Protein AF-0000000069589107 (afdb_homodimer)

Solvent-accessible surface area (backbone atoms only — not comparable to full-atom values): 58403 Å² total; per-residue (Å²): 130,62,72,70,68,66,51,58,73,37,73,70,82,75,75,68,72,58,65,58,64,66,68,70,68,68,69,41,69,69,61,85,59,87,84,56,81,51,59,51,53,46,34,42,62,43,60,32,69,66,54,50,48,45,40,37,51,21,18,41,50,46,42,50,53,53,50,59,62,50,66,74,61,74,80,83,66,70,75,64,71,83,84,68,80,66,43,70,57,54,52,49,47,49,49,33,50,46,55,49,41,19,47,44,39,57,85,45,81,69,46,46,60,38,82,50,69,84,68,27,32,70,48,46,54,71,75,42,52,63,67,61,51,52,51,49,63,69,32,58,36,56,42,68,73,85,70,64,67,57,76,82,40,85,76,48,56,91,52,59,60,44,40,66,55,51,50,48,43,43,50,29,38,50,66,48,38,37,63,53,58,50,28,8,45,45,78,44,66,47,76,45,85,46,80,54,94,40,56,39,80,40,65,89,43,91,63,31,39,12,45,40,31,39,36,35,9,16,76,87,19,41,62,45,41,72,45,72,55,72,50,87,59,72,71,65,78,83,72,83,95,41,77,48,45,52,53,51,61,59,61,48,59,84,54,43,73,27,21,29,37,40,23,37,44,45,81,52,45,43,57,64,53,48,51,46,36,37,73,74,30,36,31,34,39,37,27,34,36,53,71,82,40,74,73,45,69,76,75,55,66,64,93,83,73,53,71,66,41,74,36,58,32,34,33,92,68,30,26,41,36,34,36,26,58,97,52,81,44,38,36,41,29,33,48,54,49,71,62,87,44,70,39,76,43,72,40,68,41,52,58,77,52,55,84,83,53,82,54,80,60,51,56,48,64,48,71,48,72,40,45,41,72,57,52,52,46,67,71,45,49,51,14,40,58,49,24,49,53,62,31,56,66,49,42,67,79,70,90,59,68,50,64,63,60,54,50,49,56,50,50,50,33,45,43,50,44,39,23,47,55,54,51,50,72,71,42,86,68,83,84,74,48,70,68,57,47,51,51,50,26,37,52,47,46,52,57,70,48,57,50,83,65,73,69,67,74,68,68,72,76,78,72,94,40,36,48,53,45,71,35,70,40,84,54,69,42,64,14,66,59,39,49,79,77,78,38,98,50,66,29,40,31,23,25,74,90,78,75,40,25,41,44,42,85,84,44,23,43,56,46,30,62,64,57,42,65,63,72,110,130,62,71,69,69,65,51,58,71,37,73,71,82,76,73,68,71,58,66,60,64,66,69,71,67,68,69,40,69,70,63,84,58,87,83,58,83,51,59,51,53,45,33,42,61,43,60,33,70,66,54,50,46,45,40,36,52,21,17,42,50,47,43,50,53,53,49,59,62,49,65,74,61,73,81,82,69,68,74,65,70,84,84,69,80,67,43,68,57,55,51,49,48,49,50,34,50,47,56,48,40,19,47,44,40,57,85,45,82,68,46,49,58,38,81,50,69,85,68,28,34,70,48,47,54,70,74,45,52,63,66,60,50,52,50,50,63,71,32,59,36,57,42,67,74,84,68,63,66,55,77,83,39,87,76,48,56,92,53,57,60,44,41,64,56,50,51,49,42,43,49,31,39,50,64,50,40,37,62,51,59,49,27,8,45,44,78,44,69,46,76,46,85,46,80,53,92,41,57,41,80,39,66,89,42,91,64,33,37,11,45,41,32,38,36,35,10,15,76,86,19,42,62,44,42,72,47,74,54,74,50,87,67,77,62,86,67,80,67,85,92,42,79,47,43,53,54,51,61,59,62,46,58,82,56,43,73,27,19,30,37,40,24,35,44,45,82,52,45,43,58,65,54,48,51,46,36,35,73,75,31,35,31,36,36,37,29,33,34,52,69,80,40,74,73,46,72,74,74,56,65,64,92,83,72,54,72,66,42,74,36,58,33,34,35,90,67,30,25,42,36,34,36,26,58,98,52,80,42,38,35,40,27,32,49,54,48,73,60,88,44,71,38,78,42,74,42,68,41,52,56,75,54,52,84,81,52,81,55,78,57,54,54,49,63,49,69,46,70,38,47,41,71,57,53,51,45,67,70,46,50,50,14,37,58,49,25,48,53,61,32,56,68,50,44,68,81,70,89,58,69,52,64,64,59,54,53,48,54,50,50,50,34,45,43,49,44,39,24,48,54,54,49,51,71,72,42,84,68,84,84,74,48,70,68,56,47,51,53,50,27,36,52,45,45,51,56,69,49,58,48,87,62,75,75,67,76,74,69,78,72,78,73,87,52,46,50,55,42,60,38,53,65,94,56,78,27,68,11,61,53,39,57,77,70,78,37,94,48,75,24,44,28,23,30,70,89,75,72,36,31,41,49,62,92,74,41,23,48,69,46,32,67,67,57,47,67,60,75,109

pLDDT: mean 80.81, std 18.68, range [24.8, 98.56]

Radius of gyration: 36.17 Å; Cα contacts (8 Å, |Δi|>4): 1716; chains: 2; bounding box: 109×85×79 Å

Sequence (1040 aa):
ENVESLFSWKDVEGSEAKNVLPFLGKVGLKFDNSNYKNEYDFFKLLFTDEILSVLVEETNRYASDILNIHGETSDKRKHVPAWKPTDNNEILKFLGLVLLMGHIEKDSLQDYWTVNDLIETPVFRKVMPRDGFLIILKFLHFCDNSLKECRDSPTYDRHWKIRKIFECFNRAFKEVYDPTENLSLDEVIIKFKGRVLFKQYIPKTRKQWGIKMYKIADATGYTYDMRVYLGKDKLKENLSPSASYNVVYTMAECVKDKGHKLFMDNFFSSPKLFHDLLKEKKINSCGTIRSNRKYFPKDLAPKKMKQGDVAAKFCNGMTALCWKDKRHVYMLTNMHSPKNEFVVEERKRCKKKFEDEVVECGIKKLTTTKPKIVADYNKHMGYVDLGDRMASTYTFTRRTIKWTKKLFFSLIDIAVLNAFLMFKSNQTKSNFSLKEFRMNLIGNINSKVAEPSVTPKLKSNDDTKFSHWPIDEKKRRRCACCAKKDKQKRTTIICKACNVALCIDQNCFEEYHTIYLKMIENVESLFSWKDVEGSEAKNVLPFLGKVGLKFDNSNYKNEYDFFKLLFTDEILSVLVEETNRYASDILNIHGETSDKRKHVPAWKPTDNNEILKFLGLVLLMGHIEKDSLQDYWTVNDLIETPVFRKVMPRDGFLIILKFLHFCDNSLKECRDSPTYDRHWKIRKIFECFNRAFKEVYDPTENLSLDEVIIKFKGRVLFKQYIPKTRKQWGIKMYKIADATGYTYDMRVYLGKDKLKENLSPSASYNVVYTMAECVKDKGHKLFMDNFFSSPKLFHDLLKEKKINSCGTIRSNRKYFPKDLAPKKMKQGDVAAKFCNGMTALCWKDKRHVYMLTNMHSPKNEFVVEERKRCKKKFEDEVVECGIKKLTTTKPKIVADYNKHMGYVDLGDRMASTYTFTRRTIKWTKKLFFSLIDIAVLNAFLMFKSNQTKSNFSLKEFRMNLIGNINSKVAEPSVTPKLKSNDDTKFSHWPIDEKKRRRCACCAKKDKQKRTTIICKACNVALCIDQNCFEEYHTIYLKMI

Structure (mmCIF, N/CA/C/O backbone):
data_AF-0000000069589107-model_v1
#
loop_
_entity.id
_entity.type
_entity.pdbx_description
1 polymer 'PiggyBac transposable element-derived protein 4'
#
loop_
_atom_site.group_PDB
_atom_site.id
_atom_site.type_symbol
_atom_site.label_atom_id
_atom_site.label_alt_id
_atom_site.label_comp_id
_atom_site.label_asym_id
_atom_site.label_entity_id
_atom_site.label_seq_id
_atom_site.pdbx_PDB_ins_code
_atom_site.Cartn_x
_atom_site.Cartn_y
_atom_site.Cartn_z
_atom_site.occupancy
_atom_site.B_iso_or_equiv
_atom_site.auth_seq_id
_atom_site.auth_comp_id
_atom_site.auth_asym_id
_atom_site.auth_atom_id
_atom_site.pdbx_PDB_model_num
ATOM 1 N N . GLU A 1 1 ? -32.531 -37.156 -18.156 1 38.84 1 GLU A N 1
ATOM 2 C CA . GLU A 1 1 ? -32.844 -37.188 -16.734 1 38.84 1 GLU A CA 1
ATOM 3 C C . GLU A 1 1 ? -33.062 -35.812 -16.156 1 38.84 1 GLU A C 1
ATOM 5 O O . GLU A 1 1 ? -32.281 -34.875 -16.453 1 38.84 1 GLU A O 1
ATOM 10 N N . ASN A 1 2 ? -34.188 -35.375 -15.734 1 51.28 2 ASN A N 1
ATOM 11 C CA . ASN A 1 2 ? -34.75 -34.094 -15.289 1 51.28 2 ASN A CA 1
ATOM 12 C C . ASN A 1 2 ? -33.875 -33.406 -14.266 1 51.28 2 ASN A C 1
ATOM 14 O O . ASN A 1 2 ? -33.531 -34 -13.227 1 51.28 2 ASN A O 1
ATOM 18 N N . VAL A 1 3 ? -33.031 -32.375 -14.664 1 60.59 3 VAL A N 1
ATOM 19 C CA . VAL A 1 3 ? -32.125 -31.562 -13.891 1 60.59 3 VAL A CA 1
ATOM 20 C C . VAL A 1 3 ? -32.719 -31.281 -12.516 1 60.59 3 VAL A C 1
ATOM 22 O O . VAL A 1 3 ? -32.031 -31.297 -11.5 1 60.59 3 VAL A O 1
ATOM 25 N N . GLU A 1 4 ? -34.031 -31.078 -12.5 1 62.66 4 GLU A N 1
ATOM 26 C CA . GLU A 1 4 ? -34.688 -30.75 -11.242 1 62.66 4 GLU A CA 1
ATOM 27 C C . GLU A 1 4 ? -34.688 -31.938 -10.281 1 62.66 4 GLU A C 1
ATOM 29 O O . GLU A 1 4 ? -34.562 -31.766 -9.07 1 62.66 4 GLU A O 1
ATOM 34 N N . SER A 1 5 ? -34.781 -33.156 -10.875 1 69.5 5 SER A N 1
ATOM 35 C CA . SER A 1 5 ? -34.812 -34.375 -10.047 1 69.5 5 SER A CA 1
ATOM 36 C C . SER A 1 5 ? -33.438 -34.656 -9.438 1 69.5 5 SER A C 1
ATOM 38 O O . SER A 1 5 ? -33.344 -35.219 -8.352 1 69.5 5 SER A O 1
ATOM 40 N N . LEU A 1 6 ? -32.438 -34.125 -10.062 1 80.69 6 LEU A N 1
ATOM 41 C CA . LEU A 1 6 ? -31.078 -34.406 -9.625 1 80.69 6 LEU A CA 1
ATOM 42 C C . LEU A 1 6 ? -30.766 -33.656 -8.336 1 80.69 6 LEU A C 1
ATOM 44 O O . LEU A 1 6 ? -29.906 -34.062 -7.551 1 80.69 6 LEU A O 1
ATOM 48 N N . PHE A 1 7 ? -31.516 -32.625 -8.047 1 88.56 7 PHE A N 1
ATOM 49 C CA . PHE A 1 7 ? -31.172 -31.781 -6.895 1 88.56 7 PHE A CA 1
ATOM 50 C C . PHE A 1 7 ? -32.344 -31.719 -5.906 1 88.56 7 PHE A C 1
ATOM 52 O O . PHE A 1 7 ? -32.688 -30.641 -5.441 1 88.56 7 PHE A O 1
ATOM 59 N N . SER A 1 8 ? -32.844 -32.875 -5.57 1 88.62 8 SER A N 1
ATOM 60 C CA . SER A 1 8 ? -33.812 -33.031 -4.488 1 88.62 8 SER A CA 1
ATOM 61 C C . SER A 1 8 ? -33.125 -33.312 -3.164 1 88.62 8 SER A C 1
ATOM 63 O O . SER A 1 8 ? -32.594 -34.438 -2.971 1 88.62 8 SER A O 1
ATOM 65 N N . TRP A 1 9 ? -33.125 -32.406 -2.283 1 91.88 9 TRP A N 1
ATOM 66 C CA . TRP A 1 9 ? -32.406 -32.469 -1.026 1 91.88 9 TRP A CA 1
ATOM 67 C C . TRP A 1 9 ? -33.25 -33.156 0.052 1 91.88 9 TRP A C 1
ATOM 69 O O . TRP A 1 9 ? -34.438 -32.875 0.183 1 91.88 9 TRP A O 1
ATOM 79 N N . LYS A 1 10 ? -32.625 -34.062 0.742 1 88.44 10 LYS A N 1
ATOM 80 C CA . LYS A 1 10 ? -33.281 -34.812 1.814 1 88.44 10 LYS A CA 1
ATOM 81 C C . LYS A 1 10 ? -32.594 -34.562 3.156 1 88.44 10 LYS A C 1
ATOM 83 O O . LYS A 1 10 ? -31.438 -34.156 3.201 1 88.44 10 LYS A O 1
ATOM 88 N N . ASP A 1 11 ? -33.281 -34.812 4.215 1 86.88 11 ASP A N 1
ATOM 89 C CA . ASP A 1 11 ? -32.688 -34.688 5.555 1 86.88 11 ASP A CA 1
ATOM 90 C C . ASP A 1 11 ? -31.719 -35.812 5.824 1 86.88 11 ASP A C 1
ATOM 92 O O . ASP A 1 11 ? -31.859 -36.938 5.285 1 86.88 11 ASP A O 1
ATOM 96 N N . VAL A 1 12 ? -30.781 -35.5 6.594 1 84.25 12 VAL A N 1
ATOM 97 C CA . VAL A 1 12 ? -29.719 -36.469 6.875 1 84.25 12 VAL A CA 1
ATOM 98 C C . VAL A 1 12 ? -30.25 -37.562 7.777 1 84.25 12 VAL A C 1
ATOM 100 O O . VAL A 1 12 ? -30.828 -37.312 8.828 1 84.25 12 VAL A O 1
ATOM 103 N N . GLU A 1 13 ? -30.234 -38.844 7.355 1 73.88 13 GLU A N 1
ATOM 104 C CA . GLU A 1 13 ? -30.703 -39.969 8.133 1 73.88 13 GLU A CA 1
ATOM 105 C C . GLU A 1 13 ? -29.547 -40.719 8.797 1 73.88 13 GLU A C 1
ATOM 107 O O . GLU A 1 13 ? -29.766 -41.594 9.656 1 73.88 13 GLU A O 1
ATOM 112 N N . GLY A 1 14 ? -28.328 -40.344 8.734 1 64.81 14 GLY A N 1
ATOM 113 C CA . GLY A 1 14 ? -27.203 -40.906 9.453 1 64.81 14 GLY A CA 1
ATOM 114 C C . GLY A 1 14 ? -26.438 -41.938 8.641 1 64.81 14 GLY A C 1
ATOM 115 O O . GLY A 1 14 ? -25.297 -42.281 8.977 1 64.81 14 GLY A O 1
ATOM 116 N N . SER A 1 15 ? -27.047 -42.625 7.629 1 62.72 15 SER A N 1
ATOM 117 C CA . SER A 1 15 ? -26.406 -43.719 6.922 1 62.72 15 SER A CA 1
ATOM 118 C C . SER A 1 15 ? -25.656 -43.219 5.691 1 62.72 15 SER A C 1
ATOM 120 O O . SER A 1 15 ? -24.969 -44 5.027 1 62.72 15 SER A O 1
ATOM 122 N N . GLU A 1 16 ? -25.766 -42.062 5.465 1 66.62 16 GLU A N 1
ATOM 123 C CA . GLU A 1 16 ? -25.156 -41.562 4.23 1 66.62 16 GLU A CA 1
ATOM 124 C C . GLU A 1 16 ? -23.641 -41.656 4.293 1 66.62 16 GLU A C 1
ATOM 126 O O . GLU A 1 16 ? -23.031 -41.25 5.281 1 66.62 16 GLU A O 1
ATOM 131 N N . ALA A 1 17 ? -23.031 -42.562 3.453 1 63.03 17 ALA A N 1
ATOM 132 C CA . ALA A 1 17 ? -21.594 -42.812 3.418 1 63.03 17 ALA A CA 1
ATOM 133 C C . ALA A 1 17 ? -20.859 -41.688 2.701 1 63.03 17 ALA A C 1
ATOM 135 O O . ALA A 1 17 ? -21.422 -41 1.853 1 63.03 17 ALA A O 1
ATOM 136 N N . LYS A 1 18 ? -19.625 -41.438 3.266 1 68.81 18 LYS A N 1
ATOM 137 C CA . LYS A 1 18 ? -18.656 -40.562 2.623 1 68.81 18 LYS A CA 1
ATOM 138 C C . LYS A 1 18 ? -18.125 -41.188 1.333 1 68.81 18 LYS A C 1
ATOM 140 O O . LYS A 1 18 ? -17.719 -42.344 1.314 1 68.81 18 LYS A O 1
ATOM 145 N N . ASN A 1 19 ? -18.422 -40.625 0.206 1 76.69 19 ASN A N 1
ATOM 146 C CA . ASN A 1 19 ? -17.828 -41.094 -1.035 1 76.69 19 ASN A CA 1
ATOM 147 C C . ASN A 1 19 ? -16.703 -40.219 -1.522 1 76.69 19 ASN A C 1
ATOM 149 O O . ASN A 1 19 ? -16.906 -39.344 -2.375 1 76.69 19 ASN A O 1
ATOM 153 N N . VAL A 1 20 ? -15.547 -40.344 -0.845 1 88.75 20 VAL A N 1
ATOM 154 C CA . VAL A 1 20 ? -14.391 -39.531 -1.252 1 88.75 20 VAL A CA 1
ATOM 155 C C . VAL A 1 20 ? -13.516 -40.344 -2.203 1 88.75 20 VAL A C 1
ATOM 157 O O . VAL A 1 20 ? -13.211 -41.5 -1.938 1 88.75 20 VAL A O 1
ATOM 160 N N . LEU A 1 21 ? -13.203 -39.781 -3.346 1 93.25 21 LEU A N 1
ATOM 161 C CA . LEU A 1 21 ? -12.258 -40.406 -4.281 1 93.25 21 LEU A CA 1
ATOM 162 C C . LEU A 1 21 ? -10.836 -40.344 -3.742 1 93.25 21 LEU A C 1
ATOM 164 O O . LEU A 1 21 ? -10.383 -39.281 -3.305 1 93.25 21 LEU A O 1
ATOM 168 N N . PRO A 1 22 ? -10.133 -41.406 -3.725 1 94.75 22 PRO A N 1
ATOM 169 C CA . PRO A 1 22 ? -8.75 -41.406 -3.252 1 94.75 22 PRO A CA 1
ATOM 170 C C . PRO A 1 22 ? -7.812 -40.656 -4.203 1 94.75 22 PRO A C 1
ATOM 172 O O . PRO A 1 22 ? -8.039 -40.656 -5.418 1 94.75 22 PRO A O 1
ATOM 175 N N . PHE A 1 23 ? -6.828 -40.188 -3.645 1 96.44 23 PHE A N 1
ATOM 176 C CA . PHE A 1 23 ? -5.82 -39.5 -4.434 1 96.44 23 PHE A CA 1
ATOM 177 C C . PHE A 1 23 ? -4.832 -40.469 -5.047 1 96.44 23 PHE A C 1
ATOM 179 O O . PHE A 1 23 ? -4.16 -41.219 -4.324 1 96.44 23 PHE A O 1
ATOM 186 N N . LEU A 1 24 ? -4.648 -40.438 -6.367 1 94.88 24 LEU A N 1
ATOM 187 C CA . LEU A 1 24 ? -3.828 -41.406 -7.098 1 94.88 24 LEU A CA 1
ATOM 188 C C . LEU A 1 24 ? -2.605 -40.719 -7.707 1 94.88 24 LEU A C 1
ATOM 190 O O . LEU A 1 24 ? -1.746 -41.375 -8.289 1 94.88 24 LEU A O 1
ATOM 194 N N . GLY A 1 25 ? -2.459 -39.469 -7.566 1 91.81 25 GLY A N 1
ATOM 195 C CA . GLY A 1 25 ? -1.375 -38.75 -8.203 1 91.81 25 GLY A CA 1
ATOM 196 C C . GLY A 1 25 ? -0.084 -38.781 -7.406 1 91.81 25 GLY A C 1
ATOM 197 O O . GLY A 1 25 ? -0.071 -39.219 -6.254 1 91.81 25 GLY A O 1
ATOM 198 N N . LYS A 1 26 ? 1.036 -38.375 -8.094 1 92.12 26 LYS A N 1
ATOM 199 C CA . LYS A 1 26 ? 2.336 -38.188 -7.461 1 92.12 26 LYS A CA 1
ATOM 200 C C . LYS A 1 26 ? 2.607 -36.719 -7.223 1 92.12 26 LYS A C 1
ATOM 202 O O . LYS A 1 26 ? 2.18 -35.844 -8.008 1 92.12 26 LYS A O 1
ATOM 207 N N . VAL A 1 27 ? 3.219 -36.469 -6.121 1 94 27 VAL A N 1
ATOM 208 C CA . VAL A 1 27 ? 3.504 -35.094 -5.777 1 94 27 VAL A CA 1
ATOM 209 C C . VAL A 1 27 ? 4.992 -34.812 -5.965 1 94 27 VAL A C 1
ATOM 211 O O . VAL A 1 27 ? 5.84 -35.625 -5.609 1 94 27 VAL A O 1
ATOM 214 N N . GLY A 1 28 ? 5.301 -33.719 -6.645 1 92.69 28 GLY A N 1
ATOM 215 C CA . GLY A 1 28 ? 6.699 -33.312 -6.73 1 92.69 28 GLY A CA 1
ATOM 216 C C . GLY A 1 28 ? 7.156 -33.062 -8.156 1 92.69 28 GLY A C 1
ATOM 217 O O . GLY A 1 28 ? 6.336 -32.75 -9.023 1 92.69 28 GLY A O 1
ATOM 218 N N . LEU A 1 29 ? 8.516 -33.094 -8.32 1 92.88 29 LEU A N 1
ATOM 219 C CA . LEU A 1 29 ? 9.109 -32.781 -9.617 1 92.88 29 LEU A CA 1
ATOM 220 C C . LEU A 1 29 ? 8.852 -33.938 -10.602 1 92.88 29 LEU A C 1
ATOM 222 O O . LEU A 1 29 ? 8.914 -35.094 -10.242 1 92.88 29 LEU A O 1
ATOM 226 N N . LYS A 1 30 ? 8.57 -33.594 -11.805 1 92.19 30 LYS A N 1
ATOM 227 C CA . LYS A 1 30 ? 8.25 -34.562 -12.844 1 92.19 30 LYS A CA 1
ATOM 228 C C . LYS A 1 30 ? 9.516 -35.062 -13.555 1 92.19 30 LYS A C 1
ATOM 230 O O . LYS A 1 30 ? 9.445 -35.906 -14.445 1 92.19 30 LYS A O 1
ATOM 235 N N . PHE A 1 31 ? 10.703 -34.5 -13.227 1 85.81 31 PHE A N 1
ATOM 236 C CA . PHE A 1 31 ? 11.953 -34.812 -13.891 1 85.81 31 PHE A CA 1
ATOM 237 C C . PHE A 1 31 ? 13.031 -35.188 -12.867 1 85.81 31 PHE A C 1
ATOM 239 O O . PHE A 1 31 ? 12.859 -34.938 -11.672 1 85.81 31 PHE A O 1
ATOM 246 N N . ASP A 1 32 ? 14.055 -35.781 -13.414 1 83.25 32 ASP A N 1
ATOM 247 C CA . ASP A 1 32 ? 15.203 -36.125 -12.57 1 83.25 32 ASP A CA 1
ATOM 248 C C . ASP A 1 32 ? 16.031 -34.875 -12.281 1 83.25 32 ASP A C 1
ATOM 250 O O . ASP A 1 32 ? 16.562 -34.219 -13.203 1 83.25 32 ASP A O 1
ATOM 254 N N . ASN A 1 33 ? 16.109 -34.531 -11.062 1 79.88 33 ASN A N 1
ATOM 255 C CA . ASN A 1 33 ? 16.734 -33.25 -10.68 1 79.88 33 ASN A CA 1
ATOM 256 C C . ASN A 1 33 ? 18.219 -33.438 -10.344 1 79.88 33 ASN A C 1
ATOM 258 O O . ASN A 1 33 ? 18.828 -32.562 -9.719 1 79.88 33 ASN A O 1
ATOM 262 N N . SER A 1 34 ? 18.781 -34.469 -10.688 1 79.19 34 SER A N 1
ATOM 263 C CA . SER A 1 34 ? 20.172 -34.75 -10.32 1 79.19 34 SER A CA 1
ATOM 264 C C . SER A 1 34 ? 21.125 -33.719 -10.906 1 79.19 34 SER A C 1
ATOM 266 O O . SER A 1 34 ? 22.141 -33.406 -10.305 1 79.19 34 SER A O 1
ATOM 268 N N . ASN A 1 35 ? 20.766 -33.094 -11.953 1 80.75 35 ASN A N 1
ATOM 269 C CA . ASN A 1 35 ? 21.672 -32.188 -12.633 1 80.75 35 ASN A CA 1
ATOM 270 C C . ASN A 1 35 ? 21.344 -30.719 -12.289 1 80.75 35 ASN A C 1
ATOM 272 O O . ASN A 1 35 ? 22.031 -29.812 -12.75 1 80.75 35 ASN A O 1
ATOM 276 N N . TYR A 1 36 ? 20.391 -30.547 -11.492 1 82.06 36 TYR A N 1
ATOM 277 C CA . TYR A 1 36 ? 20 -29.188 -11.172 1 82.06 36 TYR A CA 1
ATOM 278 C C . TYR A 1 36 ? 20.5 -28.766 -9.797 1 82.06 36 TYR A C 1
ATOM 280 O O . TYR A 1 36 ? 20.141 -29.375 -8.789 1 82.06 36 TYR A O 1
ATOM 288 N N . LYS A 1 37 ? 21.469 -27.828 -9.797 1 78.56 37 LYS A N 1
ATOM 289 C CA . LYS A 1 37 ? 22.141 -27.531 -8.539 1 78.56 37 LYS A CA 1
ATOM 290 C C . LYS A 1 37 ? 21.859 -26.094 -8.086 1 78.56 37 LYS A C 1
ATOM 292 O O . LYS A 1 37 ? 21.688 -25.844 -6.891 1 78.56 37 LYS A O 1
ATOM 297 N N . ASN A 1 38 ? 21.719 -25.234 -9.07 1 88.25 38 ASN A N 1
ATOM 298 C CA . ASN A 1 38 ? 21.641 -23.844 -8.648 1 88.25 38 ASN A CA 1
ATOM 299 C C . ASN A 1 38 ? 20.25 -23.266 -8.891 1 88.25 38 ASN A C 1
ATOM 301 O O . ASN A 1 38 ? 19.422 -23.891 -9.547 1 88.25 38 ASN A O 1
ATOM 305 N N . GLU A 1 39 ? 19.984 -22.141 -8.297 1 93.5 39 GLU A N 1
ATOM 306 C CA . GLU A 1 39 ? 18.703 -21.453 -8.344 1 93.5 39 GLU A CA 1
ATOM 307 C C . GLU A 1 39 ? 18.328 -21.062 -9.773 1 93.5 39 GLU A C 1
ATOM 309 O O . GLU A 1 39 ? 17.156 -21.141 -10.164 1 93.5 39 GLU A O 1
ATOM 314 N N . TYR A 1 40 ? 19.297 -20.797 -10.547 1 94.38 40 TYR A N 1
ATOM 315 C CA . TYR A 1 40 ? 19.078 -20.391 -11.93 1 94.38 40 TYR A CA 1
ATOM 316 C C . TYR A 1 40 ? 18.562 -21.547 -12.766 1 94.38 40 TYR A C 1
ATOM 318 O O . TYR A 1 40 ? 17.719 -21.359 -13.648 1 94.38 40 TYR A O 1
ATOM 326 N N . ASP A 1 41 ? 19.016 -22.75 -12.484 1 93.06 41 ASP A N 1
ATOM 327 C CA . ASP A 1 41 ? 18.562 -23.938 -13.219 1 93.06 41 ASP A CA 1
ATOM 328 C C . ASP A 1 41 ? 17.078 -24.156 -13.023 1 93.06 41 ASP A C 1
ATOM 330 O O . ASP A 1 41 ? 16.359 -24.469 -13.984 1 93.06 41 ASP A O 1
ATOM 334 N N . PHE A 1 42 ? 16.688 -24 -11.852 1 94.38 42 PHE A N 1
ATOM 335 C CA . PHE A 1 42 ? 15.266 -24.188 -11.562 1 94.38 42 PHE A CA 1
ATOM 336 C C . PHE A 1 42 ? 14.43 -23.094 -12.203 1 94.38 42 PHE A C 1
ATOM 338 O O . PHE A 1 42 ? 13.336 -23.344 -12.703 1 94.38 42 PHE A O 1
ATOM 345 N N . PHE A 1 43 ? 14.961 -21.891 -12.148 1 96.75 43 PHE A N 1
ATOM 346 C CA . PHE A 1 43 ? 14.25 -20.766 -12.766 1 96.75 43 PHE A CA 1
ATOM 347 C C . PHE A 1 43 ? 14.125 -20.969 -14.266 1 96.75 43 PHE A C 1
ATOM 349 O O . PHE A 1 43 ? 13.078 -20.672 -14.852 1 96.75 43 PHE A O 1
ATOM 356 N N . LYS A 1 44 ? 15.062 -21.469 -14.867 1 94.56 44 LYS A N 1
ATOM 357 C CA . LYS A 1 44 ? 15.102 -21.656 -16.312 1 94.56 44 LYS A CA 1
ATOM 358 C C . LYS A 1 44 ? 14.117 -22.719 -16.766 1 94.56 44 LYS A C 1
ATOM 360 O O . LYS A 1 44 ? 13.695 -22.734 -17.922 1 94.56 44 LYS A O 1
ATOM 365 N N . LEU A 1 45 ? 13.773 -23.562 -15.891 1 94.75 45 LEU A N 1
ATOM 366 C CA . LEU A 1 45 ? 12.758 -24.562 -16.219 1 94.75 45 LEU A CA 1
ATOM 367 C C . LEU A 1 45 ? 11.406 -23.906 -16.469 1 94.75 45 LEU A C 1
ATOM 369 O O . LEU A 1 45 ? 10.602 -24.406 -17.25 1 94.75 45 LEU A O 1
ATOM 373 N N . LEU A 1 46 ? 11.164 -22.828 -15.797 1 97.31 46 LEU A N 1
ATOM 374 C CA . LEU A 1 46 ? 9.883 -22.125 -15.914 1 97.31 46 LEU A CA 1
ATOM 375 C C . LEU A 1 46 ? 9.977 -20.969 -16.906 1 97.31 46 LEU A C 1
ATOM 377 O O . LEU A 1 46 ? 9.047 -20.734 -17.688 1 97.31 46 LEU A O 1
ATOM 381 N N . PHE A 1 47 ? 11.086 -20.25 -16.75 1 97.31 47 PHE A N 1
ATOM 382 C CA . PHE A 1 47 ? 11.398 -19.219 -17.734 1 97.31 47 PHE A CA 1
ATOM 383 C C . PHE A 1 47 ? 12.164 -19.828 -18.906 1 97.31 47 PHE A C 1
ATOM 385 O O . PHE A 1 47 ? 13.375 -19.625 -19.031 1 97.31 47 PHE A O 1
ATOM 392 N N . THR A 1 48 ? 11.469 -20.391 -19.844 1 96.19 48 THR A N 1
ATOM 393 C CA . THR A 1 48 ? 12.016 -21.234 -20.906 1 96.19 48 THR A CA 1
ATOM 394 C C . THR A 1 48 ? 12.711 -20.375 -21.969 1 96.19 48 THR A C 1
ATOM 396 O O . THR A 1 48 ? 12.523 -19.156 -22.016 1 96.19 48 THR A O 1
ATOM 399 N N . ASP A 1 49 ? 13.461 -21.031 -22.781 1 95.06 49 ASP A N 1
ATOM 400 C CA . ASP A 1 49 ? 14.148 -20.359 -23.891 1 95.06 49 ASP A CA 1
ATOM 401 C C . ASP A 1 49 ? 13.148 -19.812 -24.891 1 95.06 49 ASP A C 1
ATOM 403 O O . ASP A 1 49 ? 13.414 -18.812 -25.562 1 95.06 49 ASP A O 1
ATOM 407 N N . GLU A 1 50 ? 12.062 -20.469 -24.953 1 95.75 50 GLU A N 1
ATOM 408 C CA . GLU A 1 50 ? 11.008 -19.969 -25.828 1 95.75 50 GLU A CA 1
ATOM 409 C C . GLU A 1 50 ? 10.539 -18.578 -25.391 1 95.75 50 GLU A C 1
ATOM 411 O O . GLU A 1 50 ? 10.383 -17.688 -26.219 1 95.75 50 GLU A O 1
ATOM 416 N N . ILE A 1 51 ? 10.336 -18.422 -24.094 1 96.94 51 ILE A N 1
ATOM 417 C CA . ILE A 1 51 ? 9.914 -17.141 -23.562 1 96.94 51 ILE A CA 1
ATOM 418 C C . ILE A 1 51 ? 10.969 -16.078 -23.859 1 96.94 51 ILE A C 1
ATOM 420 O O . ILE A 1 51 ? 10.641 -14.977 -24.312 1 96.94 51 ILE A O 1
ATOM 424 N N . LEU A 1 52 ? 12.18 -16.406 -23.609 1 96.62 52 LEU A N 1
ATOM 425 C CA . LEU A 1 52 ? 13.297 -15.492 -23.828 1 96.62 52 LEU A CA 1
ATOM 426 C C . LEU A 1 52 ? 13.375 -15.086 -25.297 1 96.62 52 LEU A C 1
ATOM 428 O O . LEU A 1 52 ? 13.562 -13.906 -25.609 1 96.62 52 LEU A O 1
ATOM 432 N N . SER A 1 53 ? 13.195 -16.016 -26.156 1 96.12 53 SER A N 1
ATOM 433 C CA . SER A 1 53 ? 13.25 -15.742 -27.594 1 96.12 53 SER A CA 1
ATOM 434 C C . SER A 1 53 ? 12.117 -14.805 -28.016 1 96.12 53 SER A C 1
ATOM 436 O O . SER A 1 53 ? 12.328 -13.891 -28.812 1 96.12 53 SER A O 1
ATOM 438 N N . VAL A 1 54 ? 10.984 -15.062 -27.531 1 96.06 54 VAL A N 1
ATOM 439 C CA . VAL A 1 54 ? 9.836 -14.219 -27.844 1 96.06 54 VAL A CA 1
ATOM 440 C C . VAL A 1 54 ? 10.102 -12.789 -27.375 1 96.06 54 VAL A C 1
ATOM 442 O O . VAL A 1 54 ? 9.82 -11.828 -28.094 1 96.06 54 VAL A O 1
ATOM 445 N N . LEU A 1 55 ? 10.633 -12.641 -26.219 1 97.25 55 LEU A N 1
ATOM 446 C CA . LEU A 1 55 ? 10.914 -11.328 -25.656 1 97.25 55 LEU A CA 1
ATOM 447 C C . LEU A 1 55 ? 11.906 -10.562 -26.531 1 97.25 55 LEU A C 1
ATOM 449 O O . LEU A 1 55 ? 11.695 -9.391 -26.844 1 97.25 55 LEU A O 1
ATOM 453 N N . VAL A 1 56 ? 12.969 -11.25 -26.938 1 97.19 56 VAL A N 1
ATOM 454 C CA . VAL A 1 56 ? 14.008 -10.617 -27.734 1 97.19 56 VAL A CA 1
ATOM 455 C C . VAL A 1 56 ? 13.453 -10.234 -29.109 1 97.19 56 VAL A C 1
ATOM 457 O O . VAL A 1 56 ? 13.609 -9.094 -29.547 1 97.19 56 VAL A O 1
ATOM 460 N N . GLU A 1 57 ? 12.797 -11.125 -29.703 1 96.5 57 GLU A N 1
ATOM 461 C CA . GLU A 1 57 ? 12.297 -10.922 -31.062 1 96.5 57 GLU A CA 1
ATOM 462 C C . GLU A 1 57 ? 11.242 -9.82 -31.109 1 96.5 57 GLU A C 1
ATOM 464 O O . GLU A 1 57 ? 11.32 -8.914 -31.938 1 96.5 57 GLU A O 1
ATOM 469 N N . GLU A 1 58 ? 10.305 -9.875 -30.234 1 95.94 58 GLU A N 1
ATOM 470 C CA . GLU A 1 58 ? 9.188 -8.93 -30.266 1 95.94 58 GLU A CA 1
ATOM 471 C C . GLU A 1 58 ? 9.625 -7.551 -29.781 1 95.94 58 GLU A C 1
ATOM 473 O O . GLU A 1 58 ? 9.117 -6.535 -30.266 1 95.94 58 GLU A O 1
ATOM 478 N N . THR A 1 59 ? 10.516 -7.48 -28.844 1 95.88 59 THR A N 1
ATOM 479 C CA . THR A 1 59 ? 11.047 -6.191 -28.406 1 95.88 59 THR A CA 1
ATOM 480 C C . THR A 1 59 ? 11.789 -5.5 -29.547 1 95.88 59 THR A C 1
ATOM 482 O O . THR A 1 59 ? 11.602 -4.305 -29.766 1 95.88 59 THR A O 1
ATOM 485 N N . ASN A 1 60 ? 12.617 -6.262 -30.219 1 95.56 60 ASN A N 1
ATOM 486 C CA . ASN A 1 60 ? 13.344 -5.707 -31.359 1 95.56 60 ASN A CA 1
ATOM 487 C C . ASN A 1 60 ? 12.398 -5.297 -32.469 1 95.56 60 ASN A C 1
ATOM 489 O O . ASN A 1 60 ? 12.578 -4.246 -33.094 1 95.56 60 ASN A O 1
ATOM 493 N N . ARG A 1 61 ? 11.453 -6.086 -32.719 1 94.12 61 ARG A N 1
ATOM 494 C CA . ARG A 1 61 ? 10.469 -5.781 -33.781 1 94.12 61 ARG A CA 1
ATOM 495 C C . ARG A 1 61 ? 9.711 -4.504 -33.438 1 94.12 61 ARG A C 1
ATOM 497 O O . ARG A 1 61 ? 9.531 -3.637 -34.312 1 94.12 61 ARG A O 1
ATOM 504 N N . TYR A 1 62 ? 9.266 -4.398 -32.281 1 92.62 62 TYR A N 1
ATOM 505 C CA . TYR A 1 62 ? 8.508 -3.232 -31.859 1 92.62 62 TYR A CA 1
ATOM 506 C C . TYR A 1 62 ? 9.359 -1.971 -31.922 1 92.62 62 TYR A C 1
ATOM 508 O O . TYR A 1 62 ? 8.891 -0.921 -32.375 1 92.62 62 TYR A O 1
ATOM 516 N N . ALA A 1 63 ? 10.547 -2.076 -31.406 1 92 63 ALA A N 1
ATOM 517 C CA . ALA A 1 63 ? 11.461 -0.938 -31.484 1 92 63 ALA A CA 1
ATOM 518 C C . ALA A 1 63 ? 11.641 -0.474 -32.938 1 92 63 ALA A C 1
ATOM 520 O O . ALA A 1 63 ? 11.586 0.724 -33.219 1 92 63 ALA A O 1
ATOM 521 N N . SER A 1 64 ? 11.844 -1.408 -33.781 1 88.62 64 SER A N 1
ATOM 522 C CA . SER A 1 64 ? 12.023 -1.091 -35.219 1 88.62 64 SER A CA 1
ATOM 523 C C . SER A 1 64 ? 10.781 -0.424 -35.781 1 88.62 64 SER A C 1
ATOM 525 O O . SER A 1 64 ? 10.883 0.534 -36.562 1 88.62 64 SER A O 1
ATOM 527 N N . ASP A 1 65 ? 9.656 -0.907 -35.469 1 86.5 65 ASP A N 1
ATOM 528 C CA . ASP A 1 65 ? 8.391 -0.367 -35.938 1 86.5 65 ASP A CA 1
ATOM 529 C C . ASP A 1 65 ? 8.203 1.084 -35.5 1 86.5 65 ASP A C 1
ATOM 531 O O . ASP A 1 65 ? 7.824 1.938 -36.312 1 86.5 65 ASP A O 1
ATOM 535 N N . ILE A 1 66 ? 8.438 1.361 -34.312 1 84.38 66 ILE A N 1
ATOM 536 C CA . ILE A 1 66 ? 8.211 2.688 -33.719 1 84.38 66 ILE A CA 1
ATOM 537 C C . ILE A 1 66 ? 9.25 3.664 -34.281 1 84.38 66 ILE A C 1
ATOM 539 O O . ILE A 1 66 ? 8.93 4.809 -34.594 1 84.38 66 ILE A O 1
ATOM 543 N N . LEU A 1 67 ? 10.453 3.232 -34.312 1 82.25 67 LEU A N 1
ATOM 544 C CA . LEU A 1 67 ? 11.539 4.113 -34.75 1 82.25 67 LEU A CA 1
ATOM 545 C C . LEU A 1 67 ? 11.445 4.383 -36.25 1 82.25 67 LEU A C 1
ATOM 547 O O . LEU A 1 67 ? 11.82 5.465 -36.719 1 82.25 67 LEU A O 1
ATOM 551 N N . ASN A 1 68 ? 11.062 3.434 -36.969 1 74.81 68 ASN A N 1
ATOM 552 C CA . ASN A 1 68 ? 10.859 3.645 -38.406 1 74.81 68 ASN A CA 1
ATOM 553 C C . ASN A 1 68 ? 9.695 4.594 -38.656 1 74.81 68 ASN A C 1
ATOM 555 O O . ASN A 1 68 ? 9.727 5.359 -39.625 1 74.81 68 ASN A O 1
ATOM 559 N N . ILE A 1 69 ? 8.656 4.406 -37.938 1 60.34 69 ILE A N 1
ATOM 560 C CA . ILE A 1 69 ? 7.508 5.293 -38.094 1 60.34 69 ILE A CA 1
ATOM 561 C C . ILE A 1 69 ? 7.902 6.719 -37.719 1 60.34 69 ILE A C 1
ATOM 563 O O . ILE A 1 69 ? 7.516 7.672 -38.406 1 60.34 69 ILE A O 1
ATOM 567 N N . HIS A 1 70 ? 8.57 6.852 -36.594 1 56.5 70 HIS A N 1
ATOM 568 C CA . HIS A 1 70 ? 8.914 8.188 -36.156 1 56.5 70 HIS A CA 1
ATOM 569 C C . HIS A 1 70 ? 10.125 8.734 -36.875 1 56.5 70 HIS A C 1
ATOM 571 O O . HIS A 1 70 ? 10.5 9.898 -36.719 1 56.5 70 HIS A O 1
ATOM 577 N N . GLY A 1 71 ? 11.039 8.031 -37.531 1 50.75 71 GLY A N 1
ATOM 578 C CA . GLY A 1 71 ? 12.078 8.594 -38.344 1 50.75 71 GLY A CA 1
ATOM 579 C C . GLY A 1 71 ? 11.594 9.758 -39.219 1 50.75 71 GLY A C 1
ATOM 580 O O . GLY A 1 71 ? 12.398 10.578 -39.656 1 50.75 71 GLY A O 1
ATOM 581 N N . GLU A 1 72 ? 10.555 9.57 -39.938 1 42.94 72 GLU A N 1
ATOM 582 C CA . GLU A 1 72 ? 10.188 10.703 -40.781 1 42.94 72 GLU A CA 1
ATOM 583 C C . GLU A 1 72 ? 9.812 11.922 -39.938 1 42.94 72 GLU A C 1
ATOM 585 O O . GLU A 1 72 ? 9.766 13.039 -40.469 1 42.94 72 GLU A O 1
ATOM 590 N N . THR A 1 73 ? 9.008 11.695 -38.906 1 39.94 73 THR A N 1
ATOM 591 C CA . THR A 1 73 ? 8.367 12.914 -38.438 1 39.94 73 THR A CA 1
ATOM 592 C C . THR A 1 73 ? 9.375 13.789 -37.688 1 39.94 73 THR A C 1
ATOM 594 O O . THR A 1 73 ? 9.617 14.938 -38.062 1 39.94 73 THR A O 1
ATOM 597 N N . SER A 1 74 ? 8.969 14.359 -36.219 1 39.34 74 SER A N 1
ATOM 598 C CA . SER A 1 74 ? 9.305 15.641 -35.594 1 39.34 74 SER A CA 1
ATOM 599 C C . SER A 1 74 ? 10.75 15.664 -35.125 1 39.34 74 SER A C 1
ATOM 601 O O . SER A 1 74 ? 11.289 14.625 -34.719 1 39.34 74 SER A O 1
ATOM 603 N N . ASP A 1 75 ? 11.664 16.719 -35.469 1 38.66 75 ASP A N 1
ATOM 604 C CA . ASP A 1 75 ? 12.922 17.312 -35.031 1 38.66 75 ASP A CA 1
ATOM 605 C C . ASP A 1 75 ? 13.148 17.078 -33.531 1 38.66 75 ASP A C 1
ATOM 607 O O . ASP A 1 75 ? 14.289 17.078 -33.062 1 38.66 75 ASP A O 1
ATOM 611 N N . LYS A 1 76 ? 12.148 17.266 -32.719 1 40.72 76 LYS A N 1
ATOM 612 C CA . LYS A 1 76 ? 12.328 17.438 -31.266 1 40.72 76 LYS A CA 1
ATOM 613 C C . LYS A 1 76 ? 12.781 16.141 -30.609 1 40.72 76 LYS A C 1
ATOM 615 O O . LYS A 1 76 ? 13.227 16.141 -29.469 1 40.72 76 LYS A O 1
ATOM 620 N N . ARG A 1 77 ? 12.414 14.891 -31.094 1 43.44 77 ARG A N 1
ATOM 621 C CA . ARG A 1 77 ? 12.781 13.703 -30.328 1 43.44 77 ARG A CA 1
ATOM 622 C C . ARG A 1 77 ? 14.07 13.094 -30.844 1 43.44 77 ARG A C 1
ATOM 624 O O . ARG A 1 77 ? 14.211 11.867 -30.891 1 43.44 77 ARG A O 1
ATOM 631 N N . LYS A 1 78 ? 14.906 13.875 -31.406 1 43.22 78 LYS A N 1
ATOM 632 C CA . LYS A 1 78 ? 16.266 13.609 -31.891 1 43.22 78 LYS A CA 1
ATOM 633 C C . LYS A 1 78 ? 17.062 12.812 -30.875 1 43.22 78 LYS A C 1
ATOM 635 O O . LYS A 1 78 ? 18.172 12.367 -31.156 1 43.22 78 LYS A O 1
ATOM 640 N N . HIS A 1 79 ? 16.703 12.781 -29.578 1 46.5 79 HIS A N 1
ATOM 641 C CA . HIS A 1 79 ? 17.656 12.258 -28.609 1 46.5 79 HIS A CA 1
ATOM 642 C C . HIS A 1 79 ? 17.438 10.773 -28.375 1 46.5 79 HIS A C 1
ATOM 644 O O . HIS A 1 79 ? 17.797 10.25 -27.312 1 46.5 79 HIS A O 1
ATOM 650 N N . VAL A 1 80 ? 16.578 10.133 -29.156 1 53.09 80 VAL A N 1
ATOM 651 C CA . VAL A 1 80 ? 16.594 8.703 -28.844 1 53.09 80 VAL A CA 1
ATOM 652 C C . VAL A 1 80 ? 17.906 8.086 -29.328 1 53.09 80 VAL A C 1
ATOM 654 O O . VAL A 1 80 ? 18.266 8.203 -30.5 1 53.09 80 VAL A O 1
ATOM 657 N N . PRO A 1 81 ? 18.812 7.738 -28.438 1 57.06 81 PRO A N 1
ATOM 658 C CA . PRO A 1 81 ? 20.016 7.039 -28.891 1 57.06 81 PRO A CA 1
ATOM 659 C C . PRO A 1 81 ? 19.719 5.941 -29.906 1 57.06 81 PRO A C 1
ATOM 661 O O . PRO A 1 81 ? 18.609 5.418 -29.953 1 57.06 81 PRO A O 1
ATOM 664 N N . ALA A 1 82 ? 20.531 5.801 -30.922 1 65 82 ALA A N 1
ATOM 665 C CA . ALA A 1 82 ? 20.5 4.75 -31.922 1 65 82 ALA A CA 1
ATOM 666 C C . ALA A 1 82 ? 20.156 3.398 -31.297 1 65 82 ALA A C 1
ATOM 668 O O . ALA A 1 82 ? 20.797 2.975 -30.344 1 65 82 ALA A O 1
ATOM 669 N N . TRP A 1 83 ? 18.984 2.84 -31.531 1 82.88 83 TRP A N 1
ATOM 670 C CA . TRP A 1 83 ? 18.547 1.536 -31.047 1 82.88 83 TRP A CA 1
ATOM 671 C C . TRP A 1 83 ? 19.516 0.439 -31.5 1 82.88 83 TRP A C 1
ATOM 673 O O . TRP A 1 83 ? 19.828 0.324 -32.688 1 82.88 83 TRP A O 1
ATOM 683 N N . LYS A 1 84 ? 20.109 -0.138 -30.5 1 86.56 84 LYS A N 1
ATOM 684 C CA . LYS A 1 84 ? 20.844 -1.375 -30.734 1 86.56 84 LYS A CA 1
ATOM 685 C C . LYS A 1 84 ? 20.016 -2.594 -30.344 1 86.56 84 LYS A C 1
ATOM 687 O O . LYS A 1 84 ? 19.531 -2.691 -29.219 1 86.56 84 LYS A O 1
ATOM 692 N N . PRO A 1 85 ? 19.812 -3.469 -31.438 1 92.62 85 PRO A N 1
ATOM 693 C CA . PRO A 1 85 ? 19 -4.645 -31.109 1 92.62 85 PRO A CA 1
ATOM 694 C C . PRO A 1 85 ? 19.484 -5.375 -29.859 1 92.62 85 PRO A C 1
ATOM 696 O O . PRO A 1 85 ? 20.688 -5.562 -29.688 1 92.62 85 PRO A O 1
ATOM 699 N N . THR A 1 86 ? 18.531 -5.699 -29.078 1 94.56 86 THR A N 1
ATOM 700 C CA . THR A 1 86 ? 18.859 -6.41 -27.844 1 94.56 86 THR A CA 1
ATOM 701 C C . THR A 1 86 ? 19.047 -7.898 -28.109 1 94.56 86 THR A C 1
ATOM 703 O O . THR A 1 86 ? 18.719 -8.391 -29.188 1 94.56 86 THR A O 1
ATOM 706 N N . ASP A 1 87 ? 19.672 -8.648 -27.172 1 95.44 87 ASP A N 1
ATOM 707 C CA . ASP A 1 87 ? 19.906 -10.086 -27.281 1 95.44 87 ASP A CA 1
ATOM 708 C C . ASP A 1 87 ? 19.5 -10.805 -25.984 1 95.44 87 ASP A C 1
ATOM 710 O O . ASP A 1 87 ? 18.953 -10.188 -25.078 1 95.44 87 ASP A O 1
ATOM 714 N N . ASN A 1 88 ? 19.688 -12.117 -26.031 1 95.06 88 ASN A N 1
ATOM 715 C CA . ASN A 1 88 ? 19.297 -12.938 -24.891 1 95.06 88 ASN A CA 1
ATOM 716 C C . ASN A 1 88 ? 20 -12.5 -23.609 1 95.06 88 ASN A C 1
ATOM 718 O O . ASN A 1 88 ? 19.359 -12.391 -22.562 1 95.06 88 ASN A O 1
ATOM 722 N N . ASN A 1 89 ? 21.203 -12.172 -23.688 1 94.19 89 ASN A N 1
ATOM 723 C CA . ASN A 1 89 ? 21.984 -11.789 -22.516 1 94.19 89 ASN A CA 1
ATOM 724 C C . ASN A 1 89 ? 21.531 -10.453 -21.953 1 94.19 89 ASN A C 1
ATOM 726 O O . ASN A 1 89 ? 21.406 -10.297 -20.734 1 94.19 89 ASN A O 1
ATOM 730 N N . GLU A 1 90 ? 21.25 -9.555 -22.812 1 94.88 90 GLU A N 1
ATOM 731 C CA . GLU A 1 90 ? 20.797 -8.234 -22.375 1 94.88 90 GLU A CA 1
ATOM 732 C C . GLU A 1 90 ? 19.438 -8.312 -21.688 1 94.88 90 GLU A C 1
ATOM 734 O O . GLU A 1 90 ? 19.219 -7.641 -20.672 1 94.88 90 GLU A O 1
ATOM 739 N N . ILE A 1 91 ? 18.578 -9.117 -22.219 1 96.62 91 ILE A N 1
ATOM 740 C CA . ILE A 1 91 ? 17.25 -9.266 -21.625 1 96.62 91 ILE A CA 1
ATOM 741 C C . ILE A 1 91 ? 17.375 -9.945 -20.266 1 96.62 91 ILE A C 1
ATOM 743 O O . ILE A 1 91 ? 16.641 -9.594 -19.328 1 96.62 91 ILE A O 1
ATOM 747 N N . LEU A 1 92 ? 18.266 -10.859 -20.172 1 96.25 92 LEU A N 1
ATOM 748 C CA . LEU A 1 92 ? 18.469 -11.523 -18.891 1 96.25 92 LEU A CA 1
ATOM 749 C C . LEU A 1 92 ? 19.016 -10.539 -17.859 1 96.25 92 LEU A C 1
ATOM 751 O O . LEU A 1 92 ? 18.578 -10.539 -16.703 1 96.25 92 LEU A O 1
ATOM 755 N N . LYS A 1 93 ? 19.969 -9.711 -18.25 1 95.81 93 LYS A N 1
ATOM 756 C CA . LYS A 1 93 ? 20.484 -8.664 -17.359 1 95.81 93 LYS A CA 1
ATOM 757 C C . LYS A 1 93 ? 19.375 -7.715 -16.938 1 95.81 93 LYS A C 1
ATOM 759 O O . LYS A 1 93 ? 19.281 -7.348 -15.758 1 95.81 93 LYS A O 1
ATOM 764 N N . PHE A 1 94 ? 18.625 -7.371 -17.969 1 96.56 94 PHE A N 1
ATOM 765 C CA . PHE A 1 94 ? 17.484 -6.5 -17.719 1 96.56 94 PHE A CA 1
ATOM 766 C C . PHE A 1 94 ? 16.562 -7.102 -16.672 1 96.56 94 PHE A C 1
ATOM 768 O O . PHE A 1 94 ? 16.156 -6.422 -15.727 1 96.56 94 PHE A O 1
ATOM 775 N N . LEU A 1 95 ? 16.25 -8.352 -16.75 1 96.56 95 LEU A N 1
ATOM 776 C CA . LEU A 1 95 ? 15.359 -9.047 -15.812 1 96.56 95 LEU A CA 1
ATOM 777 C C . LEU A 1 95 ? 16 -9.148 -14.43 1 96.56 95 LEU A C 1
ATOM 779 O O . LEU A 1 95 ? 15.312 -9.023 -13.414 1 96.56 95 LEU A O 1
ATOM 783 N N . GLY A 1 96 ? 17.281 -9.461 -14.43 1 96.12 96 GLY A N 1
ATOM 784 C CA . GLY A 1 96 ? 17.984 -9.477 -13.164 1 96.12 96 GLY A CA 1
ATOM 785 C C . GLY A 1 96 ? 17.859 -8.172 -12.391 1 96.12 96 GLY A C 1
ATOM 786 O O . GLY A 1 96 ? 17.641 -8.18 -11.18 1 96.12 96 GLY A O 1
ATOM 787 N N . LEU A 1 97 ? 17.984 -7.062 -13.07 1 95.94 97 LEU A N 1
ATOM 788 C CA . LEU A 1 97 ? 17.875 -5.75 -12.438 1 95.94 97 LEU A CA 1
ATOM 789 C C . LEU A 1 97 ? 16.438 -5.5 -11.969 1 95.94 97 LEU A C 1
ATOM 791 O O . LEU A 1 97 ? 16.234 -4.918 -10.906 1 95.94 97 LEU A O 1
ATOM 795 N N . VAL A 1 98 ? 15.492 -5.938 -12.773 1 95.94 98 VAL A N 1
ATOM 796 C CA . VAL A 1 98 ? 14.086 -5.789 -12.398 1 95.94 98 VAL A CA 1
ATOM 797 C C . VAL A 1 98 ? 13.812 -6.547 -11.102 1 95.94 98 VAL A C 1
ATOM 799 O O . VAL A 1 98 ? 13.156 -6.023 -10.195 1 95.94 98 VAL A O 1
ATOM 802 N N . LEU A 1 99 ? 14.305 -7.734 -11.039 1 96.5 99 LEU A N 1
ATOM 803 C CA . LEU A 1 99 ? 14.141 -8.531 -9.828 1 96.5 99 LEU A CA 1
ATOM 804 C C . LEU A 1 99 ? 14.828 -7.863 -8.641 1 96.5 99 LEU A C 1
ATOM 806 O O . LEU A 1 99 ? 14.305 -7.875 -7.527 1 96.5 99 LEU A O 1
ATOM 810 N N . LEU A 1 100 ? 15.984 -7.297 -8.914 1 95.94 100 LEU A N 1
ATOM 811 C CA . LEU A 1 100 ? 16.734 -6.633 -7.855 1 95.94 100 LEU A CA 1
ATOM 812 C C . LEU A 1 100 ? 15.984 -5.406 -7.34 1 95.94 100 LEU A C 1
ATOM 814 O O . LEU A 1 100 ? 16.016 -5.113 -6.141 1 95.94 100 LEU A O 1
ATOM 818 N N . MET A 1 101 ? 15.352 -4.719 -8.211 1 95.19 101 MET A N 1
ATOM 819 C CA . MET A 1 101 ? 14.578 -3.535 -7.84 1 95.19 101 MET A CA 1
ATOM 820 C C . MET A 1 101 ? 13.43 -3.904 -6.906 1 95.19 101 MET A C 1
ATOM 822 O O . MET A 1 101 ? 12.906 -3.049 -6.191 1 95.19 101 MET A O 1
ATOM 826 N N . GLY A 1 102 ? 13.023 -5.113 -6.867 1 93.62 102 GLY A N 1
ATOM 827 C CA . GLY A 1 102 ? 12.023 -5.582 -5.922 1 93.62 102 GLY A CA 1
ATOM 828 C C . GLY A 1 102 ? 12.531 -5.648 -4.496 1 93.62 102 GLY A C 1
ATOM 829 O O . GLY A 1 102 ? 11.742 -5.637 -3.549 1 93.62 102 GLY A O 1
ATOM 830 N N . HIS A 1 103 ? 13.805 -5.676 -4.367 1 94.12 103 HIS A N 1
ATOM 831 C CA . HIS A 1 103 ? 14.414 -5.781 -3.049 1 94.12 103 HIS A CA 1
ATOM 832 C C . HIS A 1 103 ? 14.883 -4.418 -2.547 1 94.12 103 HIS A C 1
ATOM 834 O O . HIS A 1 103 ? 15.133 -4.246 -1.352 1 94.12 103 HIS A O 1
ATOM 840 N N . ILE A 1 104 ? 15.102 -3.5 -3.459 1 93.5 104 ILE A N 1
ATOM 841 C CA . ILE A 1 104 ? 15.492 -2.127 -3.16 1 93.5 104 ILE A CA 1
ATOM 842 C C . ILE A 1 104 ? 14.57 -1.157 -3.895 1 93.5 104 ILE A C 1
ATOM 844 O O . ILE A 1 104 ? 14.656 -1.019 -5.117 1 93.5 104 ILE A O 1
ATOM 848 N N . GLU A 1 105 ? 13.867 -0.479 -3.236 1 91.88 105 GLU A N 1
ATOM 849 C CA . GLU A 1 105 ? 12.969 0.473 -3.883 1 91.88 105 GLU A CA 1
ATOM 850 C C . GLU A 1 105 ? 13.461 1.906 -3.705 1 91.88 105 GLU A C 1
ATOM 852 O O . GLU A 1 105 ? 13.75 2.334 -2.586 1 91.88 105 GLU A O 1
ATOM 857 N N . LYS A 1 106 ? 13.594 2.529 -4.781 1 92.62 106 LYS A N 1
ATOM 858 C CA . LYS A 1 106 ? 14.008 3.93 -4.773 1 92.62 106 LYS A CA 1
ATOM 859 C C . LYS A 1 106 ? 12.898 4.836 -5.285 1 92.62 106 LYS A C 1
ATOM 861 O O . LYS A 1 106 ? 11.828 4.359 -5.672 1 92.62 106 LYS A O 1
ATOM 866 N N . ASP A 1 107 ? 13.094 6.117 -5.262 1 90.5 107 ASP A N 1
ATOM 867 C CA . ASP A 1 107 ? 12.047 7.09 -5.559 1 90.5 107 ASP A CA 1
ATOM 868 C C . ASP A 1 107 ? 11.703 7.086 -7.043 1 90.5 107 ASP A C 1
ATOM 870 O O . ASP A 1 107 ? 10.523 7.172 -7.41 1 90.5 107 ASP A O 1
ATOM 874 N N . SER A 1 108 ? 12.711 7.051 -7.84 1 90.31 108 SER A N 1
ATOM 875 C CA . SER A 1 108 ? 12.523 7.043 -9.289 1 90.31 108 SER A CA 1
ATOM 876 C C . SER A 1 108 ? 13.43 6.016 -9.953 1 90.31 108 SER A C 1
ATOM 878 O O . SER A 1 108 ? 14.406 5.562 -9.359 1 90.31 108 SER A O 1
ATOM 880 N N . LEU A 1 109 ? 13.047 5.719 -11.156 1 91.38 109 LEU A N 1
ATOM 881 C CA . LEU A 1 109 ? 13.82 4.73 -11.898 1 91.38 109 LEU A CA 1
ATOM 882 C C . LEU A 1 109 ? 15.242 5.227 -12.141 1 91.38 109 LEU A C 1
ATOM 884 O O . LEU A 1 109 ? 16.188 4.441 -12.102 1 91.38 109 LEU A O 1
ATOM 888 N N . GLN A 1 110 ? 15.422 6.469 -12.344 1 91.69 110 GLN A N 1
ATOM 889 C CA . GLN A 1 110 ? 16.734 7.027 -12.641 1 91.69 110 GLN A CA 1
ATOM 890 C C . GLN A 1 110 ? 17.641 6.98 -11.414 1 91.69 110 GLN A C 1
ATOM 892 O O . GLN A 1 110 ? 18.859 6.957 -11.547 1 91.69 110 GLN A O 1
ATOM 897 N N . ASP A 1 111 ? 17.062 6.859 -10.273 1 93.62 111 ASP A N 1
ATOM 898 C CA . ASP A 1 111 ? 17.828 6.906 -9.023 1 93.62 111 ASP A CA 1
ATOM 899 C C . ASP A 1 111 ? 18.656 5.641 -8.836 1 93.62 111 ASP A C 1
ATOM 901 O O . ASP A 1 111 ? 19.609 5.629 -8.062 1 93.62 111 ASP A O 1
ATOM 905 N N . TYR A 1 112 ? 18.281 4.625 -9.531 1 94.69 112 TYR A N 1
ATOM 906 C CA . TYR A 1 112 ? 19.031 3.381 -9.406 1 94.69 112 TYR A CA 1
ATOM 907 C C . TYR A 1 112 ? 20.438 3.531 -9.977 1 94.69 112 TYR A C 1
ATOM 909 O O . TYR A 1 112 ? 21.359 2.799 -9.594 1 94.69 112 TYR A O 1
ATOM 917 N N . TRP A 1 113 ? 20.656 4.492 -10.852 1 95.5 113 TRP A N 1
ATOM 918 C CA . TRP A 1 113 ? 21.953 4.676 -11.5 1 95.5 113 TRP A CA 1
ATOM 919 C C . TRP A 1 113 ? 22.641 5.934 -10.992 1 95.5 113 TRP A C 1
ATOM 921 O O . TRP A 1 113 ? 23.688 6.336 -11.516 1 95.5 113 TRP A O 1
ATOM 931 N N . THR A 1 114 ? 22.031 6.531 -9.93 1 93.25 114 THR A N 1
ATOM 932 C CA . THR A 1 114 ? 22.609 7.766 -9.406 1 93.25 114 THR A CA 1
ATOM 933 C C . THR A 1 114 ? 23.953 7.496 -8.727 1 93.25 114 THR A C 1
ATOM 935 O O . THR A 1 114 ? 24.203 6.383 -8.258 1 93.25 114 THR A O 1
ATOM 938 N N . VAL A 1 115 ? 24.781 8.555 -8.688 1 90.75 115 VAL A N 1
ATOM 939 C CA . VAL A 1 115 ? 26.078 8.438 -8.039 1 90.75 115 VAL A CA 1
ATOM 940 C C . VAL A 1 115 ? 26.062 9.188 -6.703 1 90.75 115 VAL A C 1
ATOM 942 O O . VAL A 1 115 ? 27.094 9.305 -6.035 1 90.75 115 VAL A O 1
ATOM 945 N N . ASN A 1 116 ? 24.891 9.664 -6.352 1 90.75 116 ASN A N 1
ATOM 946 C CA . ASN A 1 116 ? 24.734 10.289 -5.043 1 90.75 116 ASN A CA 1
ATOM 947 C C . ASN A 1 116 ? 25.062 9.305 -3.916 1 90.75 116 ASN A C 1
ATOM 949 O O . ASN A 1 116 ? 24.422 8.258 -3.799 1 90.75 116 ASN A O 1
ATOM 953 N N . ASP A 1 117 ? 25.922 9.617 -3.053 1 89.06 117 ASP A N 1
ATOM 954 C CA . ASP A 1 117 ? 26.453 8.727 -2.029 1 89.06 117 ASP A CA 1
ATOM 955 C C . ASP A 1 117 ? 25.359 8.312 -1.037 1 89.06 117 ASP A C 1
ATOM 957 O O . ASP A 1 117 ? 25.453 7.258 -0.408 1 89.06 117 ASP A O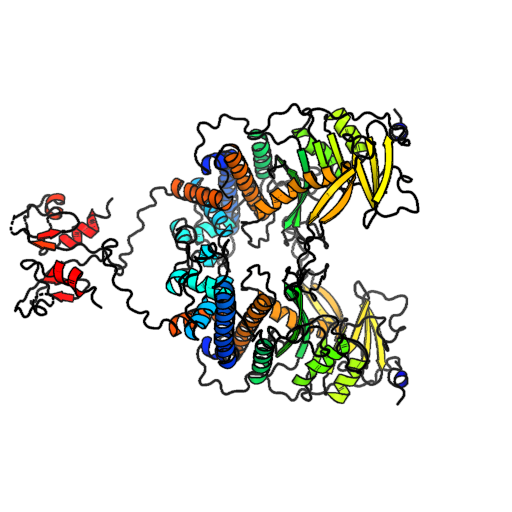 1
ATOM 961 N N . LEU A 1 118 ? 24.422 9.094 -0.916 1 91.62 118 LEU A N 1
ATOM 962 C CA . LEU A 1 118 ? 23.375 8.812 0.063 1 91.62 118 LEU A CA 1
ATOM 963 C C . LEU A 1 118 ? 22.516 7.637 -0.384 1 91.62 118 LEU A C 1
ATOM 965 O O . LEU A 1 118 ? 22.031 6.871 0.447 1 91.62 118 LEU A O 1
ATOM 969 N N . ILE A 1 119 ? 22.328 7.488 -1.73 1 92.38 119 ILE A N 1
ATOM 970 C CA . ILE A 1 119 ? 21.344 6.496 -2.141 1 92.38 119 ILE A CA 1
ATOM 971 C C . ILE A 1 119 ? 21.953 5.574 -3.199 1 92.38 119 ILE A C 1
ATOM 973 O O . ILE A 1 119 ? 21.266 4.695 -3.73 1 92.38 119 ILE A O 1
ATOM 977 N N . GLU A 1 120 ? 23.141 5.652 -3.488 1 91.44 120 GLU A N 1
ATOM 978 C CA . GLU A 1 120 ? 23.719 4.922 -4.609 1 91.44 120 GLU A CA 1
ATOM 979 C C . GLU A 1 120 ? 23.75 3.422 -4.332 1 91.44 120 GLU A C 1
ATOM 981 O O . GLU A 1 120 ? 23.938 2.998 -3.189 1 91.44 120 GLU A O 1
ATOM 986 N N . THR A 1 121 ? 23.531 2.639 -5.336 1 91.69 121 THR A N 1
ATOM 987 C CA . THR A 1 121 ? 23.719 1.194 -5.434 1 91.69 121 THR A CA 1
ATOM 988 C C . THR A 1 121 ? 24.547 0.837 -6.664 1 91.69 121 THR A C 1
ATOM 990 O O . THR A 1 121 ? 23.984 0.617 -7.746 1 91.69 121 THR A O 1
ATOM 993 N N . PRO A 1 122 ? 25.734 0.661 -6.484 1 90.81 122 PRO A N 1
ATOM 994 C CA . PRO A 1 122 ? 26.688 0.611 -7.598 1 90.81 122 PRO A CA 1
ATOM 995 C C . PRO A 1 122 ? 26.422 -0.551 -8.547 1 90.81 122 PRO A C 1
ATOM 997 O O . PRO A 1 122 ? 26.75 -0.465 -9.742 1 90.81 122 PRO A O 1
ATOM 1000 N N . VAL A 1 123 ? 25.828 -1.589 -8.141 1 92.75 123 VAL A N 1
ATOM 1001 C CA . VAL A 1 123 ? 25.672 -2.801 -8.938 1 92.75 123 VAL A CA 1
ATOM 1002 C C . VAL A 1 123 ? 24.859 -2.492 -10.195 1 92.75 123 VAL A C 1
ATOM 1004 O O . VAL A 1 123 ? 25.094 -3.07 -11.258 1 92.75 123 VAL A O 1
ATOM 1007 N N . PHE A 1 124 ? 23.938 -1.567 -10.133 1 94.69 124 PHE A N 1
ATOM 1008 C CA . PHE A 1 124 ? 23.094 -1.25 -11.266 1 94.69 124 PHE A CA 1
ATOM 1009 C C . PHE A 1 124 ? 23.906 -0.713 -12.43 1 94.69 124 PHE A C 1
ATOM 1011 O O . PHE A 1 124 ? 23.719 -1.123 -13.578 1 94.69 124 PHE A O 1
ATOM 1018 N N . ARG A 1 125 ? 24.875 0.119 -12.102 1 93.62 125 ARG A N 1
ATOM 1019 C CA . ARG A 1 125 ? 25.734 0.718 -13.125 1 93.62 125 ARG A CA 1
ATOM 1020 C C . ARG A 1 125 ? 26.719 -0.306 -13.688 1 93.62 125 ARG A C 1
ATOM 1022 O O . ARG A 1 125 ? 27.109 -0.215 -14.852 1 93.62 125 ARG A O 1
ATOM 1029 N N . LYS A 1 126 ? 27.047 -1.244 -12.891 1 91.94 126 LYS A N 1
ATOM 1030 C CA . LYS A 1 126 ? 28 -2.268 -13.305 1 91.94 126 LYS A CA 1
ATOM 1031 C C . LYS A 1 126 ? 27.359 -3.264 -14.266 1 91.94 126 LYS A C 1
ATOM 1033 O O . LYS A 1 126 ? 28.016 -3.76 -15.18 1 91.94 126 LYS A O 1
ATOM 1038 N N . VAL A 1 127 ? 26.125 -3.518 -14.141 1 94.12 127 VAL A N 1
ATOM 1039 C CA . VAL A 1 127 ? 25.453 -4.562 -14.906 1 94.12 127 VAL A CA 1
ATOM 1040 C C . VAL A 1 127 ? 25 -4.012 -16.25 1 94.12 127 VAL A C 1
ATOM 1042 O O . VAL A 1 127 ? 25.188 -4.66 -17.281 1 94.12 127 VAL A O 1
ATOM 1045 N N . MET A 1 128 ? 24.391 -2.797 -16.25 1 93.88 128 MET A N 1
ATOM 1046 C CA . MET A 1 128 ? 23.891 -2.189 -17.469 1 93.88 128 MET A CA 1
ATOM 1047 C C . MET A 1 128 ? 23.766 -0.676 -17.312 1 93.88 128 MET A C 1
ATOM 1049 O O . MET A 1 128 ? 23.375 -0.186 -16.266 1 93.88 128 MET A O 1
ATOM 1053 N N . PRO A 1 129 ? 24.094 0.003 -18.422 1 94.19 129 PRO A N 1
ATOM 1054 C CA . PRO A 1 129 ? 23.891 1.45 -18.344 1 94.19 129 PRO A CA 1
ATOM 1055 C C . PRO A 1 129 ? 22.406 1.829 -18.203 1 94.19 129 PRO A C 1
ATOM 1057 O O . PRO A 1 129 ? 21.531 1.093 -18.656 1 94.19 129 PRO A O 1
ATOM 1060 N N . ARG A 1 130 ? 22.156 2.949 -17.594 1 94.75 130 ARG A N 1
ATOM 1061 C CA . ARG A 1 130 ? 20.812 3.449 -17.312 1 94.75 130 ARG A CA 1
ATOM 1062 C C . ARG A 1 130 ? 19.984 3.51 -18.594 1 94.75 130 ARG A C 1
ATOM 1064 O O . ARG A 1 130 ? 18.875 2.973 -18.641 1 94.75 130 ARG A O 1
ATOM 1071 N N . ASP A 1 131 ? 20.5 4.129 -19.594 1 92.31 131 ASP A N 1
ATOM 1072 C CA . ASP A 1 131 ? 19.75 4.34 -20.844 1 92.31 131 ASP A CA 1
ATOM 1073 C C . ASP A 1 131 ? 19.453 3.014 -21.531 1 92.31 131 ASP A C 1
ATOM 1075 O O . ASP A 1 131 ? 18.406 2.873 -22.188 1 92.31 131 ASP A O 1
ATOM 1079 N N . GLY A 1 132 ? 20.391 2.08 -21.438 1 92.69 132 GLY A N 1
ATOM 1080 C CA . GLY A 1 132 ? 20.125 0.748 -21.953 1 92.69 132 GLY A CA 1
ATOM 1081 C C . GLY A 1 132 ? 18.938 0.075 -21.281 1 92.69 132 GLY A C 1
ATOM 1082 O O . GLY A 1 132 ? 18.078 -0.5 -21.969 1 92.69 132 GLY A O 1
ATOM 1083 N N . PHE A 1 133 ? 18.875 0.203 -20.016 1 95.06 133 PHE A N 1
ATOM 1084 C CA . PHE A 1 133 ? 17.766 -0.366 -19.266 1 95.06 133 PHE A CA 1
ATOM 1085 C C . PHE A 1 133 ? 16.453 0.307 -19.656 1 95.06 133 PHE A C 1
ATOM 1087 O O . PHE A 1 133 ? 15.453 -0.369 -19.922 1 95.06 133 PHE A O 1
ATOM 1094 N N . LEU A 1 134 ? 16.469 1.633 -19.719 1 93.31 134 LEU A N 1
ATOM 1095 C CA . LEU A 1 134 ? 15.25 2.408 -19.969 1 93.31 134 LEU A CA 1
ATOM 1096 C C . LEU A 1 134 ? 14.719 2.139 -21.375 1 93.31 134 LEU A C 1
ATOM 1098 O O . LEU A 1 134 ? 13.5 2.092 -21.578 1 93.31 134 LEU A O 1
ATOM 1102 N N . ILE A 1 135 ? 15.602 1.965 -22.266 1 92.44 135 ILE A N 1
ATOM 1103 C CA . ILE A 1 135 ? 15.18 1.736 -23.641 1 92.44 135 ILE A CA 1
ATOM 1104 C C . ILE A 1 135 ? 14.539 0.357 -23.766 1 92.44 135 ILE A C 1
ATOM 1106 O O . ILE A 1 135 ? 13.562 0.184 -24.5 1 92.44 135 ILE A O 1
ATOM 1110 N N . ILE A 1 136 ? 15.125 -0.641 -23.125 1 94.38 136 ILE A N 1
ATOM 1111 C CA . ILE A 1 136 ? 14.539 -1.978 -23.141 1 94.38 136 ILE A CA 1
ATOM 1112 C C . ILE A 1 136 ? 13.156 -1.944 -22.5 1 94.38 136 ILE A C 1
ATOM 1114 O O . ILE A 1 136 ? 12.211 -2.539 -23.016 1 94.38 136 ILE A O 1
ATOM 1118 N N . LEU A 1 137 ? 13.047 -1.252 -21.406 1 94 137 LEU A N 1
ATOM 1119 C CA . LEU A 1 137 ? 11.773 -1.124 -20.703 1 94 137 LEU A CA 1
ATOM 1120 C C . LEU A 1 137 ? 10.734 -0.45 -21.609 1 94 137 LEU A C 1
ATOM 1122 O O . LEU A 1 137 ? 9.578 -0.87 -21.641 1 94 137 LEU A O 1
ATOM 1126 N N . LYS A 1 138 ? 11.125 0.509 -22.281 1 91.12 138 LYS A N 1
ATOM 1127 C CA . LYS A 1 138 ? 10.242 1.269 -23.172 1 91.12 138 LYS A CA 1
ATOM 1128 C C . LYS A 1 138 ? 9.703 0.394 -24.297 1 91.12 138 LYS A C 1
ATOM 1130 O O . LYS A 1 138 ? 8.508 0.427 -24.594 1 91.12 138 LYS A O 1
ATOM 1135 N N . PHE A 1 139 ? 10.57 -0.404 -24.859 1 92.81 139 PHE A N 1
ATOM 1136 C CA . PHE A 1 139 ? 10.195 -1.119 -26.062 1 92.81 139 PHE A CA 1
ATOM 1137 C C . PHE A 1 139 ? 9.828 -2.564 -25.75 1 92.81 139 PHE A C 1
ATOM 1139 O O . PHE A 1 139 ? 9.555 -3.354 -26.656 1 92.81 139 PHE A O 1
ATOM 1146 N N . LEU A 1 140 ? 9.875 -2.922 -24.5 1 94.25 140 LEU A N 1
ATOM 1147 C CA . LEU A 1 140 ? 9.5 -4.281 -24.125 1 94.25 140 LEU A CA 1
ATOM 1148 C C . LEU A 1 140 ? 8.125 -4.637 -24.672 1 94.25 140 LEU A C 1
ATOM 1150 O O . LEU A 1 140 ? 7.148 -3.93 -24.438 1 94.25 140 LEU A O 1
ATOM 1154 N N . HIS A 1 141 ? 8.117 -5.711 -25.422 1 94 141 HIS A N 1
ATOM 1155 C CA . HIS A 1 141 ? 6.898 -6.105 -26.125 1 94 141 HIS A CA 1
ATOM 1156 C C . HIS A 1 141 ? 6.773 -7.621 -26.203 1 94 141 HIS A C 1
ATOM 1158 O O . HIS A 1 141 ? 7.766 -8.336 -26.047 1 94 141 HIS A O 1
ATOM 1164 N N . PHE A 1 142 ? 5.57 -8.062 -26.5 1 94.56 142 PHE A N 1
ATOM 1165 C CA . PHE A 1 142 ? 5.336 -9.484 -26.297 1 94.56 142 PHE A CA 1
ATOM 1166 C C . PHE A 1 142 ? 4.664 -10.109 -27.516 1 94.56 142 PHE A C 1
ATOM 1168 O O . PHE A 1 142 ? 4.453 -11.32 -27.562 1 94.56 142 PHE A O 1
ATOM 1175 N N . CYS A 1 143 ? 4.273 -9.234 -28.469 1 90.81 143 CYS A N 1
ATOM 1176 C CA . CYS A 1 143 ? 3.562 -9.75 -29.641 1 90.81 143 CYS A CA 1
ATOM 1177 C C . CYS A 1 143 ? 3.871 -8.922 -30.875 1 90.81 143 CYS A C 1
ATOM 1179 O O . CYS A 1 143 ? 4.445 -7.836 -30.781 1 90.81 143 CYS A O 1
ATOM 1181 N N . ASP A 1 144 ? 3.518 -9.586 -31.922 1 87.81 144 ASP A N 1
ATOM 1182 C CA . ASP A 1 144 ? 3.6 -8.883 -33.219 1 87.81 144 ASP A CA 1
ATOM 1183 C C . ASP A 1 144 ? 2.35 -8.039 -33.438 1 87.81 144 ASP A C 1
ATOM 1185 O O . ASP A 1 144 ? 1.267 -8.578 -33.688 1 87.81 144 ASP A O 1
ATOM 1189 N N . ASN A 1 145 ? 2.51 -6.789 -33.5 1 83.94 145 ASN A N 1
ATOM 1190 C CA . ASN A 1 145 ? 1.387 -5.867 -33.625 1 83.94 145 ASN A CA 1
ATOM 1191 C C . ASN A 1 145 ? 0.724 -5.984 -35 1 83.94 145 ASN A C 1
ATOM 1193 O O . ASN A 1 145 ? -0.42 -5.559 -35.156 1 83.94 145 ASN A O 1
ATOM 1197 N N . SER A 1 146 ? 1.453 -6.52 -35.875 1 80.69 146 SER A N 1
ATOM 1198 C CA . SER A 1 146 ? 0.905 -6.664 -37.219 1 80.69 146 SER A CA 1
ATOM 1199 C C . SER A 1 146 ? -0.181 -7.73 -37.25 1 80.69 146 SER A C 1
ATOM 1201 O O . SER A 1 146 ? -1.009 -7.746 -38.156 1 80.69 146 SER A O 1
ATOM 1203 N N . LEU A 1 147 ? -0.245 -8.477 -36.25 1 78.12 147 LEU A N 1
ATOM 1204 C CA . LEU A 1 147 ? -1.206 -9.57 -36.219 1 78.12 147 LEU A CA 1
ATOM 1205 C C . LEU A 1 147 ? -2.477 -9.156 -35.5 1 78.12 147 LEU A C 1
ATOM 1207 O O . LEU A 1 147 ? -3.354 -9.992 -35.25 1 78.12 147 LEU A O 1
ATOM 1211 N N . LYS A 1 148 ? -2.604 -7.887 -35.25 1 75.5 148 LYS A N 1
ATOM 1212 C CA . LYS A 1 148 ? -3.773 -7.387 -34.531 1 75.5 148 LYS A CA 1
ATOM 1213 C C . LYS A 1 148 ? -5.043 -7.566 -35.375 1 75.5 148 LYS A C 1
ATOM 1215 O O . LYS A 1 148 ? -5.082 -7.188 -36.531 1 75.5 148 LYS A O 1
ATOM 1220 N N . GLU A 1 149 ? -5.898 -8.297 -34.719 1 71.38 149 GLU A N 1
ATOM 1221 C CA . GLU A 1 149 ? -7.203 -8.438 -35.344 1 71.38 149 GLU A CA 1
ATOM 1222 C C . GLU A 1 149 ? -8.117 -7.262 -35.031 1 71.38 149 GLU A C 1
ATOM 1224 O O . GLU A 1 149 ? -7.926 -6.594 -34 1 71.38 149 GLU A O 1
ATOM 1229 N N . CYS A 1 150 ? -9.023 -7.062 -35.938 1 67 150 CYS A N 1
ATOM 1230 C CA . CYS A 1 150 ? -10.008 -6.008 -35.688 1 67 150 CYS A CA 1
ATOM 1231 C C . CYS A 1 150 ? -10.852 -6.301 -34.469 1 67 150 CYS A C 1
ATOM 1233 O O . CYS A 1 150 ? -11.219 -7.449 -34.219 1 67 150 CYS A O 1
ATOM 1235 N N . ARG A 1 151 ? -11.023 -5.387 -33.688 1 67 151 ARG A N 1
ATOM 1236 C CA . ARG A 1 151 ? -11.742 -5.504 -32.438 1 67 151 ARG A CA 1
ATOM 1237 C C . ARG A 1 151 ? -13.141 -6.074 -32.656 1 67 151 ARG A C 1
ATOM 1239 O O . ARG A 1 151 ? -13.688 -6.742 -31.766 1 67 151 ARG A O 1
ATOM 1246 N N . ASP A 1 152 ? -13.523 -5.738 -33.781 1 66.62 152 ASP A N 1
ATOM 1247 C CA . ASP A 1 152 ? -14.898 -6.125 -34.094 1 66.62 152 ASP A CA 1
ATOM 1248 C C . ASP A 1 152 ? -14.977 -7.574 -34.562 1 66.62 152 ASP A C 1
ATOM 1250 O O . ASP A 1 152 ? -16.062 -8.117 -34.75 1 66.62 152 ASP A O 1
ATOM 1254 N N . SER A 1 153 ? -13.836 -8.078 -34.625 1 68.56 153 SER A N 1
ATOM 1255 C CA . SER A 1 153 ? -13.828 -9.484 -35.062 1 68.56 153 SER A CA 1
ATOM 1256 C C . SER A 1 153 ? -14.312 -10.391 -33.938 1 68.56 153 SER A C 1
ATOM 1258 O O . SER A 1 153 ? -14.055 -10.125 -32.75 1 68.56 153 SER A O 1
ATOM 1260 N N . PRO A 1 154 ? -15.211 -11.234 -34.219 1 64.31 154 PRO A N 1
ATOM 1261 C CA . PRO A 1 154 ? -15.75 -12.156 -33.219 1 64.31 154 PRO A CA 1
ATOM 1262 C C . PRO A 1 154 ? -14.656 -12.93 -32.5 1 64.31 154 PRO A C 1
ATOM 1264 O O . PRO A 1 154 ? -14.875 -13.414 -31.375 1 64.31 154 PRO A O 1
ATOM 1267 N N . THR A 1 155 ? -13.57 -12.961 -33.125 1 63.66 155 THR A N 1
ATOM 1268 C CA . THR A 1 155 ? -12.492 -13.75 -32.531 1 63.66 155 THR A CA 1
ATOM 1269 C C . THR A 1 155 ? -11.492 -12.844 -31.828 1 63.66 155 THR A C 1
ATOM 1271 O O . THR A 1 155 ? -10.391 -13.273 -31.469 1 63.66 155 THR A O 1
ATOM 1274 N N . TYR A 1 156 ? -11.891 -11.773 -31.594 1 68.62 156 TYR A N 1
ATOM 1275 C CA . TYR A 1 156 ? -10.945 -10.828 -31.016 1 68.62 156 TYR A CA 1
ATOM 1276 C C . TYR A 1 156 ? -10.57 -11.227 -29.594 1 68.62 156 TYR A C 1
ATOM 1278 O O . TYR A 1 156 ? -11.445 -11.453 -28.75 1 68.62 156 TYR A O 1
ATOM 1286 N N . ASP A 1 157 ? -9.344 -11.461 -29.469 1 68.06 157 ASP A N 1
ATOM 1287 C CA . ASP A 1 157 ? -8.789 -11.797 -28.172 1 68.06 157 ASP A CA 1
ATOM 1288 C C . ASP A 1 157 ? -8.25 -10.547 -27.469 1 68.06 157 ASP A C 1
ATOM 1290 O O . ASP A 1 157 ? -7.285 -9.938 -27.922 1 68.06 157 ASP A O 1
ATOM 1294 N N . ARG A 1 158 ? -8.844 -10.211 -26.359 1 67.44 158 ARG A N 1
ATOM 1295 C CA . ARG A 1 158 ? -8.422 -9.023 -25.625 1 67.44 158 ARG A CA 1
ATOM 1296 C C . ARG A 1 158 ? -7.023 -9.211 -25.047 1 67.44 158 ARG A C 1
ATOM 1298 O O . ARG A 1 158 ? -6.332 -8.234 -24.75 1 67.44 158 ARG A O 1
ATOM 1305 N N . HIS A 1 159 ? -6.641 -10.484 -25 1 75.44 159 HIS A N 1
ATOM 1306 C CA . HIS A 1 159 ? -5.352 -10.789 -24.406 1 75.44 159 HIS A CA 1
ATOM 1307 C C . HIS A 1 159 ? -4.285 -11.023 -25.469 1 75.44 159 HIS A C 1
ATOM 1309 O O . HIS A 1 159 ? -3.205 -11.539 -25.172 1 75.44 159 HIS A O 1
ATOM 1315 N N . TRP A 1 160 ? -4.574 -10.664 -26.641 1 76.69 160 TRP A N 1
ATOM 1316 C CA . TRP A 1 160 ? -3.711 -11.07 -27.75 1 76.69 160 TRP A CA 1
ATOM 1317 C C . TRP A 1 160 ? -2.312 -10.477 -27.594 1 76.69 160 TRP A C 1
ATOM 1319 O O . TRP A 1 160 ? -1.329 -11.078 -28.031 1 76.69 160 TRP A O 1
ATOM 1329 N N . LYS A 1 161 ? -2.217 -9.406 -26.828 1 82.12 161 LYS A N 1
ATOM 1330 C CA . LYS A 1 161 ? -0.94 -8.703 -26.734 1 82.12 161 LYS A CA 1
ATOM 1331 C C . LYS A 1 161 ? 0.05 -9.492 -25.875 1 82.12 161 LYS A C 1
ATOM 1333 O O . LYS A 1 161 ? 1.264 -9.32 -26 1 82.12 161 LYS A O 1
ATOM 1338 N N . ILE A 1 162 ? -0.43 -10.367 -24.953 1 88.62 162 ILE A N 1
ATOM 1339 C CA . ILE A 1 162 ? 0.486 -11.07 -24.062 1 88.62 162 ILE A CA 1
ATOM 1340 C C . ILE A 1 162 ? 0.13 -12.555 -24.016 1 88.62 162 ILE A C 1
ATOM 1342 O O . ILE A 1 162 ? 0.623 -13.289 -23.172 1 88.62 162 ILE A O 1
ATOM 1346 N N . ARG A 1 163 ? -0.644 -13.062 -24.891 1 88.5 163 ARG A N 1
ATOM 1347 C CA . ARG A 1 163 ? -1.175 -14.422 -24.906 1 88.5 163 ARG A CA 1
ATOM 1348 C C . ARG A 1 163 ? -0.051 -15.445 -25.016 1 88.5 163 ARG A C 1
ATOM 1350 O O . ARG A 1 163 ? -0.003 -16.406 -24.234 1 88.5 163 ARG A O 1
ATOM 1357 N N . LYS A 1 164 ? 0.826 -15.203 -25.906 1 91.31 164 LYS A N 1
ATOM 1358 C CA . LYS A 1 164 ? 1.891 -16.172 -26.156 1 91.31 164 LYS A CA 1
ATOM 1359 C C . LYS A 1 164 ? 2.74 -16.375 -24.906 1 91.31 164 LYS A C 1
ATOM 1361 O O . LYS A 1 164 ? 2.982 -17.516 -24.484 1 91.31 164 LYS A O 1
ATOM 1366 N N . ILE A 1 165 ? 3.102 -15.312 -24.328 1 94.56 165 ILE A N 1
ATOM 1367 C CA . ILE A 1 165 ? 3.934 -15.375 -23.125 1 94.56 165 ILE A CA 1
ATOM 1368 C C . ILE A 1 165 ? 3.146 -16 -21.984 1 94.56 165 ILE A C 1
ATOM 1370 O O . ILE A 1 165 ? 3.668 -16.859 -21.266 1 94.56 165 ILE A O 1
ATOM 1374 N N . PHE A 1 166 ? 1.969 -15.641 -21.859 1 94.25 166 PHE A N 1
ATOM 1375 C CA . PHE A 1 166 ? 1.104 -16.156 -20.812 1 94.25 166 PHE A CA 1
ATOM 1376 C C . PHE A 1 166 ? 0.938 -17.672 -20.938 1 94.25 166 PHE A C 1
ATOM 1378 O O . PHE A 1 166 ? 1.08 -18.406 -19.953 1 94.25 166 PHE A O 1
ATOM 1385 N N . GLU A 1 167 ? 0.691 -18.094 -22.078 1 94.31 167 GLU A N 1
ATOM 1386 C CA . GLU A 1 167 ? 0.487 -19.516 -22.328 1 94.31 167 GLU A CA 1
ATOM 1387 C C . GLU A 1 167 ? 1.772 -20.312 -22.109 1 94.31 167 GLU A C 1
ATOM 1389 O O . GLU A 1 167 ? 1.731 -21.453 -21.625 1 94.31 167 GLU A O 1
ATOM 1394 N N . CYS A 1 168 ? 2.865 -19.719 -22.469 1 96.19 168 CYS A N 1
ATOM 1395 C CA . CYS A 1 168 ? 4.145 -20.375 -22.234 1 96.19 168 CYS A CA 1
ATOM 1396 C C . CYS A 1 168 ? 4.375 -20.609 -20.75 1 96.19 168 CYS A C 1
ATOM 1398 O O . CYS A 1 168 ? 4.742 -21.719 -20.344 1 96.19 168 CYS A O 1
ATOM 1400 N N . PHE A 1 169 ? 4.121 -19.609 -19.953 1 97.12 169 PHE A N 1
ATOM 1401 C CA . PHE A 1 169 ? 4.277 -19.766 -18.516 1 97.12 169 PHE A CA 1
ATOM 1402 C C . PHE A 1 169 ? 3.309 -20.812 -17.969 1 97.12 169 PHE A C 1
ATOM 1404 O O . PHE A 1 169 ? 3.701 -21.688 -17.203 1 97.12 169 PHE A O 1
ATOM 1411 N N . ASN A 1 170 ? 2.076 -20.719 -18.375 1 96.25 170 ASN A N 1
ATOM 1412 C CA . ASN A 1 170 ? 1.043 -21.641 -17.906 1 96.25 170 ASN A CA 1
ATOM 1413 C C . ASN A 1 170 ? 1.392 -23.094 -18.234 1 96.25 170 ASN A C 1
ATOM 1415 O O . ASN A 1 170 ? 1.195 -23.969 -17.391 1 96.25 170 ASN A O 1
ATOM 1419 N N . ARG A 1 171 ? 1.879 -23.297 -19.375 1 96.5 171 ARG A N 1
ATOM 1420 C CA . ARG A 1 171 ? 2.303 -24.625 -19.797 1 96.5 171 ARG A CA 1
ATOM 1421 C C . ARG A 1 171 ? 3.502 -25.109 -18.984 1 96.5 171 ARG A C 1
ATOM 1423 O O . ARG A 1 171 ? 3.518 -26.234 -18.484 1 96.5 171 ARG A O 1
ATOM 1430 N N . ALA A 1 172 ? 4.461 -24.281 -18.812 1 96.94 172 ALA A N 1
ATOM 1431 C CA . ALA A 1 172 ? 5.68 -24.641 -18.094 1 96.94 172 ALA A CA 1
ATOM 1432 C C . ALA A 1 172 ? 5.371 -25.016 -16.641 1 96.94 172 ALA A C 1
ATOM 1434 O O . ALA A 1 172 ? 5.945 -25.953 -16.109 1 96.94 172 ALA A O 1
ATOM 1435 N N . PHE A 1 173 ? 4.477 -24.297 -15.984 1 97.62 173 PHE A N 1
ATOM 1436 C CA . PHE A 1 173 ? 4.117 -24.531 -14.586 1 97.62 173 PHE A CA 1
ATOM 1437 C C . PHE A 1 173 ? 3.559 -25.938 -14.398 1 97.62 173 PHE A C 1
ATOM 1439 O O . PHE A 1 173 ? 3.783 -26.562 -13.359 1 97.62 173 PHE A O 1
ATOM 1446 N N . LYS A 1 174 ? 2.885 -26.469 -15.438 1 96.62 174 LYS A N 1
ATOM 1447 C CA . LYS A 1 174 ? 2.223 -27.766 -15.344 1 96.62 174 LYS A CA 1
ATOM 1448 C C . LYS A 1 174 ? 3.164 -28.891 -15.75 1 96.62 174 LYS A C 1
ATOM 1450 O O . LYS A 1 174 ? 3.023 -30.031 -15.289 1 96.62 174 LYS A O 1
ATOM 1455 N N . GLU A 1 175 ? 4.121 -28.562 -16.516 1 95.56 175 GLU A N 1
ATOM 1456 C CA . GLU A 1 175 ? 4.965 -29.578 -17.125 1 95.56 175 GLU A CA 1
ATOM 1457 C C . GLU A 1 175 ? 6.055 -30.047 -16.156 1 95.56 175 GLU A C 1
ATOM 1459 O O . GLU A 1 175 ? 6.492 -31.188 -16.203 1 95.56 175 GLU A O 1
ATOM 1464 N N . VAL A 1 176 ? 6.402 -29.266 -15.211 1 94.94 176 VAL A N 1
ATOM 1465 C CA . VAL A 1 176 ? 7.625 -29.547 -14.469 1 94.94 176 VAL A CA 1
ATOM 1466 C C . VAL A 1 176 ? 7.273 -30.016 -13.055 1 94.94 176 VAL A C 1
ATOM 1468 O O . VAL A 1 176 ? 8.109 -30.594 -12.367 1 94.94 176 VAL A O 1
ATOM 1471 N N . TYR A 1 177 ? 6.066 -29.859 -12.609 1 95.5 177 TYR A N 1
ATOM 1472 C CA . TYR A 1 177 ? 5.723 -30.094 -11.219 1 95.5 177 TYR A CA 1
ATOM 1473 C C . TYR A 1 177 ? 4.297 -30.609 -11.094 1 95.5 177 TYR A C 1
ATOM 1475 O O . TYR A 1 177 ? 3.391 -30.125 -11.773 1 95.5 177 TYR A O 1
ATOM 1483 N N . ASP A 1 178 ? 4.125 -31.656 -10.258 1 95.88 178 ASP A N 1
ATOM 1484 C CA . ASP A 1 178 ? 2.791 -32.156 -9.922 1 95.88 178 ASP A CA 1
ATOM 1485 C C . ASP A 1 178 ? 2.355 -31.641 -8.547 1 95.88 178 ASP A C 1
ATOM 1487 O O . ASP A 1 178 ? 3.076 -31.812 -7.559 1 95.88 178 ASP A O 1
ATOM 1491 N N . PRO A 1 179 ? 1.215 -31.078 -8.438 1 97 179 PRO A N 1
ATOM 1492 C CA . PRO A 1 179 ? 0.76 -30.438 -7.199 1 97 179 PRO A CA 1
ATOM 1493 C C . PRO A 1 179 ? 0.326 -31.453 -6.141 1 97 179 PRO A C 1
ATOM 1495 O O . PRO A 1 179 ? 0.205 -32.656 -6.43 1 97 179 PRO A O 1
ATOM 1498 N N . THR A 1 180 ? 0.04 -30.984 -4.93 1 97.62 180 THR A N 1
ATOM 1499 C CA . THR A 1 180 ? -0.406 -31.797 -3.801 1 97.62 180 THR A CA 1
ATOM 1500 C C . THR A 1 180 ? -1.869 -32.188 -3.967 1 97.62 180 THR A C 1
ATOM 1502 O O . THR A 1 180 ? -2.555 -31.703 -4.867 1 97.62 180 THR A O 1
ATOM 1505 N N . GLU A 1 181 ? -2.307 -33.031 -3.107 1 97.88 181 GLU A N 1
ATOM 1506 C CA . GLU A 1 181 ? -3.674 -33.562 -3.133 1 97.88 181 GLU A CA 1
ATOM 1507 C C . GLU A 1 181 ? -4.688 -32.438 -2.98 1 97.88 181 GLU A C 1
ATOM 1509 O O . GLU A 1 181 ? -5.668 -32.344 -3.725 1 97.88 181 GLU A O 1
ATOM 1514 N N . ASN A 1 182 ? -4.438 -31.609 -2.012 1 98.38 182 ASN A N 1
ATOM 1515 C CA . ASN A 1 182 ? -5.34 -30.484 -1.733 1 98.38 182 ASN A CA 1
ATOM 1516 C C . ASN A 1 182 ? -5.004 -29.266 -2.582 1 98.38 182 ASN A C 1
ATOM 1518 O O . ASN A 1 182 ? -3.85 -28.844 -2.627 1 98.38 182 ASN A O 1
ATOM 1522 N N . LEU A 1 183 ? -5.992 -28.766 -3.258 1 98.5 183 LEU A N 1
ATOM 1523 C CA . LEU A 1 183 ? -5.844 -27.594 -4.117 1 98.5 183 LEU A CA 1
ATOM 1524 C C . LEU A 1 183 ? -6.871 -26.531 -3.758 1 98.5 183 LEU A C 1
ATOM 1526 O O . LEU A 1 183 ? -7.906 -26.828 -3.158 1 98.5 183 LEU A O 1
ATOM 1530 N N . SER A 1 184 ? -6.531 -25.344 -4.07 1 98.56 184 SER A N 1
ATOM 1531 C CA . SER A 1 184 ? -7.484 -24.25 -3.918 1 98.56 184 SER A CA 1
ATOM 1532 C C . SER A 1 184 ? -7.602 -23.438 -5.199 1 98.56 184 SER A C 1
ATOM 1534 O O . SER A 1 184 ? -6.625 -23.297 -5.941 1 98.56 184 SER A O 1
ATOM 1536 N N . LEU A 1 185 ? -8.766 -23 -5.5 1 97.94 185 LEU A N 1
ATOM 1537 C CA . LEU A 1 185 ? -9.039 -22.109 -6.613 1 97.94 185 LEU A CA 1
ATOM 1538 C C . LEU A 1 185 ? -9.609 -20.781 -6.105 1 97.94 185 LEU A C 1
ATOM 1540 O O . LEU A 1 185 ? -10.57 -20.766 -5.336 1 97.94 185 LEU A O 1
ATOM 1544 N N . ASP A 1 186 ? -9.008 -19.703 -6.5 1 95.81 186 ASP A N 1
ATOM 1545 C CA . ASP A 1 186 ? -9.445 -18.391 -6.062 1 95.81 186 ASP A CA 1
ATOM 1546 C C . ASP A 1 186 ? -9.016 -17.312 -7.055 1 95.81 186 ASP A C 1
ATOM 1548 O O . ASP A 1 186 ? -8.305 -17.594 -8.016 1 95.81 186 ASP A O 1
ATOM 1552 N N . GLU A 1 187 ? -9.555 -16.156 -6.77 1 91.88 187 GLU A N 1
ATOM 1553 C CA . GLU A 1 187 ? -9.219 -15.008 -7.602 1 91.88 187 GLU A CA 1
ATOM 1554 C C . GLU A 1 187 ? -8.156 -14.133 -6.941 1 91.88 187 GLU A C 1
ATOM 1556 O O . GLU A 1 187 ? -8.133 -13.992 -5.719 1 91.88 187 GLU A O 1
ATOM 1561 N N . VAL A 1 188 ? -7.258 -13.688 -7.762 1 91.06 188 VAL A N 1
ATOM 1562 C CA . VAL A 1 188 ? -6.254 -12.727 -7.316 1 91.06 188 VAL A CA 1
ATOM 1563 C C . VAL A 1 188 ? -6.355 -11.453 -8.148 1 91.06 188 VAL A C 1
ATOM 1565 O O . VAL A 1 188 ? -6.676 -11.5 -9.344 1 91.06 188 VAL A O 1
ATOM 1568 N N . ILE A 1 189 ? -6.102 -10.305 -7.535 1 88 189 ILE A N 1
ATOM 1569 C CA . ILE A 1 189 ? -6.125 -9.023 -8.234 1 88 189 ILE A CA 1
ATOM 1570 C C . ILE A 1 189 ? -4.707 -8.469 -8.344 1 88 189 ILE A C 1
ATOM 1572 O O . ILE A 1 189 ? -4.027 -8.281 -7.332 1 88 189 ILE A O 1
ATOM 1576 N N . ILE A 1 190 ? -4.281 -8.32 -9.516 1 86.94 190 ILE A N 1
ATOM 1577 C CA . ILE A 1 190 ? -3.023 -7.629 -9.773 1 86.94 190 ILE A CA 1
ATOM 1578 C C . ILE A 1 190 ? -3.271 -6.121 -9.836 1 86.94 190 ILE A C 1
ATOM 1580 O O . ILE A 1 190 ? -3.982 -5.645 -10.727 1 86.94 190 ILE A O 1
ATOM 1584 N N . LYS A 1 191 ? -2.654 -5.453 -8.898 1 82.31 191 LYS A N 1
ATOM 1585 C CA . LYS A 1 191 ? -2.9 -4.02 -8.781 1 82.31 191 LYS A CA 1
ATOM 1586 C C . LYS A 1 191 ? -2.537 -3.295 -10.078 1 82.31 191 LYS A C 1
ATOM 1588 O O . LYS A 1 191 ? -1.416 -3.424 -10.578 1 82.31 191 LYS A O 1
ATOM 1593 N N . PHE A 1 192 ? -3.479 -2.566 -10.695 1 78.75 192 PHE A N 1
ATOM 1594 C CA . PHE A 1 192 ? -3.309 -1.783 -11.914 1 78.75 192 PHE A CA 1
ATOM 1595 C C . PHE A 1 192 ? -4.309 -0.634 -11.961 1 78.75 192 PHE A C 1
ATOM 1597 O O . PHE A 1 192 ? -5.516 -0.852 -11.859 1 78.75 192 PHE A O 1
ATOM 1604 N N . LYS A 1 193 ? -3.824 0.559 -12.102 1 69.81 193 LYS A N 1
ATOM 1605 C CA . LYS A 1 193 ? -4.707 1.722 -12.07 1 69.81 193 LYS A CA 1
ATOM 1606 C C . LYS A 1 193 ? -4.832 2.348 -13.461 1 69.81 193 LYS A C 1
ATOM 1608 O O . LYS A 1 193 ? -5.566 3.32 -13.641 1 69.81 193 LYS A O 1
ATOM 1613 N N . GLY A 1 194 ? -4.152 1.744 -14.422 1 69.62 194 GLY A N 1
ATOM 1614 C CA . GLY A 1 194 ? -4.227 2.305 -15.766 1 69.62 194 GLY A CA 1
ATOM 1615 C C . GLY A 1 194 ? -5.559 2.047 -16.438 1 69.62 194 GLY A C 1
ATOM 1616 O O . GLY A 1 194 ? -6.484 1.52 -15.828 1 69.62 194 GLY A O 1
ATOM 1617 N N . ARG A 1 195 ? -5.703 2.525 -17.562 1 66.56 195 ARG A N 1
ATOM 1618 C CA . ARG A 1 195 ? -6.949 2.408 -18.312 1 66.56 195 ARG A CA 1
ATOM 1619 C C . ARG A 1 195 ? -6.996 1.1 -19.094 1 66.56 195 ARG A C 1
ATOM 1621 O O . ARG A 1 195 ? -6.168 0.87 -19.984 1 66.56 195 ARG A O 1
ATOM 1628 N N . VAL A 1 196 ? -7.801 0.24 -18.625 1 69.19 196 VAL A N 1
ATOM 1629 C CA . VAL A 1 196 ? -8.039 -1.015 -19.328 1 69.19 196 VAL A CA 1
ATOM 1630 C C . VAL A 1 196 ? -9.508 -1.418 -19.188 1 69.19 196 VAL A C 1
ATOM 1632 O O . VAL A 1 196 ? -10.133 -1.163 -18.141 1 69.19 196 VAL A O 1
ATOM 1635 N N . LEU A 1 197 ? -10 -1.934 -20.188 1 65.69 197 LEU A N 1
ATOM 1636 C CA . LEU A 1 197 ? -11.43 -2.24 -20.281 1 65.69 197 LEU A CA 1
ATOM 1637 C C . LEU A 1 197 ? -11.852 -3.213 -19.188 1 65.69 197 LEU A C 1
ATOM 1639 O O . LEU A 1 197 ? -12.977 -3.143 -18.688 1 65.69 197 LEU A O 1
ATOM 1643 N N . PHE A 1 198 ? -10.992 -4 -18.828 1 69.44 198 PHE A N 1
ATOM 1644 C CA . PHE A 1 198 ? -11.414 -5.062 -17.922 1 69.44 198 PHE A CA 1
ATOM 1645 C C . PHE A 1 198 ? -10.891 -4.82 -16.516 1 69.44 198 PHE A C 1
ATOM 1647 O O . PHE A 1 198 ? -10.797 -5.75 -15.719 1 69.44 198 PHE A O 1
ATOM 1654 N N . LYS A 1 199 ? -10.609 -3.67 -16.266 1 70.94 199 LYS A N 1
ATOM 1655 C CA . LYS A 1 199 ? -10.211 -3.318 -14.914 1 70.94 199 LYS A CA 1
ATOM 1656 C C . LYS A 1 199 ? -11.352 -3.549 -13.93 1 70.94 199 LYS A C 1
ATOM 1658 O O . LYS A 1 199 ? -12.508 -3.234 -14.227 1 70.94 199 LYS A O 1
ATOM 1663 N N . GLN A 1 200 ? -10.977 -4.195 -12.852 1 74.81 200 GLN A N 1
ATOM 1664 C CA . GLN A 1 200 ? -11.977 -4.52 -11.844 1 74.81 200 GLN A CA 1
ATOM 1665 C C . GLN A 1 200 ? -11.836 -3.621 -10.617 1 74.81 200 GLN A C 1
ATOM 1667 O O . GLN A 1 200 ? -10.727 -3.193 -10.281 1 74.81 200 GLN A O 1
ATOM 1672 N N . TYR A 1 201 ? -12.984 -3.197 -10.102 1 70.12 201 TYR A N 1
ATOM 1673 C CA . TYR A 1 201 ? -13.031 -2.436 -8.859 1 70.12 201 TYR A CA 1
ATOM 1674 C C . TYR A 1 201 ? -13.703 -3.238 -7.754 1 70.12 201 TYR A C 1
ATOM 1676 O O . TYR A 1 201 ? -14.891 -3.553 -7.844 1 70.12 201 TYR A O 1
ATOM 1684 N N . ILE A 1 202 ? -12.867 -3.586 -6.742 1 68.75 202 ILE A N 1
ATOM 1685 C CA . ILE A 1 202 ? -13.391 -4.328 -5.602 1 68.75 202 ILE A CA 1
ATOM 1686 C C . ILE A 1 202 ? -13.148 -3.539 -4.316 1 68.75 202 ILE A C 1
ATOM 1688 O O . ILE A 1 202 ? -12.07 -3.619 -3.725 1 68.75 202 ILE A O 1
ATOM 1692 N N . PRO A 1 203 ? -14.109 -2.793 -3.785 1 65.5 203 PRO A N 1
ATOM 1693 C CA . PRO A 1 203 ? -13.922 -1.803 -2.723 1 65.5 203 PRO A CA 1
ATOM 1694 C C . PRO A 1 203 ? -13.469 -2.428 -1.406 1 65.5 203 PRO A C 1
ATOM 1696 O O . PRO A 1 203 ? -12.695 -1.818 -0.662 1 65.5 203 PRO A O 1
ATOM 1699 N N . LYS A 1 204 ? -13.891 -3.582 -1.101 1 64.62 204 LYS A N 1
ATOM 1700 C CA . LYS A 1 204 ? -13.656 -4.129 0.233 1 64.62 204 LYS A CA 1
ATOM 1701 C C . LYS A 1 204 ? -12.281 -4.785 0.329 1 64.62 204 LYS A C 1
ATOM 1703 O O . LYS A 1 204 ? -11.867 -5.207 1.408 1 64.62 204 LYS A O 1
ATOM 1708 N N . THR A 1 205 ? -11.656 -4.789 -0.82 1 62.12 205 THR A N 1
ATOM 1709 C CA . THR A 1 205 ? -10.359 -5.453 -0.806 1 62.12 205 THR A CA 1
ATOM 1710 C C . THR A 1 205 ? -9.227 -4.434 -0.754 1 62.12 205 THR A C 1
ATOM 1712 O O . THR A 1 205 ? -9.43 -3.258 -1.07 1 62.12 205 THR A O 1
ATOM 1715 N N . ARG A 1 206 ? -8.203 -4.863 -0.272 1 63.72 206 ARG A N 1
ATOM 1716 C CA . ARG A 1 206 ? -7.031 -3.998 -0.194 1 63.72 206 ARG A CA 1
ATOM 1717 C C . ARG A 1 206 ? -6.629 -3.496 -1.576 1 63.72 206 ARG A C 1
ATOM 1719 O O . ARG A 1 206 ? -6.242 -2.336 -1.732 1 63.72 206 ARG A O 1
ATOM 1726 N N . LYS A 1 207 ? -6.668 -4.387 -2.516 1 64.62 207 LYS A N 1
ATOM 1727 C CA . LYS A 1 207 ? -6.406 -4.02 -3.902 1 64.62 207 LYS A CA 1
ATOM 1728 C C . LYS A 1 207 ? -7.703 -3.686 -4.637 1 64.62 207 LYS A C 1
ATOM 1730 O O . LYS A 1 207 ? -8.336 -4.57 -5.215 1 64.62 207 LYS A O 1
ATOM 1735 N N . GLN A 1 208 ? -8.086 -2.443 -4.605 1 67.81 208 GLN A N 1
ATOM 1736 C CA . GLN A 1 208 ? -9.422 -2.08 -5.055 1 67.81 208 GLN A CA 1
ATOM 1737 C C . GLN A 1 208 ? -9.523 -2.129 -6.578 1 67.81 208 GLN A C 1
ATOM 1739 O O . GLN A 1 208 ? -10.562 -2.518 -7.125 1 67.81 208 GLN A O 1
ATOM 1744 N N . TRP A 1 209 ? -8.328 -1.848 -7.246 1 75 209 TRP A N 1
ATOM 1745 C CA . TRP A 1 209 ? -8.344 -1.801 -8.703 1 75 209 TRP A CA 1
ATOM 1746 C C . TRP A 1 209 ? -7.242 -2.684 -9.289 1 75 209 TRP A C 1
ATOM 1748 O O . TRP A 1 209 ? -6.125 -2.715 -8.773 1 75 209 TRP A O 1
ATOM 1758 N N . GLY A 1 210 ? -7.668 -3.467 -10.281 1 84.06 210 GLY A N 1
ATOM 1759 C CA . GLY A 1 210 ? -6.598 -4.215 -10.93 1 84.06 210 GLY A CA 1
ATOM 1760 C C . GLY A 1 210 ? -7.105 -5.242 -11.922 1 84.06 210 GLY A C 1
ATOM 1761 O O . GLY A 1 210 ? -8.258 -5.188 -12.344 1 84.06 210 GLY A O 1
ATOM 1762 N N . ILE A 1 211 ? -6.137 -6.039 -12.375 1 86.44 211 ILE A N 1
ATOM 1763 C CA . ILE A 1 211 ? -6.41 -7.145 -13.289 1 86.44 211 ILE A CA 1
ATOM 1764 C C . ILE A 1 211 ? -6.75 -8.406 -12.492 1 86.44 211 ILE A C 1
ATOM 1766 O O . ILE A 1 211 ? -5.992 -8.805 -11.609 1 86.44 211 ILE A O 1
ATOM 1770 N N . LYS A 1 212 ? -7.902 -8.906 -12.82 1 88.12 212 LYS A N 1
ATOM 1771 C CA . LYS A 1 212 ? -8.367 -10.102 -12.117 1 88.12 212 LYS A CA 1
ATOM 1772 C C . LYS A 1 212 ? -7.824 -11.367 -12.773 1 88.12 212 LYS A C 1
ATOM 1774 O O . LYS A 1 212 ? -7.887 -11.516 -13.992 1 88.12 212 LYS A O 1
ATOM 1779 N N . MET A 1 213 ? -7.242 -12.227 -11.953 1 91.62 213 MET A N 1
ATOM 1780 C CA . MET A 1 213 ? -6.715 -13.508 -12.414 1 91.62 213 MET A CA 1
ATOM 1781 C C . MET A 1 213 ? -7.207 -14.656 -11.531 1 91.62 213 MET A C 1
ATOM 1783 O O . MET A 1 213 ? -7.246 -14.523 -10.305 1 91.62 213 MET A O 1
ATOM 1787 N N . TYR A 1 214 ? -7.645 -15.773 -12.195 1 94.38 214 TYR A N 1
ATOM 1788 C CA . TYR A 1 214 ? -7.988 -17 -11.484 1 94.38 214 TYR A CA 1
ATOM 1789 C C . TYR A 1 214 ? -6.789 -17.938 -11.398 1 94.38 214 TYR A C 1
ATOM 1791 O O . TYR A 1 214 ? -6.035 -18.078 -12.359 1 94.38 214 TYR A O 1
ATOM 1799 N N . LYS A 1 215 ? -6.613 -18.516 -10.234 1 97.19 215 LYS A N 1
ATOM 1800 C CA . LYS A 1 215 ? -5.461 -19.391 -10.047 1 97.19 215 LYS A CA 1
ATOM 1801 C C . LYS A 1 215 ? -5.863 -20.688 -9.344 1 97.19 215 LYS A C 1
ATOM 1803 O O . LYS A 1 215 ? -6.797 -20.688 -8.539 1 97.19 215 LYS A O 1
ATOM 1808 N N . ILE A 1 216 ? -5.246 -21.766 -9.672 1 98.31 216 ILE A N 1
ATOM 1809 C CA . ILE A 1 216 ? -5.211 -23 -8.883 1 98.31 216 ILE A CA 1
ATOM 1810 C C . ILE A 1 216 ? -3.85 -23.141 -8.211 1 98.31 216 ILE A C 1
ATOM 1812 O O . ILE A 1 216 ? -2.811 -23.094 -8.867 1 98.31 216 ILE A O 1
ATOM 1816 N N . ALA A 1 217 ? -3.824 -23.219 -6.941 1 98.5 217 ALA A N 1
ATOM 1817 C CA . ALA A 1 217 ? -2.58 -23.344 -6.188 1 98.5 217 ALA A CA 1
ATOM 1818 C C . ALA A 1 217 ? -2.596 -24.578 -5.289 1 98.5 217 ALA A C 1
ATOM 1820 O O . ALA A 1 217 ? -3.664 -25.031 -4.871 1 98.5 217 ALA A O 1
ATOM 1821 N N . ASP A 1 218 ? -1.469 -25.125 -5.031 1 98.06 218 ASP A N 1
ATOM 1822 C CA . ASP A 1 218 ? -1.382 -26.281 -4.145 1 98.06 218 ASP A CA 1
ATOM 1823 C C . ASP A 1 218 ? -1.078 -25.844 -2.711 1 98.06 218 ASP A C 1
ATOM 1825 O O . ASP A 1 218 ? -1.139 -24.656 -2.389 1 98.06 218 ASP A O 1
ATOM 1829 N N . ALA A 1 219 ? -0.819 -26.781 -1.845 1 97.75 219 ALA A N 1
ATOM 1830 C CA . ALA A 1 219 ? -0.718 -26.531 -0.409 1 97.75 219 ALA A CA 1
ATOM 1831 C C . ALA A 1 219 ? 0.498 -25.656 -0.088 1 97.75 219 ALA A C 1
ATOM 1833 O O . ALA A 1 219 ? 0.528 -24.984 0.939 1 97.75 219 ALA A O 1
ATOM 1834 N N . THR A 1 220 ? 1.499 -25.656 -0.945 1 96 220 THR A N 1
ATOM 1835 C CA . THR A 1 220 ? 2.713 -24.875 -0.708 1 96 220 THR A CA 1
ATOM 1836 C C . THR A 1 220 ? 2.564 -23.469 -1.248 1 96 220 THR A C 1
ATOM 1838 O O . THR A 1 220 ? 3.367 -22.578 -0.93 1 96 220 THR A O 1
ATOM 1841 N N . GLY A 1 221 ? 1.591 -23.234 -2.035 1 97.75 221 GLY A N 1
ATOM 1842 C CA . GLY A 1 221 ? 1.419 -21.953 -2.684 1 97.75 221 GLY A CA 1
ATOM 1843 C C . GLY A 1 221 ? 1.867 -21.953 -4.133 1 97.75 221 GLY A C 1
ATOM 1844 O O . GLY A 1 221 ? 1.859 -20.906 -4.789 1 97.75 221 GLY A O 1
ATOM 1845 N N . TYR A 1 222 ? 2.291 -23.109 -4.629 1 98.19 222 TYR A N 1
ATOM 1846 C CA . TYR A 1 222 ? 2.688 -23.266 -6.023 1 98.19 222 TYR A CA 1
ATOM 1847 C C . TYR A 1 222 ? 1.515 -23 -6.961 1 98.19 222 TYR A C 1
ATOM 1849 O O . TYR A 1 222 ? 0.457 -23.609 -6.832 1 98.19 222 TYR A O 1
ATOM 1857 N N . THR A 1 223 ? 1.695 -22.047 -7.832 1 98.5 223 THR A N 1
ATOM 1858 C CA . THR A 1 223 ? 0.671 -21.797 -8.844 1 98.5 223 THR A CA 1
ATOM 1859 C C . THR A 1 223 ? 0.736 -22.844 -9.945 1 98.5 223 THR A C 1
ATOM 1861 O O . THR A 1 223 ? 1.723 -22.922 -10.688 1 98.5 223 THR A O 1
ATOM 1864 N N . TYR A 1 224 ? -0.312 -23.609 -10.102 1 98.19 224 TYR A N 1
ATOM 1865 C CA . TYR A 1 224 ? -0.327 -24.703 -11.055 1 98.19 224 TYR A CA 1
ATOM 1866 C C . TYR A 1 224 ? -0.979 -24.281 -12.367 1 98.19 224 TYR A C 1
ATOM 1868 O O . TYR A 1 224 ? -0.528 -24.688 -13.445 1 98.19 224 TYR A O 1
ATOM 1876 N N . ASP A 1 225 ? -2.033 -23.5 -12.227 1 97.56 225 ASP A N 1
ATOM 1877 C CA . ASP A 1 225 ? -2.742 -22.984 -13.391 1 97.56 225 ASP A CA 1
ATOM 1878 C C . ASP A 1 225 ? -3.264 -21.578 -13.133 1 97.56 225 ASP A C 1
ATOM 1880 O O . ASP A 1 225 ? -3.475 -21.188 -11.984 1 97.56 225 ASP A O 1
ATOM 1884 N N . MET A 1 226 ? -3.416 -20.875 -14.266 1 96.19 226 MET A N 1
ATOM 1885 C CA . MET A 1 226 ? -3.904 -19.5 -14.164 1 96.19 226 MET A CA 1
ATOM 1886 C C . MET A 1 226 ? -4.758 -19.141 -15.375 1 96.19 226 MET A C 1
ATOM 1888 O O . MET A 1 226 ? -4.578 -19.703 -16.453 1 96.19 226 MET A O 1
ATOM 1892 N N . ARG A 1 227 ? -5.656 -18.156 -15.125 1 92.44 227 ARG A N 1
ATOM 1893 C CA . ARG A 1 227 ? -6.492 -17.609 -16.188 1 92.44 227 ARG A CA 1
ATOM 1894 C C . ARG A 1 227 ? -6.836 -16.141 -15.906 1 92.44 227 ARG A C 1
ATOM 1896 O O . ARG A 1 227 ? -7.223 -15.789 -14.789 1 92.44 227 ARG A O 1
ATOM 1903 N N . VAL A 1 228 ? -6.656 -15.289 -16.922 1 88.25 228 VAL A N 1
ATOM 1904 C CA . VAL A 1 228 ? -6.945 -13.867 -16.766 1 88.25 228 VAL A CA 1
ATOM 1905 C C . VAL A 1 228 ? -8.406 -13.594 -17.094 1 88.25 228 VAL A C 1
ATOM 1907 O O . VAL A 1 228 ? -8.938 -14.133 -18.078 1 88.25 228 VAL A O 1
ATOM 1910 N N . TYR A 1 229 ? -8.984 -12.797 -16.312 1 81.56 229 TYR A N 1
ATOM 1911 C CA . TYR A 1 229 ? -10.344 -12.359 -16.578 1 81.56 229 TYR A CA 1
ATOM 1912 C C . TYR A 1 229 ? -10.359 -11.219 -17.594 1 81.56 229 TYR A C 1
ATOM 1914 O O . TYR A 1 229 ? -9.75 -10.172 -17.375 1 81.56 229 TYR A O 1
ATOM 1922 N N . LEU A 1 230 ? -10.891 -11.359 -18.703 1 72.88 230 LEU A N 1
ATOM 1923 C CA . LEU A 1 230 ? -10.844 -10.367 -19.766 1 72.88 230 LEU A CA 1
ATOM 1924 C C . LEU A 1 230 ? -12.203 -9.695 -19.938 1 72.88 230 LEU A C 1
ATOM 1926 O O . LEU A 1 230 ? -12.484 -9.117 -21 1 72.88 230 LEU A O 1
ATOM 1930 N N . GLY A 1 231 ? -12.898 -9.516 -19 1 65.5 231 GLY A N 1
ATOM 1931 C CA . GLY A 1 231 ? -14.211 -8.898 -19.125 1 65.5 231 GLY A CA 1
ATOM 1932 C C . GLY A 1 231 ? -15.281 -9.852 -19.625 1 65.5 231 GLY A C 1
ATOM 1933 O O . GLY A 1 231 ? -14.984 -11.008 -19.938 1 65.5 231 GLY A O 1
ATOM 1934 N N . LYS A 1 232 ? -16.469 -9.43 -19.578 1 56.28 232 LYS A N 1
ATOM 1935 C CA . LYS A 1 232 ? -17.609 -10.234 -20.016 1 56.28 232 LYS A CA 1
ATOM 1936 C C . LYS A 1 232 ? -17.438 -10.672 -21.469 1 56.28 232 LYS A C 1
ATOM 1938 O O . LYS A 1 232 ? -17.375 -9.836 -22.359 1 56.28 232 LYS A O 1
ATOM 1943 N N . ASP A 1 233 ? -16.219 -11.156 -21.828 1 50.5 233 ASP A N 1
ATOM 1944 C CA . ASP A 1 233 ? -16.078 -11.656 -23.188 1 50.5 233 ASP A CA 1
ATOM 1945 C C . ASP A 1 233 ? -17.438 -12.102 -23.75 1 50.5 233 ASP A C 1
ATOM 1947 O O . ASP A 1 233 ? -18.234 -12.719 -23.047 1 50.5 233 ASP A O 1
ATOM 1951 N N . LYS A 1 234 ? -17.859 -11.367 -24.797 1 44.69 234 LYS A N 1
ATOM 1952 C CA . LYS A 1 234 ? -18.938 -11.836 -25.656 1 44.69 234 LYS A CA 1
ATOM 1953 C C . LYS A 1 234 ? -18.734 -13.297 -26.062 1 44.69 234 LYS A C 1
ATOM 1955 O O . LYS A 1 234 ? -19.422 -13.812 -26.938 1 44.69 234 LYS A O 1
ATOM 1960 N N . LEU A 1 235 ? -17.453 -13.695 -26.094 1 42.5 235 LEU A N 1
ATOM 1961 C CA . LEU A 1 235 ? -17.469 -15.016 -26.719 1 42.5 235 LEU A CA 1
ATOM 1962 C C . LEU A 1 235 ? -18.781 -15.734 -26.422 1 42.5 235 LEU A C 1
ATOM 1964 O O . LEU A 1 235 ? -19.312 -15.641 -25.312 1 42.5 235 LEU A O 1
ATOM 1968 N N . LYS A 1 236 ? -19.219 -16.312 -27.625 1 38.84 236 LYS A N 1
ATOM 1969 C CA . LYS A 1 236 ? -20.375 -17.047 -28.141 1 38.84 236 LYS A CA 1
ATOM 1970 C C . LYS A 1 236 ? -20.766 -18.172 -27.172 1 38.84 236 LYS A C 1
ATOM 1972 O O . LYS A 1 236 ? -21.672 -18.953 -27.469 1 38.84 236 LYS A O 1
ATOM 1977 N N . GLU A 1 237 ? -19.547 -19.016 -27.047 1 39.22 237 GLU A N 1
ATOM 1978 C CA . GLU A 1 237 ? -20.109 -20.375 -26.984 1 39.22 237 GLU A CA 1
ATOM 1979 C C . GLU A 1 237 ? -21.375 -20.406 -26.141 1 39.22 237 GLU A C 1
ATOM 1981 O O . GLU A 1 237 ? -21.547 -19.578 -25.234 1 39.22 237 GLU A O 1
ATOM 1986 N N . ASN A 1 238 ? -22.234 -21.109 -26.625 1 38.84 238 ASN A N 1
ATOM 1987 C CA . ASN A 1 238 ? -23.469 -21.812 -26.297 1 38.84 238 ASN A CA 1
ATOM 1988 C C . ASN A 1 238 ? -23.5 -22.203 -24.812 1 38.84 238 ASN A C 1
ATOM 1990 O O . ASN A 1 238 ? -24.375 -22.969 -24.406 1 38.84 238 ASN A O 1
ATOM 1994 N N . LEU A 1 239 ? -22.219 -22.672 -24.328 1 42 239 LEU A N 1
ATOM 1995 C CA . LEU A 1 239 ? -22.5 -23.547 -23.172 1 42 239 LEU A CA 1
ATOM 1996 C C . LEU A 1 239 ? -23.109 -22.734 -22.031 1 42 239 LEU A C 1
ATOM 1998 O O . LEU A 1 239 ? -22.938 -21.516 -21.969 1 42 239 LEU A O 1
ATOM 2002 N N . SER A 1 240 ? -23.453 -23.594 -20.875 1 48.97 240 SER A N 1
ATOM 2003 C CA . SER A 1 240 ? -24.344 -23.578 -19.719 1 48.97 240 SER A CA 1
ATOM 2004 C C . SER A 1 240 ? -24.031 -22.406 -18.781 1 48.97 240 SER A C 1
ATOM 2006 O O . SER A 1 240 ? -23.016 -21.734 -18.953 1 48.97 240 SER A O 1
ATOM 2008 N N . PRO A 1 241 ? -24.109 -22.484 -17.344 1 63.47 241 PRO A N 1
ATOM 2009 C CA . PRO A 1 241 ? -24.891 -21.812 -16.312 1 63.47 241 PRO A CA 1
ATOM 2010 C C . PRO A 1 241 ? -24.375 -20.406 -15.984 1 63.47 241 PRO A C 1
ATOM 2012 O O . PRO A 1 241 ? -25.109 -19.438 -16.109 1 63.47 241 PRO A O 1
ATOM 2015 N N . SER A 1 242 ? -23.125 -20.328 -15.484 1 76 242 SER A N 1
ATOM 2016 C CA . SER A 1 242 ? -22.609 -19.062 -15.008 1 76 242 SER A CA 1
ATOM 2017 C C . SER A 1 242 ? -21.141 -18.875 -15.375 1 76 242 SER A C 1
ATOM 2019 O O . SER A 1 242 ? -20.453 -19.844 -15.688 1 76 242 SER A O 1
ATOM 2021 N N . ALA A 1 243 ? -20.672 -17.688 -15.75 1 78.5 243 ALA A N 1
ATOM 2022 C CA . ALA A 1 243 ? -19.281 -17.359 -16.031 1 78.5 243 ALA A CA 1
ATOM 2023 C C . ALA A 1 243 ? -18.344 -18.016 -15.023 1 78.5 243 ALA A C 1
ATOM 2025 O O . ALA A 1 243 ? -17.297 -18.547 -15.398 1 78.5 243 ALA A O 1
ATOM 2026 N N . SER A 1 244 ? -18.797 -18.109 -13.859 1 85.12 244 SER A N 1
ATOM 2027 C CA . SER A 1 244 ? -17.969 -18.703 -12.82 1 85.12 244 SER A CA 1
ATOM 2028 C C . SER A 1 244 ? -17.875 -20.219 -12.984 1 85.12 244 SER A C 1
ATOM 2030 O O . SER A 1 244 ? -16.812 -20.797 -12.773 1 85.12 244 SER A O 1
ATOM 2032 N N . TYR A 1 245 ? -18.969 -20.844 -13.344 1 90.56 245 TYR A N 1
ATOM 2033 C CA . TYR A 1 245 ? -18.969 -22.281 -13.617 1 90.56 245 TYR A CA 1
ATOM 2034 C C . TYR A 1 245 ? -17.969 -22.625 -14.703 1 90.56 245 TYR A C 1
ATOM 2036 O O . TYR A 1 245 ? -17.172 -23.547 -14.547 1 90.56 245 TYR A O 1
ATOM 2044 N N . ASN A 1 246 ? -17.938 -21.891 -15.727 1 88.19 246 ASN A N 1
ATOM 2045 C CA . ASN A 1 246 ? -17.094 -22.188 -16.875 1 88.19 246 ASN A CA 1
ATOM 2046 C C . ASN A 1 246 ? -15.617 -22.062 -16.547 1 88.19 246 ASN A C 1
ATOM 2048 O O . ASN A 1 246 ? -14.797 -22.859 -17 1 88.19 246 ASN A O 1
ATOM 2052 N N . VAL A 1 247 ? -15.305 -21.094 -15.805 1 90.19 247 VAL A N 1
ATOM 2053 C CA . VAL A 1 247 ? -13.914 -20.859 -15.43 1 90.19 247 VAL A CA 1
ATOM 2054 C C . VAL A 1 247 ? -13.383 -22.062 -14.656 1 90.19 247 VAL A C 1
ATOM 2056 O O . VAL A 1 247 ? -12.336 -22.625 -15.008 1 90.19 247 VAL A O 1
ATOM 2059 N N . VAL A 1 248 ? -14.148 -22.516 -13.672 1 94.75 248 VAL A N 1
ATOM 2060 C CA . VAL A 1 248 ? -13.688 -23.609 -12.82 1 94.75 248 VAL A CA 1
ATOM 2061 C C . VAL A 1 248 ? -13.656 -24.922 -13.617 1 94.75 248 VAL A C 1
ATOM 2063 O O . VAL A 1 248 ? -12.68 -25.672 -13.547 1 94.75 248 VAL A O 1
ATOM 2066 N N . TYR A 1 249 ? -14.727 -25.125 -14.312 1 94.44 249 TYR A N 1
ATOM 2067 C CA . TYR A 1 249 ? -14.836 -26.359 -15.07 1 94.44 249 TYR A CA 1
ATOM 2068 C C . TYR A 1 249 ? -13.688 -26.5 -16.062 1 94.44 249 TYR A C 1
ATOM 2070 O O . TYR A 1 249 ? -13.102 -27.578 -16.188 1 94.44 249 TYR A O 1
ATOM 2078 N N . THR A 1 250 ? -13.312 -25.453 -16.719 1 92.81 250 THR A N 1
ATOM 2079 C CA . THR A 1 250 ? -12.242 -25.469 -17.719 1 92.81 250 THR A CA 1
ATOM 2080 C C . THR A 1 250 ? -10.883 -25.609 -17.031 1 92.81 250 THR A C 1
ATOM 2082 O O . THR A 1 250 ? -10.055 -26.422 -17.453 1 92.81 250 THR A O 1
ATOM 2085 N N . MET A 1 251 ? -10.648 -24.922 -16.031 1 95.5 251 MET A N 1
ATOM 2086 C CA . MET A 1 251 ? -9.352 -24.938 -15.352 1 95.5 251 MET A CA 1
ATOM 2087 C C . MET A 1 251 ? -9.117 -26.281 -14.672 1 95.5 251 MET A C 1
ATOM 2089 O O . MET A 1 251 ? -7.973 -26.734 -14.562 1 95.5 251 MET A O 1
ATOM 2093 N N . ALA A 1 252 ? -10.156 -26.906 -14.227 1 96.44 252 ALA A N 1
ATOM 2094 C CA . ALA A 1 252 ? -10.047 -28.172 -13.5 1 96.44 252 ALA A CA 1
ATOM 2095 C C . ALA A 1 252 ? -9.602 -29.297 -14.43 1 96.44 252 ALA A C 1
ATOM 2097 O O . ALA A 1 252 ? -9.234 -30.375 -13.969 1 96.44 252 ALA A O 1
ATOM 2098 N N . GLU A 1 253 ? -9.578 -29.031 -15.672 1 95.75 253 GLU A N 1
ATOM 2099 C CA . GLU A 1 253 ? -9.172 -30.047 -16.641 1 95.75 253 GLU A CA 1
ATOM 2100 C C . GLU A 1 253 ? -7.738 -30.5 -16.406 1 95.75 253 GLU A C 1
ATOM 2102 O O . GLU A 1 253 ? -7.41 -31.672 -16.594 1 95.75 253 GLU A O 1
ATOM 2107 N N . CYS A 1 254 ? -6.887 -29.656 -15.922 1 94.62 254 CYS A N 1
ATOM 2108 C CA . CYS A 1 254 ? -5.465 -29.953 -15.766 1 94.62 254 CYS A CA 1
ATOM 2109 C C . CYS A 1 254 ? -5.227 -30.859 -14.57 1 94.62 254 CYS A C 1
ATOM 2111 O O . CYS A 1 254 ? -4.148 -31.453 -14.43 1 94.62 254 CYS A O 1
ATOM 2113 N N . VAL A 1 255 ? -6.238 -31.109 -13.68 1 95.88 255 VAL A N 1
ATOM 2114 C CA . VAL A 1 255 ? -6.055 -31.938 -12.5 1 95.88 255 VAL A CA 1
ATOM 2115 C C . VAL A 1 255 ? -7.074 -33.062 -12.5 1 95.88 255 VAL A C 1
ATOM 2117 O O . VAL A 1 255 ? -7.375 -33.656 -11.453 1 95.88 255 VAL A O 1
ATOM 2120 N N . LYS A 1 256 ? -7.535 -33.438 -13.586 1 96.31 256 LYS A N 1
ATOM 2121 C CA . LYS A 1 256 ? -8.594 -34.438 -13.695 1 96.31 256 LYS A CA 1
ATOM 2122 C C . LYS A 1 256 ? -8.062 -35.812 -13.438 1 96.31 256 LYS A C 1
ATOM 2124 O O . LYS A 1 256 ? -6.859 -36.062 -13.578 1 96.31 256 LYS A O 1
ATOM 2129 N N . ASP A 1 257 ? -8.875 -36.656 -12.969 1 95.81 257 ASP A N 1
ATOM 2130 C CA . ASP A 1 257 ? -8.727 -38.094 -12.891 1 95.81 257 ASP A CA 1
ATOM 2131 C C . ASP A 1 257 ? -7.617 -38.5 -11.922 1 95.81 257 ASP A C 1
ATOM 2133 O O . ASP A 1 257 ? -6.926 -39.469 -12.133 1 95.81 257 ASP A O 1
ATOM 2137 N N . LYS A 1 258 ? -7.402 -37.75 -10.938 1 95.75 258 LYS A N 1
ATOM 2138 C CA . LYS A 1 258 ? -6.367 -38.062 -9.961 1 95.75 258 LYS A CA 1
ATOM 2139 C C . LYS A 1 258 ? -6.934 -38.094 -8.539 1 95.75 258 LYS A C 1
ATOM 2141 O O . LYS A 1 258 ? -6.23 -38.438 -7.59 1 95.75 258 LYS A O 1
ATOM 2146 N N . GLY A 1 259 ? -8.219 -37.656 -8.461 1 96.94 259 GLY A N 1
ATOM 2147 C CA . GLY A 1 259 ? -8.852 -37.656 -7.152 1 96.94 259 GLY A CA 1
ATOM 2148 C C . GLY A 1 259 ? -8.461 -36.469 -6.285 1 96.94 259 GLY A C 1
ATOM 2149 O O . GLY A 1 259 ? -8.398 -36.594 -5.062 1 96.94 259 GLY A O 1
ATOM 2150 N N . HIS A 1 260 ? -8.086 -35.375 -6.855 1 97.94 260 HIS A N 1
ATOM 2151 C CA . HIS A 1 260 ? -7.734 -34.156 -6.117 1 97.94 260 HIS A CA 1
ATOM 2152 C C . HIS A 1 260 ? -8.93 -33.625 -5.336 1 97.94 260 HIS A C 1
ATOM 2154 O O . HIS A 1 260 ? -10.078 -33.938 -5.656 1 97.94 260 HIS A O 1
ATOM 2160 N N . LYS A 1 261 ? -8.664 -32.906 -4.277 1 98.25 261 LYS A N 1
ATOM 2161 C CA . LYS A 1 261 ? -9.656 -32.156 -3.523 1 98.25 261 LYS A CA 1
ATOM 2162 C C . LYS A 1 261 ? -9.547 -30.672 -3.82 1 98.25 261 LYS A C 1
ATOM 2164 O O . LYS A 1 261 ? -8.539 -30.031 -3.508 1 98.25 261 LYS A O 1
ATOM 2169 N N . LEU A 1 262 ? -10.539 -30.125 -4.387 1 98.31 262 LEU A N 1
ATOM 2170 C CA . LEU A 1 262 ? -10.531 -28.734 -4.812 1 98.31 262 LEU A CA 1
ATOM 2171 C C . LEU A 1 262 ? -11.406 -27.875 -3.898 1 98.31 262 LEU A C 1
ATOM 2173 O O . LEU A 1 262 ? -12.602 -28.141 -3.746 1 98.31 262 LEU A O 1
ATOM 2177 N N . PHE A 1 263 ? -10.828 -26.922 -3.283 1 98.56 263 PHE A N 1
ATOM 2178 C CA . PHE A 1 263 ? -11.531 -26 -2.396 1 98.56 263 PHE A CA 1
ATOM 2179 C C . PHE A 1 263 ? -11.773 -24.672 -3.09 1 98.56 263 PHE A C 1
ATOM 2181 O O . PHE A 1 263 ? -10.898 -24.156 -3.787 1 98.56 263 PHE A O 1
ATOM 2188 N N . MET A 1 264 ? -13 -24.078 -2.939 1 96.94 264 MET A N 1
ATOM 2189 C CA . MET A 1 264 ? -13.336 -22.828 -3.609 1 96.94 264 MET A CA 1
ATOM 2190 C C . MET A 1 264 ? -14.281 -21.984 -2.756 1 96.94 264 MET A C 1
ATOM 2192 O O . MET A 1 264 ? -14.859 -22.484 -1.79 1 96.94 264 MET A O 1
ATOM 2196 N N . ASP A 1 265 ? -14.445 -20.75 -3.1 1 94.44 265 ASP A N 1
ATOM 2197 C CA . ASP A 1 265 ? -15.266 -19.844 -2.295 1 94.44 265 ASP A CA 1
ATOM 2198 C C . ASP A 1 265 ? -16.672 -19.734 -2.867 1 94.44 265 ASP A C 1
ATOM 2200 O O . ASP A 1 265 ? -17.031 -20.438 -3.814 1 94.44 265 ASP A O 1
ATOM 2204 N N . ASN A 1 266 ? -17.547 -18.875 -2.268 1 93.5 266 ASN A N 1
ATOM 2205 C CA . ASN A 1 266 ? -18.969 -18.781 -2.566 1 93.5 266 ASN A CA 1
ATOM 2206 C C . ASN A 1 266 ? -19.219 -18.203 -3.951 1 93.5 266 ASN A C 1
ATOM 2208 O O . ASN A 1 266 ? -20.312 -18.328 -4.504 1 93.5 266 ASN A O 1
ATOM 2212 N N . PHE A 1 267 ? -18.172 -17.625 -4.488 1 89.44 267 PHE A N 1
ATOM 2213 C CA . PHE A 1 267 ? -18.297 -17.078 -5.84 1 89.44 267 PHE A CA 1
ATOM 2214 C C . PHE A 1 267 ? -18.344 -18.203 -6.867 1 89.44 267 PHE A C 1
ATOM 2216 O O . PHE A 1 267 ? -19.062 -18.109 -7.867 1 89.44 267 PHE A O 1
ATOM 2223 N N . PHE A 1 268 ? -17.703 -19.234 -6.609 1 93.88 268 PHE A N 1
ATOM 2224 C CA . PHE A 1 268 ? -17.531 -20.297 -7.598 1 93.88 268 PHE A CA 1
ATOM 2225 C C . PHE A 1 268 ? -18.453 -21.469 -7.312 1 93.88 268 PHE A C 1
ATOM 2227 O O . PHE A 1 268 ? -18.953 -22.109 -8.234 1 93.88 268 PHE A O 1
ATOM 2234 N N . SER A 1 269 ? -18.766 -21.719 -6.133 1 95.31 269 SER A N 1
ATOM 2235 C CA . SER A 1 269 ? -19.422 -22.938 -5.699 1 95.31 269 SER A CA 1
ATOM 2236 C C . SER A 1 269 ? -20.875 -22.984 -6.191 1 95.31 269 SER A C 1
ATOM 2238 O O . SER A 1 269 ? -21.609 -22 -6.078 1 95.31 269 SER A O 1
ATOM 2240 N N . SER A 1 270 ? -21.234 -24.078 -6.742 1 94.69 270 SER A N 1
ATOM 2241 C CA . SER A 1 270 ? -22.609 -24.406 -7.145 1 94.69 270 SER A CA 1
ATOM 2242 C C . SER A 1 270 ? -22.828 -25.922 -7.145 1 94.69 270 SER A C 1
ATOM 2244 O O . SER A 1 270 ? -21.906 -26.688 -7.406 1 94.69 270 SER A O 1
ATOM 2246 N N . PRO A 1 271 ? -24.062 -26.328 -6.801 1 94.62 271 PRO A N 1
ATOM 2247 C CA . PRO A 1 271 ? -24.328 -27.766 -6.789 1 94.62 271 PRO A CA 1
ATOM 2248 C C . PRO A 1 271 ? -24.078 -28.422 -8.141 1 94.62 271 PRO A C 1
ATOM 2250 O O . PRO A 1 271 ? -23.516 -29.531 -8.203 1 94.62 271 PRO A O 1
ATOM 2253 N N . LYS A 1 272 ? -24.438 -27.797 -9.148 1 93.94 272 LYS A N 1
ATOM 2254 C CA . LYS A 1 272 ? -24.219 -28.344 -10.477 1 93.94 272 LYS A CA 1
ATOM 2255 C C . LYS A 1 272 ? -22.734 -28.531 -10.766 1 93.94 272 LYS A C 1
ATOM 2257 O O . LYS A 1 272 ? -22.328 -29.562 -11.305 1 93.94 272 LYS A O 1
ATOM 2262 N N . LEU A 1 273 ? -21.953 -27.562 -10.461 1 95.12 273 LEU A N 1
ATOM 2263 C CA . LEU A 1 273 ? -20.516 -27.641 -10.68 1 95.12 273 LEU A CA 1
ATOM 2264 C C . LEU A 1 273 ? -19.906 -28.812 -9.914 1 95.12 273 LEU A C 1
ATOM 2266 O O . LEU A 1 273 ? -19.125 -29.578 -10.469 1 95.12 273 LEU A O 1
ATOM 2270 N N . PHE A 1 274 ? -20.297 -28.938 -8.672 1 95.62 274 PHE A N 1
ATOM 2271 C CA . PHE A 1 274 ? -19.75 -30.016 -7.84 1 95.62 274 PHE A CA 1
ATOM 2272 C C . PHE A 1 274 ? -20.109 -31.375 -8.406 1 95.62 274 PHE A C 1
ATOM 2274 O O . PHE A 1 274 ? -19.281 -32.281 -8.422 1 95.62 274 PHE A O 1
ATOM 2281 N N . HIS A 1 275 ? -21.312 -31.453 -8.797 1 94.25 275 HIS A N 1
ATOM 2282 C CA . HIS A 1 275 ? -21.781 -32.688 -9.406 1 94.25 275 HIS A CA 1
ATOM 2283 C C . HIS A 1 275 ? -20.969 -33.031 -10.656 1 94.25 275 HIS A C 1
ATOM 2285 O O . HIS A 1 275 ? -20.5 -34.156 -10.805 1 94.25 275 HIS A O 1
ATOM 2291 N N . ASP A 1 276 ? -20.812 -32.094 -11.539 1 94.25 276 ASP A N 1
ATOM 2292 C CA . ASP A 1 276 ? -20.125 -32.312 -12.805 1 94.25 276 ASP A CA 1
ATOM 2293 C C . ASP A 1 276 ? -18.656 -32.594 -12.586 1 94.25 276 ASP A C 1
ATOM 2295 O O . ASP A 1 276 ? -18.062 -33.438 -13.289 1 94.25 276 ASP A O 1
ATOM 2299 N N . LEU A 1 277 ? -18.016 -31.906 -11.68 1 96.31 277 LEU A N 1
ATOM 2300 C CA . LEU A 1 277 ? -16.594 -32.125 -11.391 1 96.31 277 LEU A CA 1
ATOM 2301 C C . LEU A 1 277 ? -16.359 -33.531 -10.891 1 96.31 277 LEU A C 1
ATOM 2303 O O . LEU A 1 277 ? -15.375 -34.188 -11.273 1 96.31 277 LEU A O 1
ATOM 2307 N N . LEU A 1 278 ? -17.234 -34 -10.047 1 95.44 278 LEU A N 1
ATOM 2308 C CA . LEU A 1 278 ? -17.094 -35.375 -9.516 1 95.44 278 LEU A CA 1
ATOM 2309 C C . LEU A 1 278 ? -17.328 -36.406 -10.602 1 95.44 278 LEU A C 1
ATOM 2311 O O . LEU A 1 278 ? -16.547 -37.344 -10.742 1 95.44 278 LEU A O 1
ATOM 2315 N N . LYS A 1 279 ? -18.344 -36.25 -11.344 1 94.06 279 LYS A N 1
ATOM 2316 C CA . LYS A 1 279 ? -18.781 -37.25 -12.32 1 94.06 279 LYS A CA 1
ATOM 2317 C C . LYS A 1 279 ? -17.859 -37.25 -13.539 1 94.06 279 LYS A C 1
ATOM 2319 O O . LYS A 1 279 ? -17.438 -38.344 -14 1 94.06 279 LYS A O 1
ATOM 2324 N N . GLU A 1 280 ? -17.531 -36.094 -14 1 95.38 280 GLU A N 1
ATOM 2325 C CA . GLU A 1 280 ? -16.844 -36 -15.281 1 95.38 280 GLU A CA 1
ATOM 2326 C C . GLU A 1 280 ? -15.328 -35.938 -15.094 1 95.38 280 GLU A C 1
ATOM 2328 O O . GLU A 1 280 ? -14.562 -36.406 -15.953 1 95.38 280 GLU A O 1
ATOM 2333 N N . LYS A 1 281 ? -14.852 -35.406 -13.992 1 96.44 281 LYS A N 1
ATOM 2334 C CA . LYS A 1 281 ? -13.422 -35.156 -13.875 1 96.44 281 LYS A CA 1
ATOM 2335 C C . LYS A 1 281 ? -12.836 -35.844 -12.656 1 96.44 281 LYS A C 1
ATOM 2337 O O . LYS A 1 281 ? -11.617 -35.844 -12.453 1 96.44 281 LYS A O 1
ATOM 2342 N N . LYS A 1 282 ? -13.656 -36.469 -11.883 1 96.56 282 LYS A N 1
ATOM 2343 C CA . LYS A 1 282 ? -13.227 -37.188 -10.703 1 96.56 282 LYS A CA 1
ATOM 2344 C C . LYS A 1 282 ? -12.461 -36.312 -9.734 1 96.56 282 LYS A C 1
ATOM 2346 O O . LYS A 1 282 ? -11.367 -36.656 -9.289 1 96.56 282 LYS A O 1
ATOM 2351 N N . ILE A 1 283 ? -13.016 -35.219 -9.414 1 97.31 283 ILE A N 1
ATOM 2352 C CA . ILE A 1 283 ? -12.461 -34.25 -8.477 1 97.31 283 ILE A CA 1
ATOM 2353 C C . ILE A 1 283 ? -13.398 -34.062 -7.289 1 97.31 283 ILE A C 1
ATOM 2355 O O . ILE A 1 283 ? -14.609 -33.875 -7.469 1 97.31 283 ILE A O 1
ATOM 2359 N N . ASN A 1 284 ? -12.883 -34.219 -6.094 1 97.44 284 ASN A N 1
ATOM 2360 C CA . ASN A 1 284 ? -13.633 -33.906 -4.887 1 97.44 284 ASN A CA 1
ATOM 2361 C C . ASN A 1 284 ? -13.695 -32.375 -4.672 1 97.44 284 ASN A C 1
ATOM 2363 O O . ASN A 1 284 ? -12.734 -31.672 -4.945 1 97.44 284 ASN A O 1
ATOM 2367 N N . SER A 1 285 ? -14.867 -31.891 -4.203 1 97.19 285 SER A N 1
ATOM 2368 C CA . SER A 1 285 ? -15.016 -30.438 -4.082 1 97.19 285 SER A CA 1
ATOM 2369 C C . SER A 1 285 ? -15.617 -30.062 -2.734 1 97.19 285 SER A C 1
ATOM 2371 O O . SER A 1 285 ? -16.453 -30.781 -2.193 1 97.19 285 SER A O 1
ATOM 2373 N N . CYS A 1 286 ? -15.141 -28.969 -2.219 1 97.25 286 CYS A N 1
ATOM 2374 C CA . CYS A 1 286 ? -15.648 -28.375 -0.988 1 97.25 286 CYS A CA 1
ATOM 2375 C C . CYS A 1 286 ? -15.539 -26.859 -1.036 1 97.25 286 CYS A C 1
ATOM 2377 O O . CYS A 1 286 ? -14.531 -26.312 -1.488 1 97.25 286 CYS A O 1
ATOM 2379 N N . GLY A 1 287 ? -16.594 -26.141 -0.589 1 97.25 287 GLY A N 1
ATOM 2380 C CA . GLY A 1 287 ? -16.516 -24.688 -0.604 1 97.25 287 GLY A CA 1
ATOM 2381 C C . GLY A 1 287 ? -17.688 -24.031 0.083 1 97.25 287 GLY A C 1
ATOM 2382 O O . GLY A 1 287 ? -18.656 -24.703 0.454 1 97.25 287 GLY A O 1
ATOM 2383 N N . THR A 1 288 ? -17.594 -22.781 0.376 1 96.81 288 THR A N 1
ATOM 2384 C CA . THR A 1 288 ? -18.734 -22 0.832 1 96.81 288 THR A CA 1
ATOM 2385 C C . THR A 1 288 ? -19.688 -21.688 -0.326 1 96.81 288 THR A C 1
ATOM 2387 O O . THR A 1 288 ? -19.281 -21.766 -1.492 1 96.81 288 THR A O 1
ATOM 2390 N N . ILE A 1 289 ? -20.938 -21.422 -0.027 1 96.12 289 ILE A N 1
ATOM 2391 C CA . ILE A 1 289 ? -21.938 -21.188 -1.075 1 96.12 289 ILE A CA 1
ATOM 2392 C C . ILE A 1 289 ? -22.938 -20.141 -0.608 1 96.12 289 ILE A C 1
ATOM 2394 O O . ILE A 1 289 ? -23.203 -20.016 0.591 1 96.12 289 ILE A O 1
ATOM 2398 N N . ARG A 1 290 ? -23.422 -19.438 -1.53 1 93.5 290 ARG A N 1
ATOM 2399 C CA . ARG A 1 290 ? -24.484 -18.5 -1.226 1 93.5 290 ARG A CA 1
ATOM 2400 C C . ARG A 1 290 ? -25.812 -19.219 -1.039 1 93.5 290 ARG A C 1
ATOM 2402 O O . ARG A 1 290 ? -26.125 -20.172 -1.764 1 93.5 290 ARG A O 1
ATOM 2409 N N . SER A 1 291 ? -26.562 -18.672 -0.177 1 91.44 291 SER A N 1
ATOM 2410 C CA . SER A 1 291 ? -27.828 -19.328 0.173 1 91.44 291 SER A CA 1
ATOM 2411 C C . SER A 1 291 ? -28.812 -19.281 -0.99 1 91.44 291 SER A C 1
ATOM 2413 O O . SER A 1 291 ? -29.688 -20.141 -1.106 1 91.44 291 SER A O 1
ATOM 2415 N N . ASN A 1 292 ? -28.641 -18.328 -1.852 1 91.12 292 ASN A N 1
ATOM 2416 C CA . ASN A 1 292 ? -29.594 -18.141 -2.936 1 91.12 292 ASN A CA 1
ATOM 2417 C C . ASN A 1 292 ? -29.109 -18.797 -4.227 1 91.12 292 ASN A C 1
ATOM 2419 O O . ASN A 1 292 ? -29.703 -18.594 -5.289 1 91.12 292 ASN A O 1
ATOM 2423 N N . ARG A 1 293 ? -28.078 -19.562 -4.18 1 92.19 293 ARG A N 1
ATOM 2424 C CA . ARG A 1 293 ? -27.547 -20.203 -5.375 1 92.19 293 ARG A CA 1
ATOM 2425 C C . ARG A 1 293 ? -28.547 -21.203 -5.957 1 92.19 293 ARG A C 1
ATOM 2427 O O . ARG A 1 293 ? -29.234 -21.891 -5.215 1 92.19 293 ARG A O 1
ATOM 2434 N N . LYS A 1 294 ? -28.547 -21.281 -7.277 1 90.81 294 LYS A N 1
ATOM 2435 C CA . LYS A 1 294 ? -29.453 -22.203 -7.953 1 90.81 294 LYS A CA 1
ATOM 2436 C C . LYS A 1 294 ? -29.219 -23.641 -7.5 1 90.81 294 LYS A C 1
ATOM 2438 O O . LYS A 1 294 ? -28.062 -24.062 -7.367 1 90.81 294 LYS A O 1
ATOM 2443 N N . TYR A 1 295 ? -30.312 -24.469 -7.156 1 91.69 295 TYR A N 1
ATOM 2444 C CA . TYR A 1 295 ? -30.344 -25.891 -6.816 1 91.69 295 TYR A CA 1
ATOM 2445 C C . TYR A 1 295 ? -29.859 -26.109 -5.391 1 91.69 295 TYR A C 1
ATOM 2447 O O . TYR A 1 295 ? -29.719 -27.266 -4.945 1 91.69 295 TYR A O 1
ATOM 2455 N N . PHE A 1 296 ? -29.453 -25.016 -4.727 1 93.62 296 PHE A N 1
ATOM 2456 C CA . PHE A 1 296 ? -29.141 -25.125 -3.305 1 93.62 296 PHE A CA 1
ATOM 2457 C C . PHE A 1 296 ? -30.422 -25.094 -2.477 1 93.62 296 PHE A C 1
ATOM 2459 O O . PHE A 1 296 ? -31.359 -24.359 -2.807 1 93.62 296 PHE A O 1
ATOM 2466 N N . PRO A 1 297 ? -30.516 -25.906 -1.462 1 92.81 297 PRO A N 1
ATOM 2467 C CA . PRO A 1 297 ? -31.766 -25.953 -0.698 1 92.81 297 PRO A CA 1
ATOM 2468 C C . PRO A 1 297 ? -32.094 -24.625 -0.014 1 92.81 297 PRO A C 1
ATOM 2470 O O . PRO A 1 297 ? -31.312 -24.156 0.816 1 92.81 297 PRO A O 1
ATOM 2473 N N . LYS A 1 298 ? -33.156 -24.078 -0.204 1 88.06 298 LYS A N 1
ATOM 2474 C CA . LYS A 1 298 ? -33.594 -22.781 0.328 1 88.06 298 LYS A CA 1
ATOM 2475 C C . LYS A 1 298 ? -34.062 -22.906 1.773 1 88.06 298 LYS A C 1
ATOM 2477 O O . LYS A 1 298 ? -34 -21.938 2.533 1 88.06 298 LYS A O 1
ATOM 2482 N N . ASP A 1 299 ? -34.406 -24.062 2.158 1 86.44 299 ASP A N 1
ATOM 2483 C CA . ASP A 1 299 ? -34.938 -24.266 3.496 1 86.44 299 ASP A CA 1
ATOM 2484 C C . ASP A 1 299 ? -33.906 -24.891 4.426 1 86.44 299 ASP A C 1
ATOM 2486 O O . ASP A 1 299 ? -34.25 -25.531 5.414 1 86.44 299 ASP A O 1
ATOM 2490 N N . LEU A 1 300 ? -32.656 -24.797 4.086 1 88.94 300 LEU A N 1
ATOM 2491 C CA . LEU A 1 300 ? -31.594 -25.406 4.883 1 88.94 300 LEU A CA 1
ATOM 2492 C C . LEU A 1 300 ? -31.547 -24.797 6.277 1 88.94 300 LEU A C 1
ATOM 2494 O O . LEU A 1 300 ? -31.5 -25.531 7.277 1 88.94 300 LEU A O 1
ATOM 2498 N N . ALA A 1 301 ? -31.469 -23.406 6.309 1 81.31 301 ALA A N 1
ATOM 2499 C CA . ALA A 1 301 ? -31.312 -22.734 7.598 1 81.31 301 ALA A CA 1
ATOM 2500 C C . ALA A 1 301 ? -32.688 -22.5 8.25 1 81.31 301 ALA A C 1
ATOM 2502 O O . ALA A 1 301 ? -33.562 -21.859 7.668 1 81.31 301 ALA A O 1
ATOM 2503 N N . PRO A 1 302 ? -32.812 -23.219 9.383 1 75.75 302 PRO A N 1
ATOM 2504 C CA . PRO A 1 302 ? -34.062 -22.922 10.102 1 75.75 302 PRO A CA 1
ATOM 2505 C C . PRO A 1 302 ? -34.156 -21.484 10.57 1 75.75 302 PRO A C 1
ATOM 2507 O O . PRO A 1 302 ? -33.125 -20.797 10.656 1 75.75 302 PRO A O 1
ATOM 2510 N N . LYS A 1 303 ? -35.25 -20.875 10.703 1 71.12 303 LYS A N 1
ATOM 2511 C CA . LYS A 1 303 ? -35.531 -19.5 11.055 1 71.12 303 LYS A CA 1
ATOM 2512 C C . LYS A 1 303 ? -34.719 -19.078 12.289 1 71.12 303 LYS A C 1
ATOM 2514 O O . LYS A 1 303 ? -34.156 -17.984 12.32 1 71.12 303 LYS A O 1
ATOM 2519 N N . LYS A 1 304 ? -34.594 -19.859 13.344 1 80.25 304 LYS A N 1
ATOM 2520 C CA . LYS A 1 304 ? -33.906 -19.422 14.555 1 80.25 304 LYS A CA 1
ATOM 2521 C C . LYS A 1 304 ? -32.75 -20.359 14.883 1 80.25 304 LYS A C 1
ATOM 2523 O O . LYS A 1 304 ? -32.969 -21.5 15.273 1 80.25 304 LYS A O 1
ATOM 2528 N N . MET A 1 305 ? -31.547 -20 14.516 1 87.25 305 MET A N 1
ATOM 2529 C CA . MET A 1 305 ? -30.359 -20.781 14.852 1 87.25 305 MET A CA 1
ATOM 2530 C C . MET A 1 305 ? -29.5 -20.062 15.883 1 87.25 305 MET A C 1
ATOM 2532 O O . MET A 1 305 ? -29.328 -18.844 15.812 1 87.25 305 MET A O 1
ATOM 2536 N N . LYS A 1 306 ? -29.125 -20.812 16.922 1 86.06 306 LYS A N 1
ATOM 2537 C CA . LYS A 1 306 ? -28.172 -20.281 17.906 1 86.06 306 LYS A CA 1
ATOM 2538 C C . LYS A 1 306 ? -26.734 -20.5 17.453 1 86.06 306 LYS A C 1
ATOM 2540 O O . LYS A 1 306 ? -26.469 -21.328 16.578 1 86.06 306 LYS A O 1
ATOM 2545 N N . GLN A 1 307 ? -25.938 -19.75 18.031 1 86.88 307 GLN A N 1
ATOM 2546 C CA . GLN A 1 307 ? -24.516 -19.875 17.688 1 86.88 307 GLN A CA 1
ATOM 2547 C C . GLN A 1 307 ? -24.016 -21.297 17.984 1 86.88 307 GLN A C 1
ATOM 2549 O O . GLN A 1 307 ? -24.25 -21.844 19.062 1 86.88 307 GLN A O 1
ATOM 2554 N N . GLY A 1 308 ? -23.438 -21.922 16.984 1 85.31 308 GLY A N 1
ATOM 2555 C CA . GLY A 1 308 ? -22.922 -23.281 17.125 1 85.31 308 GLY A CA 1
ATOM 2556 C C . GLY A 1 308 ? -23.812 -24.328 16.5 1 85.31 308 GLY A C 1
ATOM 2557 O O . GLY A 1 308 ? -23.391 -25.453 16.266 1 85.31 308 GLY A O 1
ATOM 2558 N N . ASP A 1 309 ? -25.047 -23.984 16.25 1 88.44 309 ASP A N 1
ATOM 2559 C CA . ASP A 1 309 ? -25.984 -24.922 15.641 1 88.44 309 ASP A CA 1
ATOM 2560 C C . ASP A 1 309 ? -25.594 -25.266 14.203 1 88.44 309 ASP A C 1
ATOM 2562 O O . ASP A 1 309 ? -24.953 -24.453 13.523 1 88.44 309 ASP A O 1
ATOM 2566 N N . VAL A 1 310 ? -25.953 -26.516 13.805 1 90.56 310 VAL A N 1
ATOM 2567 C CA . VAL A 1 310 ? -25.641 -26.984 12.453 1 90.56 310 VAL A CA 1
ATOM 2568 C C . VAL A 1 310 ? -26.891 -27.594 11.82 1 90.56 310 VAL A C 1
ATOM 2570 O O . VAL A 1 310 ? -27.641 -28.312 12.484 1 90.56 310 VAL A O 1
ATOM 2573 N N . ALA A 1 311 ? -27.203 -27.234 10.672 1 91.06 311 ALA A N 1
ATOM 2574 C CA . ALA A 1 311 ? -28.234 -27.859 9.836 1 91.06 311 ALA A CA 1
ATOM 2575 C C . ALA A 1 311 ? -27.625 -28.438 8.562 1 91.06 311 ALA A C 1
ATOM 2577 O O . ALA A 1 311 ? -26.734 -27.828 7.961 1 91.06 311 ALA A O 1
ATOM 2578 N N . ALA A 1 312 ? -28.062 -29.672 8.195 1 91.38 312 ALA A N 1
ATOM 2579 C CA . ALA A 1 312 ? -27.469 -30.328 7.031 1 91.38 312 ALA A CA 1
ATOM 2580 C C . ALA A 1 312 ? -28.516 -31.047 6.199 1 91.38 312 ALA A C 1
ATOM 2582 O O . ALA A 1 312 ? -29.531 -31.516 6.734 1 91.38 312 ALA A O 1
ATOM 2583 N N . LYS A 1 313 ? -28.359 -31.062 5.012 1 91.5 313 LYS A N 1
ATOM 2584 C CA . LYS A 1 313 ? -29.141 -31.844 4.059 1 91.5 313 LYS A CA 1
ATOM 2585 C C . LYS A 1 313 ? -28.25 -32.594 3.086 1 91.5 313 LYS A C 1
ATOM 2587 O O . LYS A 1 313 ? -27.078 -32.25 2.924 1 91.5 313 LYS A O 1
ATOM 2592 N N . PHE A 1 314 ? -28.797 -33.656 2.514 1 90.69 314 PHE A N 1
ATOM 2593 C CA . PHE A 1 314 ? -28.016 -34.5 1.649 1 90.69 314 PHE A CA 1
ATOM 2594 C C . PHE A 1 314 ? -28.719 -34.75 0.325 1 90.69 314 PHE A C 1
ATOM 2596 O O . PHE A 1 314 ? -29.953 -34.906 0.293 1 90.69 314 PHE A O 1
ATOM 2603 N N . CYS A 1 315 ? -27.875 -34.656 -0.733 1 89.62 315 CYS A N 1
ATOM 2604 C CA . CYS A 1 315 ? -28.438 -34.906 -2.062 1 89.62 315 CYS A CA 1
ATOM 2605 C C . CYS A 1 315 ? -27.391 -35.562 -2.977 1 89.62 315 CYS A C 1
ATOM 2607 O O . CYS A 1 315 ? -26.391 -34.906 -3.316 1 89.62 315 CYS A O 1
ATOM 2609 N N . ASN A 1 316 ? -27.594 -36.75 -3.514 1 85.12 316 ASN A N 1
ATOM 2610 C CA . ASN A 1 316 ? -26.781 -37.406 -4.535 1 85.12 316 ASN A CA 1
ATOM 2611 C C . ASN A 1 316 ? -25.297 -37.312 -4.23 1 85.12 316 ASN A C 1
ATOM 2613 O O . ASN A 1 316 ? -24.5 -36.906 -5.082 1 85.12 316 ASN A O 1
ATOM 2617 N N . GLY A 1 317 ? -24.938 -37.562 -2.949 1 85.25 317 GLY A N 1
ATOM 2618 C CA . GLY A 1 317 ? -23.547 -37.594 -2.572 1 85.25 317 GLY A CA 1
ATOM 2619 C C . GLY A 1 317 ? -23 -36.25 -2.131 1 85.25 317 GLY A C 1
ATOM 2620 O O . GLY A 1 317 ? -21.828 -36.125 -1.774 1 85.25 317 GLY A O 1
ATOM 2621 N N . MET A 1 318 ? -23.828 -35.281 -2.189 1 91.62 318 MET A N 1
ATOM 2622 C CA . MET A 1 318 ? -23.422 -33.938 -1.769 1 91.62 318 MET A CA 1
ATOM 2623 C C . MET A 1 318 ? -24.078 -33.562 -0.44 1 91.62 318 MET A C 1
ATOM 2625 O O . MET A 1 318 ? -25.203 -33.969 -0.168 1 91.62 318 MET A O 1
ATOM 2629 N N . THR A 1 319 ? -23.391 -32.875 0.334 1 92.19 319 THR A N 1
ATOM 2630 C CA . THR A 1 319 ? -23.875 -32.406 1.624 1 92.19 319 THR A CA 1
ATOM 2631 C C . THR A 1 319 ? -23.953 -30.875 1.645 1 92.19 319 THR A C 1
ATOM 2633 O O . THR A 1 319 ? -22.984 -30.203 1.321 1 92.19 319 THR A O 1
ATOM 2636 N N . ALA A 1 320 ? -25.109 -30.359 1.917 1 93.75 320 ALA A N 1
ATOM 2637 C CA . ALA A 1 320 ? -25.312 -28.938 2.193 1 93.75 320 ALA A CA 1
ATOM 2638 C C . ALA A 1 320 ? -25.375 -28.672 3.695 1 93.75 320 ALA A C 1
ATOM 2640 O O . ALA A 1 320 ? -26.125 -29.344 4.422 1 93.75 320 ALA A O 1
ATOM 2641 N N . LEU A 1 321 ? -24.594 -27.766 4.152 1 93.44 321 LEU A N 1
ATOM 2642 C CA . LEU A 1 321 ? -24.5 -27.531 5.586 1 93.44 321 LEU A CA 1
ATOM 2643 C C . LEU A 1 321 ? -24.625 -26.031 5.891 1 93.44 321 LEU A C 1
ATOM 2645 O O . LEU A 1 321 ? -24.094 -25.203 5.156 1 93.44 321 LEU A O 1
ATOM 2649 N N . CYS A 1 322 ? -25.344 -25.656 6.918 1 93.88 322 CYS A N 1
ATOM 2650 C CA . CYS A 1 322 ? -25.406 -24.312 7.477 1 93.88 322 CYS A CA 1
ATOM 2651 C C . CYS A 1 322 ? -24.938 -24.312 8.93 1 93.88 322 CYS A C 1
ATOM 2653 O O . CYS A 1 322 ? -25.484 -25.047 9.758 1 93.88 322 CYS A O 1
ATOM 2655 N N . TRP A 1 323 ? -23.906 -23.594 9.219 1 92.12 323 TRP A N 1
ATOM 2656 C CA . TRP A 1 323 ? -23.344 -23.453 10.555 1 92.12 323 TRP A CA 1
ATOM 2657 C C . TRP A 1 323 ? -23.469 -22.016 11.047 1 92.12 323 TRP A C 1
ATOM 2659 O O . TRP A 1 323 ? -23.109 -21.078 10.328 1 92.12 323 TRP A O 1
ATOM 2669 N N . LYS A 1 324 ? -23.984 -21.859 12.281 1 91.06 324 LYS A N 1
ATOM 2670 C CA . LYS A 1 324 ? -24.141 -20.516 12.82 1 91.06 324 LYS A CA 1
ATOM 2671 C C . LYS A 1 324 ? -22.953 -20.125 13.688 1 91.06 324 LYS A C 1
ATOM 2673 O O . LYS A 1 324 ? -22.797 -20.625 14.805 1 91.06 324 LYS A O 1
ATOM 2678 N N . ASP A 1 325 ? -22.141 -19.281 13.172 1 88.44 325 ASP A N 1
ATOM 2679 C CA . ASP A 1 325 ? -21.125 -18.609 13.977 1 88.44 325 ASP A CA 1
ATOM 2680 C C . ASP A 1 325 ? -21.609 -17.266 14.469 1 88.44 325 ASP A C 1
ATOM 2682 O O . ASP A 1 325 ? -22.609 -17.188 15.195 1 88.44 325 ASP A O 1
ATOM 2686 N N . LYS A 1 326 ? -20.984 -16.172 14.086 1 83.31 326 LYS A N 1
ATOM 2687 C CA . LYS A 1 326 ? -21.594 -14.859 14.25 1 83.31 326 LYS A CA 1
ATOM 2688 C C . LYS A 1 326 ? -22.672 -14.609 13.195 1 83.31 326 LYS A C 1
ATOM 2690 O O . LYS A 1 326 ? -23.703 -14.008 13.484 1 83.31 326 LYS A O 1
ATOM 2695 N N . ARG A 1 327 ? -22.391 -15.25 12.055 1 88.81 327 ARG A N 1
ATOM 2696 C CA . ARG A 1 327 ? -23.312 -15.266 10.93 1 88.81 327 ARG A CA 1
ATOM 2697 C C . ARG A 1 327 ? -23.516 -16.672 10.398 1 88.81 327 ARG A C 1
ATOM 2699 O O . ARG A 1 327 ? -22.812 -17.609 10.805 1 88.81 327 ARG A O 1
ATOM 2706 N N . HIS A 1 328 ? -24.5 -16.859 9.586 1 92.25 328 HIS A N 1
ATOM 2707 C CA . HIS A 1 328 ? -24.703 -18.156 8.93 1 92.25 328 HIS A CA 1
ATOM 2708 C C . HIS A 1 328 ? -23.625 -18.438 7.906 1 92.25 328 HIS A C 1
ATOM 2710 O O . HIS A 1 328 ? -23.328 -17.594 7.047 1 92.25 328 HIS A O 1
ATOM 2716 N N . VAL A 1 329 ? -23.016 -19.516 8.062 1 93.5 329 VAL A N 1
ATOM 2717 C CA . VAL A 1 329 ? -22.031 -19.984 7.086 1 93.5 329 VAL A CA 1
ATOM 2718 C C . VAL A 1 329 ? -22.609 -21.172 6.32 1 93.5 329 VAL A C 1
ATOM 2720 O O . VAL A 1 329 ? -22.859 -22.219 6.906 1 93.5 329 VAL A O 1
ATOM 2723 N N . TYR A 1 330 ? -22.797 -21.062 5.043 1 95.69 330 TYR A N 1
ATOM 2724 C CA . TYR A 1 330 ? -23.312 -22.141 4.199 1 95.69 330 TYR A CA 1
ATOM 2725 C C . TYR A 1 330 ? -22.188 -22.859 3.484 1 95.69 330 TYR A C 1
ATOM 2727 O O . TYR A 1 330 ? -21.297 -22.234 2.914 1 95.69 330 TYR A O 1
ATOM 2735 N N . MET A 1 331 ? -22.234 -24.172 3.531 1 96 331 MET A N 1
ATOM 2736 C CA . MET A 1 331 ? -21.188 -25 2.939 1 96 331 MET A CA 1
ATOM 2737 C C . MET A 1 331 ? -21.781 -26.031 1.992 1 96 331 MET A C 1
ATOM 2739 O O . MET A 1 331 ? -22.906 -26.469 2.174 1 96 331 MET A O 1
ATOM 2743 N N . LEU A 1 332 ? -21.047 -26.375 0.981 1 95.88 332 LEU A N 1
ATOM 2744 C CA . LEU A 1 332 ? -21.328 -27.469 0.06 1 95.88 332 LEU A CA 1
ATOM 2745 C C . LEU A 1 332 ? -20.125 -28.375 -0.108 1 95.88 332 LEU A C 1
ATOM 2747 O O . LEU A 1 332 ? -19 -27.891 -0.274 1 95.88 332 LEU A O 1
ATOM 2751 N N . THR A 1 333 ? -20.297 -29.688 0.016 1 95.5 333 THR A N 1
ATOM 2752 C CA . THR A 1 333 ? -19.172 -30.625 -0.113 1 95.5 333 THR A CA 1
ATOM 2753 C C . THR A 1 333 ? -19.656 -31.953 -0.678 1 95.5 333 THR A C 1
ATOM 2755 O O . THR A 1 333 ? -20.812 -32.344 -0.507 1 95.5 333 THR A O 1
ATOM 2758 N N . ASN A 1 334 ? -18.812 -32.625 -1.339 1 93.44 334 ASN A N 1
ATOM 2759 C CA . ASN A 1 334 ? -19.078 -34 -1.773 1 93.44 334 ASN A CA 1
ATOM 2760 C C . ASN A 1 334 ? -18.047 -34.969 -1.213 1 93.44 334 ASN A C 1
ATOM 2762 O O . ASN A 1 334 ? -17.938 -36.094 -1.698 1 93.44 334 ASN A O 1
ATOM 2766 N N . MET A 1 335 ? -17.312 -34.531 -0.219 1 91.75 335 MET A N 1
ATOM 2767 C CA . MET A 1 335 ? -16.266 -35.406 0.277 1 91.75 335 MET A CA 1
ATOM 2768 C C . MET A 1 335 ? -16.406 -35.656 1.778 1 91.75 335 MET A C 1
ATOM 2770 O O . MET A 1 335 ? -15.633 -36.406 2.375 1 91.75 335 MET A O 1
ATOM 2774 N N . HIS A 1 336 ? -17.297 -34.969 2.354 1 89.5 336 HIS A N 1
ATOM 2775 C CA . HIS A 1 336 ? -17.516 -35.125 3.787 1 89.5 336 HIS A CA 1
ATOM 2776 C C . HIS A 1 336 ? -18.828 -35.875 4.074 1 89.5 336 HIS A C 1
ATOM 2778 O O . HIS A 1 336 ? -19.75 -35.844 3.262 1 89.5 336 HIS A O 1
ATOM 2784 N N . SER A 1 337 ? -18.797 -36.438 5.227 1 82 337 SER A N 1
ATOM 2785 C CA . SER A 1 337 ? -20.031 -37.094 5.699 1 82 337 SER A CA 1
ATOM 2786 C C . SER A 1 337 ? -20.984 -36.062 6.316 1 82 337 SER A C 1
ATOM 2788 O O . SER A 1 337 ? -20.531 -35.094 6.949 1 82 337 SER A O 1
ATOM 2790 N N . PRO A 1 338 ? -22.234 -36.25 5.984 1 75.94 338 PRO A N 1
ATOM 2791 C CA . PRO A 1 338 ? -23.203 -35.344 6.57 1 75.94 338 PRO A CA 1
ATOM 2792 C C . PRO A 1 338 ? -23.281 -35.438 8.094 1 75.94 338 PRO A C 1
ATOM 2794 O O . PRO A 1 338 ? -23.797 -34.531 8.75 1 75.94 338 PRO A O 1
ATOM 2797 N N . LYS A 1 339 ? -22.625 -36.562 8.586 1 72.06 339 LYS A N 1
ATOM 2798 C CA . LYS A 1 339 ? -22.656 -36.688 10.039 1 72.06 339 LYS A CA 1
ATOM 2799 C C . LYS A 1 339 ? -21.812 -35.625 10.711 1 72.06 339 LYS A C 1
ATOM 2801 O O . LYS A 1 339 ? -20.734 -35.281 10.234 1 72.06 339 LYS A O 1
ATOM 2806 N N . ASN A 1 340 ? -22.453 -34.75 11.469 1 64.19 340 ASN A N 1
ATOM 2807 C CA . ASN A 1 340 ? -21.859 -33.594 12.117 1 64.19 340 ASN A CA 1
ATOM 2808 C C . ASN A 1 340 ? -20.625 -33.969 12.938 1 64.19 340 ASN A C 1
ATOM 2810 O O . ASN A 1 340 ? -20.75 -34.625 13.969 1 64.19 340 ASN A O 1
ATOM 2814 N N . GLU A 1 341 ? -19.453 -34.125 12.297 1 77.12 341 GLU A N 1
ATOM 2815 C CA . GLU A 1 341 ? -18.203 -34.25 13.047 1 77.12 341 GLU A CA 1
ATOM 2816 C C . GLU A 1 341 ? -17.656 -32.875 13.43 1 77.12 341 GLU A C 1
ATOM 2818 O O . GLU A 1 341 ? -17.656 -31.938 12.609 1 77.12 341 GLU A O 1
ATOM 2823 N N . PHE A 1 342 ? -17.516 -32.719 14.734 1 79.5 342 PHE A N 1
ATOM 2824 C CA . PHE A 1 342 ? -17.047 -31.422 15.227 1 79.5 342 PHE A CA 1
ATOM 2825 C C . PHE A 1 342 ? -15.562 -31.5 15.594 1 79.5 342 PHE A C 1
ATOM 2827 O O . PHE A 1 342 ? -15.07 -32.562 15.984 1 79.5 342 PHE A O 1
ATOM 2834 N N . VAL A 1 343 ? -14.914 -30.531 15.227 1 79.12 343 VAL A N 1
ATOM 2835 C CA . VAL A 1 343 ? -13.516 -30.375 15.602 1 79.12 343 VAL A CA 1
ATOM 2836 C C . VAL A 1 343 ? -13.375 -29.234 16.609 1 79.12 343 VAL A C 1
ATOM 2838 O O . VAL A 1 343 ? -14 -28.188 16.453 1 79.12 343 VAL A O 1
ATOM 2841 N N . VAL A 1 344 ? -12.641 -29.5 17.688 1 76.69 344 VAL A N 1
ATOM 2842 C CA . VAL A 1 344 ? -12.406 -28.5 18.719 1 76.69 344 VAL A CA 1
ATOM 2843 C C . VAL A 1 344 ? -11.062 -27.812 18.469 1 76.69 344 VAL A C 1
ATOM 2845 O O . VAL A 1 344 ? -10.031 -28.469 18.328 1 76.69 344 VAL A O 1
ATOM 2848 N N . GLU A 1 345 ? -11.133 -26.594 18.078 1 71.81 345 GLU A N 1
ATOM 2849 C CA . GLU A 1 345 ? -9.914 -25.812 17.906 1 71.81 345 GLU A CA 1
ATOM 2850 C C . GLU A 1 345 ? -9.68 -24.891 19.094 1 71.81 345 GLU A C 1
ATOM 2852 O O . GLU A 1 345 ? -10.617 -24.266 19.594 1 71.81 345 GLU A O 1
ATOM 2857 N N . GLU A 1 346 ? -8.43 -24.938 19.562 1 64.19 346 GLU A N 1
ATOM 2858 C CA . GLU A 1 346 ? -8.047 -24.078 20.688 1 64.19 346 GLU A CA 1
ATOM 2859 C C . GLU A 1 346 ? -7.324 -22.828 20.203 1 64.19 346 GLU A C 1
ATOM 2861 O O . GLU A 1 346 ? -6.395 -22.906 19.406 1 64.19 346 GLU A O 1
ATOM 2866 N N . ARG A 1 347 ? -8.031 -21.891 20.125 1 55.59 347 ARG A N 1
ATOM 2867 C CA . ARG A 1 347 ? -7.34 -20.625 19.844 1 55.59 347 ARG A CA 1
ATOM 2868 C C . ARG A 1 347 ? -6.891 -19.938 21.125 1 55.59 347 ARG A C 1
ATOM 2870 O O . ARG A 1 347 ? -7.633 -19.906 22.109 1 55.59 347 ARG A O 1
ATOM 2877 N N . LYS A 1 348 ? -5.637 -19.859 21.266 1 51.44 348 LYS A N 1
ATOM 2878 C CA . LYS A 1 348 ? -5.113 -19.062 22.375 1 51.44 348 LYS A CA 1
ATOM 2879 C C . LYS A 1 348 ? -5.422 -17.578 22.188 1 51.44 348 LYS A C 1
ATOM 2881 O O . LYS A 1 348 ? -5.133 -17.016 21.125 1 51.44 348 LYS A O 1
ATOM 2886 N N . ARG A 1 349 ? -6.59 -17.281 22.438 1 45.91 349 ARG A N 1
ATOM 2887 C CA . ARG A 1 349 ? -6.75 -15.82 22.406 1 45.91 349 ARG A CA 1
ATOM 2888 C C . ARG A 1 349 ? -5.977 -15.156 23.531 1 45.91 349 ARG A C 1
ATOM 2890 O O . ARG A 1 349 ? -6.117 -15.539 24.703 1 45.91 349 ARG A O 1
ATOM 2897 N N . CYS A 1 350 ? -4.832 -14.844 23.344 1 40.69 350 CYS A N 1
ATOM 2898 C CA . CYS A 1 350 ? -4.242 -13.961 24.344 1 40.69 350 CYS A CA 1
ATOM 2899 C C . CYS A 1 350 ? -5.172 -12.797 24.656 1 40.69 350 CYS A C 1
ATOM 2901 O O . CYS A 1 350 ? -5.703 -12.164 23.75 1 40.69 350 CYS A O 1
ATOM 2903 N N . LYS A 1 351 ? -6.094 -12.875 25.594 1 42.94 351 LYS A N 1
ATOM 2904 C CA . LYS A 1 351 ? -6.715 -11.609 25.969 1 42.94 351 LYS A CA 1
ATOM 2905 C C . LYS A 1 351 ? -5.805 -10.43 25.641 1 42.94 351 LYS A C 1
ATOM 2907 O O . LYS A 1 351 ? -4.637 -10.414 26.047 1 42.94 351 LYS A O 1
ATOM 2912 N N . LYS A 1 352 ? -6.031 -9.93 24.406 1 42.91 352 LYS A N 1
ATOM 2913 C CA . LYS A 1 352 ? -5.41 -8.727 23.859 1 42.91 352 LYS A CA 1
ATOM 2914 C C . LYS A 1 352 ? -5.129 -7.703 24.953 1 42.91 352 LYS A C 1
ATOM 2916 O O . LYS A 1 352 ? -6.055 -7.211 25.609 1 42.91 352 LYS A O 1
ATOM 2921 N N . LYS A 1 353 ? -4.121 -7.816 25.875 1 39.44 353 LYS A N 1
ATOM 2922 C CA . LYS A 1 353 ? -3.787 -6.68 26.734 1 39.44 353 LYS A CA 1
ATOM 2923 C C . LYS A 1 353 ? -3.475 -5.441 25.906 1 39.44 353 LYS A C 1
ATOM 2925 O O . LYS A 1 353 ? -2.754 -5.52 24.906 1 39.44 353 LYS A O 1
ATOM 2930 N N . PHE A 1 354 ? -4.344 -4.691 25.766 1 38.56 354 PHE A N 1
ATOM 2931 C CA . PHE A 1 354 ? -3.85 -3.377 25.359 1 38.56 354 PHE A CA 1
ATOM 2932 C C . PHE A 1 354 ? -2.496 -3.088 26 1 38.56 354 PHE A C 1
ATOM 2934 O O . PHE A 1 354 ? -2.182 -3.615 27.062 1 38.56 354 PHE A O 1
ATOM 2941 N N . GLU A 1 355 ? -1.516 -2.715 25.391 1 39.78 355 GLU A N 1
ATOM 2942 C CA . GLU A 1 355 ? -0.145 -2.463 25.828 1 39.78 355 GLU A CA 1
ATOM 2943 C C . GLU A 1 355 ? -0.081 -2.217 27.328 1 39.78 355 GLU A C 1
ATOM 2945 O O . GLU A 1 355 ? 0.868 -2.639 28 1 39.78 355 GLU A O 1
ATOM 2950 N N . ASP A 1 356 ? -0.912 -1.307 28.016 1 37.12 356 ASP A N 1
ATOM 2951 C CA . ASP A 1 356 ? -0.651 -0.877 29.391 1 37.12 356 ASP A CA 1
ATOM 2952 C C . ASP A 1 356 ? -1.071 -1.95 30.391 1 37.12 356 ASP A C 1
ATOM 2954 O O . ASP A 1 356 ? -0.83 -1.814 31.594 1 37.12 356 ASP A O 1
ATOM 2958 N N . GLU A 1 357 ? -2.117 -2.672 30.25 1 36.53 357 GLU A N 1
ATOM 2959 C CA . GLU A 1 357 ? -2.479 -3.52 31.375 1 36.53 357 GLU A CA 1
ATOM 2960 C C . GLU A 1 357 ? -1.722 -4.844 31.344 1 36.53 357 GLU A C 1
ATOM 2962 O O . GLU A 1 357 ? -1.703 -5.523 30.312 1 36.53 357 GLU A O 1
ATOM 2967 N N . VAL A 1 358 ? -0.598 -4.926 31.984 1 35.19 358 VAL A N 1
ATOM 2968 C CA . VAL A 1 358 ? -0.013 -6.211 32.344 1 35.19 358 VAL A CA 1
ATOM 2969 C C . VAL A 1 358 ? -1.121 -7.207 32.688 1 35.19 358 VAL A C 1
ATOM 2971 O O . VAL A 1 358 ? -1.584 -7.27 33.812 1 35.19 358 VAL A O 1
ATOM 2974 N N . VAL A 1 359 ? -2.348 -7.066 32.281 1 36.94 359 VAL A N 1
ATOM 2975 C CA . VAL A 1 359 ? -3.191 -8.156 32.75 1 36.94 359 VAL A CA 1
ATOM 2976 C C . VAL A 1 359 ? -2.566 -9.5 32.375 1 36.94 359 VAL A C 1
ATOM 2978 O O . VAL A 1 359 ? -1.939 -9.617 31.328 1 36.94 359 VAL A O 1
ATOM 2981 N N . GLU A 1 360 ? -2.365 -10.359 33.344 1 37.22 360 GLU A N 1
ATOM 2982 C CA . GLU A 1 360 ? -2.057 -11.781 33.25 1 37.22 360 GLU A CA 1
ATOM 2983 C C . GLU A 1 360 ? -2.627 -12.375 31.969 1 37.22 360 GLU A C 1
ATOM 2985 O O . GLU A 1 360 ? -3.822 -12.258 31.703 1 37.22 360 GLU A O 1
ATOM 2990 N N . CYS A 1 361 ? -1.981 -12.258 30.938 1 38.72 361 CYS A N 1
ATOM 2991 C CA . CYS A 1 361 ? -2.236 -13.016 29.719 1 38.72 361 CYS A CA 1
ATOM 2992 C C . CYS A 1 361 ? -2.885 -14.359 30.047 1 38.72 361 CYS A C 1
ATOM 2994 O O . CYS A 1 361 ? -2.191 -15.352 30.281 1 38.72 361 CYS A O 1
ATOM 2996 N N . GLY A 1 362 ? -3.727 -14.398 30.953 1 42.03 362 GLY A N 1
ATOM 2997 C CA . GLY A 1 362 ? -4.262 -15.75 30.906 1 42.03 362 GLY A CA 1
ATOM 2998 C C . GLY A 1 362 ? -4.707 -16.156 29.5 1 42.03 362 GLY A C 1
ATOM 2999 O O . GLY A 1 362 ? -5.449 -15.422 28.844 1 42.03 362 GLY A O 1
ATOM 3000 N N . ILE A 1 363 ? -3.938 -16.688 28.781 1 45.62 363 ILE A N 1
ATOM 3001 C CA . ILE A 1 363 ? -4.301 -17.422 27.578 1 45.62 363 ILE A CA 1
ATOM 3002 C C . ILE A 1 363 ? -5.664 -18.078 27.766 1 45.62 363 ILE A C 1
ATOM 3004 O O . ILE A 1 363 ? -5.797 -19.031 28.531 1 45.62 363 ILE A O 1
ATOM 3008 N N . LYS A 1 364 ? -6.688 -17.312 27.984 1 50.5 364 LYS A N 1
ATOM 3009 C CA . LYS A 1 364 ? -7.93 -18.078 27.938 1 50.5 364 LYS A CA 1
ATOM 3010 C C . LYS A 1 364 ? -8.062 -18.828 26.609 1 50.5 364 LYS A C 1
ATOM 3012 O O . LYS A 1 364 ? -7.984 -18.219 25.547 1 50.5 364 LYS A O 1
ATOM 3017 N N . LYS A 1 365 ? -7.746 -20.078 26.734 1 57.06 365 LYS A N 1
ATOM 3018 C CA . LYS A 1 365 ? -7.992 -21.016 25.641 1 57.06 365 LYS A CA 1
ATOM 3019 C C . LYS A 1 365 ? -9.469 -21.016 25.25 1 57.06 365 LYS A C 1
ATOM 3021 O O . LYS A 1 365 ? -10.336 -21.359 26.047 1 57.06 365 LYS A O 1
ATOM 3026 N N . LEU A 1 366 ? -9.906 -20.062 24.406 1 60.22 366 LEU A N 1
ATOM 3027 C CA . LEU A 1 366 ? -11.258 -20.188 23.875 1 60.22 366 LEU A CA 1
ATOM 3028 C C . LEU A 1 366 ? -11.367 -21.406 22.953 1 60.22 366 LEU A C 1
ATOM 3030 O O . LEU A 1 366 ? -10.578 -21.531 22.016 1 60.22 366 LEU A O 1
ATOM 3034 N N . THR A 1 367 ? -11.984 -22.453 23.438 1 66.88 367 THR A N 1
ATOM 3035 C CA . THR A 1 367 ? -12.273 -23.641 22.625 1 66.88 367 THR A CA 1
ATOM 3036 C C . THR A 1 367 ? -13.484 -23.406 21.719 1 66.88 367 THR A C 1
ATOM 3038 O O . THR A 1 367 ? -14.547 -23.016 22.203 1 66.88 367 THR A O 1
ATOM 3041 N N . THR A 1 368 ? -13.211 -23.125 20.5 1 73.81 368 THR A N 1
ATOM 3042 C CA . THR A 1 368 ? -14.336 -23.031 19.578 1 73.81 368 THR A CA 1
ATOM 3043 C C . THR A 1 368 ? -14.562 -24.375 18.875 1 73.81 368 THR A C 1
ATOM 3045 O O . THR A 1 368 ? -13.609 -25 18.406 1 73.81 368 THR A O 1
ATOM 3048 N N . THR A 1 369 ? -15.797 -24.906 18.984 1 81.94 369 THR A N 1
ATOM 3049 C CA . THR A 1 369 ? -16.188 -26.125 18.281 1 81.94 369 THR A CA 1
ATOM 3050 C C . THR A 1 369 ? -16.766 -25.812 16.906 1 81.94 369 THR A C 1
ATOM 3052 O O . THR A 1 369 ? -17.703 -25 16.797 1 81.94 369 THR A O 1
ATOM 3055 N N . LYS A 1 370 ? -16.047 -26.234 15.891 1 88.19 370 LYS A N 1
ATOM 3056 C CA . LYS A 1 370 ? -16.562 -26.047 14.531 1 88.19 370 LYS A CA 1
ATOM 3057 C C . LYS A 1 370 ? -16.734 -27.375 13.812 1 88.19 370 LYS A C 1
ATOM 3059 O O . LYS A 1 370 ? -16.047 -28.359 14.133 1 88.19 370 LYS A O 1
ATOM 3064 N N . PRO A 1 371 ? -17.766 -27.469 12.922 1 90.44 371 PRO A N 1
ATOM 3065 C CA . PRO A 1 371 ? -17.891 -28.672 12.102 1 90.44 371 PRO A CA 1
ATOM 3066 C C . PRO A 1 371 ? -16.625 -28.984 11.305 1 90.44 371 PRO A C 1
ATOM 3068 O O . PRO A 1 371 ? -15.93 -28.078 10.867 1 90.44 371 PRO A O 1
ATOM 3071 N N . LYS A 1 372 ? -16.344 -30.219 11.094 1 90.38 372 LYS A N 1
ATOM 3072 C CA . LYS A 1 372 ? -15.156 -30.672 10.375 1 90.38 372 LYS A CA 1
ATOM 3073 C C . LYS A 1 372 ? -15.102 -30.062 8.977 1 90.38 372 LYS A C 1
ATOM 3075 O O . LYS A 1 372 ? -14.023 -29.734 8.484 1 90.38 372 LYS A O 1
ATOM 3080 N N . ILE A 1 373 ? -16.297 -30 8.344 1 92.31 373 ILE A N 1
ATOM 3081 C CA . ILE A 1 373 ? -16.375 -29.438 7.004 1 92.31 373 ILE A CA 1
ATOM 3082 C C . ILE A 1 373 ? -15.789 -28.016 7.008 1 92.31 373 ILE A C 1
ATOM 3084 O O . ILE A 1 373 ? -14.992 -27.672 6.137 1 92.31 373 ILE A O 1
ATOM 3088 N N . VAL A 1 374 ? -16.125 -27.234 7.965 1 93.12 374 VAL A N 1
ATOM 3089 C CA . VAL A 1 374 ? -15.672 -25.859 8.078 1 93.12 374 VAL A CA 1
ATOM 3090 C C . VAL A 1 374 ? -14.18 -25.828 8.422 1 93.12 374 VAL A C 1
ATOM 3092 O O . VAL A 1 374 ? -13.43 -25.031 7.871 1 93.12 374 VAL A O 1
ATOM 3095 N N . ALA A 1 375 ? -13.773 -26.656 9.289 1 92.56 375 ALA A N 1
ATOM 3096 C CA . ALA A 1 375 ? -12.367 -26.734 9.688 1 92.56 375 ALA A CA 1
ATOM 3097 C C . ALA A 1 375 ? -11.477 -27.062 8.5 1 92.56 375 ALA A C 1
ATOM 3099 O O . ALA A 1 375 ? -10.43 -26.438 8.297 1 92.56 375 ALA A O 1
ATOM 3100 N N . ASP A 1 376 ? -11.875 -28.062 7.738 1 93.62 376 ASP A N 1
ATOM 3101 C CA . ASP A 1 376 ? -11.109 -28.469 6.562 1 93.62 376 ASP A CA 1
ATOM 3102 C C . ASP A 1 376 ? -11.062 -27.344 5.531 1 93.62 376 ASP A C 1
ATOM 3104 O O . ASP A 1 376 ? -10.008 -27.078 4.938 1 93.62 376 ASP A O 1
ATOM 3108 N N . TYR A 1 377 ? -12.164 -26.75 5.359 1 96.12 377 TYR A N 1
ATOM 3109 C CA . TYR A 1 377 ? -12.211 -25.641 4.422 1 96.12 377 TYR A CA 1
ATOM 3110 C C . TYR A 1 377 ? -11.234 -24.547 4.828 1 96.12 377 TYR A C 1
ATOM 3112 O O . TYR A 1 377 ? -10.461 -24.047 4 1 96.12 377 TYR A O 1
ATOM 3120 N N . ASN A 1 378 ? -11.266 -24.156 6.078 1 93.5 378 ASN A N 1
ATOM 3121 C CA . ASN A 1 378 ? -10.398 -23.094 6.574 1 93.5 378 ASN A CA 1
ATOM 3122 C C . ASN A 1 378 ? -8.93 -23.453 6.441 1 93.5 378 ASN A C 1
ATOM 3124 O O . ASN A 1 378 ? -8.086 -22.594 6.184 1 93.5 378 ASN A O 1
ATOM 3128 N N . LYS A 1 379 ? -8.664 -24.625 6.566 1 94.81 379 LYS A N 1
ATOM 3129 C CA . LYS A 1 379 ? -7.285 -25.109 6.512 1 94.81 379 LYS A CA 1
ATOM 3130 C C . LYS A 1 379 ? -6.742 -25.062 5.086 1 94.81 379 LYS A C 1
ATOM 3132 O O . LYS A 1 379 ? -5.555 -24.797 4.879 1 94.81 379 LYS A O 1
ATOM 3137 N N . HIS A 1 380 ? -7.582 -25.297 4.078 1 97.38 380 HIS A N 1
ATOM 3138 C CA . HIS A 1 380 ? -7.039 -25.594 2.76 1 97.38 380 HIS A CA 1
ATOM 3139 C C . HIS A 1 380 ? -7.414 -24.516 1.751 1 97.38 380 HIS A C 1
ATOM 3141 O O . HIS A 1 380 ? -6.836 -24.453 0.662 1 97.38 380 HIS A O 1
ATOM 3147 N N . MET A 1 381 ? -8.281 -23.578 2.062 1 97.38 381 MET A N 1
ATOM 3148 C CA . MET A 1 381 ? -8.766 -22.594 1.106 1 97.38 381 MET A CA 1
ATOM 3149 C C . MET A 1 381 ? -7.723 -21.5 0.871 1 97.38 381 MET A C 1
ATOM 3151 O O . MET A 1 381 ? -7.738 -20.828 -0.163 1 97.38 381 MET A O 1
ATOM 3155 N N . GLY A 1 382 ? -6.707 -21.328 1.662 1 96.94 382 GLY A N 1
ATOM 3156 C CA . GLY A 1 382 ? -5.832 -20.172 1.655 1 96.94 382 GLY A CA 1
ATOM 3157 C C . GLY A 1 382 ? -4.598 -20.359 0.795 1 96.94 382 GLY A C 1
ATOM 3158 O O . GLY A 1 382 ? -3.662 -19.562 0.857 1 96.94 382 GLY A O 1
ATOM 3159 N N . TYR A 1 383 ? -4.539 -21.359 -0.079 1 97.94 383 TYR A N 1
ATOM 3160 C CA . TYR A 1 383 ? -3.318 -21.656 -0.815 1 97.94 383 TYR A CA 1
ATOM 3161 C C . TYR A 1 383 ? -3.023 -20.578 -1.849 1 97.94 383 TYR A C 1
ATOM 3163 O O . TYR A 1 383 ? -1.868 -20.188 -2.031 1 97.94 383 TYR A O 1
ATOM 3171 N N . VAL A 1 384 ? -4.055 -20.109 -2.529 1 97.56 384 VAL A N 1
ATOM 3172 C CA . VAL A 1 384 ? -3.875 -19.062 -3.529 1 97.56 384 VAL A CA 1
ATOM 3173 C C . VAL A 1 384 ? -3.402 -17.766 -2.854 1 97.56 384 VAL A C 1
ATOM 3175 O O . VAL A 1 384 ? -2.479 -17.109 -3.338 1 97.56 384 VAL A O 1
ATOM 3178 N N . ASP A 1 385 ? -4.027 -17.469 -1.776 1 94.38 385 ASP A N 1
ATOM 3179 C CA . ASP A 1 385 ? -3.625 -16.281 -1.019 1 94.38 385 ASP A CA 1
ATOM 3180 C C . ASP A 1 385 ? -2.186 -16.422 -0.524 1 94.38 385 ASP A C 1
ATOM 3182 O O . ASP A 1 385 ? -1.438 -15.438 -0.52 1 94.38 385 ASP A O 1
ATOM 3186 N N . LEU A 1 386 ? -1.87 -17.562 -0.087 1 96.69 386 LEU A N 1
ATOM 3187 C CA . LEU A 1 386 ? -0.508 -17.812 0.366 1 96.69 386 LEU A CA 1
ATOM 3188 C C . LEU A 1 386 ? 0.496 -17.562 -0.754 1 96.69 386 LEU A C 1
ATOM 3190 O O . LEU A 1 386 ? 1.476 -16.844 -0.564 1 96.69 386 LEU A O 1
ATOM 3194 N N . GLY A 1 387 ? 0.25 -18.141 -1.869 1 97 387 GLY A N 1
ATOM 3195 C CA . GLY A 1 387 ? 1.123 -17.938 -3.014 1 97 387 GLY A CA 1
ATOM 3196 C C . GLY A 1 387 ? 1.209 -16.5 -3.447 1 97 387 GLY A C 1
ATOM 3197 O O . GLY A 1 387 ? 2.291 -16 -3.768 1 97 387 GLY A O 1
ATOM 3198 N N . ASP A 1 388 ? 0.133 -15.867 -3.482 1 94.5 388 ASP A N 1
ATOM 3199 C CA . ASP A 1 388 ? 0.092 -14.469 -3.902 1 94.5 388 ASP A CA 1
ATOM 3200 C C . ASP A 1 388 ? 0.86 -13.578 -2.928 1 94.5 388 ASP A C 1
ATOM 3202 O O . ASP A 1 388 ? 1.571 -12.664 -3.344 1 94.5 388 ASP A O 1
ATOM 3206 N N . ARG A 1 389 ? 0.65 -13.82 -1.681 1 93.25 389 ARG A N 1
ATOM 3207 C CA . ARG A 1 389 ? 1.38 -13.062 -0.67 1 93.25 389 ARG A CA 1
ATOM 3208 C C . ARG A 1 389 ? 2.887 -13.219 -0.845 1 93.25 389 ARG A C 1
ATOM 3210 O O . ARG A 1 389 ? 3.631 -12.242 -0.799 1 93.25 389 ARG A O 1
ATOM 3217 N N . MET A 1 390 ? 3.309 -14.391 -1.06 1 95.69 390 MET A N 1
ATOM 3218 C CA . MET A 1 390 ? 4.734 -14.672 -1.216 1 95.69 390 MET A CA 1
ATOM 3219 C C . MET A 1 390 ? 5.27 -14.047 -2.5 1 95.69 390 MET A C 1
ATOM 3221 O O . MET A 1 390 ? 6.336 -13.422 -2.496 1 95.69 390 MET A O 1
ATOM 3225 N N . ALA A 1 391 ? 4.535 -14.195 -3.5 1 94.75 391 ALA A N 1
ATOM 3226 C CA . ALA A 1 391 ? 4.973 -13.695 -4.801 1 94.75 391 ALA A CA 1
ATOM 3227 C C . ALA A 1 391 ? 5.016 -12.164 -4.809 1 94.75 391 ALA A C 1
ATOM 3229 O O . ALA A 1 391 ? 5.812 -11.57 -5.535 1 94.75 391 ALA A O 1
ATOM 3230 N N . SER A 1 392 ? 4.203 -11.539 -4.074 1 90.69 392 SER A N 1
ATOM 3231 C CA . SER A 1 392 ? 4.07 -10.086 -4.113 1 90.69 392 SER A CA 1
ATOM 3232 C C . SER A 1 392 ? 4.969 -9.422 -3.076 1 90.69 392 SER A C 1
ATOM 3234 O O . SER A 1 392 ? 4.984 -8.195 -2.953 1 90.69 392 SER A O 1
ATOM 3236 N N . THR A 1 393 ? 5.703 -10.141 -2.361 1 89.75 393 THR A N 1
ATOM 3237 C CA . THR A 1 393 ? 6.535 -9.602 -1.289 1 89.75 393 THR A CA 1
ATOM 3238 C C . THR A 1 393 ? 7.664 -8.75 -1.857 1 89.75 393 THR A C 1
ATOM 3240 O O . THR A 1 393 ? 7.98 -7.688 -1.314 1 89.75 393 THR A O 1
ATOM 3243 N N . TYR A 1 394 ? 8.281 -9.195 -2.922 1 90.44 394 TYR A N 1
ATOM 3244 C CA . TYR A 1 394 ? 9.422 -8.508 -3.516 1 90.44 394 TYR A CA 1
ATOM 3245 C C . TYR A 1 394 ? 9.125 -8.094 -4.949 1 90.44 394 TYR A C 1
ATOM 3247 O O . TYR A 1 394 ? 9.883 -8.422 -5.867 1 90.44 394 TYR A O 1
ATOM 3255 N N . THR A 1 395 ? 8.062 -7.395 -5.137 1 87.12 395 THR A N 1
ATOM 3256 C CA . THR A 1 395 ? 7.629 -7.105 -6.5 1 87.12 395 THR A CA 1
ATOM 3257 C C . THR A 1 395 ? 8.141 -5.742 -6.953 1 87.12 395 THR A C 1
ATOM 3259 O O . THR A 1 395 ? 8.391 -4.863 -6.125 1 87.12 395 THR A O 1
ATOM 3262 N N . PHE A 1 396 ? 8.391 -5.754 -8.258 1 82.56 396 PHE A N 1
ATOM 3263 C CA . PHE A 1 396 ? 8.727 -4.504 -8.93 1 82.56 396 PHE A CA 1
ATOM 3264 C C . PHE A 1 396 ? 7.516 -3.576 -8.977 1 82.56 396 PHE A C 1
ATOM 3266 O O . PHE A 1 396 ? 6.555 -3.842 -9.703 1 82.56 396 PHE A O 1
ATOM 3273 N N . THR A 1 397 ? 7.438 -2.588 -8.062 1 67.81 397 THR A N 1
ATOM 3274 C CA . THR A 1 397 ? 6.238 -1.792 -7.828 1 67.81 397 THR A CA 1
ATOM 3275 C C . THR A 1 397 ? 6.23 -0.553 -8.719 1 67.81 397 THR A C 1
ATOM 3277 O O . THR A 1 397 ? 5.375 0.323 -8.562 1 67.81 397 THR A O 1
ATOM 3280 N N . ARG A 1 398 ? 6.551 -0.625 -9.859 1 69.56 398 ARG A N 1
ATOM 3281 C CA . ARG A 1 398 ? 6.539 0.607 -10.641 1 69.56 398 ARG A CA 1
ATOM 3282 C C . ARG A 1 398 ? 5.184 0.822 -11.297 1 69.56 398 ARG A C 1
ATOM 3284 O O . ARG A 1 398 ? 4.547 -0.134 -11.75 1 69.56 398 ARG A O 1
ATOM 3291 N N . ARG A 1 399 ? 4.84 2.055 -11.242 1 68.44 399 ARG A N 1
ATOM 3292 C CA . ARG A 1 399 ? 3.605 2.451 -11.914 1 68.44 399 ARG A CA 1
ATOM 3293 C C . ARG A 1 399 ? 3.781 2.445 -13.43 1 68.44 399 ARG A C 1
ATOM 3295 O O . ARG A 1 399 ? 4.832 2.846 -13.938 1 68.44 399 ARG A O 1
ATOM 3302 N N . THR A 1 400 ? 3.029 1.655 -14.062 1 73.25 400 THR A N 1
ATOM 3303 C CA . THR A 1 400 ? 3.025 1.643 -15.523 1 73.25 400 THR A CA 1
ATOM 3304 C C . THR A 1 400 ? 1.604 1.787 -16.062 1 73.25 400 THR A C 1
ATOM 3306 O O . THR A 1 400 ? 0.639 1.425 -15.383 1 73.25 400 THR A O 1
ATOM 3309 N N . ILE A 1 401 ? 1.584 2.438 -17.203 1 70.19 401 ILE A N 1
ATOM 3310 C CA . ILE A 1 401 ? 0.281 2.627 -17.828 1 70.19 401 ILE A CA 1
ATOM 3311 C C . ILE A 1 401 ? -0.041 1.43 -18.719 1 70.19 401 ILE A C 1
ATOM 3313 O O . ILE A 1 401 ? -1.193 1.233 -19.109 1 70.19 401 ILE A O 1
ATOM 3317 N N . LYS A 1 402 ? 0.928 0.666 -18.984 1 82.62 402 LYS A N 1
ATOM 3318 C CA . LYS A 1 402 ? 0.701 -0.492 -19.844 1 82.62 402 LYS A CA 1
ATOM 3319 C C . LYS A 1 402 ? 0.406 -1.741 -19.016 1 82.62 402 LYS A C 1
ATOM 3321 O O . LYS A 1 402 ? 1.282 -2.248 -18.312 1 82.62 402 LYS A O 1
ATOM 3326 N N . TRP A 1 403 ? -0.738 -2.299 -19.203 1 85.06 403 TRP A N 1
ATOM 3327 C CA . TRP A 1 403 ? -1.18 -3.43 -18.406 1 85.06 403 TRP A CA 1
ATOM 3328 C C . TRP A 1 403 ? -0.391 -4.688 -18.75 1 85.06 403 TRP A C 1
ATOM 3330 O O . TRP A 1 403 ? -0.207 -5.566 -17.906 1 85.06 403 TRP A O 1
ATOM 3340 N N . THR A 1 404 ? 0.049 -4.832 -20 1 89 404 THR A N 1
ATOM 3341 C CA . THR A 1 404 ? 0.787 -6.016 -20.438 1 89 404 THR A CA 1
ATOM 3342 C C . THR A 1 404 ? 2.102 -6.141 -19.672 1 89 404 THR A C 1
ATOM 3344 O O . THR A 1 404 ? 2.5 -7.242 -19.297 1 89 404 THR A O 1
ATOM 3347 N N . LYS A 1 405 ? 2.756 -5.047 -19.5 1 90.81 405 LYS A N 1
ATOM 3348 C CA . LYS A 1 405 ? 4.008 -5.074 -18.75 1 90.81 405 LYS A CA 1
ATOM 3349 C C . LYS A 1 405 ? 3.766 -5.434 -17.281 1 90.81 405 LYS A C 1
ATOM 3351 O O . LYS A 1 405 ? 4.531 -6.199 -16.688 1 90.81 405 LYS A O 1
ATOM 3356 N N . LYS A 1 406 ? 2.705 -4.875 -16.766 1 90.06 406 LYS A N 1
ATOM 3357 C CA . LYS A 1 406 ? 2.357 -5.195 -15.383 1 90.06 406 LYS A CA 1
ATOM 3358 C C . LYS A 1 406 ? 2.102 -6.688 -15.203 1 90.06 406 LYS A C 1
ATOM 3360 O O . LYS A 1 406 ? 2.59 -7.301 -14.258 1 90.06 406 LYS A O 1
ATOM 3365 N N . LEU A 1 407 ? 1.339 -7.203 -16.078 1 91 407 LEU A N 1
ATOM 3366 C CA . LEU A 1 407 ? 1.043 -8.633 -16.031 1 91 407 LEU A CA 1
ATOM 3367 C C . LEU A 1 407 ? 2.312 -9.453 -16.219 1 91 407 LEU A C 1
ATOM 3369 O O . LEU A 1 407 ? 2.518 -10.453 -15.523 1 91 407 LEU A O 1
ATOM 3373 N N . PHE A 1 408 ? 3.141 -9.07 -17.125 1 94 408 PHE A N 1
ATOM 3374 C CA . PHE A 1 408 ? 4.383 -9.781 -17.391 1 94 408 PHE A CA 1
ATOM 3375 C C . PHE A 1 408 ? 5.254 -9.852 -16.156 1 94 408 PHE A C 1
ATOM 3377 O O . PHE A 1 408 ? 5.746 -10.922 -15.789 1 94 408 PHE A O 1
ATOM 3384 N N . PHE A 1 409 ? 5.457 -8.75 -15.523 1 94.56 409 PHE A N 1
ATOM 3385 C CA . PHE A 1 409 ? 6.305 -8.727 -14.344 1 94.56 409 PHE A CA 1
ATOM 3386 C C . PHE A 1 409 ? 5.691 -9.555 -13.219 1 94.56 409 PHE A C 1
ATOM 3388 O O . PHE A 1 409 ? 6.41 -10.18 -12.438 1 94.56 409 PHE A O 1
ATOM 3395 N N . SER A 1 410 ? 4.406 -9.562 -13.109 1 93.44 410 SER A N 1
ATOM 3396 C CA . SER A 1 410 ? 3.742 -10.422 -12.141 1 93.44 410 SER A CA 1
ATOM 3397 C C . SER A 1 410 ? 3.994 -11.891 -12.438 1 93.44 410 SER A C 1
ATOM 3399 O O . SER A 1 410 ? 4.176 -12.695 -11.523 1 93.44 410 SER A O 1
ATOM 3401 N N . LEU A 1 411 ? 3.928 -12.203 -13.711 1 96.19 411 LEU A N 1
ATOM 3402 C CA . LEU A 1 411 ? 4.191 -13.578 -14.117 1 96.19 411 LEU A CA 1
ATOM 3403 C C . LEU A 1 411 ? 5.613 -13.992 -13.758 1 96.19 411 LEU A C 1
ATOM 3405 O O . LEU A 1 411 ? 5.852 -15.133 -13.359 1 96.19 411 LEU A O 1
ATOM 3409 N N . ILE A 1 412 ? 6.543 -13.102 -13.891 1 96.75 412 ILE A N 1
ATOM 3410 C CA . ILE A 1 412 ? 7.926 -13.367 -13.523 1 96.75 412 ILE A CA 1
ATOM 3411 C C . ILE A 1 412 ? 8.016 -13.656 -12.031 1 96.75 412 ILE A C 1
ATOM 3413 O O . ILE A 1 412 ? 8.695 -14.594 -11.609 1 96.75 412 ILE A O 1
ATOM 3417 N N . ASP A 1 413 ? 7.352 -12.906 -11.234 1 96.81 413 ASP A N 1
ATOM 3418 C CA . ASP A 1 413 ? 7.355 -13.109 -9.789 1 96.81 413 ASP A CA 1
ATOM 3419 C C . ASP A 1 413 ? 6.785 -14.484 -9.43 1 96.81 413 ASP A C 1
ATOM 3421 O O . ASP A 1 413 ? 7.309 -15.164 -8.547 1 96.81 413 ASP A O 1
ATOM 3425 N N . ILE A 1 414 ? 5.742 -14.828 -10.094 1 97.69 414 ILE A N 1
ATOM 3426 C CA . ILE A 1 414 ? 5.141 -16.141 -9.859 1 97.69 414 ILE A CA 1
ATOM 3427 C C . ILE A 1 414 ? 6.117 -17.234 -10.258 1 97.69 414 ILE A C 1
ATOM 3429 O O . ILE A 1 414 ? 6.266 -18.234 -9.547 1 97.69 414 ILE A O 1
ATOM 3433 N N . ALA A 1 415 ? 6.75 -17.047 -11.398 1 98.25 415 ALA A N 1
ATOM 3434 C CA . ALA A 1 415 ? 7.727 -18.031 -11.867 1 98.25 415 ALA A CA 1
ATOM 3435 C C . ALA A 1 415 ? 8.867 -18.188 -10.867 1 98.25 415 ALA A C 1
ATOM 3437 O O . ALA A 1 415 ? 9.305 -19.312 -10.602 1 98.25 415 ALA A O 1
ATOM 3438 N N . VAL A 1 416 ? 9.328 -17.109 -10.328 1 98 416 VAL A N 1
ATOM 3439 C CA . VAL A 1 416 ? 10.406 -17.156 -9.344 1 98 416 VAL A CA 1
ATOM 3440 C C . VAL A 1 416 ? 9.93 -17.891 -8.094 1 98 416 VAL A C 1
ATOM 3442 O O . VAL A 1 416 ? 10.656 -18.719 -7.543 1 98 416 VAL A O 1
ATOM 3445 N N . LEU A 1 417 ? 8.773 -17.625 -7.645 1 98 417 LEU A N 1
ATOM 3446 C CA . LEU A 1 417 ? 8.227 -18.312 -6.48 1 98 417 LEU A CA 1
ATOM 3447 C C . LEU A 1 417 ? 8.109 -19.812 -6.75 1 98 417 LEU A C 1
ATOM 3449 O O . LEU A 1 417 ? 8.516 -20.625 -5.918 1 98 417 LEU A O 1
ATOM 3453 N N . ASN A 1 418 ? 7.508 -20.156 -7.902 1 98.12 418 ASN A N 1
ATOM 3454 C CA . ASN A 1 418 ? 7.391 -21.562 -8.266 1 98.12 418 ASN A CA 1
ATOM 3455 C C . ASN A 1 418 ? 8.75 -22.25 -8.289 1 98.12 418 ASN A C 1
ATOM 3457 O O . ASN A 1 418 ? 8.891 -23.375 -7.82 1 98.12 418 ASN A O 1
ATOM 3461 N N . ALA A 1 419 ? 9.75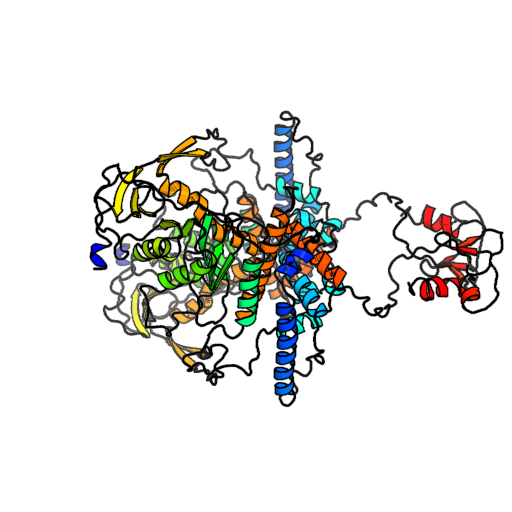 -21.562 -8.812 1 96.94 419 ALA A N 1
ATOM 3462 C CA . ALA A 1 419 ? 11.102 -22.109 -8.844 1 96.94 419 ALA A CA 1
ATOM 3463 C C . ALA A 1 419 ? 11.641 -22.328 -7.434 1 96.94 419 ALA A C 1
ATOM 3465 O O . ALA A 1 419 ? 12.273 -23.344 -7.16 1 96.94 419 ALA A O 1
ATOM 3466 N N . PHE A 1 420 ? 11.43 -21.453 -6.539 1 96.44 420 PHE A N 1
ATOM 3467 C CA . PHE A 1 420 ? 11.844 -21.547 -5.145 1 96.44 420 PHE A CA 1
ATOM 3468 C C . PHE A 1 420 ? 11.195 -22.766 -4.477 1 96.44 420 PHE A C 1
ATOM 3470 O O . PHE A 1 420 ? 11.875 -23.531 -3.785 1 96.44 420 PHE A O 1
ATOM 3477 N N . LEU A 1 421 ? 9.859 -22.844 -4.723 1 96.06 421 LEU A N 1
ATOM 3478 C CA . LEU A 1 421 ? 9.125 -23.938 -4.09 1 96.06 421 LEU A CA 1
ATOM 3479 C C . LEU A 1 421 ? 9.594 -25.281 -4.621 1 96.06 421 LEU A C 1
ATOM 3481 O O . LEU A 1 421 ? 9.672 -26.266 -3.873 1 96.06 421 LEU A O 1
ATOM 3485 N N . MET A 1 422 ? 9.906 -25.344 -5.938 1 94.25 422 MET A N 1
ATOM 3486 C CA . MET A 1 422 ? 10.492 -26.547 -6.52 1 94.25 422 MET A CA 1
ATOM 3487 C C . MET A 1 422 ? 11.852 -26.844 -5.902 1 94.25 422 MET A C 1
ATOM 3489 O O . MET A 1 422 ? 12.156 -27.984 -5.551 1 94.25 422 MET A O 1
ATOM 3493 N N . PHE A 1 423 ? 12.625 -25.766 -5.785 1 92.62 423 PHE A N 1
ATOM 3494 C CA . PHE A 1 423 ? 13.953 -25.891 -5.199 1 92.62 423 PHE A CA 1
ATOM 3495 C C . PHE A 1 423 ? 13.875 -26.375 -3.76 1 92.62 423 PHE A C 1
ATOM 3497 O O . PHE A 1 423 ? 14.625 -27.266 -3.357 1 92.62 423 PHE A O 1
ATOM 3504 N N . LYS A 1 424 ? 13 -25.844 -2.994 1 90.56 424 LYS A N 1
ATOM 3505 C CA . LYS A 1 424 ? 12.805 -26.188 -1.589 1 90.56 424 LYS A CA 1
ATOM 3506 C C . LYS A 1 424 ? 12.344 -27.625 -1.436 1 90.56 424 LYS A C 1
ATOM 3508 O O . LYS A 1 424 ? 12.695 -28.297 -0.459 1 90.56 424 LYS A O 1
ATOM 3513 N N . SER A 1 425 ? 11.516 -28.078 -2.324 1 87.19 425 SER A N 1
ATOM 3514 C CA . SER A 1 425 ? 11.023 -29.453 -2.271 1 87.19 425 SER A CA 1
ATOM 3515 C C . SER A 1 425 ? 12.164 -30.453 -2.453 1 87.19 425 SER A C 1
ATOM 3517 O O . SER A 1 425 ? 12.062 -31.609 -2.012 1 87.19 425 SER A O 1
ATOM 3519 N N . ASN A 1 426 ? 13.188 -30.062 -3.088 1 78.75 426 ASN A N 1
ATOM 3520 C CA . ASN A 1 426 ? 14.312 -30.953 -3.369 1 78.75 426 ASN A CA 1
ATOM 3521 C C . ASN A 1 426 ? 15.383 -30.875 -2.279 1 78.75 426 ASN A C 1
ATOM 3523 O O . ASN A 1 426 ? 16.281 -31.719 -2.215 1 78.75 426 ASN A O 1
ATOM 3527 N N . GLN A 1 427 ? 15.352 -29.734 -1.564 1 75.62 427 GLN A N 1
ATOM 3528 C CA . GLN A 1 427 ? 16.406 -29.547 -0.57 1 75.62 427 GLN A CA 1
ATOM 3529 C C . GLN A 1 427 ? 15.945 -30.016 0.807 1 75.62 427 GLN A C 1
ATOM 3531 O O . GLN A 1 427 ? 14.766 -29.953 1.136 1 75.62 427 GLN A O 1
ATOM 3536 N N . THR A 1 428 ? 16.844 -30.734 1.39 1 62.56 428 THR A N 1
ATOM 3537 C CA . THR A 1 428 ? 16.609 -31.234 2.744 1 62.56 428 THR A CA 1
ATOM 3538 C C . THR A 1 428 ? 16.734 -30.094 3.758 1 62.56 428 THR A C 1
ATOM 3540 O O . THR A 1 428 ? 16.297 -30.234 4.906 1 62.56 428 THR A O 1
ATOM 3543 N N . LYS A 1 429 ? 17.531 -29 3.379 1 61.59 429 LYS A N 1
ATOM 3544 C CA . LYS A 1 429 ? 17.75 -27.969 4.383 1 61.59 429 LYS A CA 1
ATOM 3545 C C . LYS A 1 429 ? 16.531 -27.078 4.535 1 61.59 429 LYS A C 1
ATOM 3547 O O . LYS A 1 429 ? 16 -26.562 3.545 1 61.59 429 LYS A O 1
ATOM 3552 N N . SER A 1 430 ? 15.898 -27.047 5.562 1 64.81 430 SER A N 1
ATOM 3553 C CA . SER A 1 430 ? 14.609 -26.469 5.93 1 64.81 430 SER A CA 1
ATOM 3554 C C . SER A 1 430 ? 14.688 -24.953 6.008 1 64.81 430 SER A C 1
ATOM 3556 O O . SER A 1 430 ? 13.695 -24.266 5.758 1 64.81 430 SER A O 1
ATOM 3558 N N . ASN A 1 431 ? 15.867 -24.281 6.055 1 77.38 431 ASN A N 1
ATOM 3559 C CA . ASN A 1 431 ? 15.805 -22.875 6.457 1 77.38 431 ASN A CA 1
ATOM 3560 C C . ASN A 1 431 ? 16.188 -21.938 5.316 1 77.38 431 ASN A C 1
ATOM 3562 O O . ASN A 1 431 ? 16.625 -20.812 5.551 1 77.38 431 ASN A O 1
ATOM 3566 N N . PHE A 1 432 ? 15.914 -22.391 4.051 1 84.94 432 PHE A N 1
ATOM 3567 C CA . PHE A 1 432 ? 16.266 -21.547 2.914 1 84.94 432 PHE A CA 1
ATOM 3568 C C . PHE A 1 432 ? 15.109 -20.641 2.535 1 84.94 432 PHE A C 1
ATOM 3570 O O . PHE A 1 432 ? 14.023 -21.109 2.18 1 84.94 432 PHE A O 1
ATOM 3577 N N . SER A 1 433 ? 15.25 -19.281 2.645 1 92.62 433 SER A N 1
ATOM 3578 C CA . SER A 1 433 ? 14.164 -18.328 2.469 1 92.62 433 SER A CA 1
ATOM 3579 C C . SER A 1 433 ? 14.031 -17.891 1.011 1 92.62 433 SER A C 1
ATOM 3581 O O . SER A 1 433 ? 14.969 -18.062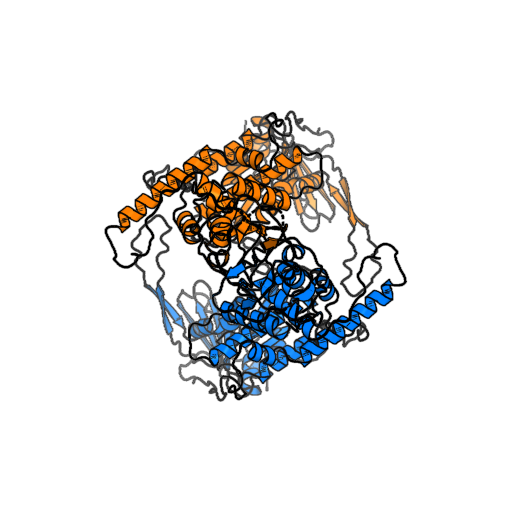 0.224 1 92.62 433 SER A O 1
ATOM 3583 N N . LEU A 1 434 ? 12.852 -17.469 0.682 1 95.38 434 LEU A N 1
ATOM 3584 C CA . LEU A 1 434 ? 12.586 -16.938 -0.654 1 95.38 434 LEU A CA 1
ATOM 3585 C C . LEU A 1 434 ? 13.539 -15.797 -0.99 1 95.38 434 LEU A C 1
ATOM 3587 O O . LEU A 1 434 ? 14.023 -15.695 -2.119 1 95.38 434 LEU A O 1
ATOM 3591 N N . LYS A 1 435 ? 13.828 -14.969 -0.029 1 94.31 435 LYS A N 1
ATOM 3592 C CA . LYS A 1 435 ? 14.758 -13.859 -0.223 1 94.31 435 LYS A CA 1
ATOM 3593 C C . LYS A 1 435 ? 16.141 -14.367 -0.641 1 94.31 435 LYS A C 1
ATOM 3595 O O . LYS A 1 435 ? 16.734 -13.859 -1.596 1 94.31 435 LYS A O 1
ATOM 3600 N N . GLU A 1 436 ? 16.641 -15.305 0.043 1 93.19 436 GLU A N 1
ATOM 3601 C CA . GLU A 1 436 ? 17.953 -15.875 -0.274 1 93.19 436 GLU A CA 1
ATOM 3602 C C . GLU A 1 436 ? 17.953 -16.5 -1.668 1 93.19 436 GLU A C 1
ATOM 3604 O O . GLU A 1 436 ? 18.922 -16.344 -2.42 1 93.19 436 GLU A O 1
ATOM 3609 N N . PHE A 1 437 ? 16.906 -17.25 -1.943 1 95.38 437 PHE A N 1
ATOM 3610 C CA . PHE A 1 437 ? 16.781 -17.844 -3.271 1 95.38 437 PHE A CA 1
ATOM 3611 C C . PHE A 1 437 ? 16.875 -16.781 -4.352 1 95.38 437 PHE A C 1
ATOM 3613 O 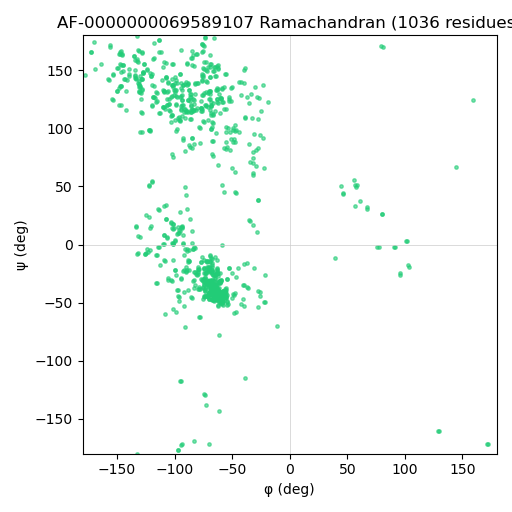O . PHE A 1 437 ? 17.609 -16.922 -5.328 1 95.38 437 PHE A O 1
ATOM 3620 N N . ARG A 1 438 ? 16.125 -15.711 -4.195 1 96.31 438 ARG A N 1
ATOM 3621 C CA . ARG A 1 438 ? 16.078 -14.625 -5.168 1 96.31 438 ARG A CA 1
ATOM 3622 C C . ARG A 1 438 ? 17.453 -13.969 -5.32 1 96.31 438 ARG A C 1
ATOM 3624 O O . ARG A 1 438 ? 17.875 -13.68 -6.438 1 96.31 438 ARG A O 1
ATOM 3631 N N . MET A 1 439 ? 18.109 -13.727 -4.195 1 94.69 439 MET A N 1
ATOM 3632 C CA . MET A 1 439 ? 19.438 -13.109 -4.234 1 94.69 439 MET A CA 1
ATOM 3633 C C . MET A 1 439 ? 20.422 -13.992 -4.98 1 94.69 439 MET A C 1
ATOM 3635 O O . MET A 1 439 ? 21.203 -13.5 -5.801 1 94.69 439 MET A O 1
ATOM 3639 N N . ASN A 1 440 ? 20.375 -15.227 -4.695 1 94.81 440 ASN A N 1
ATOM 3640 C CA . ASN A 1 440 ? 21.25 -16.156 -5.391 1 94.81 440 ASN A CA 1
ATOM 3641 C C . ASN A 1 440 ? 20.922 -16.219 -6.883 1 94.81 440 ASN A C 1
ATOM 3643 O O . ASN A 1 440 ? 21.828 -16.297 -7.715 1 94.81 440 ASN A O 1
ATOM 3647 N N . LEU A 1 441 ? 19.672 -16.234 -7.152 1 96.56 441 LEU A N 1
ATOM 3648 C CA . LEU A 1 441 ? 19.234 -16.25 -8.547 1 96.56 441 LEU A CA 1
ATOM 3649 C C . LEU A 1 441 ? 19.766 -15.023 -9.289 1 96.56 441 LEU A C 1
ATOM 3651 O O . LEU A 1 441 ? 20.328 -15.148 -10.375 1 96.56 441 LEU A O 1
ATOM 3655 N N . ILE A 1 442 ? 19.609 -13.852 -8.688 1 96.12 442 ILE A N 1
ATOM 3656 C CA . ILE A 1 442 ? 20.062 -12.602 -9.289 1 96.12 442 ILE A CA 1
ATOM 3657 C C . ILE A 1 442 ? 21.578 -12.641 -9.469 1 96.12 442 ILE A C 1
ATOM 3659 O O . ILE A 1 442 ? 22.094 -12.25 -10.516 1 96.12 442 ILE A O 1
ATOM 3663 N N . GLY A 1 443 ? 22.25 -13.109 -8.445 1 93.94 443 GLY A N 1
ATOM 3664 C CA . GLY A 1 443 ? 23.688 -13.273 -8.547 1 93.94 443 GLY A CA 1
ATOM 3665 C C . GLY A 1 443 ? 24.109 -14.172 -9.688 1 93.94 443 GLY A C 1
ATOM 3666 O O . GLY A 1 443 ? 25.062 -13.867 -10.414 1 93.94 443 GLY A O 1
ATOM 3667 N N . ASN A 1 444 ? 23.422 -15.227 -9.883 1 93.12 444 ASN A N 1
ATOM 3668 C CA . ASN A 1 444 ? 23.703 -16.172 -10.945 1 93.12 444 ASN A CA 1
ATOM 3669 C C . ASN A 1 444 ? 23.453 -15.57 -12.328 1 93.12 444 ASN A C 1
ATOM 3671 O O . ASN A 1 444 ? 24.234 -15.781 -13.25 1 93.12 444 ASN A O 1
ATOM 3675 N N . ILE A 1 445 ? 22.375 -14.852 -12.414 1 92.69 445 ILE A N 1
ATOM 3676 C CA . ILE A 1 445 ? 22.047 -14.195 -13.68 1 92.69 445 ILE A CA 1
ATOM 3677 C C . ILE A 1 445 ? 23.141 -13.203 -14.047 1 92.69 445 ILE A C 1
ATOM 3679 O O . ILE A 1 445 ? 23.594 -13.164 -15.195 1 92.69 445 ILE A O 1
ATOM 3683 N N . ASN A 1 446 ? 23.562 -12.453 -13.07 1 87.56 446 ASN A N 1
ATOM 3684 C CA . ASN A 1 446 ? 24.578 -11.438 -13.305 1 87.56 446 ASN A CA 1
ATOM 3685 C C . ASN A 1 446 ? 25.922 -12.07 -13.633 1 87.56 446 ASN A C 1
ATOM 3687 O O . ASN A 1 446 ? 26.703 -11.516 -14.422 1 87.56 446 ASN A O 1
ATOM 3691 N N . SER A 1 447 ? 26.234 -13.156 -13.086 1 81.38 447 SER A N 1
ATOM 3692 C CA . SER A 1 447 ? 27.5 -13.844 -13.312 1 81.38 447 SER A CA 1
ATOM 3693 C C . SER A 1 447 ? 27.531 -14.508 -14.688 1 81.38 447 SER A C 1
ATOM 3695 O O . SER A 1 447 ? 28.562 -14.555 -15.344 1 81.38 447 SER A O 1
ATOM 3697 N N . LYS A 1 448 ? 26.438 -15.031 -15.047 1 70.62 448 LYS A N 1
ATOM 3698 C CA . LYS A 1 448 ? 26.359 -15.734 -16.328 1 70.62 448 LYS A CA 1
ATOM 3699 C C . LYS A 1 448 ? 26.484 -14.758 -17.5 1 70.62 448 LYS A C 1
ATOM 3701 O O . LYS A 1 448 ? 27 -15.117 -18.547 1 70.62 448 LYS A O 1
ATOM 3706 N N . VAL A 1 449 ? 25.922 -13.617 -17.266 1 61.03 449 VAL A N 1
ATOM 3707 C CA . VAL A 1 449 ? 25.922 -12.633 -18.344 1 61.03 449 VAL A CA 1
ATOM 3708 C C . VAL A 1 449 ? 27.25 -11.875 -18.344 1 61.03 449 VAL A C 1
ATOM 3710 O O . VAL A 1 449 ? 27.562 -11.156 -19.297 1 61.03 449 VAL A O 1
ATOM 3713 N N . ALA A 1 450 ? 27.828 -11.711 -17.266 1 53.16 450 ALA A N 1
ATOM 3714 C CA . ALA A 1 450 ? 29.109 -11.016 -17.234 1 53.16 450 ALA A CA 1
ATOM 3715 C C . ALA A 1 450 ? 30.047 -11.555 -18.297 1 53.16 450 ALA A C 1
ATOM 3717 O O . ALA A 1 450 ? 30.609 -12.648 -18.141 1 53.16 450 ALA A O 1
ATOM 3718 N N . GLU A 1 451 ? 29.391 -11.695 -19.5 1 45.41 451 GLU A N 1
ATOM 3719 C CA . GLU A 1 451 ? 30.422 -11.812 -20.531 1 45.41 451 GLU A CA 1
ATOM 3720 C C . GLU A 1 451 ? 31.578 -10.859 -20.25 1 45.41 451 GLU A C 1
ATOM 3722 O O . GLU A 1 451 ? 31.391 -9.812 -19.625 1 45.41 451 GLU A O 1
ATOM 3727 N N . PRO A 1 452 ? 32.781 -11.281 -20.688 1 33.19 452 PRO A N 1
ATOM 3728 C CA . PRO A 1 452 ? 33.906 -10.375 -20.594 1 33.19 452 PRO A CA 1
ATOM 3729 C C . PRO A 1 452 ? 33.625 -8.992 -21.172 1 33.19 452 PRO A C 1
ATOM 3731 O O . PRO A 1 452 ? 33.25 -8.867 -22.344 1 33.19 452 PRO A O 1
ATOM 3734 N N . SER A 1 453 ? 32.75 -8.234 -20.594 1 32.44 453 SER A N 1
ATOM 3735 C CA . SER A 1 453 ? 32.688 -6.871 -21.125 1 32.44 453 SER A CA 1
ATOM 3736 C C . SER A 1 453 ? 33.938 -6.512 -21.906 1 32.44 453 SER A C 1
ATOM 3738 O O . SER A 1 453 ? 35.031 -6.973 -21.578 1 32.44 453 SER A O 1
ATOM 3740 N N . VAL A 1 454 ? 33.781 -6.152 -23.125 1 28.48 454 VAL A N 1
ATOM 3741 C CA . VAL A 1 454 ? 34.875 -5.473 -23.828 1 28.48 454 VAL A CA 1
ATOM 3742 C C . VAL A 1 454 ? 35.625 -4.562 -22.859 1 28.48 454 VAL A C 1
ATOM 3744 O O . VAL A 1 454 ? 35.031 -3.949 -21.969 1 28.48 454 VAL A O 1
ATOM 3747 N N . THR A 1 455 ? 36.812 -4.758 -22.719 1 26.22 455 THR A N 1
ATOM 3748 C CA . THR A 1 455 ? 37.75 -3.889 -22.047 1 26.22 455 THR A CA 1
ATOM 3749 C C . THR A 1 455 ? 37.406 -2.422 -22.25 1 26.22 455 THR A C 1
ATOM 3751 O O . THR A 1 455 ? 37.406 -1.921 -23.375 1 26.22 455 THR A O 1
ATOM 3754 N N . PRO A 1 456 ? 36.406 -1.964 -21.672 1 26.48 456 PRO A N 1
ATOM 3755 C CA . PRO A 1 456 ? 36.469 -0.539 -22.016 1 26.48 456 PRO A CA 1
ATOM 3756 C C . PRO A 1 456 ? 37.875 -0.047 -22.297 1 26.48 456 PRO A C 1
ATOM 3758 O O . PRO A 1 456 ? 38.844 -0.604 -21.766 1 26.48 456 PRO A O 1
ATOM 3761 N N . LYS A 1 457 ? 38.125 0.518 -23.328 1 25.67 457 LYS A N 1
ATOM 3762 C CA . LYS A 1 457 ? 39.312 1.354 -23.5 1 25.67 457 LYS A CA 1
ATOM 3763 C C . LYS A 1 457 ? 39.688 2.055 -22.188 1 25.67 457 LYS A C 1
ATOM 3765 O O . LYS A 1 457 ? 38.812 2.604 -21.516 1 25.67 457 LYS A O 1
ATOM 3770 N N . LEU A 1 458 ? 40.656 1.713 -21.609 1 24.8 458 LEU A N 1
ATOM 3771 C CA . LEU A 1 458 ? 41.344 2.428 -20.547 1 24.8 458 LEU A CA 1
ATOM 3772 C C . LEU A 1 458 ? 41.156 3.934 -20.703 1 24.8 458 LEU A C 1
ATOM 3774 O O . LEU A 1 458 ? 41.688 4.543 -21.625 1 24.8 458 LEU A O 1
ATOM 3778 N N . LYS A 1 459 ? 40.031 4.359 -20.531 1 27.12 459 LYS A N 1
ATOM 3779 C CA . LYS A 1 459 ? 40.312 5.77 -20.266 1 27.12 459 LYS A CA 1
ATOM 3780 C C . LYS A 1 459 ? 41.438 5.922 -19.266 1 27.12 459 LYS A C 1
ATOM 3782 O O . LYS A 1 459 ? 41.438 5.293 -18.203 1 27.12 459 LYS A O 1
ATOM 3787 N N . SER A 1 460 ? 42.562 6.141 -19.641 1 26.08 460 SER A N 1
ATOM 3788 C CA . SER A 1 460 ? 43.719 6.715 -18.953 1 26.08 460 SER A CA 1
ATOM 3789 C C . SER A 1 460 ? 43.281 7.68 -17.859 1 26.08 460 SER A C 1
ATOM 3791 O O . SER A 1 460 ? 44.062 8.539 -17.422 1 26.08 460 SER A O 1
ATOM 3793 N N . ASN A 1 461 ? 42.031 7.691 -17.562 1 24.98 461 ASN A N 1
ATOM 3794 C CA . ASN A 1 461 ? 42 8.711 -16.516 1 24.98 461 ASN A CA 1
ATOM 3795 C C . ASN A 1 461 ? 42.781 8.273 -15.281 1 24.98 461 ASN A C 1
ATOM 3797 O O . ASN A 1 461 ? 42.625 7.156 -14.789 1 24.98 461 ASN A O 1
ATOM 3801 N N . ASP A 1 462 ? 43.812 8.766 -14.812 1 26.64 462 ASP A N 1
ATOM 3802 C CA . ASP A 1 462 ? 44.875 9.172 -13.867 1 26.64 462 ASP A CA 1
ATOM 3803 C C . ASP A 1 462 ? 44.344 9.164 -12.438 1 26.64 462 ASP A C 1
ATOM 3805 O O . ASP A 1 462 ? 45.125 9.148 -11.484 1 26.64 462 ASP A O 1
ATOM 3809 N N . ASP A 1 463 ? 43.062 9.328 -12.016 1 27.64 463 ASP A N 1
ATOM 3810 C CA . ASP A 1 463 ? 43.062 9.891 -10.664 1 27.64 463 ASP A CA 1
ATOM 3811 C C . ASP A 1 463 ? 43.031 8.781 -9.609 1 27.64 463 ASP A C 1
ATOM 3813 O O . ASP A 1 463 ? 43.469 8.969 -8.477 1 27.64 463 ASP A O 1
ATOM 3817 N N . THR A 1 464 ? 42.125 7.688 -9.477 1 29.47 464 THR A N 1
ATOM 3818 C CA . THR A 1 464 ? 42.25 6.988 -8.203 1 29.47 464 THR A CA 1
ATOM 3819 C C . THR A 1 464 ? 43.375 5.965 -8.273 1 29.47 464 THR A C 1
ATOM 3821 O O . THR A 1 464 ? 43.406 5.102 -9.156 1 29.47 464 THR A O 1
ATOM 3824 N N . LYS A 1 465 ? 44.594 5.93 -7.543 1 32.72 465 LYS A N 1
ATOM 3825 C CA . LYS A 1 465 ? 45.875 5.598 -6.945 1 32.72 465 LYS A CA 1
ATOM 3826 C C . LYS A 1 465 ? 45.844 4.223 -6.285 1 32.72 465 LYS A C 1
ATOM 3828 O O . LYS A 1 465 ? 45.188 4.043 -5.25 1 32.72 465 LYS A O 1
ATOM 3833 N N . PHE A 1 466 ? 46.25 3.023 -6.766 1 35.88 466 PHE A N 1
ATOM 3834 C CA . PHE A 1 466 ? 47.062 1.819 -6.664 1 35.88 466 PHE A CA 1
ATOM 3835 C C . PHE A 1 466 ? 48.375 2.115 -5.949 1 35.88 466 PHE A C 1
ATOM 3837 O O . PHE A 1 466 ? 49.25 2.793 -6.496 1 35.88 466 PHE A O 1
ATOM 3844 N N . SER A 1 467 ? 48.531 1.933 -4.734 1 49.72 467 SER A N 1
ATOM 3845 C CA . SER A 1 467 ? 49.875 2.287 -4.27 1 49.72 467 SER A CA 1
ATOM 3846 C C . SER A 1 467 ? 50.875 1.205 -4.625 1 49.72 467 SER A C 1
ATOM 3848 O O . SER A 1 467 ? 50.844 0.096 -4.09 1 49.72 467 SER A O 1
ATOM 3850 N N . HIS A 1 468 ? 51.531 1.088 -5.691 1 55.25 468 HIS A N 1
ATOM 3851 C CA . HIS A 1 468 ? 52.719 0.324 -6.109 1 55.25 468 HIS A CA 1
ATOM 3852 C C . HIS A 1 468 ? 53.969 0.767 -5.348 1 55.25 468 HIS A C 1
ATOM 3854 O O . HIS A 1 468 ? 54.594 1.762 -5.711 1 55.25 468 HIS A O 1
ATOM 3860 N N . TRP A 1 469 ? 54.438 0.021 -4.121 1 63.38 469 TRP A N 1
ATOM 3861 C CA . TRP A 1 469 ? 55.562 0.497 -3.324 1 63.38 469 TRP A CA 1
ATOM 3862 C C . TRP A 1 469 ? 56.844 -0.261 -3.678 1 63.38 469 TRP A C 1
ATOM 3864 O O . TRP A 1 469 ? 56.844 -1.49 -3.773 1 63.38 469 TRP A O 1
ATOM 3874 N N . PRO A 1 470 ? 57.75 0.173 -3.693 1 66.62 470 PRO A N 1
ATOM 3875 C CA . PRO A 1 470 ? 59 -0.542 -4.004 1 66.62 470 PRO A CA 1
ATOM 3876 C C . PRO A 1 470 ? 59.688 -1.118 -2.76 1 66.62 470 PRO A C 1
ATOM 3878 O O . PRO A 1 470 ? 59.781 -0.433 -1.74 1 66.62 470 PRO A O 1
ATOM 3881 N N . ILE A 1 471 ? 60.219 -2.338 -2.805 1 59 471 ILE A N 1
ATOM 3882 C CA . ILE A 1 471 ? 60.969 -3.082 -1.805 1 59 471 ILE A CA 1
ATOM 3883 C C . ILE A 1 471 ? 62.125 -3.822 -2.475 1 59 471 ILE A C 1
ATOM 3885 O O . ILE A 1 471 ? 61.969 -4.375 -3.566 1 59 471 ILE A O 1
ATOM 3889 N N . ASP A 1 472 ? 63.188 -3.893 -1.352 1 65.12 472 ASP A N 1
ATOM 3890 C CA . ASP A 1 472 ? 64.438 -4.492 -1.798 1 65.12 472 ASP A CA 1
ATOM 3891 C C . ASP A 1 472 ? 64.562 -5.938 -1.316 1 65.12 472 ASP A C 1
ATOM 3893 O O . ASP A 1 472 ? 64.688 -6.188 -0.117 1 65.12 472 ASP A O 1
ATOM 3897 N N . GLU A 1 473 ? 64.5 -6.699 -2.199 1 66.19 473 GLU A N 1
ATOM 3898 C CA . GLU A 1 473 ? 64.562 -8.125 -1.892 1 66.19 473 GLU A CA 1
ATOM 3899 C C . GLU A 1 473 ? 66 -8.641 -1.844 1 66.19 473 GLU A C 1
ATOM 3901 O O . GLU A 1 473 ? 66.188 -9.844 -1.744 1 66.19 473 GLU A O 1
ATOM 3906 N N . LYS A 1 474 ? 66.188 -8.562 -1.376 1 47.88 474 LYS A N 1
ATOM 3907 C CA . LYS A 1 474 ? 67.312 -9.5 -1.273 1 47.88 474 LYS A CA 1
ATOM 3908 C C . LYS A 1 474 ? 67 -10.797 -2.016 1 47.88 474 LYS A C 1
ATOM 3910 O O . LYS A 1 474 ? 67.875 -11.422 -2.594 1 47.88 474 LYS A O 1
ATOM 3915 N N . LYS A 1 475 ? 67.312 -10.656 -3.16 1 77.19 475 LYS A N 1
ATOM 3916 C CA . LYS A 1 475 ? 67.688 -11.547 -4.254 1 77.19 475 LYS A CA 1
ATOM 3917 C C . LYS A 1 475 ? 67.5 -10.875 -5.605 1 77.19 475 LYS A C 1
ATOM 3919 O O . LYS A 1 475 ? 66.438 -10.312 -5.871 1 77.19 475 LYS A O 1
ATOM 3924 N N . ARG A 1 476 ? 68.188 -10.875 -6.062 1 72.31 476 ARG A N 1
ATOM 3925 C CA . ARG A 1 476 ? 68.188 -10.188 -7.352 1 72.31 476 ARG A CA 1
ATOM 3926 C C . ARG A 1 476 ? 67.312 -10.938 -8.344 1 72.31 476 ARG A C 1
ATOM 3928 O O . ARG A 1 476 ? 67.438 -12.141 -8.539 1 72.31 476 ARG A O 1
ATOM 3935 N N . ARG A 1 477 ? 66.938 -10.227 -9.438 1 79 477 ARG A N 1
ATOM 3936 C CA . ARG A 1 477 ? 66.062 -10.836 -10.414 1 79 477 ARG A CA 1
ATOM 3937 C C . ARG A 1 477 ? 65.938 -10 -11.688 1 79 477 ARG A C 1
ATOM 3939 O O . ARG A 1 477 ? 66.25 -8.789 -11.656 1 79 477 ARG A O 1
ATOM 3946 N N . ARG A 1 478 ? 65.312 -10.422 -12.648 1 79 478 ARG A N 1
ATOM 3947 C CA . ARG A 1 478 ? 65.188 -9.781 -13.953 1 79 478 ARG A CA 1
ATOM 3948 C C . ARG A 1 478 ? 64.125 -8.727 -13.977 1 79 478 ARG A C 1
ATOM 3950 O O . ARG A 1 478 ? 62.969 -8.984 -13.547 1 79 478 ARG A O 1
ATOM 3957 N N . CYS A 1 479 ? 64.312 -7.316 -14.492 1 75 479 CYS A N 1
ATOM 3958 C CA . CYS A 1 479 ? 63.344 -6.262 -14.43 1 75 479 CYS A CA 1
ATOM 3959 C C . CYS A 1 479 ? 62.281 -6.461 -15.5 1 75 479 CYS A C 1
ATOM 3961 O O . CYS A 1 479 ? 62.594 -6.578 -16.688 1 75 479 CYS A O 1
ATOM 3963 N N . ALA A 1 480 ? 61.25 -6.562 -15.664 1 75.19 480 ALA A N 1
ATOM 3964 C CA . ALA A 1 480 ? 60.188 -7.023 -16.531 1 75.19 480 ALA A CA 1
ATOM 3965 C C . ALA A 1 480 ? 59.875 -5.996 -17.609 1 75.19 480 ALA A C 1
ATOM 3967 O O . ALA A 1 480 ? 59.469 -6.355 -18.719 1 75.19 480 ALA A O 1
ATOM 3968 N N . CYS A 1 481 ? 59.781 -3.848 -17.766 1 71.25 481 CYS A N 1
ATOM 3969 C CA . CYS A 1 481 ? 59.5 -2.713 -18.641 1 71.25 481 CYS A CA 1
ATOM 3970 C C . CYS A 1 481 ? 60.594 -2.58 -19.703 1 71.25 481 CYS A C 1
ATOM 3972 O O . CYS A 1 481 ? 60.281 -2.365 -20.875 1 71.25 481 CYS A O 1
ATOM 3974 N N . CYS A 1 482 ? 62.344 -3.545 -19.047 1 80.94 482 CYS A N 1
ATOM 3975 C CA . CYS A 1 482 ? 63.5 -3.547 -19.953 1 80.94 482 CYS A CA 1
ATOM 3976 C C . CYS A 1 482 ? 63.469 -4.754 -20.875 1 80.94 482 CYS A C 1
ATOM 3978 O O . CYS A 1 482 ? 63.875 -4.668 -22.031 1 80.94 482 CYS A O 1
ATOM 3980 N N . ALA A 1 483 ? 62.844 -5.566 -20.453 1 78.62 483 ALA A N 1
ATOM 3981 C CA . ALA A 1 483 ? 62.781 -6.777 -21.266 1 78.62 483 ALA A CA 1
ATOM 3982 C C . ALA A 1 483 ? 61.875 -6.574 -22.484 1 78.62 483 ALA A C 1
ATOM 3984 O O . ALA A 1 483 ? 62.156 -7.098 -23.562 1 78.62 483 ALA A O 1
ATOM 3985 N N . LYS A 1 484 ? 60.531 -5.973 -22.453 1 72.5 484 LYS A N 1
ATOM 3986 C CA . LYS A 1 484 ? 59.594 -5.656 -23.516 1 72.5 484 LYS A CA 1
ATOM 3987 C C . LYS A 1 484 ? 60.25 -4.742 -24.562 1 72.5 484 LYS A C 1
ATOM 3989 O O . LYS A 1 484 ? 59.844 -4.742 -25.719 1 72.5 484 LYS A O 1
ATOM 3994 N N . LYS A 1 485 ? 61.156 -3.691 -24.406 1 72.56 485 LYS A N 1
ATOM 3995 C CA . LYS A 1 485 ? 61.875 -2.777 -25.281 1 72.56 485 LYS A CA 1
ATOM 3996 C C . LYS A 1 485 ? 63.156 -3.406 -25.781 1 72.56 485 LYS A C 1
ATOM 3998 O O . LYS A 1 485 ? 64.062 -2.701 -26.25 1 72.56 485 LYS A O 1
ATOM 4003 N N . ASP A 1 486 ? 63.438 -4.746 -25.625 1 72.06 486 ASP A N 1
ATOM 4004 C CA . ASP A 1 486 ? 64.562 -5.613 -26 1 72.06 486 ASP A CA 1
ATOM 4005 C C . ASP A 1 486 ? 65.875 -5.094 -25.438 1 72.06 486 ASP A C 1
ATOM 4007 O O . ASP A 1 486 ? 66.875 -5.125 -26.109 1 72.06 486 ASP A O 1
ATOM 4011 N N . LYS A 1 487 ? 65.688 -4.938 -23.844 1 74.12 487 LYS A N 1
ATOM 4012 C CA . LYS A 1 487 ? 66.875 -4.477 -23.172 1 74.12 487 LYS A CA 1
ATOM 4013 C C . LYS A 1 487 ? 67.188 -5.27 -21.891 1 74.12 487 LYS A C 1
ATOM 4015 O O . LYS A 1 487 ? 66.25 -5.43 -21.062 1 74.12 487 LYS A O 1
ATOM 4020 N N . GLN A 1 488 ? 68.562 -5.594 -21.484 1 76 488 GLN A N 1
ATOM 4021 C CA . GLN A 1 488 ? 68.875 -6.488 -20.375 1 76 488 GLN A CA 1
ATOM 4022 C C . GLN A 1 488 ? 69.312 -5.707 -19.141 1 76 488 GLN A C 1
ATOM 4024 O O . GLN A 1 488 ? 70.438 -5.266 -19.031 1 76 488 GLN A O 1
ATOM 4029 N N . LYS A 1 489 ? 68.188 -6.352 -17.828 1 67.44 489 LYS A N 1
ATOM 4030 C CA . LYS A 1 489 ? 68.562 -5.734 -16.547 1 67.44 489 LYS A CA 1
ATOM 4031 C C . LYS A 1 489 ? 67.688 -6.289 -15.43 1 67.44 489 LYS A C 1
ATOM 4033 O O . LYS A 1 489 ? 66.438 -6.34 -15.547 1 67.44 489 LYS A O 1
ATOM 4038 N N . ARG A 1 490 ? 68.75 -6.18 -14.641 1 80.5 490 ARG A N 1
ATOM 4039 C CA . ARG A 1 490 ? 68.188 -6.758 -13.414 1 80.5 490 ARG A CA 1
ATOM 4040 C C . ARG A 1 490 ? 68.188 -5.727 -12.289 1 80.5 490 ARG A C 1
ATOM 4042 O O . ARG A 1 490 ? 69.062 -4.871 -12.203 1 80.5 490 ARG A O 1
ATOM 4049 N N . THR A 1 491 ? 67.5 -6.234 -11.117 1 80.69 491 THR A N 1
ATOM 4050 C CA . THR A 1 491 ? 67.375 -5.332 -9.984 1 80.69 491 THR A CA 1
ATOM 4051 C C . THR A 1 491 ? 67 -6.102 -8.719 1 80.69 491 THR A C 1
ATOM 4053 O O . THR A 1 491 ? 66.5 -7.223 -8.805 1 80.69 491 THR A O 1
ATOM 4056 N N . THR A 1 492 ? 67.312 -5.586 -7.594 1 76.94 492 THR A N 1
ATOM 4057 C CA . THR A 1 492 ? 66.812 -6.227 -6.363 1 76.94 492 THR A CA 1
ATOM 4058 C C . THR A 1 492 ? 65.5 -5.645 -5.914 1 76.94 492 THR A C 1
ATOM 4060 O O . THR A 1 492 ? 64.875 -6.141 -4.961 1 76.94 492 THR A O 1
ATOM 4063 N N . ILE A 1 493 ? 65.25 -4.812 -6.457 1 78.38 493 ILE A N 1
ATOM 4064 C CA . ILE A 1 493 ? 64.125 -4.07 -6.008 1 78.38 493 ILE A CA 1
ATOM 4065 C C . ILE A 1 493 ? 62.844 -4.641 -6.656 1 78.38 493 ILE A C 1
ATOM 4067 O O . ILE A 1 493 ? 62.75 -4.738 -7.887 1 78.38 493 ILE A O 1
ATOM 4071 N N . ILE A 1 494 ? 61.594 -4.773 -5.762 1 80.69 494 ILE A N 1
ATOM 4072 C CA . ILE A 1 494 ? 60.375 -5.414 -6.207 1 80.69 494 ILE A CA 1
ATOM 4073 C C . ILE A 1 494 ? 59.156 -4.551 -5.812 1 80.69 494 ILE A C 1
ATOM 4075 O O . ILE A 1 494 ? 59.219 -3.797 -4.84 1 80.69 494 ILE A O 1
ATOM 4079 N N . CYS A 1 495 ? 58.469 -4.832 -6.66 1 70.56 495 CYS A N 1
ATOM 4080 C CA . CYS A 1 495 ? 57.219 -4.266 -6.184 1 70.56 495 CYS A CA 1
ATOM 4081 C C . CYS A 1 495 ? 56.469 -5.25 -5.273 1 70.56 495 CYS A C 1
ATOM 4083 O O . CYS A 1 495 ? 56.188 -6.379 -5.676 1 70.56 495 CYS A O 1
ATOM 4085 N N . LYS A 1 496 ? 56.188 -4.754 -4.023 1 67.19 496 LYS A N 1
ATOM 4086 C CA . LYS A 1 496 ? 55.625 -5.609 -2.986 1 67.19 496 LYS A CA 1
ATOM 4087 C C . LYS A 1 496 ? 54.312 -6.254 -3.459 1 67.19 496 LYS A C 1
ATOM 4089 O O . LYS A 1 496 ? 54.094 -7.438 -3.219 1 67.19 496 LYS A O 1
ATOM 4094 N N . ALA A 1 497 ? 53.281 -5.426 -4.273 1 63.25 497 ALA A N 1
ATOM 4095 C CA . ALA A 1 497 ? 51.906 -5.793 -4.633 1 63.25 497 ALA A CA 1
ATOM 4096 C C . ALA A 1 497 ? 51.906 -6.688 -5.871 1 63.25 497 ALA A C 1
ATOM 4098 O O . ALA A 1 497 ? 51.156 -7.668 -5.922 1 63.25 497 ALA A O 1
ATOM 4099 N N . CYS A 1 498 ? 53.062 -6.387 -7.035 1 62.94 498 CYS A N 1
ATOM 4100 C CA . CYS A 1 498 ? 53.062 -7.023 -8.352 1 62.94 498 CYS A CA 1
ATOM 4101 C C . CYS A 1 498 ? 54.062 -8.156 -8.406 1 62.94 498 CYS A C 1
ATOM 4103 O O . CYS A 1 498 ? 54.031 -8.977 -9.328 1 62.94 498 CYS A O 1
ATOM 4105 N N . ASN A 1 499 ? 54.938 -8.312 -7.504 1 69.69 499 ASN A N 1
ATOM 4106 C CA . ASN A 1 499 ? 56.062 -9.211 -7.355 1 69.69 499 ASN A CA 1
ATOM 4107 C C . ASN A 1 499 ? 56.875 -9.336 -8.656 1 69.69 499 ASN A C 1
ATOM 4109 O O . ASN A 1 499 ? 57.188 -10.445 -9.086 1 69.69 499 ASN A O 1
ATOM 4113 N N . VAL A 1 500 ? 57.125 -7.867 -9.031 1 80.38 500 VAL A N 1
ATOM 4114 C CA . VAL A 1 500 ? 57.938 -7.793 -10.234 1 80.38 500 VAL A CA 1
ATOM 4115 C C . VAL A 1 500 ? 59.125 -6.879 -9.977 1 80.38 500 VAL A C 1
ATOM 4117 O O . VAL A 1 500 ? 59.031 -5.895 -9.25 1 80.38 500 VAL A O 1
ATOM 4120 N N . ALA A 1 501 ? 60.312 -7.457 -10.68 1 82.94 501 ALA A N 1
ATOM 4121 C CA . ALA A 1 501 ? 61.5 -6.629 -10.43 1 82.94 501 ALA A CA 1
ATOM 4122 C C . ALA A 1 501 ? 61.594 -5.48 -11.43 1 82.94 501 ALA A C 1
ATOM 4124 O O . ALA A 1 501 ? 61.438 -5.688 -12.641 1 82.94 501 ALA A O 1
ATOM 4125 N N . LEU A 1 502 ? 61.594 -3.857 -11.133 1 83.12 502 LEU A N 1
ATOM 4126 C CA . LEU A 1 502 ? 61.531 -2.691 -12.008 1 83.12 502 LEU A CA 1
ATOM 4127 C C . LEU A 1 502 ? 62.625 -1.707 -11.68 1 83.12 502 LEU A C 1
ATOM 4129 O O . LEU A 1 502 ? 62.875 -1.382 -10.516 1 83.12 502 LEU A O 1
ATOM 4133 N N . CYS A 1 503 ? 63.281 -1.483 -12.742 1 79.31 503 CYS A N 1
ATOM 4134 C CA . CYS A 1 503 ? 64.438 -0.612 -12.531 1 79.31 503 CYS A CA 1
ATOM 4135 C C . CYS A 1 503 ? 64 0.81 -12.211 1 79.31 503 CYS A C 1
ATOM 4137 O O . CYS A 1 503 ? 63.062 1.329 -12.836 1 79.31 503 CYS A O 1
ATOM 4139 N N . ILE A 1 504 ? 64.438 1.654 -11.172 1 74.06 504 ILE A N 1
ATOM 4140 C CA . ILE A 1 504 ? 63.969 2.992 -10.844 1 74.06 504 ILE A CA 1
ATOM 4141 C C . ILE A 1 504 ? 64.812 4.035 -11.602 1 74.06 504 ILE A C 1
ATOM 4143 O O . ILE A 1 504 ? 64.25 5.086 -11.984 1 74.06 504 ILE A O 1
ATOM 4147 N N . ASP A 1 505 ? 66.25 3.738 -12.227 1 69.88 505 ASP A N 1
ATOM 4148 C CA . ASP A 1 505 ? 67.188 4.637 -12.844 1 69.88 505 ASP A CA 1
ATOM 4149 C C . ASP A 1 505 ? 66.75 5.02 -14.258 1 69.88 505 ASP A C 1
ATOM 4151 O O . ASP A 1 505 ? 67.062 6.125 -14.727 1 69.88 505 ASP A O 1
ATOM 4155 N N . GLN A 1 506 ? 66.062 3.785 -15.047 1 70.12 506 GLN A N 1
ATOM 4156 C CA . GLN A 1 506 ? 65.688 3.98 -16.438 1 70.12 506 GLN A CA 1
ATOM 4157 C C . GLN A 1 506 ? 64.188 4.34 -16.516 1 70.12 506 GLN A C 1
ATOM 4159 O O . GLN A 1 506 ? 63.562 4.152 -17.562 1 70.12 506 GLN A O 1
ATOM 4164 N N . ASN A 1 507 ? 63.594 4.703 -15.422 1 74.56 507 ASN A N 1
ATOM 4165 C CA . ASN A 1 507 ? 62.188 5.102 -15.18 1 74.56 507 ASN A CA 1
ATOM 4166 C C . ASN A 1 507 ? 61.219 3.977 -15.516 1 74.56 507 ASN A C 1
ATOM 4168 O O . ASN A 1 507 ? 60.094 4.234 -15.93 1 74.56 507 ASN A O 1
ATOM 4172 N N . CYS A 1 508 ? 61.594 2.842 -15.234 1 75 508 CYS A N 1
ATOM 4173 C CA . CYS A 1 508 ? 60.844 1.639 -15.625 1 75 508 CYS A CA 1
ATOM 4174 C C . CYS A 1 508 ? 59.688 1.389 -14.695 1 75 508 CYS A C 1
ATOM 4176 O O . CYS A 1 508 ? 58.688 0.771 -15.086 1 75 508 CYS A O 1
ATOM 4178 N N . PHE A 1 509 ? 60.031 1.665 -13.523 1 72.38 509 PHE A N 1
ATOM 4179 C CA . PHE A 1 509 ? 59 1.511 -12.5 1 72.38 509 PHE A CA 1
ATOM 4180 C C . PHE A 1 509 ? 57.719 2.215 -12.906 1 72.38 509 PHE A C 1
ATOM 4182 O O . PHE A 1 509 ? 56.625 1.639 -12.82 1 72.38 509 PHE A O 1
ATOM 4189 N N . GLU A 1 510 ? 57.906 3.68 -13.469 1 70.5 510 GLU A N 1
ATOM 4190 C CA . GLU A 1 510 ? 56.75 4.492 -13.875 1 70.5 510 GLU A CA 1
ATOM 4191 C C . GLU A 1 510 ? 56.25 4.066 -15.25 1 70.5 510 GLU A C 1
ATOM 4193 O O . GLU A 1 510 ? 55.031 3.896 -15.445 1 70.5 510 GLU A O 1
ATOM 4198 N N . GLU A 1 511 ? 57.031 3.723 -16.125 1 73.06 511 GLU A N 1
ATOM 4199 C CA . GLU A 1 511 ? 56.719 3.348 -17.5 1 73.06 511 GLU A CA 1
ATOM 4200 C C . GLU A 1 511 ? 55.938 2.033 -17.547 1 73.06 511 GLU A C 1
ATOM 4202 O O . GLU A 1 511 ? 55 1.888 -18.328 1 73.06 511 GLU A O 1
ATOM 4207 N N . TYR A 1 512 ? 56.312 1.101 -16.797 1 75.44 512 TYR A N 1
ATOM 4208 C CA . TYR A 1 512 ? 55.656 -0.196 -16.688 1 75.44 512 TYR A CA 1
ATOM 4209 C C . TYR A 1 512 ? 54.25 -0.045 -16.156 1 75.44 512 TYR A C 1
ATOM 4211 O O . TYR A 1 512 ? 53.312 -0.65 -16.672 1 75.44 512 TYR A O 1
ATOM 4219 N N . HIS A 1 513 ? 54.094 0.75 -15.031 1 62.91 513 HIS A N 1
ATOM 4220 C CA . HIS A 1 513 ? 52.812 0.851 -14.344 1 62.91 513 HIS A CA 1
ATOM 4221 C C . HIS A 1 513 ? 51.875 1.809 -15.07 1 62.91 513 HIS A C 1
ATOM 4223 O O . HIS A 1 513 ? 50.656 1.792 -14.844 1 62.91 513 HIS A O 1
ATOM 4229 N N . THR A 1 514 ? 52.375 2.539 -15.656 1 65.06 514 THR A N 1
ATOM 4230 C CA . THR A 1 514 ? 51.562 3.518 -16.344 1 65.06 514 THR A CA 1
ATOM 4231 C C . THR A 1 514 ? 51.312 3.102 -17.797 1 65.06 514 THR A C 1
ATOM 4233 O O . THR A 1 514 ? 50.281 3.438 -18.375 1 65.06 514 THR A O 1
ATOM 4236 N N . ILE A 1 515 ? 52.5 2.68 -18.562 1 63.16 515 ILE A N 1
ATOM 4237 C CA . ILE A 1 515 ? 52.438 2.309 -19.969 1 63.16 515 ILE A CA 1
ATOM 4238 C C . ILE A 1 515 ? 52.125 0.822 -20.109 1 63.16 515 ILE A C 1
ATOM 4240 O O . ILE A 1 515 ? 51.188 0.444 -20.812 1 63.16 515 ILE A O 1
ATOM 4244 N N . TYR A 1 516 ? 52.281 -0.07 -19.766 1 50.22 516 TYR A N 1
ATOM 4245 C CA . TYR A 1 516 ? 51.625 -1.333 -20.062 1 50.22 516 TYR A CA 1
ATOM 4246 C C . TYR A 1 516 ? 50.469 -1.578 -19.109 1 50.22 516 TYR A C 1
ATOM 4248 O O . TYR A 1 516 ? 49.562 -2.354 -19.406 1 50.22 516 TYR A O 1
ATOM 4256 N N . LEU A 1 517 ? 50.781 -1.85 -17.875 1 47.84 517 LEU A N 1
ATOM 4257 C CA . LEU A 1 517 ? 49.906 -2.58 -16.969 1 47.84 517 LEU A CA 1
ATOM 4258 C C . LEU A 1 517 ? 48.438 -2.211 -17.203 1 47.84 517 LEU A C 1
ATOM 4260 O O . LEU A 1 517 ? 47.531 -2.973 -16.859 1 47.84 517 LEU A O 1
ATOM 4264 N N . LYS A 1 518 ? 48.062 -0.993 -17.984 1 45.03 518 LYS A N 1
ATOM 4265 C CA . LYS A 1 518 ? 46.812 -0.669 -18.672 1 45.03 518 LYS A CA 1
ATOM 4266 C C . LYS A 1 518 ? 46.719 -1.356 -20.031 1 45.03 518 LYS A C 1
ATOM 4268 O O . LYS A 1 518 ? 45.688 -1.337 -20.688 1 45.03 518 LYS A O 1
ATOM 4273 N N . MET A 1 519 ? 47.594 -1.74 -20.703 1 33.66 519 MET A N 1
ATOM 4274 C CA . MET A 1 519 ? 47.188 -2.412 -21.938 1 33.66 519 MET A CA 1
ATOM 4275 C C . MET A 1 519 ? 46.438 -3.713 -21.641 1 33.66 519 MET A C 1
ATOM 4277 O O . MET A 1 519 ? 45.875 -4.336 -22.547 1 33.66 519 MET A O 1
ATOM 4281 N N . ILE A 1 520 ? 46.312 -4.637 -20.734 1 33.03 520 ILE A N 1
ATOM 4282 C CA . ILE A 1 520 ? 45.281 -5.66 -20.547 1 33.03 520 ILE A CA 1
ATOM 4283 C C . ILE A 1 520 ? 44.344 -5.254 -19.422 1 33.03 520 ILE A C 1
ATOM 4285 O O . ILE A 1 520 ? 44.781 -4.957 -18.312 1 33.03 520 ILE A O 1
ATOM 4289 N N . GLU B 1 1 ? -32.031 34.062 23.562 1 38.47 1 GLU B N 1
ATOM 4290 C CA . GLU B 1 1 ? -32.562 34.094 22.203 1 38.47 1 GLU B CA 1
ATOM 4291 C C . GLU B 1 1 ? -32.719 32.688 21.641 1 38.47 1 GLU B C 1
ATOM 4293 O O . GLU B 1 1 ? -31.844 31.844 21.766 1 38.47 1 GLU B O 1
ATOM 4298 N N . ASN B 1 2 ? -33.875 32.156 21.406 1 51.22 2 ASN B N 1
ATOM 4299 C CA . ASN B 1 2 ? -34.438 30.859 21.062 1 51.22 2 ASN B CA 1
ATOM 4300 C C . ASN B 1 2 ? -33.688 30.234 19.891 1 51.22 2 ASN B C 1
ATOM 4302 O O . ASN B 1 2 ? -33.594 30.828 18.812 1 51.22 2 ASN B O 1
ATOM 4306 N N . VAL B 1 3 ? -32.719 29.281 20.125 1 60.69 3 VAL B N 1
ATOM 4307 C CA . VAL B 1 3 ? -31.891 28.531 19.188 1 60.69 3 VAL B CA 1
ATOM 4308 C C . VAL B 1 3 ? -32.688 28.188 17.953 1 60.69 3 VAL B C 1
ATOM 4310 O O . VAL B 1 3 ? -32.188 28.25 16.828 1 60.69 3 VAL B O 1
ATOM 4313 N N . GLU B 1 4 ? -33.969 27.891 18.172 1 62.66 4 GLU B N 1
ATOM 4314 C CA . GLU B 1 4 ? -34.781 27.484 17.031 1 62.66 4 GLU B CA 1
ATOM 4315 C C . GLU B 1 4 ? -35.062 28.656 16.094 1 62.66 4 GLU B C 1
ATOM 4317 O O . GLU B 1 4 ? -35.156 28.484 14.883 1 62.66 4 GLU B O 1
ATOM 4322 N N . SER B 1 5 ? -35.188 29.875 16.719 1 69.25 5 SER B N 1
ATOM 4323 C CA . SER B 1 5 ? -35.469 31.062 15.922 1 69.25 5 SER B CA 1
ATOM 4324 C C . SER B 1 5 ? -34.25 31.469 15.078 1 69.25 5 SER B C 1
ATOM 4326 O O . SER B 1 5 ? -34.406 32.031 14.008 1 69.25 5 SER B O 1
ATOM 4328 N N . LEU B 1 6 ? -33.125 31.031 15.508 1 80.56 6 LEU B N 1
ATOM 4329 C CA . LEU B 1 6 ? -31.891 31.422 14.836 1 80.56 6 LEU B CA 1
ATOM 4330 C C . LEU B 1 6 ? -31.75 30.688 13.508 1 80.56 6 LEU B C 1
ATOM 4332 O O . LEU B 1 6 ? -31.094 31.188 12.586 1 80.56 6 LEU B O 1
ATOM 4336 N N . PHE B 1 7 ? -32.438 29.594 13.352 1 88.62 7 PHE B N 1
ATOM 4337 C CA . PHE B 1 7 ? -32.25 28.797 12.148 1 88.62 7 PHE B CA 1
ATOM 4338 C C . PHE B 1 7 ? -33.562 28.609 11.383 1 88.62 7 PHE B C 1
ATOM 4340 O O . PHE B 1 7 ? -33.906 27.5 10.992 1 88.62 7 PHE B O 1
ATOM 4347 N N . SER B 1 8 ? -34.219 29.703 11.141 1 88.62 8 SER B N 1
ATOM 4348 C CA . SER B 1 8 ? -35.375 29.734 10.25 1 88.62 8 SER B CA 1
ATOM 4349 C C . SER B 1 8 ? -34.969 30.094 8.828 1 88.62 8 SER B C 1
ATOM 4351 O O . SER B 1 8 ? -34.594 31.234 8.555 1 88.62 8 SER B O 1
ATOM 4353 N N . TRP B 1 9 ? -35.062 29.156 7.965 1 91.94 9 TRP B N 1
ATOM 4354 C CA . TRP B 1 9 ? -34.594 29.297 6.598 1 91.94 9 TRP B CA 1
ATOM 4355 C C . TRP B 1 9 ? -35.656 29.891 5.691 1 91.94 9 TRP B C 1
ATOM 4357 O O . TRP B 1 9 ? -36.844 29.516 5.781 1 91.94 9 TRP B O 1
ATOM 4367 N N . LYS B 1 10 ? -35.281 30.844 4.91 1 88.5 10 LYS B N 1
ATOM 4368 C CA . LYS B 1 10 ? -36.188 31.516 3.98 1 88.5 10 LYS B CA 1
ATOM 4369 C C . LYS B 1 10 ? -35.719 31.312 2.535 1 88.5 10 LYS B C 1
ATOM 4371 O O . LYS B 1 10 ? -34.562 31 2.281 1 88.5 10 LYS B O 1
ATOM 4376 N N . ASP B 1 11 ? -36.594 31.5 1.608 1 86.81 11 ASP B N 1
ATOM 4377 C CA . ASP B 1 11 ? -36.281 31.422 0.189 1 86.81 11 ASP B CA 1
ATOM 4378 C C . ASP B 1 11 ? -35.438 32.625 -0.248 1 86.81 11 ASP B C 1
ATOM 4380 O O . ASP B 1 11 ? -35.594 33.719 0.323 1 86.81 11 ASP B O 1
ATOM 4384 N N . VAL B 1 12 ? -34.656 32.406 -1.179 1 84.31 12 VAL B N 1
ATOM 4385 C CA . VAL B 1 12 ? -33.75 33.438 -1.637 1 84.31 12 VAL B CA 1
ATOM 4386 C C . VAL B 1 12 ? -34.531 34.5 -2.424 1 84.31 12 VAL B C 1
ATOM 4388 O O . VAL B 1 12 ? -35.25 34.156 -3.357 1 84.31 12 VAL B O 1
ATOM 4391 N N . GLU B 1 13 ? -34.531 35.75 -1.999 1 74.5 13 GLU B N 1
ATOM 4392 C CA . GLU B 1 13 ? -35.219 36.844 -2.666 1 74.5 13 GLU B CA 1
ATOM 4393 C C . GLU B 1 13 ? -34.281 37.688 -3.525 1 74.5 13 GLU B C 1
ATOM 4395 O O . GLU B 1 13 ? -34.719 38.531 -4.316 1 74.5 13 GLU B O 1
ATOM 4400 N N . GLY B 1 14 ? -33.031 37.406 -3.674 1 65 14 GLY B N 1
ATOM 4401 C CA . GLY B 1 14 ? -32.094 38.062 -4.578 1 65 14 GLY B CA 1
ATOM 4402 C C . GLY B 1 14 ? -31.297 39.156 -3.906 1 65 14 GLY B C 1
ATOM 4403 O O . GLY B 1 14 ? -30.281 39.625 -4.445 1 65 14 GLY B O 1
ATOM 4404 N N . SER B 1 15 ? -31.781 39.812 -2.816 1 62.72 15 SER B N 1
ATOM 4405 C CA . SER B 1 15 ? -31.141 40.969 -2.225 1 62.72 15 SER B CA 1
ATOM 4406 C C . SER B 1 15 ? -30.125 40.562 -1.154 1 62.72 15 SER B C 1
ATOM 4408 O O . SER B 1 15 ? -29.406 41.406 -0.619 1 62.72 15 SER B O 1
ATOM 4410 N N . GLU B 1 16 ? -30.109 39.406 -0.924 1 66.81 16 GLU B N 1
ATOM 4411 C CA . GLU B 1 16 ? -29.25 38.969 0.172 1 66.81 16 GLU B CA 1
ATOM 4412 C C . GLU B 1 16 ? -27.766 39.188 -0.161 1 66.81 16 GLU B C 1
ATOM 4414 O O . GLU B 1 16 ? -27.312 38.844 -1.253 1 66.81 16 GLU B O 1
ATOM 4419 N N . ALA B 1 17 ? -27.125 40.156 0.578 1 63.19 17 ALA B N 1
ATOM 4420 C CA . ALA B 1 17 ? -25.734 40.562 0.362 1 63.19 17 ALA B CA 1
ATOM 4421 C C . ALA B 1 17 ? -24.766 39.5 0.917 1 63.19 17 ALA B C 1
ATOM 4423 O O . ALA B 1 17 ? -25.109 38.781 1.854 1 63.19 17 ALA B O 1
ATOM 4424 N N . LYS B 1 18 ? -23.641 39.375 0.12 1 69.31 18 LYS B N 1
ATOM 4425 C CA . LYS B 1 18 ? -22.5 38.594 0.564 1 69.31 18 LYS B CA 1
ATOM 4426 C C . LYS B 1 18 ? -21.797 39.25 1.741 1 69.31 18 LYS B C 1
ATOM 4428 O O . LYS B 1 18 ? -21.5 40.469 1.693 1 69.31 18 LYS B O 1
ATOM 4433 N N . ASN B 1 19 ? -21.844 38.688 2.893 1 77 19 ASN B N 1
ATOM 4434 C CA . ASN B 1 19 ? -21.094 39.25 4.016 1 77 19 ASN B CA 1
ATOM 4435 C C . ASN B 1 19 ? -19.812 38.438 4.285 1 77 19 ASN B C 1
ATOM 4437 O O . ASN B 1 19 ? -19.797 37.562 5.141 1 77 19 ASN B O 1
ATOM 4441 N N . VAL B 1 20 ? -18.812 38.688 3.43 1 89 20 VAL B N 1
ATOM 4442 C CA . VAL B 1 20 ? -17.547 38 3.615 1 89 20 VAL B CA 1
ATOM 4443 C C . VAL B 1 20 ? -16.594 38.875 4.402 1 89 20 VAL B C 1
ATOM 4445 O O . VAL B 1 20 ? -16.438 40.062 4.09 1 89 20 VAL B O 1
ATOM 4448 N N . LEU B 1 21 ? -16.047 38.375 5.465 1 93.25 21 LEU B N 1
ATOM 4449 C CA . LEU B 1 21 ? -15.008 39.062 6.223 1 93.25 21 LEU B CA 1
ATOM 4450 C C . LEU B 1 21 ? -13.703 39.125 5.438 1 93.25 21 LEU B C 1
ATOM 4452 O O . LEU B 1 21 ? -13.242 38.094 4.918 1 93.25 21 LEU B O 1
ATOM 4456 N N . PRO B 1 22 ? -13.117 40.281 5.32 1 94.69 22 PRO B N 1
ATOM 4457 C CA . PRO B 1 22 ? -11.844 40.375 4.609 1 94.69 22 PRO B CA 1
ATOM 4458 C C . PRO B 1 22 ? -10.688 39.75 5.371 1 94.69 22 PRO B C 1
ATOM 4460 O O . PRO B 1 22 ? -10.695 39.719 6.605 1 94.69 22 PRO B O 1
ATOM 4463 N N . PHE B 1 23 ? -9.789 39.344 4.629 1 96.38 23 PHE B N 1
ATOM 4464 C CA . PHE B 1 23 ? -8.594 38.75 5.219 1 96.38 23 PHE B CA 1
ATOM 4465 C C . PHE B 1 23 ? -7.602 39.812 5.645 1 96.38 23 PHE B C 1
ATOM 4467 O O . PHE B 1 23 ? -7.141 40.594 4.816 1 96.38 23 PHE B O 1
ATOM 4474 N N . LEU B 1 24 ? -7.188 39.812 6.902 1 94.94 24 LEU B N 1
ATOM 4475 C CA . LEU B 1 24 ? -6.336 40.844 7.477 1 94.94 24 LEU B CA 1
ATOM 4476 C C . LEU B 1 24 ? -4.969 40.281 7.848 1 94.94 24 LEU B C 1
ATOM 4478 O O . LEU B 1 24 ? -4.078 41.031 8.258 1 94.94 24 LEU B O 1
ATOM 4482 N N . GLY B 1 25 ? -4.73 39.031 7.676 1 91.75 25 GLY B N 1
ATOM 4483 C CA . GLY B 1 25 ? -3.488 38.406 8.102 1 91.75 25 GLY B CA 1
ATOM 4484 C C . GLY B 1 25 ? -2.367 38.562 7.09 1 91.75 25 GLY B C 1
ATOM 4485 O O . GLY B 1 25 ? -2.602 38.969 5.953 1 91.75 25 GLY B O 1
ATOM 4486 N N . LYS B 1 26 ? -1.107 38.312 7.586 1 92.19 26 LYS B N 1
ATOM 4487 C CA . LYS B 1 26 ? 0.072 38.219 6.73 1 92.19 26 LYS B CA 1
ATOM 4488 C C . LYS B 1 26 ? 0.435 36.781 6.438 1 92.19 26 LYS B C 1
ATOM 4490 O O . LYS B 1 26 ? 0.25 35.906 7.289 1 92.19 26 LYS B O 1
ATOM 4495 N N . VAL B 1 27 ? 0.831 36.594 5.242 1 94 27 VAL B N 1
ATOM 4496 C CA . VAL B 1 27 ? 1.173 35.219 4.848 1 94 27 VAL B CA 1
ATOM 4497 C C . VAL B 1 27 ? 2.689 35.094 4.762 1 94 27 VAL B C 1
ATOM 4499 O O . VAL B 1 27 ? 3.381 35.969 4.258 1 94 27 VAL B O 1
ATOM 4502 N N . GLY B 1 28 ? 3.211 34.031 5.371 1 92.75 28 GLY B N 1
ATOM 4503 C CA . GLY B 1 28 ? 4.633 33.781 5.207 1 92.75 28 GLY B CA 1
ATOM 4504 C C . GLY B 1 28 ? 5.355 33.562 6.523 1 92.75 28 GLY B C 1
ATOM 4505 O O . GLY B 1 28 ? 4.742 33.188 7.523 1 92.75 28 GLY B O 1
ATOM 4506 N N . LEU B 1 29 ? 6.715 33.75 6.434 1 92.94 29 LEU B N 1
ATOM 4507 C CA . LEU B 1 29 ? 7.555 33.531 7.602 1 92.94 29 LEU B CA 1
ATOM 4508 C C . LEU B 1 29 ? 7.367 34.625 8.633 1 92.94 29 LEU B C 1
ATOM 4510 O O . LEU B 1 29 ? 7.262 35.812 8.266 1 92.94 29 LEU B O 1
ATOM 4514 N N . LYS B 1 30 ? 7.336 34.281 9.867 1 92.25 30 LYS B N 1
ATOM 4515 C CA . LYS B 1 30 ? 7.109 35.25 10.945 1 92.25 30 LYS B CA 1
ATOM 4516 C C . LYS B 1 30 ? 8.422 35.844 11.422 1 92.25 30 LYS B C 1
ATOM 4518 O O . LYS B 1 30 ? 8.438 36.688 12.312 1 92.25 30 LYS B O 1
ATOM 4523 N N . PHE B 1 31 ? 9.586 35.375 10.891 1 85.56 31 PHE B N 1
ATOM 4524 C CA . PHE B 1 31 ? 10.898 35.844 11.328 1 85.56 31 PHE B CA 1
ATOM 4525 C C . PHE B 1 31 ? 11.742 36.281 10.141 1 85.56 31 PHE B C 1
ATOM 4527 O O . PHE B 1 31 ? 11.383 36.031 8.984 1 85.56 31 PHE B O 1
ATOM 4534 N N . ASP B 1 32 ? 12.781 36.969 10.5 1 83.12 32 ASP B N 1
ATOM 4535 C CA . ASP B 1 32 ? 13.734 37.406 9.477 1 83.12 32 ASP B CA 1
ATOM 4536 C C . ASP B 1 32 ? 14.617 36.219 9.039 1 83.12 32 ASP B C 1
ATOM 4538 O O . ASP B 1 32 ? 15.336 35.656 9.852 1 83.12 32 ASP B O 1
ATOM 4542 N N . ASN B 1 33 ? 14.508 35.875 7.824 1 79.69 33 ASN B N 1
ATOM 4543 C CA . ASN B 1 33 ? 15.172 34.688 7.328 1 79.69 33 ASN B CA 1
ATOM 4544 C C . ASN B 1 33 ? 16.547 35 6.738 1 79.69 33 ASN B C 1
ATOM 4546 O O . ASN B 1 33 ? 17.109 34.188 6.008 1 79.69 33 ASN B O 1
ATOM 4550 N N . SER B 1 34 ? 17.047 36.094 6.965 1 79.06 34 SER B N 1
ATOM 4551 C CA . SER B 1 34 ? 18.312 36.5 6.359 1 79.06 34 SER B CA 1
ATOM 4552 C C . SER B 1 34 ? 19.453 35.562 6.754 1 79.06 34 SER B C 1
ATOM 4554 O O . SER B 1 34 ? 20.375 35.344 5.977 1 79.06 34 SER B O 1
ATOM 4556 N N . ASN B 1 35 ? 19.344 34.906 7.828 1 80.75 35 ASN B N 1
ATOM 4557 C CA . ASN B 1 35 ? 20.438 34.094 8.328 1 80.75 35 ASN B CA 1
ATOM 4558 C C . ASN B 1 35 ? 20.203 32.625 8.039 1 80.75 35 ASN B C 1
ATOM 4560 O O . ASN B 1 35 ? 21.047 31.766 8.359 1 80.75 35 ASN B O 1
ATOM 4564 N N . TYR B 1 36 ? 19.156 32.375 7.426 1 82.06 36 TYR B N 1
ATOM 4565 C CA . TYR B 1 36 ? 18.828 30.969 7.18 1 82.06 36 TYR B CA 1
ATOM 4566 C C . TYR B 1 36 ? 19.141 30.578 5.738 1 82.06 36 TYR B C 1
ATOM 4568 O O . TYR B 1 36 ? 18.547 31.141 4.805 1 82.06 36 TYR B O 1
ATOM 4576 N N . LYS B 1 37 ? 20.141 29.734 5.566 1 78.38 37 LYS B N 1
ATOM 4577 C CA . LYS B 1 37 ? 20.625 29.484 4.211 1 78.38 37 LYS B CA 1
ATOM 4578 C C . LYS B 1 37 ? 20.406 28.031 3.801 1 78.38 37 LYS B C 1
ATOM 4580 O O . LYS B 1 37 ? 20.047 27.75 2.652 1 78.38 37 LYS B O 1
ATOM 4585 N N . ASN B 1 38 ? 20.5 27.156 4.805 1 88.31 38 ASN B N 1
ATOM 4586 C CA . ASN B 1 38 ? 20.484 25.766 4.383 1 88.31 38 ASN B CA 1
ATOM 4587 C C . ASN B 1 38 ? 19.219 25.062 4.871 1 88.31 38 ASN B C 1
ATOM 4589 O O . ASN B 1 38 ? 18.453 25.609 5.664 1 88.31 38 ASN B O 1
ATOM 4593 N N . GLU B 1 39 ? 18.953 23.922 4.324 1 93.69 39 GLU B N 1
ATOM 4594 C CA . GLU B 1 39 ? 17.766 23.109 4.594 1 93.69 39 GLU B CA 1
ATOM 4595 C C . GLU B 1 39 ? 17.703 22.703 6.066 1 93.69 39 GLU B C 1
ATOM 4597 O O . GLU B 1 39 ? 16.609 22.672 6.652 1 93.69 39 GLU B O 1
ATOM 4602 N N . TYR B 1 40 ? 18.812 22.531 6.648 1 94.44 40 TYR B N 1
ATOM 4603 C CA . TYR B 1 40 ? 18.875 22.125 8.047 1 94.44 40 TYR B CA 1
ATOM 4604 C C . TYR B 1 40 ? 18.406 23.234 8.969 1 94.44 40 TYR B C 1
ATOM 4606 O O . TYR B 1 40 ? 17.75 22.984 9.984 1 94.44 40 TYR B O 1
ATOM 4614 N N . ASP B 1 41 ? 18.688 24.469 8.617 1 93.12 41 ASP B N 1
ATOM 4615 C CA . ASP B 1 41 ? 18.281 25.609 9.43 1 93.12 41 ASP B CA 1
ATOM 4616 C C . ASP B 1 41 ? 16.75 25.703 9.5 1 93.12 41 ASP B C 1
ATOM 4618 O O . ASP B 1 41 ? 16.188 25.953 10.57 1 93.12 41 ASP B O 1
ATOM 4622 N N . PHE B 1 42 ? 16.172 25.484 8.414 1 94.44 42 PHE B N 1
ATOM 4623 C CA . PHE B 1 42 ? 14.719 25.547 8.375 1 94.44 42 PHE B CA 1
ATOM 4624 C C . PHE B 1 42 ? 14.109 24.375 9.148 1 94.44 42 PHE B C 1
ATOM 4626 O O . PHE B 1 42 ? 13.102 24.531 9.836 1 94.44 42 PHE B O 1
ATOM 4633 N N . PHE B 1 43 ? 14.727 23.219 9 1 96.75 43 PHE B N 1
ATOM 4634 C CA . PHE B 1 43 ? 14.25 22.047 9.719 1 96.75 43 PHE B CA 1
ATOM 4635 C C . PHE B 1 43 ? 14.375 22.25 11.227 1 96.75 43 PHE B C 1
ATOM 4637 O O . PHE B 1 43 ? 13.477 21.859 11.984 1 96.75 43 PHE B O 1
ATOM 4644 N N . LYS B 1 44 ? 15.352 22.844 11.648 1 94.56 44 LYS B N 1
ATOM 4645 C CA . LYS B 1 44 ? 15.633 23.031 13.07 1 94.56 44 LYS B CA 1
ATOM 4646 C C . LYS B 1 44 ? 14.656 24.016 13.695 1 94.56 44 LYS B C 1
ATOM 4648 O O . LYS B 1 44 ? 14.438 24 14.906 1 94.56 44 LYS B O 1
ATOM 4653 N N . LEU B 1 45 ? 14.094 24.828 12.891 1 94.75 45 LEU B N 1
ATOM 4654 C CA .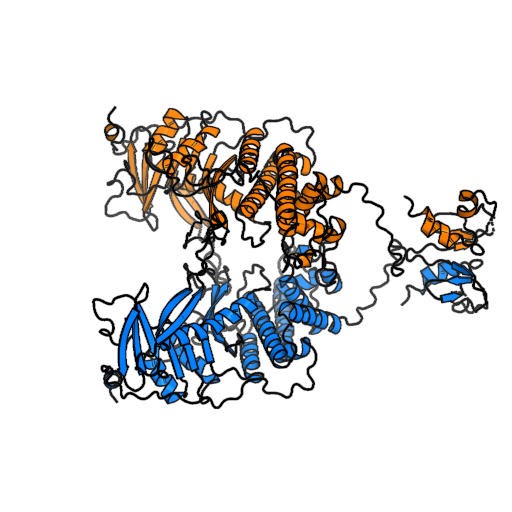 LEU B 1 45 ? 13.07 25.734 13.398 1 94.75 45 LEU B CA 1
ATOM 4655 C C . LEU B 1 45 ? 11.852 24.953 13.891 1 94.75 45 LEU B C 1
ATOM 4657 O O . LEU B 1 45 ? 11.164 25.391 14.812 1 94.75 45 LEU B O 1
ATOM 4661 N N . LEU B 1 46 ? 11.594 23.844 13.258 1 97.31 46 LEU B N 1
ATOM 4662 C CA . LEU B 1 46 ? 10.43 23.031 13.602 1 97.31 46 LEU B CA 1
ATOM 4663 C C . LEU B 1 46 ? 10.805 21.906 14.555 1 97.31 46 LEU B C 1
ATOM 4665 O O . LEU B 1 46 ? 10.047 21.594 15.477 1 97.31 46 LEU B O 1
ATOM 4669 N N . PHE B 1 47 ? 11.914 21.266 14.195 1 97.31 47 PHE B N 1
ATOM 4670 C CA . PHE B 1 47 ? 12.5 20.297 15.109 1 97.31 47 PHE B CA 1
ATOM 4671 C C . PHE B 1 47 ? 13.398 20.969 16.125 1 97.31 47 PHE B C 1
ATOM 4673 O O . PHE B 1 47 ? 14.625 20.891 16.047 1 97.31 47 PHE B O 1
ATOM 4680 N N . THR B 1 48 ? 12.828 21.484 17.172 1 96.19 48 THR B N 1
ATOM 4681 C CA . THR B 1 48 ? 13.477 22.375 18.125 1 96.19 48 THR B CA 1
ATOM 4682 C C . THR B 1 48 ? 14.422 21.609 19.031 1 96.19 48 THR B C 1
ATOM 4684 O O . THR B 1 48 ? 14.352 20.375 19.109 1 96.19 48 THR B O 1
ATOM 4687 N N . ASP B 1 49 ? 15.242 22.344 19.719 1 95.06 49 ASP B N 1
ATOM 4688 C CA . ASP B 1 49 ? 16.172 21.75 20.688 1 95.06 49 ASP B CA 1
ATOM 4689 C C . ASP B 1 49 ? 15.414 21.109 21.844 1 95.06 49 ASP B C 1
ATOM 4691 O O . ASP B 1 49 ? 15.891 20.141 22.453 1 95.06 49 ASP B O 1
ATOM 4695 N N . GLU B 1 50 ? 14.297 21.656 22.109 1 95.81 50 GLU B N 1
ATOM 4696 C CA . GLU B 1 50 ? 13.469 21.062 23.156 1 95.81 50 GLU B CA 1
ATOM 4697 C C . GLU B 1 50 ? 13.062 19.641 22.781 1 95.81 50 GLU B C 1
ATOM 4699 O O . GLU B 1 50 ? 13.141 18.734 23.625 1 95.81 50 GLU B O 1
ATOM 4704 N N . ILE B 1 51 ? 12.648 19.453 21.547 1 96.88 51 ILE B N 1
ATOM 4705 C CA . ILE B 1 51 ? 12.258 18.125 21.078 1 96.88 51 ILE B CA 1
ATOM 4706 C C . ILE B 1 51 ? 13.445 17.172 21.172 1 96.88 51 ILE B C 1
ATOM 4708 O O . ILE B 1 51 ? 13.312 16.062 21.672 1 96.88 51 ILE B O 1
ATOM 4712 N N . LEU B 1 52 ? 14.547 17.625 20.719 1 96.56 52 LEU B N 1
ATOM 4713 C CA . LEU B 1 52 ? 15.766 16.828 20.75 1 96.56 52 LEU B CA 1
ATOM 4714 C C . LEU B 1 52 ? 16.141 16.438 22.172 1 96.56 52 LEU B C 1
ATOM 4716 O O . LEU B 1 52 ? 16.5 15.281 22.438 1 96.56 52 LEU B O 1
ATOM 4720 N N . SER B 1 53 ? 16.047 17.344 23.047 1 96.06 53 SER B N 1
ATOM 4721 C CA . SER B 1 53 ? 16.375 17.094 24.438 1 96.06 53 SER B CA 1
ATOM 4722 C C . SER B 1 53 ? 15.43 16.062 25.047 1 96.06 53 SER B C 1
ATOM 4724 O O . SER B 1 53 ? 15.859 15.18 25.797 1 96.06 53 SER B O 1
ATOM 4726 N N . VAL B 1 54 ? 14.195 16.203 24.781 1 96 54 VAL B N 1
ATOM 4727 C CA . VAL B 1 54 ? 13.211 15.258 25.297 1 96 54 VAL B CA 1
ATOM 4728 C C . VAL B 1 54 ? 13.523 13.852 24.781 1 96 54 VAL B C 1
ATOM 4730 O O . VAL B 1 54 ? 13.453 12.875 25.531 1 96 54 VAL B O 1
ATOM 4733 N N . LEU B 1 55 ? 13.852 13.75 23.531 1 97.19 55 LEU B N 1
ATOM 4734 C CA . LEU B 1 55 ? 14.156 12.461 22.922 1 97.19 55 LEU B CA 1
ATOM 4735 C C . LEU B 1 55 ? 15.352 11.805 23.594 1 97.19 55 LEU B C 1
ATOM 4737 O O . LEU B 1 55 ? 15.32 10.617 23.922 1 97.19 55 LEU B O 1
ATOM 4741 N N . VAL B 1 56 ? 16.391 12.586 23.828 1 97.12 56 VAL B N 1
ATOM 4742 C CA . VAL B 1 56 ? 17.625 12.062 24.422 1 97.12 56 VAL B CA 1
ATOM 4743 C C . VAL B 1 56 ? 17.359 11.641 25.859 1 97.12 56 VAL B C 1
ATOM 4745 O O . VAL B 1 56 ? 17.688 10.523 26.266 1 97.12 56 VAL B O 1
ATOM 4748 N N . GLU B 1 57 ? 16.734 12.461 26.578 1 96.44 57 GLU B N 1
ATOM 4749 C CA . GLU B 1 57 ? 16.5 12.227 28 1 96.44 57 GLU B CA 1
ATOM 4750 C C . GLU B 1 57 ? 15.578 11.031 28.219 1 96.44 57 GLU B C 1
ATOM 4752 O O . GLU B 1 57 ? 15.883 10.141 29.016 1 96.44 57 GLU B O 1
ATOM 4757 N N . GLU B 1 58 ? 14.492 10.992 27.531 1 95.88 58 GLU B N 1
ATOM 4758 C CA . GLU B 1 58 ? 13.5 9.945 27.766 1 95.88 58 GLU B CA 1
ATOM 4759 C C . GLU B 1 58 ? 13.969 8.609 27.188 1 95.88 58 GLU B C 1
ATOM 4761 O O . GLU B 1 58 ? 13.641 7.551 27.734 1 95.88 58 GLU B O 1
ATOM 4766 N N . THR B 1 59 ? 14.68 8.625 26.094 1 95.81 59 THR B N 1
ATOM 4767 C CA . THR B 1 59 ? 15.242 7.387 25.562 1 95.81 59 THR B CA 1
ATOM 4768 C C . THR B 1 59 ? 16.234 6.777 26.547 1 95.81 59 THR B C 1
ATOM 4770 O O . THR B 1 59 ? 16.203 5.57 26.797 1 95.81 59 THR B O 1
ATOM 4773 N N . ASN B 1 60 ? 17.094 7.617 27.078 1 95.5 60 ASN B N 1
ATOM 4774 C CA . ASN B 1 60 ? 18.062 7.145 28.062 1 95.5 60 ASN B CA 1
ATOM 4775 C C . ASN B 1 60 ? 17.375 6.656 29.328 1 95.5 60 ASN B C 1
ATOM 4777 O O . ASN B 1 60 ? 17.75 5.637 29.906 1 95.5 60 ASN B O 1
ATOM 4781 N N . ARG B 1 61 ? 16.406 7.363 29.75 1 94 61 ARG B N 1
ATOM 4782 C CA . ARG B 1 61 ? 15.656 6.973 30.953 1 94 61 ARG B CA 1
ATOM 4783 C C . ARG B 1 61 ? 14.977 5.625 30.75 1 94 61 ARG B C 1
ATOM 4785 O O . ARG B 1 61 ? 15.047 4.754 31.625 1 94 61 ARG B O 1
ATOM 4792 N N . TYR B 1 62 ? 14.359 5.469 29.703 1 92.5 62 TYR B N 1
ATOM 4793 C CA . TYR B 1 62 ? 13.648 4.23 29.406 1 92.5 62 TYR B CA 1
ATOM 4794 C C . TYR B 1 62 ? 14.617 3.057 29.312 1 92.5 62 TYR B C 1
ATOM 4796 O O . TYR B 1 62 ? 14.336 1.97 29.828 1 92.5 62 TYR B O 1
ATOM 4804 N N . ALA B 1 63 ? 15.68 3.262 28.594 1 92.06 63 ALA B N 1
ATOM 4805 C CA . ALA B 1 63 ? 16.688 2.217 28.5 1 92.06 63 ALA B CA 1
ATOM 4806 C C . ALA B 1 63 ? 17.172 1.789 29.875 1 92.06 63 ALA B C 1
ATOM 4808 O O . ALA B 1 63 ? 17.281 0.594 30.172 1 92.06 63 ALA B O 1
ATOM 4809 N N . SER B 1 64 ? 17.438 2.75 30.703 1 88.69 64 SER B N 1
ATOM 4810 C CA . SER B 1 64 ? 17.891 2.469 32.062 1 88.69 64 SER B CA 1
ATOM 4811 C C . SER B 1 64 ? 16.844 1.688 32.844 1 88.69 64 SER B C 1
ATOM 4813 O O . SER B 1 64 ? 17.172 0.754 33.562 1 88.69 64 SER B O 1
ATOM 4815 N N . ASP B 1 65 ? 15.633 2.064 32.75 1 86.44 65 ASP B N 1
ATOM 4816 C CA . ASP B 1 65 ? 14.531 1.404 33.438 1 86.44 65 ASP B CA 1
ATOM 4817 C C . ASP B 1 65 ? 14.422 -0.062 33.031 1 86.44 65 ASP B C 1
ATOM 4819 O O . ASP B 1 65 ? 14.273 -0.941 33.875 1 86.44 65 ASP B O 1
ATOM 4823 N N . ILE B 1 66 ? 14.453 -0.323 31.781 1 84.31 66 ILE B N 1
ATOM 4824 C CA . ILE B 1 66 ? 14.258 -1.671 31.266 1 84.31 66 ILE B CA 1
ATOM 4825 C C . ILE B 1 66 ? 15.469 -2.535 31.609 1 84.31 66 ILE B C 1
ATOM 4827 O O . ILE B 1 66 ? 15.32 -3.705 31.969 1 84.31 66 ILE B O 1
ATOM 4831 N N . LEU B 1 67 ? 16.625 -1.979 31.453 1 82.25 67 LEU B N 1
ATOM 4832 C CA . LEU B 1 67 ? 17.844 -2.744 31.688 1 82.25 67 LEU B CA 1
ATOM 4833 C C . LEU B 1 67 ? 18.031 -3.01 33.188 1 82.25 67 LEU B C 1
ATOM 4835 O O . LEU B 1 67 ? 18.594 -4.043 33.562 1 82.25 67 LEU B O 1
ATOM 4839 N N . ASN B 1 68 ? 17.688 -2.09 33.969 1 74.69 68 ASN B N 1
ATOM 4840 C CA . ASN B 1 68 ? 17.766 -2.301 35.406 1 74.69 68 ASN B CA 1
ATOM 4841 C C . ASN B 1 68 ? 16.766 -3.357 35.875 1 74.69 68 ASN B C 1
ATOM 4843 O O . ASN B 1 68 ? 17.047 -4.113 36.781 1 74.69 68 ASN B O 1
ATOM 4847 N N . ILE B 1 69 ? 15.602 -3.279 35.312 1 60.41 69 ILE B N 1
ATOM 4848 C CA . ILE B 1 69 ? 14.586 -4.27 35.688 1 60.41 69 ILE B CA 1
ATOM 4849 C C . ILE B 1 69 ? 15.047 -5.656 35.25 1 60.41 69 ILE B C 1
ATOM 4851 O O . ILE B 1 69 ? 14.883 -6.633 35.969 1 60.41 69 ILE B O 1
ATOM 4855 N N . HIS B 1 70 ? 15.516 -5.742 34.031 1 56.47 70 HIS B N 1
ATOM 4856 C CA . HIS B 1 70 ? 15.898 -7.047 33.5 1 56.47 70 HIS B CA 1
ATOM 4857 C C . HIS B 1 70 ? 17.266 -7.469 34 1 56.47 70 HIS B C 1
ATOM 4859 O O . HIS B 1 70 ? 17.719 -8.594 33.781 1 56.47 70 HIS B O 1
ATOM 4865 N N . GLY B 1 71 ? 18.219 -6.672 34.469 1 50.78 71 GLY B N 1
ATOM 4866 C CA . GLY B 1 71 ? 19.453 -7.121 35.125 1 50.78 71 GLY B CA 1
ATOM 4867 C C . GLY B 1 71 ? 19.25 -8.289 36.062 1 50.78 71 GLY B C 1
ATOM 4868 O O . GLY B 1 71 ? 20.188 -9.047 36.312 1 50.78 71 GLY B O 1
ATOM 4869 N N . GLU B 1 72 ? 18.359 -8.172 36.938 1 43.5 72 GLU B N 1
ATOM 4870 C CA . GLU B 1 72 ? 18.25 -9.312 37.875 1 43.5 72 GLU B CA 1
ATOM 4871 C C . GLU B 1 72 ? 17.859 -10.578 37.125 1 43.5 72 GLU B C 1
ATOM 4873 O O . GLU B 1 72 ? 18.047 -11.688 37.625 1 43.5 72 GLU B O 1
ATOM 4878 N N . THR B 1 73 ? 16.844 -10.422 36.281 1 40.38 73 THR B N 1
ATOM 4879 C CA . THR B 1 73 ? 16.234 -11.703 35.938 1 40.38 73 THR B CA 1
ATOM 4880 C C . THR B 1 73 ? 17.141 -12.484 34.969 1 40.38 73 THR B C 1
ATOM 4882 O O . THR B 1 73 ? 17.531 -13.617 35.281 1 40.38 73 THR B O 1
ATOM 4885 N N . SER B 1 74 ? 16.531 -13.062 33.625 1 39.56 74 SER B N 1
ATOM 4886 C CA . SER B 1 74 ? 16.859 -14.305 32.938 1 39.56 74 SER B CA 1
ATOM 4887 C C . SER B 1 74 ? 18.188 -14.18 32.188 1 39.56 74 SER B C 1
ATOM 4889 O O . SER B 1 74 ? 18.531 -13.102 31.703 1 39.56 74 SER B O 1
ATOM 4891 N N . ASP B 1 75 ? 19.234 -15.125 32.344 1 37.88 75 ASP B N 1
ATOM 4892 C CA . ASP B 1 75 ? 20.438 -15.609 31.656 1 37.88 75 ASP B CA 1
ATOM 4893 C C . ASP B 1 75 ? 20.344 -15.391 30.141 1 37.88 75 ASP B C 1
ATOM 4895 O O . ASP B 1 75 ? 21.359 -15.328 29.453 1 37.88 75 ASP B O 1
ATOM 4899 N N . LYS B 1 76 ? 19.188 -15.633 29.547 1 41 76 LYS B N 1
ATOM 4900 C CA . LYS B 1 76 ? 19.062 -15.844 28.109 1 41 76 LYS B CA 1
ATOM 4901 C C . LYS B 1 76 ? 19.344 -14.562 27.344 1 41 76 LYS B C 1
ATOM 4903 O O . LYS B 1 76 ? 19.609 -14.602 26.141 1 41 76 LYS B O 1
ATOM 4908 N N . ARG B 1 77 ? 18.844 -13.336 27.797 1 43.84 77 ARG B N 1
ATOM 4909 C CA . ARG B 1 77 ? 19.062 -12.227 26.875 1 43.84 77 ARG B CA 1
ATOM 4910 C C . ARG B 1 77 ? 20.406 -11.547 27.141 1 43.84 77 ARG B C 1
ATOM 4912 O O . ARG B 1 77 ? 20.453 -10.328 27.359 1 43.84 77 ARG B O 1
ATOM 4919 N N . LYS B 1 78 ? 21.344 -12.242 27.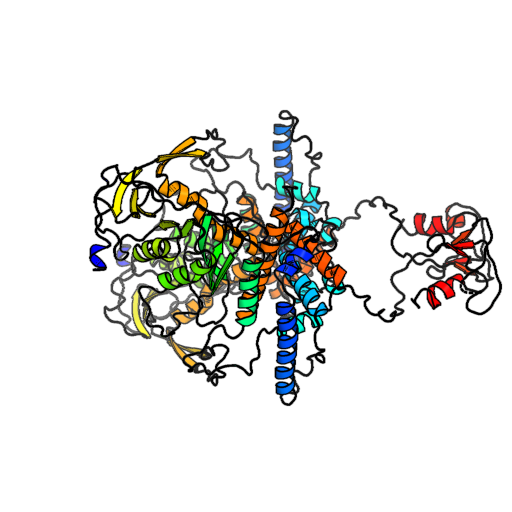594 1 44.38 78 LYS B N 1
ATOM 4920 C CA . LYS B 1 78 ? 22.734 -11.891 27.812 1 44.38 78 LYS B CA 1
ATOM 4921 C C . LYS B 1 78 ? 23.281 -11.023 26.672 1 44.38 78 LYS B C 1
ATOM 4923 O O . LYS B 1 78 ? 24.375 -10.469 26.766 1 44.38 78 LYS B O 1
ATOM 4928 N N . HIS B 1 79 ? 22.641 -10.938 25.484 1 47.84 79 HIS B N 1
ATOM 4929 C CA . HIS B 1 79 ? 23.375 -10.344 24.375 1 47.84 79 HIS B CA 1
ATOM 4930 C C . HIS B 1 79 ? 23.031 -8.867 24.219 1 47.84 79 HIS B C 1
ATOM 4932 O O . HIS B 1 79 ? 23.141 -8.305 23.125 1 47.84 79 HIS B O 1
ATOM 4938 N N . VAL B 1 80 ? 22.297 -8.273 25.203 1 53.88 80 VAL B N 1
ATOM 4939 C CA . VAL B 1 80 ? 22.141 -6.848 24.922 1 53.88 80 VAL B CA 1
ATOM 4940 C C . VAL B 1 80 ? 23.469 -6.129 25.203 1 53.88 80 VAL B C 1
ATOM 4942 O O . VAL B 1 80 ? 24 -6.211 26.297 1 53.88 80 VAL B O 1
ATOM 4945 N N . PRO B 1 81 ? 24.203 -5.738 24.188 1 57.47 81 PRO B N 1
ATOM 4946 C CA . PRO B 1 81 ? 25.406 -4.926 24.438 1 57.47 81 PRO B CA 1
ATOM 4947 C C . PRO B 1 81 ? 25.172 -3.842 25.484 1 57.47 81 PRO B C 1
ATOM 4949 O O . PRO B 1 81 ? 24.031 -3.414 25.703 1 57.47 81 PRO B O 1
ATOM 4952 N N . ALA B 1 82 ? 26.141 -3.633 26.344 1 64.94 82 ALA B N 1
ATOM 4953 C CA . ALA B 1 82 ? 26.156 -2.574 27.344 1 64.94 82 ALA B CA 1
ATOM 4954 C C . ALA B 1 82 ? 25.578 -1.275 26.797 1 64.94 82 ALA B C 1
ATOM 4956 O O . ALA B 1 82 ? 26 -0.803 25.734 1 64.94 82 ALA B O 1
ATOM 4957 N N . TRP B 1 83 ? 24.422 -0.819 27.203 1 83 83 TRP B N 1
ATOM 4958 C CA . TRP B 1 83 ? 23.781 0.43 26.812 1 83 83 TRP B CA 1
ATOM 4959 C C . TRP B 1 83 ? 24.703 1.621 27.078 1 83 83 TRP B C 1
ATOM 4961 O O . TRP B 1 83 ? 25.203 1.78 28.203 1 83 83 TRP B O 1
ATOM 4971 N N . LYS B 1 84 ? 25.047 2.242 26.016 1 86.5 84 LYS B N 1
ATOM 4972 C CA . LYS B 1 84 ? 25.688 3.547 26.109 1 86.5 84 LYS B CA 1
ATOM 4973 C C . LYS B 1 84 ? 24.688 4.676 25.891 1 86.5 84 LYS B C 1
ATOM 4975 O O . LYS B 1 84 ? 24.016 4.715 24.859 1 86.5 84 LYS B O 1
ATOM 4980 N N . PRO B 1 85 ? 24.609 5.539 27 1 92.62 85 PRO B N 1
ATOM 4981 C CA . PRO B 1 85 ? 23.641 6.629 26.828 1 92.62 85 PRO B CA 1
ATOM 4982 C C . PRO B 1 85 ? 23.828 7.395 25.531 1 92.62 85 PRO B C 1
ATOM 4984 O O . PRO B 1 85 ? 24.953 7.691 25.141 1 92.62 85 PRO B O 1
ATOM 4987 N N . THR B 1 86 ? 22.75 7.609 24.906 1 94.5 86 THR B N 1
ATOM 4988 C CA . THR B 1 86 ? 22.781 8.336 23.641 1 94.5 86 THR B CA 1
ATOM 4989 C C . THR B 1 86 ? 22.859 9.844 23.891 1 94.5 86 THR B C 1
ATOM 4991 O O . THR B 1 86 ? 22.688 10.305 25.016 1 94.5 86 THR B O 1
ATOM 4994 N N . ASP B 1 87 ? 23.234 10.641 22.859 1 95.44 87 ASP B N 1
ATOM 4995 C CA . ASP B 1 87 ? 23.344 12.094 22.938 1 95.44 87 ASP B CA 1
ATOM 4996 C C . ASP B 1 87 ? 22.656 12.766 21.734 1 95.44 87 ASP B C 1
ATOM 4998 O O . ASP B 1 87 ? 22.016 12.094 20.938 1 95.44 87 ASP B O 1
ATOM 5002 N N . ASN B 1 88 ? 22.734 14.078 21.766 1 95.06 88 ASN B N 1
ATOM 5003 C CA . ASN B 1 88 ? 22.062 14.852 20.719 1 95.06 88 ASN B CA 1
ATOM 5004 C C . ASN B 1 88 ? 22.562 14.469 19.328 1 95.06 88 ASN B C 1
ATOM 5006 O O . ASN B 1 88 ? 21.766 14.297 18.406 1 95.06 88 ASN B O 1
ATOM 5010 N N . ASN B 1 89 ? 23.797 14.258 19.203 1 94.19 89 ASN B N 1
ATOM 5011 C CA . ASN B 1 89 ? 24.391 13.945 17.906 1 94.19 89 ASN B CA 1
ATOM 5012 C C . ASN B 1 89 ? 23.969 12.562 17.406 1 94.19 89 ASN B C 1
ATOM 5014 O O . ASN B 1 89 ? 23.656 12.391 16.234 1 94.19 89 ASN B O 1
ATOM 5018 N N . GLU B 1 90 ? 23.938 11.656 18.312 1 94.88 90 GLU B N 1
ATOM 5019 C CA . GLU B 1 90 ? 23.547 10.297 17.953 1 94.88 90 GLU B CA 1
ATOM 5020 C C . GLU B 1 90 ? 22.078 10.242 17.516 1 94.88 90 GLU B C 1
ATOM 5022 O O . GLU B 1 90 ? 21.75 9.539 16.547 1 94.88 90 GLU B O 1
ATOM 5027 N N . ILE B 1 91 ? 21.25 10.977 18.172 1 96.62 91 ILE B N 1
ATOM 5028 C CA . ILE B 1 91 ? 19.844 10.992 17.828 1 96.62 91 ILE B CA 1
ATOM 5029 C C . ILE B 1 91 ? 19.641 11.664 16.469 1 96.62 91 ILE B C 1
ATOM 5031 O O . ILE B 1 91 ? 18.797 11.25 15.68 1 96.62 91 ILE B O 1
ATOM 5035 N N . LEU B 1 92 ? 20.406 12.656 16.234 1 96.31 92 LEU B N 1
ATOM 5036 C CA . LEU B 1 92 ? 20.328 13.328 14.945 1 96.31 92 LEU B CA 1
ATOM 5037 C C . LEU B 1 92 ? 20.781 12.391 13.82 1 96.31 92 LEU B C 1
ATOM 5039 O O . LEU B 1 92 ? 20.141 12.336 12.766 1 96.31 92 LEU B O 1
ATOM 5043 N N . LYS B 1 93 ? 21.859 11.656 14.039 1 95.88 93 LYS B N 1
ATOM 5044 C CA . LYS B 1 93 ? 22.312 10.656 13.07 1 95.88 93 LYS B CA 1
ATOM 5045 C C . LYS B 1 93 ? 21.234 9.602 12.836 1 95.88 93 LYS B C 1
ATOM 5047 O O . LYS B 1 93 ? 20.969 9.219 11.695 1 95.88 93 LYS B O 1
ATOM 5052 N N . PHE B 1 94 ? 20.703 9.195 13.977 1 96.5 94 PHE B N 1
ATOM 5053 C CA . PHE B 1 94 ? 19.625 8.219 13.93 1 96.5 94 PHE B CA 1
ATOM 5054 C C . PHE B 1 94 ? 18.484 8.719 13.062 1 96.5 94 PHE B C 1
ATOM 5056 O O . PHE B 1 94 ? 17.984 7.996 12.188 1 96.5 94 PHE B O 1
ATOM 5063 N N . LEU B 1 95 ? 18.062 9.945 13.203 1 96.56 95 LEU B N 1
ATOM 5064 C CA . LEU B 1 95 ? 16.969 10.547 12.445 1 96.56 95 LEU B CA 1
ATOM 5065 C C . LEU B 1 95 ? 17.344 10.695 10.977 1 96.56 95 LEU B C 1
ATOM 5067 O O . LEU B 1 95 ? 16.5 10.492 10.094 1 96.56 95 LEU B O 1
ATOM 5071 N N . GLY B 1 96 ? 18.562 11.117 10.758 1 96.12 96 GLY B N 1
ATOM 5072 C CA . GLY B 1 96 ? 19.016 11.195 9.383 1 96.12 96 GLY B CA 1
ATOM 5073 C C . GLY B 1 96 ? 18.891 9.875 8.641 1 96.12 96 GLY B C 1
ATOM 5074 O O . GLY B 1 96 ? 18.469 9.852 7.48 1 96.12 96 GLY B O 1
ATOM 5075 N N . LEU B 1 97 ? 19.234 8.789 9.273 1 96 97 LEU B N 1
ATOM 5076 C CA . LEU B 1 97 ? 19.141 7.465 8.672 1 96 97 LEU B CA 1
ATOM 5077 C C . LEU B 1 97 ? 17.672 7.078 8.453 1 96 97 LEU B C 1
ATOM 5079 O O . LEU B 1 97 ? 17.344 6.469 7.434 1 96 97 LEU B O 1
ATOM 5083 N N . VAL B 1 98 ? 16.844 7.426 9.406 1 95.94 98 VAL B N 1
ATOM 5084 C CA . VAL B 1 98 ? 15.422 7.141 9.289 1 95.94 98 VAL B CA 1
ATOM 5085 C C . VAL B 1 98 ? 14.852 7.855 8.062 1 95.94 98 VAL B C 1
ATOM 5087 O O . VAL B 1 98 ? 14.102 7.27 7.285 1 95.94 98 VAL B O 1
ATOM 5090 N N . LEU B 1 99 ? 15.203 9.094 7.922 1 96.5 99 LEU B N 1
ATOM 5091 C CA . LEU B 1 99 ? 14.758 9.859 6.766 1 96.5 99 LEU B CA 1
ATOM 5092 C C . LEU B 1 99 ? 15.289 9.258 5.473 1 96.5 99 LEU B C 1
ATOM 5094 O O . LEU B 1 99 ? 14.57 9.203 4.469 1 96.5 99 LEU B O 1
ATOM 5098 N N . LEU B 1 100 ? 16.516 8.805 5.531 1 95.94 100 LEU B N 1
ATOM 5099 C CA . LEU B 1 100 ? 17.125 8.203 4.355 1 95.94 100 LEU B CA 1
ATOM 5100 C C . LEU B 1 100 ? 16.422 6.914 3.969 1 95.94 100 LEU B C 1
ATOM 5102 O O . LEU B 1 100 ? 16.266 6.613 2.783 1 95.94 100 LEU B O 1
ATOM 5106 N N . MET B 1 101 ? 16.016 6.176 4.926 1 95.19 101 MET B N 1
ATOM 5107 C CA . MET B 1 101 ? 15.312 4.922 4.684 1 95.19 101 MET B CA 1
ATOM 5108 C C . MET B 1 101 ? 13.984 5.172 3.967 1 95.19 101 MET B C 1
ATOM 5110 O O . MET B 1 101 ? 13.438 4.266 3.344 1 95.19 101 MET B O 1
ATOM 5114 N N . GLY B 1 102 ? 13.453 6.332 4.027 1 93.69 102 GLY B N 1
ATOM 5115 C CA . GLY B 1 102 ? 12.266 6.695 3.275 1 93.69 102 GLY B CA 1
ATOM 5116 C C . GLY B 1 102 ? 12.508 6.801 1.782 1 93.69 102 GLY B C 1
ATOM 5117 O O . GLY B 1 102 ? 11.57 6.711 0.987 1 93.69 102 GLY B O 1
ATOM 5118 N N . HIS B 1 103 ? 13.727 6.949 1.437 1 94.12 103 HIS B N 1
ATOM 5119 C CA . HIS B 1 103 ? 14.078 7.102 0.03 1 94.12 103 HIS B CA 1
ATOM 5120 C C . HIS B 1 103 ? 14.578 5.785 -0.558 1 94.12 103 HIS B C 1
ATOM 5122 O O . HIS B 1 103 ? 14.633 5.629 -1.779 1 94.12 103 HIS B O 1
ATOM 5128 N N . ILE B 1 104 ? 15.047 4.898 0.3 1 93.5 104 ILE B N 1
ATOM 5129 C CA . ILE B 1 104 ? 15.508 3.566 -0.076 1 93.5 104 ILE B CA 1
ATOM 5130 C C . ILE B 1 104 ? 14.82 2.518 0.799 1 93.5 104 ILE B C 1
ATOM 5132 O O . ILE B 1 104 ? 15.133 2.393 1.986 1 93.5 104 ILE B O 1
ATOM 5136 N N . GLU B 1 105 ? 14.062 1.788 0.268 1 91.81 105 GLU B N 1
ATOM 5137 C CA . GLU B 1 105 ? 13.391 0.756 1.05 1 91.81 105 GLU B CA 1
ATOM 5138 C C . GLU B 1 105 ? 13.984 -0.623 0.773 1 91.81 105 GLU B C 1
ATOM 5140 O O . GLU B 1 105 ? 14.125 -1.024 -0.384 1 91.81 105 GLU B O 1
ATOM 5145 N N . LYS B 1 106 ? 14.367 -1.222 1.81 1 92.69 106 LYS B N 1
ATOM 5146 C CA . LYS B 1 106 ? 14.898 -2.576 1.713 1 92.69 106 LYS B CA 1
ATOM 5147 C C . LYS B 1 106 ? 13.984 -3.58 2.408 1 92.69 106 LYS B C 1
ATOM 5149 O O . LYS B 1 106 ? 12.969 -3.203 2.984 1 92.69 106 LYS B O 1
ATOM 5154 N N . ASP B 1 107 ? 14.297 -4.848 2.326 1 90.56 107 ASP B N 1
ATOM 5155 C CA . ASP B 1 107 ? 13.414 -5.914 2.791 1 90.56 107 ASP B CA 1
ATOM 5156 C C . ASP B 1 107 ? 13.336 -5.934 4.316 1 90.56 107 ASP B C 1
ATOM 5158 O O . ASP B 1 107 ? 12.258 -6.137 4.883 1 90.56 107 ASP B O 1
ATOM 5162 N N . SER B 1 108 ? 14.469 -5.793 4.926 1 90.31 108 SER B N 1
ATOM 5163 C CA . SER B 1 108 ? 14.539 -5.797 6.383 1 90.31 108 SER B CA 1
ATOM 5164 C C . SER B 1 108 ? 15.438 -4.68 6.895 1 90.31 108 SER B C 1
ATOM 5166 O O . SER B 1 108 ? 16.25 -4.133 6.141 1 90.31 108 SER B O 1
ATOM 5168 N N . LEU B 1 109 ? 15.25 -4.422 8.148 1 91.44 109 LEU B N 1
ATOM 5169 C CA . LEU B 1 109 ? 16.047 -3.357 8.75 1 91.44 109 LEU B CA 1
ATOM 5170 C C . LEU B 1 109 ? 17.531 -3.709 8.734 1 91.44 109 LEU B C 1
ATOM 5172 O O . LEU B 1 109 ? 18.375 -2.836 8.539 1 91.44 109 LEU B O 1
ATOM 5176 N N . GLN B 1 110 ? 17.859 -4.918 8.883 1 91.75 110 GLN B N 1
ATOM 5177 C CA . GLN B 1 110 ? 19.266 -5.352 8.938 1 91.75 110 GLN B CA 1
ATOM 5178 C C . GLN B 1 110 ? 19.922 -5.219 7.57 1 91.75 110 GLN B C 1
ATOM 5180 O O . GLN B 1 110 ? 21.156 -5.078 7.484 1 91.75 110 GLN B O 1
ATOM 5185 N N . ASP B 1 111 ? 19.156 -5.184 6.551 1 93.62 111 ASP B N 1
ATOM 5186 C CA . ASP B 1 111 ? 19.672 -5.164 5.188 1 93.62 111 ASP B CA 1
ATOM 5187 C C . ASP B 1 111 ? 20.344 -3.822 4.879 1 93.62 111 ASP B C 1
ATOM 5189 O O . ASP B 1 111 ? 21.141 -3.723 3.947 1 93.62 111 ASP B O 1
ATOM 5193 N N . TYR B 1 112 ? 20 -2.846 5.633 1 94.69 112 TYR B N 1
ATOM 5194 C CA . TYR B 1 112 ? 20.594 -1.534 5.391 1 94.69 112 TYR B CA 1
ATOM 5195 C C . TYR B 1 112 ? 22.078 -1.542 5.703 1 94.69 112 TYR B C 1
ATOM 5197 O O . TYR B 1 112 ? 22.844 -0.728 5.172 1 94.69 112 TYR B O 1
ATOM 5205 N N . TRP B 1 113 ? 22.516 -2.473 6.516 1 95.5 113 TRP B N 1
ATOM 5206 C CA . TRP B 1 113 ? 23.922 -2.523 6.926 1 95.5 113 TRP B CA 1
ATOM 5207 C C . TRP B 1 113 ? 24.641 -3.715 6.293 1 95.5 113 TRP B C 1
ATOM 5209 O O . TRP B 1 113 ? 25.781 -4.008 6.629 1 95.5 113 TRP B O 1
ATOM 5219 N N . THR B 1 114 ? 23.922 -4.383 5.359 1 93.31 114 THR B N 1
ATOM 5220 C CA . THR B 1 114 ? 24.516 -5.559 4.73 1 93.31 114 THR B CA 1
ATOM 5221 C C . THR B 1 114 ? 25.688 -5.164 3.834 1 93.31 114 THR B C 1
ATOM 5223 O O . THR B 1 114 ? 25.734 -4.043 3.322 1 93.31 114 THR B O 1
ATOM 5226 N N . VAL B 1 115 ? 26.578 -6.145 3.645 1 90.88 115 VAL B N 1
ATOM 5227 C CA . VAL B 1 115 ? 27.734 -5.914 2.777 1 90.88 115 VAL B CA 1
ATOM 5228 C C . VAL B 1 115 ? 27.547 -6.668 1.463 1 90.88 115 VAL B C 1
ATOM 5230 O O . VAL B 1 115 ? 28.438 -6.688 0.62 1 90.88 115 VAL B O 1
ATOM 5233 N N . ASN B 1 116 ? 26.391 -7.262 1.312 1 90.88 116 ASN B N 1
ATOM 5234 C CA . ASN B 1 116 ? 26.078 -7.906 0.043 1 90.88 116 ASN B CA 1
ATOM 5235 C C . ASN B 1 116 ? 26.094 -6.91 -1.113 1 90.88 116 ASN B C 1
ATOM 5237 O O . ASN B 1 116 ? 25.359 -5.93 -1.104 1 90.88 116 ASN B O 1
ATOM 5241 N N . ASP B 1 117 ? 26.797 -7.145 -2.105 1 89.06 117 ASP B N 1
ATOM 5242 C CA . ASP B 1 117 ? 27.062 -6.211 -3.195 1 89.06 117 ASP B CA 1
ATOM 5243 C C . ASP B 1 117 ? 25.781 -5.914 -3.98 1 89.06 117 ASP B C 1
ATOM 5245 O O . ASP B 1 117 ? 25.656 -4.855 -4.598 1 89.06 117 ASP B O 1
ATOM 5249 N N . LEU B 1 118 ? 24.922 -6.797 -3.947 1 91.69 118 LEU B N 1
ATOM 5250 C CA . LEU B 1 118 ? 23.703 -6.629 -4.73 1 91.69 118 LEU B CA 1
ATOM 5251 C C . LEU B 1 118 ? 22.812 -5.539 -4.129 1 91.69 118 LEU B C 1
ATOM 5253 O O . LEU B 1 118 ? 22.109 -4.836 -4.855 1 91.69 118 LEU B O 1
ATOM 5257 N N . ILE B 1 119 ? 22.859 -5.379 -2.771 1 92.5 119 ILE B N 1
ATOM 5258 C CA . ILE B 1 119 ? 21.859 -4.484 -2.188 1 92.5 119 ILE B CA 1
ATOM 5259 C C . ILE B 1 119 ? 22.547 -3.502 -1.239 1 92.5 119 ILE B C 1
ATOM 5261 O O . ILE B 1 119 ? 21.891 -2.695 -0.584 1 92.5 119 ILE B O 1
ATOM 5265 N N . GLU B 1 120 ? 23.766 -3.463 -1.171 1 91.62 120 GLU B N 1
ATOM 5266 C CA . GLU B 1 120 ? 24.469 -2.672 -0.165 1 91.62 120 GLU B CA 1
ATOM 5267 C C . GLU B 1 120 ? 24.312 -1.178 -0.427 1 91.62 120 GLU B C 1
ATOM 5269 O O . GLU B 1 120 ? 24.234 -0.748 -1.581 1 91.62 120 GLU B O 1
ATOM 5274 N N . THR B 1 121 ? 24.219 -0.412 0.605 1 91.75 121 THR B N 1
ATOM 5275 C CA . THR B 1 121 ? 24.281 1.044 0.684 1 91.75 121 THR B CA 1
ATOM 5276 C C . THR B 1 121 ? 25.266 1.487 1.755 1 91.75 121 THR B C 1
ATOM 5278 O O . THR B 1 121 ? 24.891 1.658 2.918 1 91.75 121 THR B O 1
ATOM 5281 N N . PRO B 1 122 ? 26.406 1.785 1.383 1 90.81 122 PRO B N 1
ATOM 5282 C CA . PRO B 1 122 ? 27.531 1.936 2.309 1 90.81 122 PRO B CA 1
ATOM 5283 C C . PRO B 1 122 ? 27.312 3.072 3.307 1 90.81 122 PRO B C 1
ATOM 5285 O O . PRO B 1 122 ? 27.844 3.023 4.422 1 90.81 122 PRO B O 1
ATOM 5288 N N . VAL B 1 123 ? 26.578 4.039 3.006 1 92.62 123 VAL B N 1
ATOM 5289 C CA . VAL B 1 123 ? 26.438 5.234 3.83 1 92.62 123 VAL B CA 1
ATOM 5290 C C . VAL B 1 123 ? 25.891 4.859 5.203 1 92.62 123 VAL B C 1
ATOM 5292 O O . VAL B 1 123 ? 26.25 5.469 6.211 1 92.62 123 VAL B O 1
ATOM 5295 N N . PHE B 1 124 ? 25.078 3.848 5.285 1 94.62 124 PHE B N 1
ATOM 5296 C CA . PHE B 1 124 ? 24.469 3.459 6.551 1 94.62 124 PHE B CA 1
ATOM 5297 C C . PHE B 1 124 ? 25.531 3.014 7.551 1 94.62 124 PHE B C 1
ATOM 5299 O O . PHE B 1 124 ? 25.5 3.41 8.719 1 94.62 124 PHE B O 1
ATOM 5306 N N . ARG B 1 125 ? 26.5 2.281 7.062 1 93.69 125 ARG B N 1
ATOM 5307 C CA . ARG B 1 125 ? 27.562 1.776 7.914 1 93.69 125 ARG B CA 1
ATOM 5308 C C . ARG B 1 125 ? 28.531 2.895 8.312 1 93.69 125 ARG B C 1
ATOM 5310 O O . ARG B 1 125 ? 29.125 2.852 9.391 1 93.69 125 ARG B O 1
ATOM 5317 N N . LYS B 1 126 ? 28.641 3.848 7.477 1 91.81 126 LYS B N 1
ATOM 5318 C CA . LYS B 1 126 ? 29.547 4.961 7.727 1 91.81 126 LYS B CA 1
ATOM 5319 C C . LYS B 1 126 ? 28.984 5.898 8.797 1 91.81 126 LYS B C 1
ATOM 5321 O O . LYS B 1 126 ? 29.75 6.461 9.594 1 91.81 126 LYS B O 1
ATOM 5326 N N . VAL B 1 127 ? 27.734 6.035 8.875 1 94.12 127 VAL B N 1
ATOM 5327 C CA . VAL B 1 127 ? 27.109 7.016 9.75 1 94.12 127 VAL B CA 1
ATOM 5328 C C . VAL B 1 127 ? 26.953 6.438 11.156 1 94.12 127 VAL B C 1
ATOM 5330 O O . VAL B 1 127 ? 27.25 7.109 12.148 1 94.12 127 VAL B O 1
ATOM 5333 N N . MET B 1 128 ? 26.469 5.184 11.242 1 93.88 128 MET B N 1
ATOM 5334 C CA . MET B 1 128 ? 26.234 4.535 12.531 1 93.88 128 MET B CA 1
ATOM 5335 C C . MET B 1 128 ? 26.234 3.018 12.391 1 93.88 128 MET B C 1
ATOM 5337 O O . MET B 1 128 ? 25.719 2.482 11.414 1 93.88 128 MET B O 1
ATOM 5341 N N . PRO B 1 129 ? 26.828 2.383 13.422 1 94.19 129 PRO B N 1
ATOM 5342 C CA . PRO B 1 129 ? 26.75 0.92 13.359 1 94.19 129 PRO B CA 1
ATOM 5343 C C . PRO B 1 129 ? 25.328 0.402 13.477 1 94.19 129 PRO B C 1
ATOM 5345 O O . PRO B 1 129 ? 24.469 1.057 14.078 1 94.19 129 PRO B O 1
ATOM 5348 N N . ARG B 1 130 ? 25.078 -0.747 12.898 1 94.75 130 ARG B N 1
ATOM 5349 C CA . ARG B 1 130 ? 23.75 -1.372 12.867 1 94.75 130 ARG B CA 1
ATOM 5350 C C . ARG B 1 130 ? 23.172 -1.501 14.266 1 94.75 130 ARG B C 1
ATOM 5352 O O . ARG B 1 130 ? 22.047 -1.072 14.523 1 94.75 130 ARG B O 1
ATOM 5359 N N . ASP B 1 131 ? 23.906 -2.049 15.164 1 92.25 131 ASP B N 1
ATOM 5360 C CA . ASP B 1 131 ? 23.422 -2.322 16.516 1 92.25 131 ASP B CA 1
ATOM 5361 C C . ASP B 1 131 ? 23.109 -1.025 17.266 1 92.25 131 ASP B C 1
ATOM 5363 O O . ASP B 1 131 ? 22.203 -0.979 18.094 1 92.25 131 ASP B O 1
ATOM 5367 N N . GLY B 1 132 ? 23.938 -0.015 17.016 1 92.69 132 GLY B N 1
ATOM 5368 C CA . GLY B 1 132 ? 23.641 1.289 17.578 1 92.69 132 GLY B CA 1
ATOM 5369 C C . GLY B 1 132 ? 22.297 1.839 17.141 1 92.69 132 GLY B C 1
ATOM 5370 O O . GLY B 1 132 ? 21.516 2.332 17.969 1 92.69 132 GLY B O 1
ATOM 5371 N N . PHE B 1 133 ? 22.031 1.702 15.906 1 94.94 133 PHE B N 1
ATOM 5372 C CA . PHE B 1 133 ? 20.75 2.156 15.367 1 94.94 133 PHE B CA 1
ATOM 5373 C C . PHE B 1 133 ? 19.594 1.365 15.969 1 94.94 133 PHE B C 1
ATOM 5375 O O . PHE B 1 133 ? 18.609 1.946 16.406 1 94.94 133 PHE B O 1
ATOM 5382 N N . LEU B 1 134 ? 19.734 0.044 16.016 1 93.25 134 LEU B N 1
ATOM 5383 C CA . LEU B 1 134 ? 18.672 -0.841 16.469 1 93.25 134 LEU B CA 1
ATOM 5384 C C . LEU B 1 134 ? 18.375 -0.61 17.938 1 93.25 134 LEU B C 1
ATOM 5386 O O . LEU B 1 134 ? 17.219 -0.68 18.359 1 93.25 134 LEU B O 1
ATOM 5390 N N . ILE B 1 135 ? 19.375 -0.349 18.656 1 92.31 135 ILE B N 1
ATOM 5391 C CA . ILE B 1 135 ? 19.188 -0.146 20.094 1 92.31 135 ILE B CA 1
ATOM 5392 C C . ILE B 1 135 ? 18.453 1.165 20.328 1 92.31 135 ILE B C 1
ATOM 5394 O O . ILE B 1 135 ? 17.594 1.248 21.219 1 92.31 135 ILE B O 1
ATOM 5398 N N . ILE B 1 136 ? 18.812 2.205 19.609 1 94.38 136 ILE B N 1
ATOM 5399 C CA . ILE B 1 136 ? 18.109 3.479 19.734 1 94.38 136 ILE B CA 1
ATOM 5400 C C . ILE B 1 136 ? 16.656 3.309 19.344 1 94.38 136 ILE B C 1
ATOM 5402 O O . ILE B 1 136 ? 15.75 3.812 20.016 1 94.38 136 ILE B O 1
ATOM 5406 N N . LEU B 1 137 ? 16.422 2.602 18.281 1 93.88 137 LEU B N 1
ATOM 5407 C CA . LEU B 1 137 ? 15.062 2.344 17.828 1 93.88 137 LEU B CA 1
ATOM 5408 C C . LEU B 1 137 ? 14.273 1.584 18.891 1 93.88 137 LEU B C 1
ATOM 5410 O O . LEU B 1 137 ? 13.102 1.891 19.141 1 93.88 137 LEU B O 1
ATOM 5414 N N . LYS B 1 138 ? 14.859 0.68 19.484 1 90.94 138 LYS B N 1
ATOM 5415 C CA . LYS B 1 138 ? 14.219 -0.153 20.5 1 90.94 138 LYS B CA 1
ATOM 5416 C C . LYS B 1 138 ? 13.812 0.677 21.719 1 90.94 138 LYS B C 1
ATOM 5418 O O . LYS B 1 138 ? 12.703 0.535 22.219 1 90.94 138 LYS B O 1
ATOM 5423 N N . PHE B 1 139 ? 14.695 1.56 22.109 1 92.69 139 PHE B N 1
ATOM 5424 C CA . PHE B 1 139 ? 14.469 2.246 23.375 1 92.69 139 PHE B CA 1
ATOM 5425 C C . PHE B 1 139 ? 13.914 3.646 23.141 1 92.69 139 PHE B C 1
ATOM 5427 O O . PHE B 1 139 ? 13.727 4.414 24.078 1 92.69 139 PHE B O 1
ATOM 5434 N N . LEU B 1 140 ? 13.727 3.994 21.906 1 94.12 140 LEU B N 1
ATOM 5435 C CA . LEU B 1 140 ? 13.156 5.309 21.609 1 94.12 140 LEU B CA 1
ATOM 5436 C C . LEU B 1 140 ? 11.875 5.539 22.406 1 94.12 140 LEU B C 1
ATOM 5438 O O . LEU B 1 140 ? 10.945 4.738 22.328 1 94.12 140 LEU B O 1
ATOM 5442 N N . HIS B 1 141 ? 11.891 6.602 23.141 1 93.88 141 HIS B N 1
ATOM 5443 C CA . HIS B 1 141 ? 10.781 6.887 24.062 1 93.88 141 HIS B CA 1
ATOM 5444 C C . HIS B 1 141 ? 10.531 8.391 24.172 1 93.88 141 HIS B C 1
ATOM 5446 O O . HIS B 1 141 ? 11.414 9.195 23.844 1 93.88 141 HIS B O 1
ATOM 5452 N N . PHE B 1 142 ? 9.375 8.727 24.688 1 94.44 142 PHE B N 1
ATOM 5453 C CA . PHE B 1 142 ? 8.977 10.117 24.531 1 94.44 142 PHE B CA 1
ATOM 5454 C C . PHE B 1 142 ? 8.477 10.688 25.859 1 94.44 142 PHE B C 1
ATOM 5456 O O . PHE B 1 142 ? 8.164 11.875 25.953 1 94.44 142 PHE B O 1
ATOM 5463 N N . CYS B 1 143 ? 8.336 9.789 26.844 1 90.62 143 CYS B N 1
ATOM 5464 C CA . CYS B 1 143 ? 7.801 10.242 28.125 1 90.62 143 CYS B CA 1
ATOM 5465 C C . CYS B 1 143 ? 8.406 9.461 29.281 1 90.62 143 CYS B C 1
ATOM 5467 O O . CYS B 1 143 ? 9.047 8.43 29.078 1 90.62 143 CYS B O 1
ATOM 5469 N N . ASP B 1 144 ? 8.188 10.094 30.375 1 87.5 144 ASP B N 1
ATOM 5470 C CA . ASP B 1 144 ? 8.562 9.414 31.609 1 87.5 144 ASP B CA 1
ATOM 5471 C C . ASP B 1 144 ? 7.457 8.469 32.062 1 87.5 144 ASP B C 1
ATOM 5473 O O . ASP B 1 144 ? 6.387 8.906 32.5 1 87.5 144 ASP B O 1
ATOM 5477 N N . ASN B 1 145 ? 7.734 7.23 32.062 1 83.62 145 ASN B N 1
ATOM 5478 C CA . ASN B 1 145 ? 6.742 6.211 32.406 1 83.62 145 ASN B CA 1
ATOM 5479 C C . ASN B 1 145 ? 6.328 6.277 33.875 1 83.62 145 ASN B C 1
ATOM 5481 O O . ASN B 1 145 ? 5.277 5.758 34.25 1 83.62 145 ASN B O 1
ATOM 5485 N N . SER B 1 146 ? 7.145 6.887 34.594 1 80.12 146 SER B N 1
ATOM 5486 C CA . SER B 1 146 ? 6.84 6.992 36.031 1 80.12 146 SER B CA 1
ATOM 5487 C C . SER B 1 146 ? 5.688 7.957 36.281 1 80.12 146 SER B C 1
ATOM 5489 O O . SER B 1 146 ? 5.039 7.906 37.312 1 80.12 146 SER B O 1
ATOM 5491 N N . LEU B 1 147 ? 5.383 8.688 35.312 1 77.69 147 LEU B N 1
ATOM 5492 C CA . LEU B 1 147 ? 4.336 9.695 35.469 1 77.69 147 LEU B CA 1
ATOM 5493 C C . LEU B 1 147 ? 2.996 9.164 34.969 1 77.69 147 LEU B C 1
ATOM 5495 O O . LEU B 1 147 ? 2.018 9.906 34.875 1 77.69 147 LEU B O 1
ATOM 5499 N N . LYS B 1 148 ? 2.953 7.887 34.75 1 75 148 LYS B N 1
ATOM 5500 C CA . LYS B 1 148 ? 1.724 7.281 34.219 1 75 148 LYS B CA 1
ATOM 5501 C C . LYS B 1 148 ? 0.612 7.344 35.281 1 75 148 LYS B C 1
ATOM 5503 O O . LYS B 1 148 ? 0.817 6.973 36.438 1 75 148 LYS B O 1
ATOM 5508 N N . GLU B 1 149 ? -0.411 7.984 34.781 1 71 149 GLU B N 1
ATOM 5509 C CA . GLU B 1 149 ? -1.588 8.008 35.656 1 71 149 GLU B CA 1
ATOM 5510 C C . GLU B 1 149 ? -2.428 6.742 35.469 1 71 149 GLU B C 1
ATOM 5512 O O . GLU B 1 149 ? -2.352 6.082 34.438 1 71 149 GLU B O 1
ATOM 5517 N N . CYS B 1 150 ? -3.127 6.473 36.531 1 66.38 150 CYS B N 1
ATOM 5518 C CA . CYS B 1 150 ? -4.027 5.328 36.469 1 66.38 150 CYS B CA 1
ATOM 5519 C C . CYS B 1 150 ? -5.098 5.531 35.406 1 66.38 150 CYS B C 1
ATOM 5521 O O . CYS B 1 150 ? -5.613 6.637 35.219 1 66.38 150 CYS B O 1
ATOM 5523 N N . ARG B 1 151 ? -5.32 4.613 34.656 1 66.81 151 ARG B N 1
ATOM 5524 C CA . ARG B 1 151 ? -6.258 4.652 33.531 1 66.81 151 ARG B CA 1
ATOM 5525 C C . ARG B 1 151 ? -7.641 5.09 34 1 66.81 151 ARG B C 1
ATOM 5527 O O . ARG B 1 151 ? -8.391 5.699 33.219 1 66.81 151 ARG B O 1
ATOM 5534 N N . ASP B 1 152 ? -7.801 4.727 35.188 1 66 152 ASP B N 1
ATOM 5535 C CA . ASP B 1 152 ? -9.133 4.984 35.719 1 66 152 ASP B CA 1
ATOM 5536 C C . ASP B 1 152 ? -9.258 6.422 36.219 1 66 152 ASP B C 1
ATOM 5538 O O . ASP B 1 152 ? -10.344 6.867 36.594 1 66 152 ASP B O 1
ATOM 5542 N N . SER B 1 153 ? -8.172 7.031 36.094 1 68 153 SER B N 1
ATOM 5543 C CA . SER B 1 153 ? -8.227 8.43 36.5 1 68 153 SER B CA 1
ATOM 5544 C C . SER B 1 153 ? -8.984 9.281 35.5 1 68 153 SER B C 1
ATOM 5546 O O . SER B 1 153 ? -8.914 9.031 34.312 1 68 153 SER B O 1
ATOM 5548 N N . PRO B 1 154 ? -9.875 10.047 35.969 1 63.69 154 PRO B N 1
ATOM 5549 C CA . PRO B 1 154 ? -10.664 10.906 35.094 1 63.69 154 PRO B CA 1
ATOM 5550 C C . PRO B 1 154 ? -9.789 11.773 34.188 1 63.69 154 PRO B C 1
ATOM 5552 O O . PRO B 1 154 ? -10.25 12.227 33.125 1 63.69 154 PRO B O 1
ATOM 5555 N N . THR B 1 155 ? -8.617 11.898 34.625 1 63.28 155 THR B N 1
ATOM 5556 C CA . THR B 1 155 ? -7.742 12.773 33.844 1 63.28 155 THR B CA 1
ATOM 5557 C C . THR B 1 155 ? -6.805 11.961 32.969 1 63.28 155 THR B C 1
ATOM 5559 O O . THR B 1 155 ? -5.828 12.492 32.438 1 63.28 155 THR B O 1
ATOM 5562 N N . TYR B 1 156 ? -7.145 10.859 32.812 1 67.88 156 TYR B N 1
ATOM 5563 C CA . TYR B 1 156 ? -6.234 10 32.062 1 67.88 156 TYR B CA 1
ATOM 5564 C C . TYR B 1 156 ? -6.16 10.422 30.594 1 67.88 156 TYR B C 1
ATOM 5566 O O . TYR B 1 156 ? -7.191 10.555 29.938 1 67.88 156 TYR B O 1
ATOM 5574 N N . ASP B 1 157 ? -5.008 10.75 30.25 1 67.44 157 ASP B N 1
ATOM 5575 C CA . ASP B 1 157 ? -4.73 11.117 28.875 1 67.44 157 ASP B CA 1
ATOM 5576 C C . ASP B 1 157 ? -4.215 9.922 28.078 1 67.44 157 ASP B C 1
ATOM 5578 O O . ASP B 1 157 ? -3.127 9.414 28.359 1 67.44 157 ASP B O 1
ATOM 5582 N N . ARG B 1 158 ? -4.965 9.516 27.109 1 67.12 158 ARG B N 1
ATOM 5583 C CA . ARG B 1 158 ? -4.566 8.367 26.297 1 67.12 158 ARG B CA 1
ATOM 5584 C C . ARG B 1 158 ? -3.322 8.688 25.469 1 67.12 158 ARG B C 1
ATOM 5586 O O . ARG B 1 158 ? -2.611 7.777 25.047 1 67.12 158 ARG B O 1
ATOM 5593 N N . HIS B 1 159 ? -3.08 9.984 25.391 1 75.19 159 HIS B N 1
ATOM 5594 C CA . HIS B 1 159 ? -1.956 10.414 24.562 1 75.19 159 HIS B CA 1
ATOM 5595 C C . HIS B 1 159 ? -0.741 10.75 25.422 1 75.19 159 HIS B C 1
ATOM 5597 O O . HIS B 1 159 ? 0.214 11.367 24.938 1 75.19 159 HIS B O 1
ATOM 5603 N N . TRP B 1 160 ? -0.788 10.367 26.609 1 76.12 160 TRP B N 1
ATOM 5604 C CA . TRP B 1 160 ? 0.213 10.867 27.547 1 76.12 160 TRP B CA 1
ATOM 5605 C C . TRP B 1 160 ? 1.612 10.414 27.141 1 76.12 160 TRP B C 1
ATOM 5607 O O . TRP B 1 160 ? 2.598 11.102 27.406 1 76.12 160 TRP B O 1
ATOM 5617 N N . LYS B 1 161 ? 1.688 9.344 26.375 1 81.56 161 LYS B N 1
ATOM 5618 C CA . LYS B 1 161 ? 2.986 8.773 26.031 1 81.56 161 LYS B CA 1
ATOM 5619 C C . LYS B 1 161 ? 3.73 9.641 25.031 1 81.56 161 LYS B C 1
ATOM 5621 O O . LYS B 1 161 ? 4.957 9.594 24.938 1 81.56 161 LYS B O 1
ATOM 5626 N N . ILE B 1 162 ? 3.014 10.461 24.219 1 88.44 162 ILE B N 1
ATOM 5627 C CA . ILE B 1 162 ? 3.686 11.234 23.188 1 88.44 162 ILE B CA 1
ATOM 5628 C C . ILE B 1 162 ? 3.188 12.68 23.219 1 88.44 162 ILE B C 1
ATOM 5630 O O . ILE B 1 162 ? 3.447 13.453 22.297 1 88.44 162 ILE B O 1
ATOM 5634 N N . ARG B 1 163 ? 2.543 13.125 24.234 1 88.38 163 ARG B N 1
ATOM 5635 C CA . ARG B 1 163 ? 1.896 14.43 24.344 1 88.38 163 ARG B CA 1
ATOM 5636 C C . ARG B 1 163 ? 2.918 15.555 24.266 1 88.38 163 ARG B C 1
ATOM 5638 O O . ARG B 1 163 ? 2.736 16.516 23.5 1 88.38 163 ARG B O 1
ATOM 5645 N N . LYS B 1 164 ? 3.963 15.406 24.984 1 91.19 164 LYS B N 1
ATOM 5646 C CA . LYS B 1 164 ? 4.957 16.469 25.031 1 91.19 164 LYS B CA 1
ATOM 5647 C C . LYS B 1 164 ? 5.547 16.734 23.656 1 91.19 164 LYS B C 1
ATOM 5649 O O . LYS B 1 164 ? 5.605 17.891 23.203 1 91.19 164 LYS B O 1
ATOM 5654 N N . ILE B 1 165 ? 5.898 15.703 23.016 1 94.5 165 ILE B N 1
ATOM 5655 C CA . ILE B 1 165 ? 6.496 15.828 21.688 1 94.5 165 ILE B CA 1
ATOM 5656 C C . ILE B 1 165 ? 5.465 16.375 20.703 1 94.5 165 ILE B C 1
ATOM 5658 O O . ILE B 1 165 ? 5.766 17.266 19.906 1 94.5 165 ILE B O 1
ATOM 5662 N N . PHE B 1 166 ? 4.324 15.891 20.797 1 94.19 166 PHE B N 1
ATOM 5663 C CA . PHE B 1 166 ? 3.24 16.312 19.922 1 94.19 166 PHE B CA 1
ATOM 5664 C C . PHE B 1 166 ? 2.959 17.812 20.078 1 94.19 166 PHE B C 1
ATOM 5666 O O . PHE B 1 166 ? 2.852 18.531 19.094 1 94.19 166 PHE B O 1
ATOM 5673 N N . GLU B 1 167 ? 2.887 18.234 21.25 1 94.25 167 GLU B N 1
ATOM 5674 C CA . GLU B 1 167 ? 2.598 19.625 21.547 1 94.25 167 GLU B CA 1
ATOM 5675 C C . GLU B 1 167 ? 3.742 20.531 21.094 1 94.25 167 GLU B C 1
ATOM 5677 O O . GLU B 1 167 ? 3.514 21.656 20.641 1 94.25 167 GLU B O 1
ATOM 5682 N N . CYS B 1 168 ? 4.934 20.047 21.25 1 96.19 168 CYS B N 1
ATOM 5683 C CA . CYS B 1 168 ? 6.086 20.812 20.812 1 96.19 168 CYS B CA 1
ATOM 5684 C C . CYS B 1 168 ? 6.027 21.062 19.312 1 96.19 168 CYS B C 1
ATOM 5686 O O . CYS B 1 168 ? 6.215 22.203 18.859 1 96.19 168 CYS B O 1
ATOM 5688 N N . PHE B 1 169 ? 5.73 20.031 18.578 1 97.06 169 PHE B N 1
ATOM 5689 C CA . PHE B 1 169 ? 5.609 20.188 17.125 1 97.06 169 PHE B CA 1
ATOM 5690 C C . PHE B 1 169 ? 4.469 21.125 16.781 1 97.06 169 PHE B C 1
ATOM 5692 O O . PHE B 1 169 ? 4.637 22.031 15.945 1 97.06 169 PHE B O 1
ATOM 5699 N N . ASN B 1 170 ? 3.346 20.922 17.391 1 96.19 170 ASN B N 1
ATOM 5700 C CA . ASN B 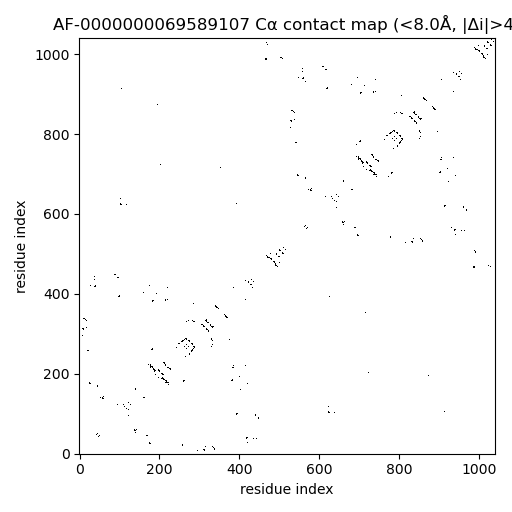1 170 ? 2.162 21.734 17.109 1 96.19 170 ASN B CA 1
ATOM 5701 C C . ASN B 1 170 ? 2.424 23.219 17.375 1 96.19 170 ASN B C 1
ATOM 5703 O O . ASN B 1 170 ? 1.994 24.078 16.609 1 96.19 170 ASN B O 1
ATOM 5707 N N . ARG B 1 171 ? 3.09 23.484 18.406 1 96.44 171 ARG B N 1
ATOM 5708 C CA . ARG B 1 171 ? 3.455 24.859 18.766 1 96.44 171 ARG B CA 1
ATOM 5709 C C . ARG B 1 171 ? 4.441 25.438 17.75 1 96.44 171 ARG B C 1
ATOM 5711 O O . ARG B 1 171 ? 4.266 26.562 17.281 1 96.44 171 ARG B O 1
ATOM 5718 N N . ALA B 1 172 ? 5.426 24.703 17.422 1 96.88 172 ALA B N 1
ATOM 5719 C CA . ALA B 1 172 ? 6.457 25.156 16.5 1 96.88 172 ALA B CA 1
ATOM 5720 C C . ALA B 1 172 ? 5.867 25.484 15.133 1 96.88 172 ALA B C 1
ATOM 5722 O O . ALA B 1 172 ? 6.246 26.484 14.5 1 96.88 172 ALA B O 1
ATOM 5723 N N . PHE B 1 173 ? 4.941 24.688 14.633 1 97.5 173 PHE B N 1
ATOM 5724 C CA . PHE B 1 173 ? 4.32 24.875 13.32 1 97.5 173 PHE B CA 1
ATOM 5725 C C . PHE B 1 173 ? 3.609 26.219 13.25 1 97.5 173 PHE B C 1
ATOM 5727 O O . PHE B 1 173 ? 3.58 26.844 12.188 1 97.5 173 PHE B O 1
ATOM 5734 N N . LYS B 1 174 ? 3.078 26.703 14.398 1 96.56 174 LYS B N 1
ATOM 5735 C CA . LYS B 1 174 ? 2.291 27.938 14.43 1 96.56 174 LYS B CA 1
ATOM 5736 C C . LYS B 1 174 ? 3.182 29.141 14.68 1 96.56 174 LYS B C 1
ATOM 5738 O O . LYS B 1 174 ? 2.857 30.25 14.258 1 96.56 174 LYS B O 1
ATOM 5743 N N . GLU B 1 175 ? 4.293 28.891 15.242 1 95.56 175 GLU B N 1
ATOM 5744 C CA . GLU B 1 175 ? 5.137 30 15.695 1 95.56 175 GLU B CA 1
ATOM 5745 C C . GLU B 1 175 ? 5.98 30.547 14.555 1 95.56 175 GLU B C 1
ATOM 5747 O O . GLU B 1 175 ? 6.309 31.734 14.531 1 95.56 175 GLU B O 1
ATOM 5752 N N . VAL B 1 176 ? 6.23 29.797 13.57 1 94.94 176 VAL B N 1
ATOM 5753 C CA . VAL B 1 176 ? 7.27 30.188 12.625 1 94.94 176 VAL B CA 1
ATOM 5754 C C . VAL B 1 176 ? 6.633 30.609 11.305 1 94.94 176 VAL B C 1
ATOM 5756 O O . VAL B 1 176 ? 7.273 31.266 10.477 1 94.94 176 VAL B O 1
ATOM 5759 N N . TYR B 1 177 ? 5.395 30.328 11.078 1 95.5 177 TYR B N 1
ATOM 5760 C CA . TYR B 1 177 ? 4.785 30.531 9.766 1 95.5 177 TYR B CA 1
ATOM 5761 C C . TYR B 1 177 ? 3.316 30.922 9.906 1 95.5 177 TYR B C 1
ATOM 5763 O O . TYR B 1 177 ? 2.596 30.359 10.742 1 95.5 177 TYR B O 1
ATOM 5771 N N . ASP B 1 178 ? 2.898 31.922 9.117 1 95.81 178 ASP B N 1
ATOM 5772 C CA . ASP B 1 178 ? 1.488 32.281 9.031 1 95.81 178 ASP B CA 1
ATOM 5773 C C . ASP B 1 178 ? 0.861 31.734 7.75 1 95.81 178 ASP B C 1
ATOM 5775 O O . ASP B 1 178 ? 1.372 31.969 6.652 1 95.81 178 ASP B O 1
ATOM 5779 N N . PRO B 1 179 ? -0.217 31.047 7.852 1 97 179 PRO B N 1
ATOM 5780 C CA . PRO B 1 179 ? -0.826 30.359 6.715 1 97 179 PRO B CA 1
ATOM 5781 C C . PRO B 1 179 ? -1.539 31.312 5.758 1 97 179 PRO B C 1
ATOM 5783 O O . PRO B 1 179 ? -1.724 32.5 6.078 1 97 179 PRO B O 1
ATOM 5786 N N . THR B 1 180 ? -1.982 30.828 4.605 1 97.69 180 THR B N 1
ATOM 5787 C CA . THR B 1 180 ? -2.697 31.578 3.58 1 97.69 180 THR B CA 1
ATOM 5788 C C . THR B 1 180 ? -4.137 31.844 4.008 1 97.69 180 THR B C 1
ATOM 5790 O O . THR B 1 180 ? -4.602 31.312 5.016 1 97.69 180 THR B O 1
ATOM 5793 N N . GLU B 1 181 ? -4.809 32.656 3.248 1 97.94 181 GLU B N 1
ATOM 5794 C CA . GLU B 1 181 ? -6.191 33.031 3.518 1 97.94 181 GLU B CA 1
ATOM 5795 C C . GLU B 1 181 ? -7.109 31.812 3.537 1 97.94 181 GLU B C 1
ATOM 5797 O O . GLU B 1 181 ? -7.934 31.656 4.441 1 97.94 181 GLU B O 1
ATOM 5802 N N . ASN B 1 182 ? -6.957 31 2.535 1 98.38 182 ASN B N 1
ATOM 5803 C CA . ASN B 1 182 ? -7.789 29.797 2.414 1 98.38 182 ASN B CA 1
ATOM 5804 C C . ASN B 1 182 ? -7.191 28.625 3.178 1 98.38 182 ASN B C 1
ATOM 5806 O O . ASN B 1 182 ? -6.016 28.297 3.002 1 98.38 182 ASN B O 1
ATOM 5810 N N . LEU B 1 183 ? -7.996 28.047 4.02 1 98.5 183 LEU B N 1
ATOM 5811 C CA . LEU B 1 183 ? -7.586 26.906 4.832 1 98.5 183 LEU B CA 1
ATOM 5812 C C . LEU B 1 183 ? -8.555 25.734 4.656 1 98.5 183 LEU B C 1
ATOM 5814 O O . LEU B 1 183 ? -9.703 25.938 4.25 1 98.5 183 LEU B O 1
ATOM 5818 N N . SER B 1 184 ? -8.07 24.609 4.895 1 98.56 184 SER B N 1
ATOM 5819 C CA . SER B 1 184 ? -8.93 23.422 4.906 1 98.56 184 SER B CA 1
ATOM 5820 C C . SER B 1 184 ? -8.734 22.609 6.18 1 98.56 184 SER B C 1
ATOM 5822 O O . SER B 1 184 ? -7.637 22.578 6.734 1 98.56 184 SER B O 1
ATOM 5824 N N . LEU B 1 185 ? -9.781 22.078 6.684 1 97.88 185 LEU B N 1
ATOM 5825 C CA . LEU B 1 185 ? -9.773 21.172 7.816 1 97.88 185 LEU B CA 1
ATOM 5826 C C . LEU B 1 185 ? -10.289 19.797 7.414 1 97.88 185 LEU B C 1
ATOM 5828 O O . LEU B 1 185 ? -11.367 19.672 6.828 1 97.88 185 LEU B O 1
ATOM 5832 N N . ASP B 1 186 ? -9.539 18.797 7.68 1 95.69 186 ASP B N 1
ATOM 5833 C CA . ASP B 1 186 ? -9.922 17.438 7.316 1 95.69 186 ASP B CA 1
ATOM 5834 C C . ASP B 1 186 ? -9.219 16.406 8.203 1 95.69 186 ASP B C 1
ATOM 5836 O O . ASP B 1 186 ? -8.375 16.766 9.023 1 95.69 186 ASP B O 1
ATOM 5840 N N . GLU B 1 187 ? -9.711 15.219 8.016 1 91.88 187 GLU B N 1
ATOM 5841 C CA . GLU B 1 187 ? -9.133 14.102 8.766 1 91.88 187 GLU B CA 1
ATOM 5842 C C . GLU B 1 187 ? -8.125 13.336 7.918 1 91.88 187 GLU B C 1
ATOM 5844 O O . GLU B 1 187 ? -8.305 13.188 6.707 1 91.88 187 GLU B O 1
ATOM 5849 N N . VAL B 1 188 ? -7.055 12.977 8.562 1 90.88 188 VAL B N 1
ATOM 5850 C CA . VAL B 1 188 ? -6.062 12.109 7.934 1 90.88 188 VAL B CA 1
ATOM 5851 C C . VAL B 1 188 ? -5.898 10.828 8.758 1 90.88 188 VAL B C 1
ATOM 5853 O O . VAL B 1 188 ? -6.023 10.859 9.984 1 90.88 188 VAL B O 1
ATOM 5856 N N . ILE B 1 189 ? -5.656 9.719 8.086 1 87.88 189 ILE B N 1
ATOM 5857 C CA . ILE B 1 189 ? -5.434 8.445 8.766 1 87.88 189 ILE B CA 1
ATOM 5858 C C . ILE B 1 189 ? -3.969 8.031 8.625 1 87.88 189 ILE B C 1
ATOM 5860 O O . ILE B 1 189 ? -3.461 7.91 7.504 1 87.88 189 ILE B O 1
ATOM 5864 N N . ILE B 1 190 ? -3.334 7.922 9.703 1 86.81 190 ILE B N 1
ATOM 5865 C CA . ILE B 1 190 ? -1.99 7.355 9.734 1 86.81 190 ILE B CA 1
ATOM 5866 C C . ILE B 1 190 ? -2.076 5.832 9.828 1 86.81 190 ILE B C 1
ATOM 5868 O O . ILE B 1 190 ? -2.572 5.293 10.82 1 86.81 190 ILE B O 1
ATOM 5872 N N . LYS B 1 191 ? -1.582 5.215 8.781 1 82.12 191 LYS B N 1
ATOM 5873 C CA . LYS B 1 191 ? -1.705 3.764 8.695 1 82.12 191 LYS B CA 1
ATOM 5874 C C . LYS B 1 191 ? -1.048 3.086 9.898 1 82.12 191 LYS B C 1
ATOM 5876 O O . LYS B 1 191 ? 0.127 3.324 10.188 1 82.12 191 LYS B O 1
ATOM 5881 N N . PHE B 1 192 ? -1.786 2.275 10.656 1 78.12 192 PHE B N 1
ATOM 5882 C CA . PHE B 1 192 ? -1.329 1.521 11.82 1 78.12 192 PHE B CA 1
ATOM 5883 C C . PHE B 1 192 ? -2.191 0.283 12.031 1 78.12 192 PHE B C 1
ATOM 5885 O O . PHE B 1 192 ? -3.416 0.383 12.141 1 78.12 192 PHE B O 1
ATOM 5892 N N . LYS B 1 193 ? -1.592 -0.847 12.094 1 69.56 193 LYS B N 1
ATOM 5893 C CA . LYS B 1 193 ? -2.35 -2.088 12.219 1 69.56 193 LYS B CA 1
ATOM 5894 C C . LYS B 1 193 ? -2.168 -2.711 13.594 1 69.56 193 LYS B C 1
ATOM 5896 O O . LYS B 1 193 ? -2.754 -3.754 13.898 1 69.56 193 LYS B O 1
ATOM 5901 N N . GLY B 1 194 ? -1.386 -2.033 14.43 1 69.38 194 GLY B N 1
ATOM 5902 C CA . GLY B 1 194 ? -1.17 -2.582 15.758 1 69.38 194 GLY B CA 1
ATOM 5903 C C . GLY B 1 194 ? -2.379 -2.447 16.656 1 69.38 194 GLY B C 1
ATOM 5904 O O . GLY B 1 194 ? -3.449 -2.025 16.219 1 69.38 194 GLY B O 1
ATOM 5905 N N . ARG B 1 195 ? -2.271 -2.92 17.781 1 66.38 195 ARG B N 1
ATOM 5906 C CA . ARG B 1 195 ? -3.375 -2.916 18.734 1 66.38 195 ARG B CA 1
ATOM 5907 C C . ARG B 1 195 ? -3.404 -1.615 19.531 1 66.38 195 ARG B C 1
ATOM 5909 O O . ARG B 1 195 ? -2.459 -1.306 20.25 1 66.38 195 ARG B O 1
ATOM 5916 N N . VAL B 1 196 ? -4.359 -0.837 19.219 1 69.19 196 VAL B N 1
ATOM 5917 C CA . VAL B 1 196 ? -4.582 0.392 19.969 1 69.19 196 VAL B CA 1
ATOM 5918 C C . VAL B 1 196 ? -6.082 0.661 20.078 1 69.19 196 VAL B C 1
ATOM 5920 O O . VAL B 1 196 ? -6.848 0.346 19.172 1 69.19 196 VAL B O 1
ATOM 5923 N N . LEU B 1 197 ? -6.441 1.136 21.172 1 65.38 197 LEU B N 1
ATOM 5924 C CA . LEU B 1 197 ? -7.852 1.308 21.5 1 65.38 197 LEU B CA 1
ATOM 5925 C C . LEU B 1 197 ? -8.547 2.229 20.516 1 65.38 197 LEU B C 1
ATOM 5927 O O . LEU B 1 197 ? -9.727 2.047 20.203 1 65.38 197 LEU B O 1
ATOM 5931 N N . PHE B 1 198 ? -7.84 3.098 20.016 1 69.5 198 PHE B N 1
ATOM 5932 C CA . PHE B 1 198 ? -8.516 4.109 19.203 1 69.5 198 PHE B CA 1
ATOM 5933 C C . PHE B 1 198 ? -8.227 3.902 17.734 1 69.5 198 PHE B C 1
ATOM 5935 O O . PHE B 1 198 ? -8.367 4.828 16.922 1 69.5 198 PHE B O 1
ATOM 5942 N N . LYS B 1 199 ? -7.871 2.771 17.438 1 70.88 199 LYS B N 1
ATOM 5943 C CA . LYS B 1 199 ? -7.688 2.447 16.031 1 70.88 199 LYS B CA 1
ATOM 5944 C C . LYS B 1 199 ? -9.008 2.557 15.266 1 70.88 199 LYS B C 1
ATOM 5946 O O . LYS B 1 199 ? -10.055 2.135 15.766 1 70.88 199 LYS B O 1
ATOM 5951 N N . GLN B 1 200 ? -8.898 3.227 14.133 1 74.94 200 GLN B N 1
ATOM 5952 C CA . GLN B 1 200 ? -10.086 3.439 13.32 1 74.94 200 GLN B CA 1
ATOM 5953 C C . GLN B 1 200 ? -10.078 2.543 12.086 1 74.94 200 GLN B C 1
ATOM 5955 O O . GLN B 1 200 ? -9.008 2.225 11.547 1 74.94 200 GLN B O 1
ATOM 5960 N N . TYR B 1 201 ? -11.242 2.01 11.758 1 70.31 201 TYR B N 1
ATOM 5961 C CA . TYR B 1 201 ? -11.438 1.231 10.539 1 70.31 201 TYR B CA 1
ATOM 5962 C C . TYR B 1 201 ? -12.375 1.95 9.578 1 70.31 201 TYR B C 1
ATOM 5964 O O . TYR B 1 201 ? -13.555 2.148 9.883 1 70.31 201 TYR B O 1
ATOM 5972 N N . ILE B 1 202 ? -11.773 2.363 8.438 1 68.69 202 ILE B N 1
ATOM 5973 C CA . ILE B 1 202 ? -12.562 3.035 7.41 1 68.69 202 ILE B CA 1
ATOM 5974 C C . ILE B 1 202 ? -12.484 2.256 6.102 1 68.69 202 ILE B C 1
ATOM 5976 O O . ILE B 1 202 ? -11.555 2.441 5.316 1 68.69 202 ILE B O 1
ATOM 5980 N N . PRO B 1 203 ? -13.445 1.422 5.746 1 65.19 203 PRO B N 1
ATOM 5981 C CA . PRO B 1 203 ? -13.352 0.436 4.668 1 65.19 203 PRO B CA 1
ATOM 5982 C C . PRO B 1 203 ? -13.211 1.081 3.291 1 65.19 203 PRO B C 1
ATOM 5984 O O . PRO B 1 203 ? -12.516 0.542 2.422 1 65.19 203 PRO B O 1
ATOM 5987 N N . LYS B 1 204 ? -13.797 2.176 3.066 1 64.25 204 LYS B N 1
ATOM 5988 C CA . LYS B 1 204 ? -13.867 2.717 1.713 1 64.25 204 LYS B CA 1
ATOM 5989 C C . LYS B 1 204 ? -12.602 3.504 1.373 1 64.25 204 LYS B C 1
ATOM 5991 O O . LYS B 1 204 ? -12.43 3.951 0.237 1 64.25 204 LYS B O 1
ATOM 5996 N N . THR B 1 205 ? -11.789 3.586 2.387 1 62.41 205 THR B N 1
ATOM 5997 C CA . THR B 1 205 ? -10.586 4.375 2.137 1 62.41 205 THR B CA 1
ATOM 5998 C C . THR B 1 205 ? -9.383 3.469 1.892 1 62.41 205 THR B C 1
ATOM 6000 O O . THR B 1 205 ? -9.406 2.287 2.244 1 62.41 205 THR B O 1
ATOM 6003 N N . ARG B 1 206 ? -8.5 3.992 1.24 1 63.88 206 ARG B N 1
ATOM 6004 C CA . ARG B 1 206 ? -7.281 3.24 0.956 1 63.88 206 ARG B CA 1
ATOM 6005 C C . ARG B 1 206 ? -6.594 2.805 2.244 1 63.88 206 ARG B C 1
ATOM 6007 O O . ARG B 1 206 ? -6.074 1.69 2.332 1 63.88 206 ARG B O 1
ATOM 6014 N N . LYS B 1 207 ? -6.555 3.703 3.186 1 64.88 207 LYS B N 1
ATOM 6015 C CA . LYS B 1 207 ? -6.02 3.383 4.504 1 64.88 207 LYS B CA 1
ATOM 6016 C C . LYS B 1 207 ? -7.125 2.938 5.453 1 64.88 207 LYS B C 1
ATOM 6018 O O . LYS B 1 207 ? -7.75 3.764 6.125 1 64.88 207 LYS B O 1
ATOM 6023 N N . GLN B 1 208 ? -7.359 1.667 5.496 1 67.88 208 GLN B N 1
ATOM 6024 C CA . GLN B 1 208 ? -8.555 1.181 6.176 1 67.88 208 GLN B CA 1
ATOM 6025 C C . GLN B 1 208 ? -8.391 1.235 7.691 1 67.88 208 GLN B C 1
ATOM 6027 O O . GLN B 1 208 ? -9.344 1.527 8.414 1 67.88 208 GLN B O 1
ATOM 6032 N N . TRP B 1 209 ? -7.07 1.075 8.133 1 74.75 209 TRP B N 1
ATOM 6033 C CA . TRP B 1 209 ? -6.824 1.04 9.57 1 74.75 209 T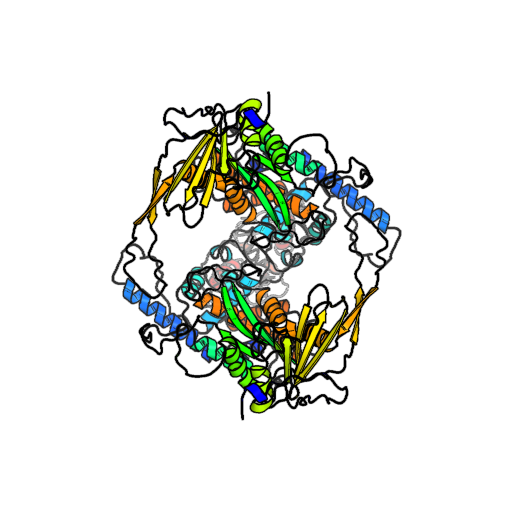RP B CA 1
ATOM 6034 C C . TRP B 1 209 ? -5.73 2.029 9.953 1 74.75 209 TRP B C 1
ATOM 6036 O O . TRP B 1 209 ? -4.73 2.168 9.25 1 74.75 209 TRP B O 1
ATOM 6046 N N . GLY B 1 210 ? -6.039 2.77 11.016 1 83.75 210 GLY B N 1
ATOM 6047 C CA . GLY B 1 210 ? -4.949 3.621 11.469 1 83.75 210 GLY B CA 1
ATOM 6048 C C . GLY B 1 210 ? -5.367 4.602 12.547 1 83.75 210 GLY B C 1
ATOM 6049 O O . GLY B 1 210 ? -6.418 4.438 13.172 1 83.75 210 GLY B O 1
ATOM 6050 N N . ILE B 1 211 ? -4.422 5.492 12.828 1 86.31 211 ILE B N 1
ATOM 6051 C CA . ILE B 1 211 ? -4.629 6.574 13.781 1 86.31 211 ILE B CA 1
ATOM 6052 C C . ILE B 1 211 ? -5.223 7.789 13.07 1 86.31 211 ILE B C 1
ATOM 6054 O O . ILE B 1 211 ? -4.68 8.25 12.062 1 86.31 211 ILE B O 1
ATOM 6058 N N . LYS B 1 212 ? -6.328 8.195 13.609 1 88.06 212 LYS B N 1
ATOM 6059 C CA . LYS B 1 212 ? -7.02 9.336 13.008 1 88.06 212 LYS B CA 1
ATOM 6060 C C . LYS B 1 212 ? -6.492 10.656 13.562 1 88.06 212 LYS B C 1
ATOM 6062 O O . LYS B 1 212 ? -6.344 10.812 14.781 1 88.06 212 LYS B O 1
ATOM 6067 N N . MET B 1 213 ? -6.152 11.555 12.648 1 91.5 213 MET B N 1
ATOM 6068 C CA . MET B 1 213 ? -5.672 12.875 13.023 1 91.5 213 MET B CA 1
ATOM 6069 C C . MET B 1 213 ? -6.414 13.961 12.25 1 91.5 213 MET B C 1
ATOM 6071 O O . MET B 1 213 ? -6.66 13.82 11.047 1 91.5 213 MET B O 1
ATOM 6075 N N . TYR B 1 214 ? -6.824 15.047 13 1 94.31 214 TYR B N 1
ATOM 6076 C CA . TYR B 1 214 ? -7.402 16.234 12.367 1 94.31 214 TYR B CA 1
ATOM 6077 C C . TYR B 1 214 ? -6.328 17.266 12.078 1 94.31 214 TYR B C 1
ATOM 6079 O O . TYR B 1 214 ? -5.43 17.484 12.891 1 94.31 214 TYR B O 1
ATOM 6087 N N . LYS B 1 215 ? -6.406 17.844 10.914 1 97.12 215 LYS B N 1
ATOM 6088 C CA . LYS B 1 215 ? -5.391 18.828 10.531 1 97.12 215 LYS B CA 1
ATOM 6089 C C . LYS B 1 215 ? -6.031 20.062 9.914 1 97.12 215 LYS B C 1
ATOM 6091 O O . LYS B 1 215 ? -7.09 19.984 9.297 1 97.12 215 LYS B O 1
ATOM 6096 N N . ILE B 1 216 ? -5.469 21.203 10.148 1 98.31 216 ILE B N 1
ATOM 6097 C CA . ILE B 1 216 ? -5.695 22.438 9.383 1 98.31 216 ILE B CA 1
ATOM 6098 C C . ILE B 1 216 ? -4.496 22.703 8.477 1 98.31 216 ILE B C 1
ATOM 6100 O O . ILE B 1 216 ? -3.355 22.75 8.938 1 98.31 216 ILE B O 1
ATOM 6104 N N . ALA B 1 217 ? -4.707 22.766 7.227 1 98.5 217 ALA B N 1
ATOM 6105 C CA . ALA B 1 217 ? -3.635 22.984 6.262 1 98.5 217 ALA B CA 1
ATOM 6106 C C . ALA B 1 217 ? -3.926 24.203 5.391 1 98.5 217 ALA B C 1
ATOM 6108 O O . ALA B 1 217 ? -5.086 24.562 5.176 1 98.5 217 ALA B O 1
ATOM 6109 N N . ASP B 1 218 ? -2.92 24.859 4.941 1 98.06 218 ASP B N 1
ATOM 6110 C CA . ASP B 1 218 ? -3.102 26.016 4.059 1 98.06 218 ASP B CA 1
ATOM 6111 C C . ASP B 1 218 ? -3.018 25.594 2.592 1 98.06 218 ASP B C 1
ATOM 6113 O O . ASP B 1 218 ? -3.021 24.406 2.277 1 98.06 218 ASP B O 1
ATOM 6117 N N . ALA B 1 219 ? -3 26.531 1.703 1 97.75 219 ALA B N 1
ATOM 6118 C CA . ALA B 1 219 ? -3.129 26.281 0.271 1 97.75 219 ALA B CA 1
ATOM 6119 C C . ALA B 1 219 ? -1.911 25.531 -0.265 1 97.75 219 ALA B C 1
ATOM 6121 O O . ALA B 1 219 ? -1.996 24.844 -1.288 1 97.75 219 ALA B O 1
ATOM 6122 N N . THR B 1 220 ? -0.78 25.625 0.406 1 96.06 220 THR B N 1
ATOM 6123 C CA . THR B 1 220 ? 0.441 24.969 -0.047 1 96.06 220 THR B CA 1
ATOM 6124 C C . THR B 1 220 ? 0.522 23.547 0.497 1 96.06 220 THR B C 1
ATOM 6126 O O . THR B 1 220 ? 1.337 22.75 0.034 1 96.06 220 THR B O 1
ATOM 6129 N N . GLY B 1 221 ? -0.277 23.234 1.427 1 97.69 221 GLY B N 1
ATOM 6130 C CA . GLY B 1 221 ? -0.209 21.938 2.084 1 97.69 221 GLY B CA 1
ATOM 6131 C C . GLY B 1 221 ? 0.487 22 3.432 1 97.69 221 GLY B C 1
ATOM 6132 O O . GLY B 1 221 ? 0.691 20.969 4.07 1 97.69 221 GLY B O 1
ATOM 6133 N N . TYR B 1 222 ? 0.878 23.188 3.854 1 98.19 222 TYR B N 1
ATOM 6134 C CA . TYR B 1 222 ? 1.502 23.391 5.156 1 98.19 222 TYR B CA 1
ATOM 6135 C C . TYR B 1 222 ? 0.544 23.031 6.285 1 98.19 222 TYR B C 1
ATOM 6137 O O . TYR B 1 222 ? -0.573 23.547 6.352 1 98.19 222 TYR B O 1
ATOM 6145 N N . THR B 1 223 ? 0.962 22.125 7.105 1 98.5 223 THR B N 1
ATOM 6146 C CA . THR B 1 223 ? 0.162 21.781 8.281 1 98.5 223 THR B CA 1
ATOM 6147 C C . THR B 1 223 ? 0.324 22.844 9.359 1 98.5 223 THR B C 1
ATOM 6149 O O . THR B 1 223 ? 1.415 23.016 9.906 1 98.5 223 THR B O 1
ATOM 6152 N N . TYR B 1 224 ? -0.742 23.5 9.711 1 98.19 224 TYR B N 1
ATOM 6153 C CA . TYR B 1 224 ? -0.69 24.609 10.656 1 98.19 224 TYR B CA 1
ATOM 6154 C C . TYR B 1 224 ? -1.058 24.141 12.062 1 98.19 224 TYR B C 1
ATOM 6156 O O . TYR B 1 224 ? -0.46 24.578 13.047 1 98.19 224 TYR B O 1
ATOM 6164 N N . ASP B 1 225 ? -2.035 23.266 12.094 1 97.5 225 ASP B N 1
ATOM 6165 C CA . ASP B 1 225 ? -2.477 22.688 13.359 1 97.5 225 ASP B CA 1
ATOM 6166 C C . ASP B 1 225 ? -2.9 21.234 13.188 1 97.5 225 ASP B C 1
ATOM 6168 O O . ASP B 1 225 ? -3.266 20.812 12.086 1 97.5 225 ASP B O 1
ATOM 6172 N N . MET B 1 226 ? -2.791 20.531 14.328 1 96.12 226 MET B N 1
ATOM 6173 C CA . MET B 1 226 ? -3.16 19.125 14.297 1 96.12 226 MET B CA 1
ATOM 6174 C C . MET B 1 226 ? -3.75 18.688 15.633 1 96.12 226 MET B C 1
ATOM 6176 O O . MET B 1 226 ? -3.438 19.266 16.672 1 96.12 226 MET B O 1
ATOM 6180 N N . ARG B 1 227 ? -4.574 17.625 15.531 1 92.31 227 ARG B N 1
ATOM 6181 C CA . ARG B 1 227 ? -5.152 17 16.719 1 92.31 227 ARG B CA 1
ATOM 6182 C C . ARG B 1 227 ? -5.402 15.516 16.5 1 92.31 227 ARG B C 1
ATOM 6184 O O . ARG B 1 227 ? -5.938 15.117 15.461 1 92.31 227 ARG B O 1
ATOM 6191 N N . VAL B 1 228 ? -4.977 14.695 17.469 1 88.25 228 VAL B N 1
ATOM 6192 C CA . VAL B 1 228 ? -5.156 13.25 17.344 1 88.25 228 VAL B CA 1
ATOM 6193 C C . VAL B 1 228 ? -6.504 12.844 17.938 1 88.25 228 VAL B C 1
ATOM 6195 O O . VAL B 1 228 ? -6.902 13.344 18.984 1 88.25 228 VAL B O 1
ATOM 6198 N N . TYR B 1 229 ? -7.148 12.008 17.25 1 81.56 229 TYR B N 1
ATOM 6199 C CA . TYR B 1 229 ? -8.391 11.445 17.766 1 81.56 229 TYR B CA 1
ATOM 6200 C C . TYR B 1 229 ? -8.117 10.32 18.75 1 81.56 229 TYR B C 1
ATOM 6202 O O . TYR B 1 229 ? -7.473 9.328 18.422 1 81.56 229 TYR B O 1
ATOM 6210 N N . LEU B 1 230 ? -8.484 10.43 19.938 1 72.88 230 LEU B N 1
ATOM 6211 C CA . LEU B 1 230 ? -8.156 9.453 20.969 1 72.88 230 LEU B CA 1
ATOM 6212 C C . LEU B 1 230 ? -9.398 8.664 21.391 1 72.88 230 LEU B C 1
ATOM 6214 O O . LEU B 1 230 ? -9.43 8.07 22.469 1 72.88 230 LEU B O 1
ATOM 6218 N N . GLY B 1 231 ? -10.266 8.422 20.594 1 65.5 231 GLY B N 1
ATOM 6219 C CA . GLY B 1 231 ? -11.469 7.688 20.938 1 65.5 231 GLY B CA 1
ATOM 6220 C C . GLY B 1 231 ? -12.523 8.555 21.609 1 65.5 231 GLY B C 1
ATOM 6221 O O . GLY B 1 231 ? -12.273 9.727 21.891 1 65.5 231 GLY B O 1
ATOM 6222 N N . LYS B 1 232 ? -13.719 8.039 21.781 1 56.34 232 LYS B N 1
ATOM 6223 C CA . LYS B 1 232 ? -14.836 8.75 22.391 1 56.34 232 LYS B CA 1
ATOM 6224 C C . LYS B 1 232 ? -14.5 9.195 23.797 1 56.34 232 LYS B C 1
ATOM 6226 O O . LYS B 1 232 ? -14.188 8.375 24.656 1 56.34 232 LYS B O 1
ATOM 6231 N N . ASP B 1 233 ? -13.391 9.867 24.031 1 50.78 233 ASP B N 1
ATOM 6232 C CA . ASP B 1 233 ? -13.078 10.375 25.359 1 50.78 233 ASP B CA 1
ATOM 6233 C C . ASP B 1 233 ? -14.344 10.648 26.156 1 50.78 233 ASP B C 1
ATOM 6235 O O . ASP B 1 233 ? -15.297 11.234 25.641 1 50.78 233 ASP B O 1
ATOM 6239 N N . LYS B 1 234 ? -14.656 9.828 27.172 1 43.88 234 LYS B N 1
ATOM 6240 C CA . LYS B 1 234 ? -15.68 10.039 28.203 1 43.88 234 LYS B CA 1
ATOM 6241 C C . LYS B 1 234 ? -15.68 11.484 28.672 1 43.88 234 LYS B C 1
ATOM 6243 O O . LYS B 1 234 ? -16.5 11.859 29.531 1 43.88 234 LYS B O 1
ATOM 6248 N N . LEU B 1 235 ? -14.484 11.984 28.938 1 40.72 235 LEU B N 1
ATOM 6249 C CA . LEU B 1 235 ? -14.531 13.156 29.812 1 40.72 235 LEU B CA 1
ATOM 6250 C C . LEU B 1 235 ? -15.719 14.047 29.453 1 40.72 235 LEU B C 1
ATOM 6252 O O . LEU B 1 235 ? -16.484 14.453 30.344 1 40.72 235 LEU B O 1
ATOM 6256 N N . LYS B 1 236 ? -15.258 15.445 28.906 1 42.31 236 LYS B N 1
ATOM 6257 C CA . LYS B 1 236 ? -16 16.688 29.172 1 42.31 236 LYS B CA 1
ATOM 6258 C C . LYS B 1 236 ? -17.406 16.609 28.578 1 42.31 236 LYS B C 1
ATOM 6260 O O . LYS B 1 236 ? -17.578 16.688 27.359 1 42.31 236 LYS B O 1
ATOM 6265 N N . GLU B 1 237 ? -18.234 15.805 29.094 1 39.06 237 GLU B N 1
ATOM 6266 C CA . GLU B 1 237 ? -19.703 15.891 29.203 1 39.06 237 GLU B CA 1
ATOM 6267 C C . GLU B 1 237 ? -20.203 17.281 28.828 1 39.06 237 GLU B C 1
ATOM 6269 O O . GLU B 1 237 ? -21.375 17.453 28.484 1 39.06 237 GLU B O 1
ATOM 6274 N N . ASN B 1 238 ? -19.781 18.188 29.891 1 38.59 238 ASN B N 1
ATOM 6275 C CA . ASN B 1 238 ? -20.719 19.297 29.984 1 38.59 238 ASN B CA 1
ATOM 6276 C C . ASN B 1 238 ? -21 19.906 28.609 1 38.59 238 ASN B C 1
ATOM 6278 O O . ASN B 1 238 ? -21.875 20.766 28.484 1 38.59 238 ASN B O 1
ATOM 6282 N N . LEU B 1 239 ? -19.922 20.391 27.953 1 42.28 239 LEU B N 1
ATOM 6283 C CA . LEU B 1 239 ? -20.406 21.406 27.031 1 42.28 239 LEU B CA 1
ATOM 6284 C C . LEU B 1 239 ? -21.141 20.75 25.859 1 42.28 239 LEU B C 1
ATOM 6286 O O . LEU B 1 239 ? -21.062 19.547 25.672 1 42.28 239 LEU B O 1
ATOM 6290 N N . SER B 1 240 ? -20.797 21.422 24.453 1 48.84 240 SER B N 1
ATOM 6291 C CA . SER B 1 240 ? -21.562 21.656 23.234 1 48.84 240 SER B CA 1
ATOM 6292 C C . SER B 1 240 ? -21.859 20.359 22.5 1 48.84 240 SER B C 1
ATOM 6294 O O . SER B 1 240 ? -21.25 19.328 22.797 1 48.84 240 SER B O 1
ATOM 6296 N N . PRO B 1 241 ? -22.453 20.344 21.188 1 63.66 241 PRO B N 1
ATOM 6297 C CA . PRO B 1 241 ? -23.297 19.625 20.234 1 63.66 241 PRO B CA 1
ATOM 6298 C C . PRO B 1 241 ? -22.734 18.266 19.859 1 63.66 241 PRO B C 1
ATOM 6300 O O . PRO B 1 241 ? -23.328 17.234 20.188 1 63.66 241 PRO B O 1
ATOM 6303 N N . SER B 1 242 ? -21.766 18.234 19.016 1 76.12 242 SER B N 1
ATOM 6304 C CA . SER B 1 242 ? -21.234 17 18.453 1 76.12 242 SER B CA 1
ATOM 6305 C C . SER B 1 242 ? -19.719 16.953 18.547 1 76.12 242 SER B C 1
ATOM 6307 O O . SER B 1 242 ? -19.078 17.984 18.734 1 76.12 242 SER B O 1
ATOM 6309 N N . ALA B 1 243 ? -19.125 15.805 18.844 1 78.38 243 ALA B N 1
ATOM 6310 C CA . ALA B 1 243 ? -17.688 15.602 18.875 1 78.38 243 ALA B CA 1
ATOM 6311 C C . ALA B 1 243 ? -17 16.328 17.719 1 78.38 243 ALA B C 1
ATOM 6313 O O . ALA B 1 243 ? -15.953 16.953 17.906 1 78.38 243 ALA B O 1
ATOM 6314 N N . SER B 1 244 ? -17.656 16.359 16.656 1 85 244 SER B N 1
ATOM 6315 C CA . SER B 1 244 ? -17.078 17.016 15.492 1 85 244 SER B CA 1
ATOM 6316 C C . SER B 1 244 ? -17.094 18.531 15.648 1 85 244 SER B C 1
ATOM 6318 O O . SER B 1 244 ? -16.141 19.203 15.258 1 85 244 SER B O 1
ATOM 6320 N N . TYR B 1 245 ? -18.156 19.062 16.188 1 90.5 245 TYR B N 1
ATOM 6321 C CA . TYR B 1 245 ? -18.25 20.5 16.469 1 90.5 245 TYR B CA 1
ATOM 6322 C C . TYR B 1 245 ? -17.109 20.953 17.375 1 90.5 245 TYR B C 1
ATOM 6324 O O . TYR B 1 245 ? -16.438 21.938 17.078 1 90.5 245 TYR B O 1
ATOM 6332 N N . ASN B 1 246 ? -16.828 20.219 18.375 1 88.06 246 ASN B N 1
ATOM 6333 C CA . ASN B 1 246 ? -15.828 20.609 19.359 1 88.06 246 ASN B CA 1
ATOM 6334 C C . ASN B 1 246 ? -14.422 20.609 18.75 1 88.06 246 ASN B C 1
ATOM 6336 O O . ASN B 1 246 ? -13.609 21.484 19.078 1 88.06 246 ASN B O 1
ATOM 6340 N N . VAL B 1 247 ? -14.164 19.672 17.984 1 90.06 247 VAL B N 1
ATOM 6341 C CA . VAL B 1 247 ? -12.844 19.562 17.359 1 90.06 247 VAL B CA 1
ATOM 6342 C C . VAL B 1 247 ? -12.57 20.797 16.5 1 90.06 247 VAL B C 1
ATOM 6344 O O . VAL B 1 247 ? -11.539 21.453 16.672 1 90.06 247 VAL B O 1
ATOM 6347 N N . VAL B 1 248 ? -13.547 21.172 15.672 1 94.62 248 VAL B N 1
ATOM 6348 C CA . VAL B 1 248 ? -13.344 22.297 14.758 1 94.62 248 VAL B CA 1
ATOM 6349 C C . VAL B 1 248 ? -13.297 23.594 15.547 1 94.62 248 VAL B C 1
ATOM 6351 O O . VAL B 1 248 ? -12.422 24.438 15.305 1 94.62 248 VAL B O 1
ATOM 6354 N N . TYR B 1 249 ? -14.234 23.719 16.422 1 94.38 249 TYR B N 1
ATOM 6355 C CA . TYR B 1 249 ? -14.32 24.953 17.203 1 94.38 249 TYR B CA 1
ATOM 6356 C C . TYR B 1 249 ? -13.031 25.203 17.969 1 94.38 249 TYR B C 1
ATOM 6358 O O . TYR B 1 249 ? -12.531 26.328 18 1 94.38 249 TYR B O 1
ATOM 6366 N N . THR B 1 250 ? -12.453 24.188 18.531 1 92.81 250 THR B N 1
ATOM 6367 C CA . THR B 1 250 ? -11.227 24.328 19.312 1 92.81 250 THR B CA 1
ATOM 6368 C C . THR B 1 250 ? -10.031 24.578 18.406 1 92.81 250 THR B C 1
ATOM 6370 O O . THR B 1 250 ? -9.211 25.469 18.688 1 92.81 250 THR B O 1
ATOM 6373 N N . MET B 1 251 ? -9.906 23.906 17.375 1 95.38 251 MET B N 1
ATOM 6374 C CA . MET B 1 251 ? -8.766 24.031 16.484 1 95.38 251 MET B CA 1
ATOM 6375 C C . MET B 1 251 ? -8.773 25.391 15.773 1 95.38 251 MET B C 1
ATOM 6377 O O . MET B 1 251 ? -7.719 25.938 15.461 1 95.38 251 MET B O 1
ATOM 6381 N N . ALA B 1 252 ? -9.93 25.906 15.523 1 96.31 252 ALA B N 1
ATOM 6382 C CA . ALA B 1 252 ? -10.07 27.172 14.805 1 96.31 252 ALA B CA 1
ATOM 6383 C C . ALA B 1 252 ? -9.57 28.328 15.656 1 96.31 252 ALA B C 1
ATOM 6385 O O . ALA B 1 252 ? -9.391 29.438 15.141 1 96.31 252 ALA B O 1
ATOM 6386 N N . GLU B 1 253 ? -9.305 28.094 16.859 1 95.69 253 GLU B N 1
ATOM 6387 C CA . GLU B 1 253 ? -8.82 29.141 17.766 1 95.69 253 GLU B CA 1
ATOM 6388 C C . GLU B 1 253 ? -7.5 29.719 17.266 1 95.69 253 GLU B C 1
ATOM 6390 O O . GLU B 1 253 ? -7.246 30.922 17.422 1 95.69 253 GLU B O 1
ATOM 6395 N N . CYS B 1 254 ? -6.68 28.953 16.641 1 94.5 254 CYS B N 1
ATOM 6396 C CA . CYS B 1 254 ? -5.344 29.359 16.234 1 94.5 254 CYS B CA 1
ATOM 6397 C C . CYS B 1 254 ? -5.406 30.297 15.023 1 94.5 254 CYS B C 1
ATOM 6399 O O . CYS B 1 254 ? -4.43 30.969 14.703 1 94.5 254 CYS B O 1
ATOM 6401 N N . VAL B 1 255 ? -6.562 30.422 14.328 1 95.81 255 VAL B N 1
ATOM 6402 C CA . VAL B 1 255 ? -6.672 31.266 13.141 1 95.81 255 VAL B CA 1
ATOM 6403 C C . VAL B 1 255 ? -7.773 32.312 13.328 1 95.81 255 VAL B C 1
ATOM 6405 O O . VAL B 1 255 ? -8.297 32.844 12.359 1 95.81 255 VAL B O 1
ATOM 6408 N N . LYS B 1 256 ? -8.078 32.625 14.484 1 96.31 256 LYS B N 1
ATOM 6409 C CA . LYS B 1 256 ? -9.195 33.5 14.789 1 96.31 256 LYS B CA 1
ATOM 6410 C C . LYS B 1 256 ? -8.844 34.969 14.453 1 96.31 256 LYS B C 1
ATOM 6412 O O . LYS B 1 256 ? -7.668 35.312 14.391 1 96.31 256 LYS B O 1
ATOM 6417 N N . ASP B 1 257 ? -9.789 35.688 14.141 1 95.94 257 ASP B N 1
ATOM 6418 C CA . ASP B 1 257 ? -9.797 37.156 14.047 1 95.94 257 ASP B CA 1
ATOM 6419 C C . ASP B 1 257 ? -8.906 37.625 12.906 1 95.94 257 ASP B C 1
ATOM 6421 O O . ASP B 1 257 ? -8.273 38.688 13 1 95.94 257 ASP B O 1
ATOM 6425 N N . LYS B 1 258 ? -8.812 36.906 11.898 1 95.81 258 LYS B N 1
ATOM 6426 C CA . LYS B 1 258 ? -8 37.312 10.75 1 95.81 258 LYS B CA 1
ATOM 6427 C C . LYS B 1 258 ? -8.812 37.281 9.461 1 95.81 258 LYS B C 1
ATOM 6429 O O . LYS B 1 258 ? -8.328 37.688 8.398 1 95.81 258 LYS B O 1
ATOM 6434 N N . GLY B 1 259 ? -10.039 36.719 9.602 1 96.94 259 GLY B N 1
ATOM 6435 C CA . GLY B 1 259 ? -10.898 36.656 8.43 1 96.94 259 GLY B CA 1
ATOM 6436 C C . GLY B 1 259 ? -10.57 35.531 7.5 1 96.94 259 GLY B C 1
ATOM 6437 O O . GLY B 1 259 ? -10.727 35.625 6.281 1 96.94 259 GLY B O 1
ATOM 6438 N N . HIS B 1 260 ? -10 34.469 7.992 1 97.94 260 HIS B N 1
ATOM 6439 C CA . HIS B 1 260 ? -9.672 33.281 7.195 1 97.94 260 HIS B CA 1
ATOM 6440 C C . HIS B 1 260 ? -10.938 32.625 6.629 1 97.94 260 HIS B C 1
ATOM 6442 O O . HIS B 1 260 ? -12.031 32.844 7.152 1 97.94 260 HIS B O 1
ATOM 6448 N N . LYS B 1 261 ? -10.805 31.938 5.535 1 98.25 261 LYS B N 1
ATOM 6449 C CA . LYS B 1 261 ? -11.844 31.094 4.961 1 98.25 261 LYS B CA 1
ATOM 6450 C C . LYS B 1 261 ? -11.547 29.609 5.223 1 98.25 261 LYS B C 1
ATOM 6452 O O . LYS B 1 261 ? -10.562 29.078 4.719 1 98.25 261 LYS B O 1
ATOM 6457 N N . LEU B 1 262 ? -12.375 29 5.965 1 98.31 262 LEU B N 1
ATOM 6458 C CA . LEU B 1 262 ? -12.156 27.625 6.371 1 98.31 262 LEU B CA 1
ATOM 6459 C C . LEU B 1 262 ? -13.094 26.672 5.621 1 98.31 262 LEU B C 1
ATOM 6461 O O . LEU B 1 262 ? -14.32 26.828 5.691 1 98.31 262 LEU B O 1
ATOM 6465 N N . PHE B 1 263 ? -12.555 25.781 4.906 1 98.56 263 PHE B N 1
ATOM 6466 C CA . PHE B 1 263 ? -13.312 24.781 4.152 1 98.56 263 PHE B CA 1
ATOM 6467 C C . PHE B 1 263 ? -13.312 23.438 4.871 1 98.56 263 PHE B C 1
ATOM 6469 O O . PHE B 1 263 ? -12.281 23.016 5.402 1 98.56 263 PHE B O 1
ATOM 6476 N N . MET B 1 264 ? -14.477 22.734 4.926 1 96.88 264 MET B N 1
ATOM 6477 C CA . MET B 1 264 ? -14.57 21.469 5.637 1 96.88 264 MET B CA 1
ATOM 6478 C C . MET B 1 264 ? -15.562 20.531 4.961 1 96.88 264 MET B C 1
ATOM 6480 O O . MET B 1 264 ? -16.344 20.969 4.109 1 96.88 264 MET B O 1
ATOM 6484 N N . ASP B 1 265 ? -15.547 19.281 5.312 1 94.25 265 ASP B N 1
ATOM 6485 C CA . ASP B 1 265 ? -16.406 18.312 4.66 1 94.25 265 ASP B CA 1
ATOM 6486 C C . ASP B 1 265 ? -17.688 18.062 5.473 1 94.25 265 ASP B C 1
ATOM 6488 O O . ASP B 1 265 ? -17.922 18.75 6.465 1 94.25 265 ASP B O 1
ATOM 6492 N N . ASN B 1 266 ? -18.578 17.125 5.027 1 93.44 266 ASN B N 1
ATOM 6493 C CA . ASN B 1 266 ? -19.906 16.922 5.57 1 93.44 266 ASN B CA 1
ATOM 6494 C C . ASN B 1 266 ? -19.859 16.328 6.977 1 93.44 266 ASN B C 1
ATOM 6496 O O . ASN B 1 266 ? -20.844 16.375 7.715 1 93.44 266 ASN B O 1
ATOM 6500 N N . PHE B 1 267 ? -18.672 15.844 7.309 1 89.25 267 PHE B N 1
ATOM 6501 C CA . PHE B 1 267 ? -18.5 15.305 8.648 1 89.25 267 PHE B CA 1
ATOM 6502 C C . PHE B 1 267 ? -18.484 16.422 9.688 1 89.25 267 PHE B C 1
ATOM 6504 O O . PHE B 1 267 ? -19 16.266 10.789 1 89.25 267 PHE B O 1
ATOM 6511 N N . PHE B 1 268 ? -17.984 17.516 9.32 1 93.81 268 PHE B N 1
ATOM 6512 C CA . PHE B 1 268 ? -17.734 18.578 10.273 1 93.81 268 PHE B CA 1
ATOM 6513 C C . PHE B 1 268 ? -18.797 19.656 10.172 1 93.81 268 PHE B C 1
ATOM 6515 O O . PHE B 1 268 ? -19.172 20.281 11.172 1 93.81 268 PHE B O 1
ATOM 6522 N N . SER B 1 269 ? -19.328 19.875 9.078 1 95.25 269 SER B N 1
ATOM 6523 C CA . SER B 1 269 ? -20.172 21.016 8.781 1 95.25 269 SER B CA 1
ATOM 6524 C C . SER B 1 269 ? -21.5 20.938 9.523 1 95.25 269 SER B C 1
ATOM 6526 O O . SER B 1 269 ? -22.141 19.891 9.539 1 95.25 269 SER B O 1
ATOM 6528 N N . SER B 1 270 ? -21.875 22 10.133 1 94.75 270 SER B N 1
ATOM 6529 C CA . SER B 1 270 ? -23.156 22.203 10.781 1 94.75 270 SER B CA 1
ATOM 6530 C C . SER B 1 270 ? -23.531 23.688 10.836 1 94.75 270 SER B C 1
ATOM 6532 O O . SER B 1 270 ? -22.641 24.547 10.93 1 94.75 270 SER B O 1
ATOM 6534 N N . PRO B 1 271 ? -24.812 23.984 10.727 1 94.56 271 PRO B N 1
ATOM 6535 C CA . PRO B 1 271 ? -25.219 25.406 10.773 1 94.56 271 PRO B CA 1
ATOM 6536 C C . PRO B 1 271 ? -24.781 26.094 12.062 1 94.56 271 PRO B C 1
ATOM 6538 O O . PRO B 1 271 ? -24.328 27.234 12.023 1 94.56 271 PRO B O 1
ATOM 6541 N N . LYS B 1 272 ? -24.906 25.438 13.102 1 94 272 LYS B N 1
ATOM 6542 C CA . LYS B 1 272 ? -24.5 26.016 14.383 1 94 272 LYS B CA 1
ATOM 6543 C C . LYS B 1 272 ? -23.016 26.344 14.398 1 94 272 LYS B C 1
ATOM 6545 O O . LYS B 1 272 ? -22.609 27.422 14.859 1 94 272 LYS B O 1
ATOM 6550 N N . LEU B 1 273 ? -22.219 25.453 13.953 1 95.12 273 LEU B N 1
ATOM 6551 C CA . LEU B 1 273 ? -20.766 25.656 13.906 1 95.12 273 LEU B CA 1
ATOM 6552 C C . LEU B 1 273 ? -20.422 26.875 13.055 1 95.12 273 LEU B C 1
ATOM 6554 O O . LEU B 1 273 ? -19.609 27.719 13.461 1 95.12 273 LEU B O 1
ATOM 6558 N N . PHE B 1 274 ? -21.031 26.969 11.898 1 95.62 274 PHE B N 1
ATOM 6559 C CA . PHE B 1 274 ? -20.75 28.062 10.992 1 95.62 274 PHE B CA 1
ATOM 6560 C C . PHE B 1 274 ? -21.125 29.406 11.633 1 95.62 274 PHE B C 1
ATOM 6562 O O . PHE B 1 274 ? -20.391 30.391 11.5 1 95.62 274 PHE B O 1
ATOM 6569 N N . HIS B 1 275 ? -22.25 29.375 12.234 1 94.31 275 HIS B N 1
ATOM 6570 C CA . HIS B 1 275 ? -22.703 30.578 12.93 1 94.31 275 HIS B CA 1
ATOM 6571 C C . HIS B 1 275 ? -21.719 31 14.008 1 94.31 275 HIS B C 1
ATOM 6573 O O . HIS B 1 275 ? -21.328 32.156 14.078 1 94.31 275 HIS B O 1
ATOM 6579 N N . ASP B 1 276 ? -21.312 30.062 14.844 1 94.31 276 ASP B N 1
ATOM 6580 C CA . ASP B 1 276 ? -20.438 30.359 15.969 1 94.31 276 ASP B CA 1
ATOM 6581 C C . ASP B 1 276 ? -19.047 30.781 15.492 1 94.31 276 ASP B C 1
ATOM 6583 O O . ASP B 1 276 ? -18.438 31.656 16.078 1 94.31 276 ASP B O 1
ATOM 6587 N N . LEU B 1 277 ? -18.531 30.141 14.484 1 96.31 277 LEU B N 1
ATOM 6588 C CA . LEU B 1 277 ? -17.219 30.484 13.945 1 96.31 277 LEU B CA 1
ATOM 6589 C C . LEU B 1 277 ? -17.203 31.906 13.43 1 96.31 277 LEU B C 1
ATOM 6591 O O . LEU B 1 277 ? -16.219 32.625 13.625 1 96.31 277 LEU B O 1
ATOM 6595 N N . LEU B 1 278 ? -18.25 32.281 12.75 1 95.44 278 LEU B N 1
ATOM 6596 C CA . LEU B 1 278 ? -18.328 33.656 12.211 1 95.44 278 LEU B CA 1
ATOM 6597 C C . LEU B 1 278 ? -18.453 34.688 13.328 1 95.44 278 LEU B C 1
ATOM 6599 O O . LEU B 1 278 ? -17.75 35.688 13.336 1 95.44 278 LEU B O 1
ATOM 6603 N N . LYS B 1 279 ? -19.312 34.438 14.242 1 94.06 279 LYS B N 1
ATOM 6604 C CA . LYS B 1 279 ? -19.641 35.406 15.289 1 94.06 279 LYS B CA 1
ATOM 6605 C C . LYS B 1 279 ? -18.516 35.5 16.312 1 94.06 279 LYS B C 1
ATOM 6607 O O . LYS B 1 279 ? -18.141 36.594 16.719 1 94.06 279 LYS B O 1
ATOM 6612 N N . GLU B 1 280 ? -18.016 34.375 16.703 1 95.38 280 GLU B N 1
ATOM 6613 C CA . GLU B 1 280 ? -17.094 34.375 17.844 1 95.38 280 GLU B CA 1
ATOM 6614 C C . GLU B 1 280 ? -15.648 34.438 17.391 1 95.38 280 GLU B C 1
ATOM 6616 O O . GLU B 1 280 ? -14.781 34.938 18.094 1 95.38 280 GLU B O 1
ATOM 6621 N N . LYS B 1 281 ? -15.336 33.906 16.219 1 96.44 281 LYS B N 1
ATOM 6622 C CA . LYS B 1 281 ? -13.938 33.781 15.836 1 96.44 281 LYS B CA 1
ATOM 6623 C C . LYS B 1 281 ? -13.641 34.531 14.547 1 96.44 281 LYS B C 1
ATOM 6625 O O . LYS B 1 281 ? -12.484 34.625 14.117 1 96.44 281 LYS B O 1
ATOM 6630 N N . LYS B 1 282 ? -14.625 35.062 13.938 1 96.62 282 LYS B N 1
ATOM 6631 C CA . LYS B 1 282 ? -14.492 35.844 12.703 1 96.62 282 LYS B CA 1
ATOM 6632 C C . LYS B 1 282 ? -13.836 35 11.602 1 96.62 282 LYS B C 1
ATOM 6634 O O . LYS B 1 282 ? -12.867 35.438 10.984 1 96.62 282 LYS B O 1
ATOM 6639 N N . ILE B 1 283 ? -14.344 33.875 11.391 1 97.31 283 ILE B N 1
ATOM 6640 C CA . ILE B 1 283 ? -13.875 32.938 10.367 1 97.31 283 ILE B CA 1
ATOM 6641 C C . ILE B 1 283 ? -15 32.688 9.367 1 97.31 283 ILE B C 1
ATOM 6643 O O . ILE B 1 283 ? -16.125 32.375 9.758 1 97.31 283 ILE B O 1
ATOM 6647 N N . ASN B 1 284 ? -14.719 32.875 8.086 1 97.44 284 ASN B N 1
ATOM 6648 C CA . ASN B 1 284 ? -15.641 32.469 7.031 1 97.44 284 ASN B CA 1
ATOM 6649 C C . ASN B 1 284 ? -15.602 30.953 6.816 1 97.44 284 ASN B C 1
ATOM 6651 O O . ASN B 1 284 ? -14.547 30.328 6.914 1 97.44 284 ASN B O 1
ATOM 6655 N N . SER B 1 285 ? -16.781 30.344 6.57 1 97.12 285 SER B N 1
ATOM 6656 C CA . SER B 1 285 ? -16.828 28.891 6.465 1 97.12 285 SER B CA 1
ATOM 6657 C C . SER B 1 285 ? -17.625 28.438 5.246 1 97.12 285 SER B C 1
ATOM 6659 O O . SER B 1 285 ? -18.594 29.078 4.867 1 97.12 285 SER B O 1
ATOM 6661 N N . CYS B 1 286 ? -17.156 27.406 4.641 1 97.31 286 CYS B N 1
ATOM 6662 C CA . CYS B 1 286 ? -17.812 26.75 3.514 1 97.31 286 CYS B CA 1
ATOM 6663 C C . CYS B 1 286 ? -17.562 25.25 3.531 1 97.31 286 CYS B C 1
ATOM 6665 O O . CYS B 1 286 ? -16.438 24.797 3.801 1 97.31 286 CYS B O 1
ATOM 6667 N N . GLY B 1 287 ? -18.609 24.438 3.275 1 97.25 287 GLY B N 1
ATOM 6668 C CA . GLY B 1 287 ? -18.391 23 3.268 1 97.25 287 GLY B CA 1
ATOM 6669 C C . GLY B 1 287 ? -19.609 22.234 2.795 1 97.25 287 GLY B C 1
ATOM 6670 O O . GLY B 1 287 ? -20.688 22.812 2.611 1 97.25 287 GLY B O 1
ATOM 6671 N N . THR B 1 288 ? -19.469 21 2.473 1 96.81 288 THR B N 1
ATOM 6672 C CA . THR B 1 288 ? -20.578 20.094 2.225 1 96.81 288 THR B CA 1
ATOM 6673 C C . THR B 1 288 ? -21.281 19.719 3.531 1 96.81 288 THR B C 1
ATOM 6675 O O . THR B 1 288 ? -20.688 19.844 4.609 1 96.81 288 THR B O 1
ATOM 6678 N N . ILE B 1 289 ? -22.531 19.312 3.459 1 96 289 ILE B N 1
ATOM 6679 C CA . ILE B 1 289 ? -23.297 19 4.668 1 96 289 ILE B CA 1
ATOM 6680 C C . ILE B 1 289 ? -24.266 17.875 4.383 1 96 289 ILE B C 1
ATOM 6682 O O . ILE B 1 289 ? -24.734 17.719 3.25 1 96 289 ILE B O 1
ATOM 6686 N N . ARG B 1 290 ? -24.5 17.125 5.367 1 93.5 290 ARG B N 1
ATOM 6687 C CA . ARG B 1 290 ? -25.516 16.094 5.254 1 93.5 290 ARG B CA 1
ATOM 6688 C C . ARG B 1 290 ? -26.922 16.688 5.32 1 93.5 290 ARG B C 1
ATOM 6690 O O . ARG B 1 290 ? -27.172 17.609 6.098 1 93.5 290 ARG B O 1
ATOM 6697 N N . SER B 1 291 ? -27.781 16.078 4.602 1 91.38 291 SER B N 1
ATOM 6698 C CA . SER B 1 291 ? -29.125 16.609 4.496 1 91.38 291 SER B CA 1
ATOM 6699 C C . SER B 1 291 ? -29.875 16.484 5.82 1 91.38 291 SER B C 1
ATOM 6701 O O . SER B 1 291 ? -30.781 17.266 6.102 1 91.38 291 SER B O 1
ATOM 6703 N N . ASN B 1 292 ? -29.453 15.562 6.629 1 91.12 292 ASN B N 1
ATOM 6704 C CA . ASN B 1 292 ? -30.172 15.297 7.867 1 91.12 292 ASN B CA 1
ATOM 6705 C C . ASN B 1 292 ? -29.531 16 9.055 1 91.12 292 ASN B C 1
ATOM 6707 O O . ASN B 1 292 ? -29.891 15.75 10.203 1 91.12 292 ASN B O 1
ATOM 6711 N N . ARG B 1 293 ? -28.594 16.859 8.836 1 92.19 293 ARG B N 1
ATOM 6712 C CA . ARG B 1 293 ? -27.922 17.562 9.914 1 92.19 293 ARG B CA 1
ATOM 6713 C C . ARG B 1 293 ? -28.891 18.469 10.68 1 92.19 293 ARG B C 1
ATOM 6715 O O . ARG B 1 293 ? -29.766 19.078 10.078 1 92.19 293 ARG B O 1
ATOM 6722 N N . LYS B 1 294 ? -28.641 18.547 11.969 1 90.81 294 LYS B N 1
ATOM 6723 C CA . LYS B 1 294 ? -29.5 19.391 12.797 1 90.81 294 LYS B CA 1
ATOM 6724 C C . LYS B 1 294 ? -29.484 20.844 12.32 1 90.81 294 LYS B C 1
ATOM 6726 O O . LYS B 1 294 ? -28.422 21.375 11.984 1 90.81 294 LYS B O 1
ATOM 6731 N N . TYR B 1 295 ? -30.703 21.578 12.203 1 91.69 295 TYR B N 1
ATOM 6732 C CA . TYR B 1 295 ? -30.922 22.984 11.883 1 91.69 295 TYR B CA 1
ATOM 6733 C C . TYR B 1 295 ? -30.719 23.234 10.391 1 91.69 295 TYR B C 1
ATOM 6735 O O . TYR B 1 295 ? -30.781 24.375 9.938 1 91.69 295 TYR B O 1
ATOM 6743 N N . PHE B 1 296 ? -30.344 22.172 9.664 1 93.56 296 PHE B N 1
ATOM 6744 C CA . PHE B 1 296 ? -30.312 22.281 8.211 1 93.56 296 PHE B CA 1
ATOM 6745 C C . PHE B 1 296 ? -31.719 22.125 7.629 1 93.56 296 PHE B C 1
ATOM 6747 O O . PHE B 1 296 ? -32.531 21.328 8.117 1 93.56 296 PHE B O 1
ATOM 6754 N N . PRO B 1 297 ? -32.062 22.938 6.629 1 92.81 297 PRO B N 1
ATOM 6755 C CA . PRO B 1 297 ? -33.438 22.859 6.105 1 92.81 297 PRO B CA 1
ATOM 6756 C C . PRO B 1 297 ? -33.75 21.5 5.477 1 92.81 297 PRO B C 1
ATOM 6758 O O . PRO B 1 297 ? -33.094 21.094 4.504 1 92.81 297 PRO B O 1
ATOM 6761 N N . LYS B 1 298 ? -34.719 20.844 5.867 1 87.88 298 LYS B N 1
ATOM 6762 C CA . LYS B 1 298 ? -35.094 19.516 5.406 1 87.88 298 LYS B CA 1
ATOM 6763 C C . LYS B 1 298 ? -35.812 19.578 4.07 1 87.88 298 LYS B C 1
ATOM 6765 O O . LYS B 1 298 ? -35.812 18.609 3.309 1 87.88 298 LYS B O 1
ATOM 6770 N N . ASP B 1 299 ? -36.344 20.703 3.752 1 86.31 299 ASP B N 1
ATOM 6771 C CA . ASP B 1 299 ? -37.156 20.844 2.539 1 86.31 299 ASP B CA 1
ATOM 6772 C C . ASP B 1 299 ? -36.344 21.547 1.44 1 86.31 299 ASP B C 1
ATOM 6774 O O . ASP B 1 299 ? -36.938 22.141 0.533 1 86.31 299 ASP B O 1
ATOM 6778 N N . LEU B 1 300 ? -35.062 21.578 1.554 1 88.88 300 LEU B N 1
ATOM 6779 C CA . LEU B 1 300 ? -34.219 22.281 0.581 1 88.88 300 LEU B CA 1
ATOM 6780 C C . LEU B 1 300 ? -34.375 21.656 -0.805 1 88.88 300 LEU B C 1
ATOM 6782 O O . LEU B 1 300 ? -34.594 22.375 -1.789 1 88.88 300 LEU B O 1
ATOM 6786 N N . ALA B 1 301 ? -34.188 20.281 -0.858 1 81.25 301 ALA B N 1
ATOM 6787 C CA . ALA B 1 301 ? -34.219 19.609 -2.156 1 81.25 301 ALA B CA 1
ATOM 6788 C C . ALA B 1 301 ? -35.625 19.25 -2.547 1 81.25 301 ALA B C 1
ATOM 6790 O O . ALA B 1 301 ? -36.344 18.531 -1.813 1 81.25 301 ALA B O 1
ATOM 6791 N N . PRO B 1 302 ? -36.062 19.938 -3.643 1 75.31 302 PRO B N 1
ATOM 6792 C CA . PRO B 1 302 ? -37.375 19.516 -4.121 1 75.31 302 PRO B CA 1
ATOM 6793 C C . PRO B 1 302 ? -37.406 18.062 -4.574 1 75.31 302 PRO B C 1
ATOM 6795 O O . PRO B 1 302 ? -36.344 17.469 -4.844 1 75.31 302 PRO B O 1
ATOM 6798 N N . LYS B 1 303 ? -38.469 17.359 -4.516 1 70.12 303 LYS B N 1
ATOM 6799 C CA . LYS B 1 303 ? -38.688 15.945 -4.824 1 70.12 303 LYS B CA 1
ATOM 6800 C C . LYS B 1 303 ? -38.094 15.586 -6.18 1 70.12 303 LYS B C 1
ATOM 6802 O O . LYS B 1 303 ? -37.438 14.547 -6.32 1 70.12 303 LYS B O 1
ATOM 6807 N N . LYS B 1 304 ? -38.219 16.375 -7.223 1 79.94 304 LYS B N 1
ATOM 6808 C CA . LYS B 1 304 ? -37.719 15.992 -8.539 1 79.94 304 LYS B CA 1
ATOM 6809 C C . LYS B 1 304 ? -36.719 17.016 -9.07 1 79.94 304 LYS B C 1
ATOM 6811 O O . LYS B 1 304 ? -37.094 18.141 -9.406 1 79.94 304 LYS B O 1
ATOM 6816 N N . MET B 1 305 ? -35.438 16.766 -8.945 1 87.12 305 MET B N 1
ATOM 6817 C CA . MET B 1 305 ? -34.406 17.656 -9.492 1 87.12 305 MET B CA 1
ATOM 6818 C C . MET B 1 305 ? -33.719 17 -10.672 1 87.12 305 MET B C 1
ATOM 6820 O O . MET B 1 305 ? -33.406 15.797 -10.633 1 87.12 305 MET B O 1
ATOM 6824 N N . LYS B 1 306 ? -33.594 17.766 -11.75 1 85.81 306 LYS B N 1
ATOM 6825 C CA . LYS B 1 306 ? -32.812 17.312 -12.891 1 85.81 306 LYS B CA 1
ATOM 6826 C C . LYS B 1 306 ? -31.328 17.656 -12.703 1 85.81 306 LYS B C 1
ATOM 6828 O O . LYS B 1 306 ? -30.984 18.516 -11.883 1 85.81 306 LYS B O 1
ATOM 6833 N N . GLN B 1 307 ? -30.578 16.984 -13.422 1 86.75 307 GLN B N 1
ATOM 6834 C CA . GLN B 1 307 ? -29.141 17.25 -13.344 1 86.75 307 GLN B CA 1
ATOM 6835 C C . GLN B 1 307 ? -28.828 18.703 -13.711 1 86.75 307 GLN B C 1
ATOM 6837 O O . GLN B 1 307 ? -29.312 19.203 -14.727 1 86.75 307 GLN B O 1
ATOM 6842 N N . GLY B 1 308 ? -28.125 19.391 -12.836 1 85.31 308 GLY B N 1
ATOM 6843 C CA . GLY B 1 308 ? -27.781 20.797 -13.07 1 85.31 308 GLY B CA 1
ATOM 6844 C C . GLY B 1 308 ? -28.625 21.766 -12.273 1 85.31 308 GLY B C 1
ATOM 6845 O O . GLY B 1 308 ? -28.266 22.922 -12.117 1 85.31 308 GLY B O 1
ATOM 6846 N N . ASP B 1 309 ? -29.766 21.328 -11.797 1 88.38 309 ASP B N 1
ATOM 6847 C CA . ASP B 1 309 ? -30.672 22.172 -11.023 1 88.38 309 ASP B CA 1
ATOM 6848 C C . ASP B 1 309 ? -30.047 22.562 -9.688 1 88.38 309 ASP B C 1
ATOM 6850 O O . ASP B 1 309 ? -29.219 21.828 -9.141 1 88.38 309 ASP B O 1
ATOM 6854 N N . VAL B 1 310 ? -30.438 23.781 -9.219 1 90.56 310 VAL B N 1
ATOM 6855 C CA . VAL B 1 310 ? -29.922 24.297 -7.949 1 90.56 310 VAL B CA 1
ATOM 6856 C C . VAL B 1 310 ? -31.094 24.797 -7.094 1 90.56 310 VAL B C 1
ATOM 6858 O O . VAL B 1 310 ? -32.031 25.422 -7.605 1 90.56 310 VAL B O 1
ATOM 6861 N N . ALA B 1 311 ? -31.141 24.438 -5.902 1 91.06 311 ALA B N 1
ATOM 6862 C CA . ALA B 1 311 ? -32.062 24.969 -4.891 1 91.06 311 ALA B CA 1
ATOM 6863 C C . ALA B 1 311 ? -31.281 25.609 -3.744 1 91.06 311 ALA B C 1
ATOM 6865 O O . ALA B 1 311 ? -30.25 25.094 -3.318 1 91.06 311 ALA B O 1
ATOM 6866 N N . ALA B 1 312 ? -31.766 26.812 -3.285 1 91.31 312 ALA B N 1
ATOM 6867 C CA . ALA B 1 312 ? -31.031 27.516 -2.244 1 91.31 312 ALA B CA 1
ATOM 6868 C C . ALA B 1 312 ? -31.969 28.141 -1.229 1 91.31 312 ALA B C 1
ATOM 6870 O O . ALA B 1 312 ? -33.094 28.5 -1.564 1 91.31 312 ALA B O 1
ATOM 6871 N N . LYS B 1 313 ? -31.578 28.188 -0.087 1 91.56 313 LYS B N 1
ATOM 6872 C CA . LYS B 1 313 ? -32.25 28.906 0.998 1 91.56 313 LYS B CA 1
ATOM 6873 C C . LYS B 1 313 ? -31.266 29.75 1.8 1 91.56 313 LYS B C 1
ATOM 6875 O O . LYS B 1 313 ? -30.062 29.516 1.745 1 91.56 313 LYS B O 1
ATOM 6880 N N . PHE B 1 314 ? -31.812 30.75 2.479 1 90.75 314 PHE B N 1
ATOM 6881 C CA . PHE B 1 314 ? -30.953 31.688 3.189 1 90.75 314 PHE B CA 1
ATOM 6882 C C . PHE B 1 314 ? -31.438 31.875 4.625 1 90.75 314 PHE B C 1
ATOM 6884 O O . PHE B 1 314 ? -32.656 31.922 4.879 1 90.75 314 PHE B O 1
ATOM 6891 N N . CYS B 1 315 ? -30.406 31.891 5.508 1 89.69 315 CYS B N 1
ATOM 6892 C CA . CYS B 1 315 ? -30.719 32.094 6.918 1 89.69 315 CYS B CA 1
ATOM 6893 C C . CYS B 1 315 ? -29.594 32.844 7.633 1 89.69 315 CYS B C 1
ATOM 6895 O O . CYS B 1 315 ? -28.5 32.312 7.777 1 89.69 315 CYS B O 1
ATOM 6897 N N . ASN B 1 316 ? -29.797 34 8.211 1 85.12 316 ASN B N 1
ATOM 6898 C CA . ASN B 1 316 ? -28.891 34.75 9.07 1 85.12 316 ASN B CA 1
ATOM 6899 C C . ASN B 1 316 ? -27.484 34.812 8.5 1 85.12 316 ASN B C 1
ATOM 6901 O O . ASN B 1 316 ? -26.516 34.438 9.188 1 85.12 316 ASN B O 1
ATOM 6905 N N . GLY B 1 317 ? -27.391 35.062 7.184 1 85.38 317 GLY B N 1
ATOM 6906 C CA . GLY B 1 317 ? -26.078 35.219 6.559 1 85.38 317 GLY B CA 1
ATOM 6907 C C . GLY B 1 317 ? -25.516 33.906 6.02 1 85.38 317 GLY B C 1
ATOM 6908 O O . GLY B 1 317 ? -24.422 33.906 5.449 1 85.38 317 GLY B O 1
ATOM 6909 N N . MET B 1 318 ? -26.234 32.875 6.227 1 91.62 318 MET B N 1
ATOM 6910 C CA . MET B 1 318 ? -25.781 31.578 5.734 1 91.62 318 MET B CA 1
ATOM 6911 C C . MET B 1 318 ? -26.625 31.141 4.543 1 91.62 318 MET B C 1
ATOM 6913 O O . MET B 1 318 ? -27.828 31.406 4.488 1 91.62 318 MET B O 1
ATOM 6917 N N . THR B 1 319 ? -26.047 30.516 3.641 1 92.25 319 THR B N 1
ATOM 6918 C CA . THR B 1 319 ? -26.719 29.984 2.457 1 92.25 319 THR B CA 1
ATOM 6919 C C . THR B 1 319 ? -26.656 28.453 2.443 1 92.25 319 THR B C 1
ATOM 6921 O O . THR B 1 319 ? -25.578 27.875 2.572 1 92.25 319 THR B O 1
ATOM 6924 N N . ALA B 1 320 ? -27.781 27.828 2.383 1 93.81 320 ALA B N 1
ATOM 6925 C CA . ALA B 1 320 ? -27.906 26.391 2.135 1 93.81 320 ALA B CA 1
ATOM 6926 C C . ALA B 1 320 ? -28.219 26.109 0.667 1 93.81 320 ALA B C 1
ATOM 6928 O O . ALA B 1 320 ? -29.125 26.703 0.092 1 93.81 320 ALA B O 1
ATOM 6929 N N . LEU B 1 321 ? -27.453 25.281 0.061 1 93.44 321 LEU B N 1
ATOM 6930 C CA . LEU B 1 321 ? -27.594 25.031 -1.369 1 93.44 321 LEU B CA 1
ATOM 6931 C C . LEU B 1 321 ? -27.641 23.531 -1.656 1 93.44 321 LEU B C 1
ATOM 6933 O O . LEU B 1 321 ? -26.906 22.75 -1.034 1 93.44 321 LEU B O 1
ATOM 6937 N N . CYS B 1 322 ? -28.5 23.078 -2.545 1 93.81 322 CYS B N 1
ATOM 6938 C CA . CYS B 1 322 ? -28.531 21.719 -3.094 1 93.81 322 CYS B CA 1
ATOM 6939 C C . CYS B 1 322 ? -28.344 21.75 -4.605 1 93.81 322 CYS B C 1
ATOM 6941 O O . CYS B 1 322 ? -29.094 22.422 -5.32 1 93.81 322 CYS B O 1
ATOM 6943 N N . TRP B 1 323 ? -27.328 21.125 -5.082 1 92 323 TRP B N 1
ATOM 6944 C CA . TRP B 1 323 ? -27.016 21.016 -6.504 1 92 323 TRP B CA 1
ATOM 6945 C C . TRP B 1 323 ? -27.078 19.562 -6.969 1 92 323 TRP B C 1
ATOM 6947 O O . TRP B 1 323 ? -26.516 18.672 -6.332 1 92 323 TRP B O 1
ATOM 6957 N N . LYS B 1 324 ? -27.797 19.344 -8.102 1 90.81 324 LYS B N 1
ATOM 6958 C CA . LYS B 1 324 ? -27.938 17.984 -8.609 1 90.81 324 LYS B CA 1
ATOM 6959 C C . LYS B 1 324 ? -26.891 17.688 -9.688 1 90.81 324 LYS B C 1
ATOM 6961 O O . LYS B 1 324 ? -26.984 18.203 -10.805 1 90.81 324 LYS B O 1
ATOM 6966 N N . ASP B 1 325 ? -25.953 16.922 -9.344 1 88.38 325 ASP B N 1
ATOM 6967 C CA . ASP B 1 325 ? -25.031 16.344 -10.32 1 88.38 325 ASP B CA 1
ATOM 6968 C C . ASP B 1 325 ? -25.484 14.938 -10.727 1 88.38 325 ASP B C 1
ATOM 6970 O O . ASP B 1 325 ? -26.578 14.766 -11.258 1 88.38 325 ASP B O 1
ATOM 6974 N N . LYS B 1 326 ? -24.703 13.93 -10.461 1 82.94 326 LYS B N 1
ATOM 6975 C CA . LYS B 1 326 ? -25.203 12.562 -10.523 1 82.94 326 LYS B CA 1
ATOM 6976 C C . LYS B 1 326 ? -26.031 12.227 -9.289 1 82.94 326 LYS B C 1
ATOM 6978 O O . LYS B 1 326 ? -27.031 11.508 -9.383 1 82.94 326 LYS B O 1
ATOM 6983 N N . ARG B 1 327 ? -25.625 12.898 -8.227 1 88.56 327 ARG B N 1
ATOM 6984 C CA . ARG B 1 327 ? -26.328 12.844 -6.949 1 88.56 327 ARG B CA 1
ATOM 6985 C C . ARG B 1 327 ? -26.547 14.242 -6.383 1 88.56 327 ARG B C 1
ATOM 6987 O O . ARG B 1 327 ? -26.031 15.219 -6.914 1 88.56 327 ARG B O 1
ATOM 6994 N N . HIS B 1 328 ? -27.375 14.336 -5.391 1 92.06 328 HIS B N 1
ATOM 6995 C CA . HIS B 1 328 ? -27.578 15.602 -4.703 1 92.06 328 HIS B CA 1
ATOM 6996 C C . HIS B 1 328 ? -26.359 16 -3.893 1 92.06 328 HIS B C 1
ATOM 6998 O O . HIS B 1 328 ? -25.828 15.195 -3.115 1 92.06 328 HIS B O 1
ATOM 7004 N N . VAL B 1 329 ? -25.891 17.125 -4.145 1 93.38 329 VAL B N 1
ATOM 7005 C CA . VAL B 1 329 ? -24.797 17.688 -3.357 1 93.38 329 VAL B CA 1
ATOM 7006 C C . VAL B 1 329 ? -25.328 18.844 -2.494 1 93.38 329 VAL B C 1
ATOM 7008 O O . VAL B 1 329 ? -25.781 19.859 -3.016 1 93.38 329 VAL B O 1
ATOM 7011 N N . TYR B 1 330 ? -25.25 18.734 -1.209 1 95.62 330 TYR B N 1
ATOM 7012 C CA . TYR B 1 330 ? -25.703 19.766 -0.279 1 95.62 330 TYR B CA 1
ATOM 7013 C C . TYR B 1 330 ? -24.531 20.594 0.227 1 95.62 330 TYR B C 1
ATOM 7015 O O . TYR B 1 330 ? -23.5 20.062 0.622 1 95.62 330 TYR B O 1
ATOM 7023 N N . MET B 1 331 ? -24.703 21.891 0.206 1 96 331 MET B N 1
ATOM 7024 C CA . MET B 1 331 ? -23.656 22.828 0.605 1 96 331 MET B CA 1
ATOM 7025 C C . MET B 1 331 ? -24.156 23.812 1.656 1 96 331 MET B C 1
ATOM 7027 O O . MET B 1 331 ? -25.344 24.141 1.682 1 96 331 MET B O 1
ATOM 7031 N N . LEU B 1 332 ? -23.281 24.234 2.52 1 95.94 332 LEU B N 1
ATOM 7032 C CA . LEU B 1 332 ? -23.5 25.312 3.488 1 95.94 332 LEU B CA 1
ATOM 7033 C C . LEU B 1 332 ? -22.359 26.328 3.443 1 95.94 332 LEU B C 1
ATOM 7035 O O . LEU B 1 332 ? -21.188 25.953 3.393 1 95.94 332 LEU B O 1
ATOM 7039 N N . THR B 1 333 ? -22.672 27.625 3.367 1 95.5 333 THR B N 1
ATOM 7040 C CA . THR B 1 333 ? -21.641 28.641 3.299 1 95.5 333 THR B CA 1
ATOM 7041 C C . THR B 1 333 ? -22.125 29.938 3.949 1 95.5 333 THR B C 1
ATOM 7043 O O . THR B 1 333 ? -23.328 30.203 3.998 1 95.5 333 THR B O 1
ATOM 7046 N N . ASN B 1 334 ? -21.234 30.688 4.445 1 93.56 334 ASN B N 1
ATOM 7047 C CA . ASN B 1 334 ? -21.547 32.031 4.93 1 93.56 334 ASN B CA 1
ATOM 7048 C C . ASN B 1 334 ? -20.734 33.094 4.199 1 93.56 334 ASN B C 1
ATOM 7050 O O . ASN B 1 334 ? -20.625 34.25 4.664 1 93.56 334 ASN B O 1
ATOM 7054 N N . MET B 1 335 ? -20.141 32.688 3.098 1 91.81 335 MET B N 1
ATOM 7055 C CA . MET B 1 335 ? -19.281 33.656 2.428 1 91.81 335 MET B CA 1
ATOM 7056 C C . MET B 1 335 ? -19.719 33.875 0.976 1 91.81 335 MET B C 1
ATOM 7058 O O . MET B 1 335 ? -19.109 34.656 0.249 1 91.81 335 MET B O 1
ATOM 7062 N N . HIS B 1 336 ? -20.625 33.125 0.57 1 89.56 336 HIS B N 1
ATOM 7063 C CA . HIS B 1 336 ? -21.109 33.25 -0.802 1 89.56 336 HIS B CA 1
ATOM 7064 C C . HIS B 1 336 ? -22.5 33.844 -0.846 1 89.56 336 HIS B C 1
ATOM 7066 O O . HIS B 1 336 ? -23.266 33.75 0.12 1 89.56 336 HIS B O 1
ATOM 7072 N N . SER B 1 337 ? -22.766 34.406 -1.989 1 82.31 337 SER B N 1
ATOM 7073 C CA . SER B 1 337 ? -24.109 34.938 -2.23 1 82.31 337 SER B CA 1
ATOM 7074 C C . SER B 1 337 ? -25.047 33.812 -2.666 1 82.31 337 SER B C 1
ATOM 7076 O O . SER B 1 337 ? -24.641 32.875 -3.363 1 82.31 337 SER B O 1
ATOM 7078 N N . PRO B 1 338 ? -26.234 33.906 -2.109 1 76.19 338 PRO B N 1
ATOM 7079 C CA . PRO B 1 338 ? -27.203 32.875 -2.506 1 76.19 338 PRO B CA 1
ATOM 7080 C C . PRO B 1 338 ? -27.562 32.969 -3.988 1 76.19 338 PRO B C 1
ATOM 7082 O O . PRO B 1 338 ? -28.109 32 -4.543 1 76.19 338 PRO B O 1
ATOM 7085 N N . LYS B 1 339 ? -27.125 34.094 -4.59 1 71.81 339 LYS B N 1
ATOM 7086 C CA . LYS B 1 339 ? -27.438 34.219 -6.012 1 71.81 339 LYS B CA 1
ATOM 7087 C C . LYS B 1 339 ? -26.641 33.188 -6.832 1 71.81 339 LYS B C 1
ATOM 7089 O O . LYS B 1 339 ? -25.469 32.938 -6.547 1 71.81 339 LYS B O 1
ATOM 7094 N N . ASN B 1 340 ? -27.344 32.344 -7.512 1 64.06 340 ASN B N 1
ATOM 7095 C CA . ASN B 1 340 ? -26.781 31.25 -8.273 1 64.06 340 ASN B CA 1
ATOM 7096 C C . ASN B 1 340 ? -25.734 31.75 -9.273 1 64.06 340 ASN B C 1
ATOM 7098 O O . ASN B 1 340 ? -26.078 32.406 -10.258 1 64.06 340 ASN B O 1
ATOM 7102 N N . GLU B 1 341 ? -24.5 31.938 -8.852 1 77.12 341 GLU B N 1
ATOM 7103 C CA . GLU B 1 341 ? -23.406 32.156 -9.781 1 77.12 341 GLU B CA 1
ATOM 7104 C C . GLU B 1 341 ? -22.812 30.859 -10.281 1 77.12 341 GLU B C 1
ATOM 7106 O O . GLU B 1 341 ? -22.578 29.938 -9.492 1 77.12 341 GLU B O 1
ATOM 7111 N N . PHE B 1 342 ? -22.891 30.719 -11.586 1 79.44 342 PHE B N 1
ATOM 7112 C CA . PHE B 1 342 ? -22.391 29.484 -12.172 1 79.44 342 PHE B CA 1
ATOM 7113 C C . PHE B 1 342 ? -21.016 29.688 -12.789 1 79.44 342 PHE B C 1
ATOM 7115 O O . PHE B 1 342 ? -20.688 30.797 -13.25 1 79.44 342 PHE B O 1
ATOM 7122 N N . VAL B 1 343 ? -20.234 28.781 -12.555 1 78.81 343 VAL B N 1
ATOM 7123 C CA . VAL B 1 343 ? -18.922 28.75 -13.18 1 78.81 343 VAL B CA 1
ATOM 7124 C C . VAL B 1 343 ? -18.859 27.625 -14.203 1 78.81 343 VAL B C 1
ATOM 7126 O O . VAL B 1 343 ? -19.344 26.516 -13.945 1 78.81 343 VAL B O 1
ATOM 7129 N N . VAL B 1 344 ? -18.344 27.938 -15.391 1 76.5 344 VAL B N 1
ATOM 7130 C CA . VAL B 1 344 ? -18.203 26.953 -16.453 1 76.5 344 VAL B CA 1
ATOM 7131 C C . VAL B 1 344 ? -16.781 26.391 -16.453 1 76.5 344 VAL B C 1
ATOM 7133 O O . VAL B 1 344 ? -15.812 27.156 -16.5 1 76.5 344 VAL B O 1
ATOM 7136 N N . GLU B 1 345 ? -16.688 25.203 -16.062 1 71.19 345 GLU B N 1
ATOM 7137 C CA . GLU B 1 345 ? -15.383 24.531 -16.109 1 71.19 345 GLU B CA 1
ATOM 7138 C C . GLU B 1 345 ? -15.273 23.625 -17.328 1 71.19 345 GLU B C 1
ATOM 7140 O O . GLU B 1 345 ? -16.219 22.922 -17.672 1 71.19 345 GLU B O 1
ATOM 7145 N N . GLU B 1 346 ? -14.148 23.797 -18.031 1 63.25 346 GLU B N 1
ATOM 7146 C CA . GLU B 1 346 ? -13.898 22.969 -19.219 1 63.25 346 GLU B CA 1
ATOM 7147 C C . GLU B 1 346 ? -12.984 21.797 -18.875 1 63.25 346 GLU B C 1
ATOM 7149 O O . GLU B 1 346 ? -11.938 21.969 -18.25 1 63.25 346 GLU B O 1
ATOM 7154 N N . ARG B 1 347 ? -13.586 20.766 -18.703 1 56.12 347 ARG B N 1
ATOM 7155 C CA . ARG B 1 347 ? -12.742 19.578 -18.562 1 56.12 347 ARG B CA 1
ATOM 7156 C C . ARG B 1 347 ? -12.469 18.938 -19.922 1 56.12 347 ARG B C 1
ATOM 7158 O O . ARG B 1 347 ? -13.359 18.844 -20.766 1 56.12 347 ARG B O 1
ATOM 7165 N N . LYS B 1 348 ? -11.258 18.953 -20.297 1 50.97 348 LYS B N 1
ATOM 7166 C CA . LYS B 1 348 ? -10.867 18.219 -21.5 1 50.97 348 LYS B CA 1
ATOM 7167 C C . LYS B 1 348 ? -11 16.703 -21.266 1 50.97 348 LYS B C 1
ATOM 7169 O O . LYS B 1 348 ? -10.484 16.172 -20.281 1 50.97 348 LYS B O 1
ATOM 7174 N N . ARG B 1 349 ? -12.156 16.281 -21.328 1 45.91 349 ARG B N 1
ATOM 7175 C CA . ARG B 1 349 ? -12.172 14.828 -21.297 1 45.91 349 ARG B CA 1
ATOM 7176 C C . ARG B 1 349 ? -11.555 14.234 -22.547 1 45.91 349 ARG B C 1
ATOM 7178 O O . ARG B 1 349 ? -11.93 14.602 -23.672 1 45.91 349 ARG B O 1
ATOM 7185 N N . CYS B 1 350 ? -10.367 14.008 -22.578 1 39.88 350 CYS B N 1
ATOM 7186 C CA . CYS B 1 350 ? -9.883 13.18 -23.688 1 39.88 350 CYS B CA 1
ATOM 7187 C C . CYS B 1 350 ? -10.734 11.93 -23.844 1 39.88 350 CYS B C 1
ATOM 7189 O O . CYS B 1 350 ? -11.016 11.234 -22.859 1 39.88 350 CYS B O 1
ATOM 7191 N N . LYS B 1 351 ? -11.789 11.945 -24.656 1 41.44 351 LYS B N 1
ATOM 7192 C CA . LYS B 1 351 ? -12.336 10.609 -24.891 1 41.44 351 LYS B CA 1
ATOM 7193 C C . LYS B 1 351 ? -11.266 9.539 -24.703 1 41.44 351 LYS B C 1
ATOM 7195 O O . LYS B 1 351 ? -10.203 9.602 -25.312 1 41.44 351 LYS B O 1
ATOM 7200 N N . LYS B 1 352 ? -11.273 9.031 -23.453 1 42.06 352 LYS B N 1
ATOM 7201 C CA . LYS B 1 352 ? -10.391 7.969 -22.984 1 42.06 352 LYS B CA 1
ATOM 7202 C C . LYS B 1 352 ? -10.062 7.004 -24.125 1 42.06 352 LYS B C 1
ATOM 7204 O O . LYS B 1 352 ? -10.953 6.363 -24.688 1 42.06 352 LYS B O 1
ATOM 7209 N N . LYS B 1 353 ? -9.125 7.316 -25.031 1 38.69 353 LYS B N 1
ATOM 7210 C CA . LYS B 1 353 ? -8.703 6.297 -26 1 38.69 353 LYS B CA 1
ATOM 7211 C C . LYS B 1 353 ? -8.234 5.031 -25.281 1 38.69 353 LYS B C 1
ATOM 7213 O O . LYS B 1 353 ? -7.383 5.094 -24.391 1 38.69 353 LYS B O 1
ATOM 7218 N N . PHE B 1 354 ? -9.141 4.266 -25.062 1 38 354 PHE B N 1
ATOM 7219 C CA . PHE B 1 354 ? -8.531 2.98 -24.75 1 38 354 PHE B CA 1
ATOM 7220 C C . PHE B 1 354 ? -7.293 2.746 -25.609 1 38 354 PHE B C 1
ATOM 7222 O O . PHE B 1 354 ? -7.191 3.273 -26.719 1 38 354 PHE B O 1
ATOM 7229 N N . GLU B 1 355 ? -6.203 2.465 -25.141 1 39.44 355 GLU B N 1
ATOM 7230 C CA . GLU B 1 355 ? -4.902 2.316 -25.781 1 39.44 355 GLU B CA 1
ATOM 7231 C C . GLU B 1 355 ? -5.055 2.021 -27.281 1 39.44 355 GLU B C 1
ATOM 7233 O O . GLU B 1 355 ? -4.266 2.498 -28.094 1 39.44 355 GLU B O 1
ATOM 7238 N N . ASP B 1 356 ? -5.875 1.056 -27.812 1 36.53 356 ASP B N 1
ATOM 7239 C CA . ASP B 1 356 ? -5.801 0.633 -29.219 1 36.53 356 ASP B CA 1
ATOM 7240 C C . ASP B 1 356 ? -6.492 1.638 -30.125 1 36.53 356 ASP B C 1
ATOM 7242 O O . ASP B 1 356 ? -6.441 1.505 -31.359 1 36.53 356 ASP B O 1
ATOM 7246 N N . GLU B 1 357 ? -7.578 2.25 -29.812 1 36.5 357 GLU B N 1
ATOM 7247 C CA . GLU B 1 357 ? -8.219 3.025 -30.875 1 36.5 357 GLU B CA 1
ATOM 7248 C C . GLU B 1 357 ? -7.617 4.426 -30.969 1 36.5 357 GLU B C 1
ATOM 7250 O O . GLU B 1 357 ? -7.523 5.137 -29.969 1 36.5 357 GLU B O 1
ATOM 7255 N N . VAL B 1 358 ? -6.637 4.645 -31.75 1 34.81 358 VAL B N 1
ATOM 7256 C CA . VAL B 1 358 ? -6.254 5.973 -32.219 1 34.81 358 VAL B CA 1
ATOM 7257 C C . VAL B 1 358 ? -7.5 6.84 -32.406 1 34.81 358 VAL B C 1
ATOM 7259 O O . VAL B 1 358 ? -8.133 6.836 -33.469 1 34.81 358 VAL B O 1
ATOM 7262 N N . VAL B 1 359 ? -8.625 6.559 -31.812 1 36.56 359 VAL B N 1
ATOM 7263 C CA . VAL B 1 359 ? -9.656 7.523 -32.156 1 36.56 359 VAL B CA 1
ATOM 7264 C C . VAL B 1 359 ? -9.156 8.945 -31.906 1 36.56 359 VAL B C 1
ATOM 7266 O O . VAL B 1 359 ? -8.406 9.172 -30.953 1 36.56 359 VAL B O 1
ATOM 7269 N N . GLU B 1 360 ? -9.242 9.789 -32.875 1 36.56 360 GLU B N 1
ATOM 7270 C CA . GLU B 1 360 ? -9.094 11.242 -32.844 1 36.56 360 GLU B CA 1
ATOM 7271 C C . GLU B 1 360 ? -9.5 11.812 -31.5 1 36.56 360 GLU B C 1
ATOM 7273 O O . GLU B 1 360 ? -10.617 11.586 -31.031 1 36.56 360 GLU B O 1
ATOM 7278 N N . CYS B 1 361 ? -8.703 11.773 -30.594 1 38.56 361 CYS B N 1
ATOM 7279 C CA . CYS B 1 361 ? -8.828 12.5 -29.328 1 38.56 361 CYS B CA 1
ATOM 7280 C C . CYS B 1 361 ? -9.656 13.766 -29.516 1 38.56 361 CYS B C 1
ATOM 7282 O O . CYS B 1 361 ? -9.109 14.82 -29.844 1 38.56 361 CYS B O 1
ATOM 7284 N N . GLY B 1 362 ? -10.633 13.742 -30.266 1 41.59 362 GLY B N 1
ATOM 7285 C CA . GLY B 1 362 ? -11.297 15.016 -30.094 1 41.59 362 GLY B CA 1
ATOM 7286 C C . GLY B 1 362 ? -11.523 15.383 -28.625 1 41.59 362 GLY B C 1
ATOM 7287 O O . GLY B 1 362 ? -12.062 14.578 -27.859 1 41.59 362 GLY B O 1
ATOM 7288 N N . ILE B 1 363 ? -10.672 15.977 -28.031 1 46.47 363 ILE B N 1
ATOM 7289 C CA . ILE B 1 363 ? -10.883 16.656 -26.766 1 46.47 363 ILE B CA 1
ATOM 7290 C C . ILE B 1 363 ? -12.312 17.188 -26.688 1 46.47 363 ILE B C 1
ATOM 7292 O O . ILE B 1 363 ? -12.664 18.141 -27.391 1 46.47 363 ILE B O 1
ATOM 7296 N N . LYS B 1 364 ? -13.297 16.391 -26.766 1 50.94 364 LYS B N 1
ATOM 7297 C CA . LYS B 1 364 ? -14.578 17.047 -26.484 1 50.94 364 LYS B CA 1
ATOM 7298 C C . LYS B 1 364 ? -14.547 17.766 -25.156 1 50.94 364 LYS B C 1
ATOM 7300 O O . LYS B 1 364 ? -14.211 17.172 -24.125 1 50.94 364 LYS B O 1
ATOM 7305 N N . LYS B 1 365 ? -14.367 19.031 -25.25 1 56.78 365 LYS B N 1
ATOM 7306 C CA . LYS B 1 365 ? -14.5 19.938 -24.109 1 56.78 365 LYS B CA 1
ATOM 7307 C C . LYS B 1 365 ? -15.867 19.797 -23.453 1 56.78 365 LYS B C 1
ATOM 7309 O O . LYS B 1 365 ? -16.891 20.031 -24.094 1 56.78 365 LYS B O 1
ATOM 7314 N N . LEU B 1 366 ? -16.016 18.797 -22.594 1 61.25 366 LEU B N 1
ATOM 7315 C CA . LEU B 1 366 ? -17.266 18.797 -21.844 1 61.25 366 LEU B CA 1
ATOM 7316 C C . LEU B 1 366 ? -17.312 19.984 -20.875 1 61.25 366 LEU B C 1
ATOM 7318 O O . LEU B 1 366 ? -16.391 20.188 -20.094 1 61.25 366 LEU B O 1
ATOM 7322 N N . THR B 1 367 ? -18.109 21 -21.219 1 67.31 367 THR B N 1
ATOM 7323 C CA . THR B 1 367 ? -18.344 22.141 -20.359 1 67.31 367 THR B CA 1
ATOM 7324 C C . THR B 1 367 ? -19.344 21.797 -19.266 1 67.31 367 THR B C 1
ATOM 7326 O O . THR B 1 367 ? -20.453 21.312 -19.547 1 67.31 367 THR B O 1
ATOM 7329 N N . THR B 1 368 ? -18.828 21.547 -18.141 1 73.94 368 THR B N 1
ATOM 7330 C CA . THR B 1 368 ? -19.75 21.344 -17.031 1 73.94 368 THR B CA 1
ATOM 7331 C C . THR B 1 368 ? -19.984 22.656 -16.266 1 73.94 368 THR B C 1
ATOM 7333 O O . THR B 1 368 ? -19.031 23.375 -15.961 1 73.94 368 THR B O 1
ATOM 7336 N N . THR B 1 369 ? -21.25 23.062 -16.141 1 81.88 369 THR B N 1
ATOM 7337 C CA . THR B 1 369 ? -21.625 24.25 -15.383 1 81.88 369 THR B CA 1
ATOM 7338 C C . THR B 1 369 ? -21.906 23.891 -13.93 1 81.88 369 THR B C 1
ATOM 7340 O O . THR B 1 369 ? -22.719 23 -13.656 1 81.88 369 THR B O 1
ATOM 7343 N N . LYS B 1 370 ? -21.078 24.406 -13.047 1 88.19 370 LYS B N 1
ATOM 7344 C CA . LYS B 1 370 ? -21.312 24.172 -11.625 1 88.19 370 LYS B CA 1
ATOM 7345 C C . LYS B 1 370 ? -21.484 25.484 -10.875 1 88.19 370 LYS B C 1
ATOM 7347 O O . LYS B 1 370 ? -20.953 26.516 -11.297 1 88.19 370 LYS B O 1
ATOM 7352 N N . PRO B 1 371 ? -22.328 25.484 -9.805 1 90.44 371 PRO B N 1
ATOM 7353 C CA . PRO B 1 371 ? -22.422 26.688 -8.969 1 90.44 371 PRO B CA 1
ATOM 7354 C C . PRO B 1 371 ? -21.078 27.125 -8.406 1 90.44 371 PRO B C 1
ATOM 7356 O O . PRO B 1 371 ? -20.234 26.281 -8.102 1 90.44 371 PRO B O 1
ATOM 7359 N N . LYS B 1 372 ? -20.875 28.391 -8.242 1 90.31 372 LYS B N 1
ATOM 7360 C CA . LYS B 1 372 ? -19.625 28.953 -7.746 1 90.31 372 LYS B CA 1
ATOM 7361 C C . LYS B 1 372 ? -19.25 28.375 -6.383 1 90.31 372 LYS B C 1
ATOM 7363 O O . LYS B 1 372 ? -18.078 28.141 -6.094 1 90.31 372 LYS B O 1
ATOM 7368 N N . ILE B 1 373 ? -20.297 28.203 -5.543 1 92.25 373 ILE B N 1
ATOM 7369 C CA . ILE B 1 373 ? -20.078 27.641 -4.215 1 92.25 373 ILE B CA 1
ATOM 7370 C C . ILE B 1 373 ? -19.391 26.297 -4.328 1 92.25 373 ILE B C 1
ATOM 7372 O O . ILE B 1 373 ? -18.406 26.031 -3.623 1 92.25 373 ILE B O 1
ATOM 7376 N N . VAL B 1 374 ? -19.812 25.484 -5.219 1 93.06 374 VAL B N 1
ATOM 7377 C CA . VAL B 1 374 ? -19.25 24.156 -5.422 1 93.06 374 VAL B CA 1
ATOM 7378 C C . VAL B 1 374 ? -17.859 24.266 -6.023 1 93.06 374 VAL B C 1
ATOM 7380 O O . VAL B 1 374 ? -16.938 23.531 -5.629 1 93.06 374 VAL B O 1
ATOM 7383 N N . ALA B 1 375 ? -17.688 25.109 -6.945 1 92.44 375 ALA B N 1
ATOM 7384 C CA . ALA B 1 375 ? -16.391 25.312 -7.586 1 92.44 375 ALA B CA 1
ATOM 7385 C C . ALA B 1 375 ? -15.336 25.734 -6.57 1 92.44 375 ALA B C 1
ATOM 7387 O O . ALA B 1 375 ? -14.219 25.219 -6.562 1 92.44 375 ALA B O 1
ATOM 7388 N N . ASP B 1 376 ? -15.68 26.688 -5.734 1 93.62 376 ASP B N 1
ATOM 7389 C CA . ASP B 1 376 ? -14.758 27.172 -4.707 1 93.62 376 ASP B CA 1
ATOM 7390 C C . ASP B 1 376 ? -14.422 26.062 -3.711 1 93.62 376 ASP B C 1
ATOM 7392 O O . ASP B 1 376 ? -13.258 25.906 -3.318 1 93.62 376 ASP B O 1
ATOM 7396 N N . TYR B 1 377 ? -15.414 25.406 -3.346 1 96.06 377 TYR B N 1
ATOM 7397 C CA . TYR B 1 377 ? -15.188 24.297 -2.422 1 96.06 377 TYR B CA 1
ATOM 7398 C C . TYR B 1 377 ? -14.203 23.281 -3.008 1 96.06 377 TYR B C 1
ATOM 7400 O O . TYR B 1 377 ? -13.258 22.875 -2.336 1 96.06 377 TYR B O 1
ATOM 7408 N N . ASN B 1 378 ? -14.43 22.891 -4.242 1 93.38 378 ASN B N 1
ATOM 7409 C CA . ASN B 1 378 ? -13.57 21.906 -4.895 1 93.38 378 ASN B CA 1
ATOM 7410 C C . ASN B 1 378 ? -12.133 22.406 -5.027 1 93.38 378 ASN B C 1
ATOM 7412 O O . ASN B 1 378 ? -11.188 21.625 -4.934 1 93.38 378 ASN B O 1
ATOM 7416 N N . LYS B 1 379 ? -12 23.594 -5.184 1 94.75 379 LYS B N 1
ATOM 7417 C CA . LYS B 1 379 ? -10.688 24.203 -5.375 1 94.75 379 LYS B CA 1
ATOM 7418 C C . LYS B 1 379 ? -9.891 24.203 -4.07 1 94.75 379 LYS B C 1
ATOM 7420 O O . LYS B 1 379 ? -8.664 24.047 -4.082 1 94.75 379 LYS B O 1
ATOM 7425 N N . HIS B 1 380 ? -10.555 24.375 -2.926 1 97.38 380 HIS B N 1
ATOM 7426 C CA . HIS B 1 380 ? -9.82 24.734 -1.721 1 97.38 380 HIS B CA 1
ATOM 7427 C C . HIS B 1 380 ? -9.906 23.641 -0.672 1 97.38 380 HIS B C 1
ATOM 7429 O O . HIS B 1 380 ? -9.141 23.641 0.299 1 97.38 380 HIS B O 1
ATOM 7435 N N . MET B 1 381 ? -10.719 22.625 -0.833 1 97.31 381 MET B N 1
ATOM 7436 C CA . MET B 1 381 ? -10.93 21.609 0.184 1 97.31 381 MET B CA 1
ATOM 7437 C C . MET B 1 381 ? -9.766 20.625 0.218 1 97.31 381 MET B C 1
ATOM 7439 O O . MET B 1 381 ? -9.539 19.969 1.232 1 97.31 381 MET B O 1
ATOM 7443 N N . GLY B 1 382 ? -8.891 20.547 -0.738 1 96.88 382 GLY B N 1
ATOM 7444 C CA . GLY B 1 382 ? -7.926 19.469 -0.896 1 96.88 382 GLY B CA 1
ATOM 7445 C C . GLY B 1 382 ? -6.578 19.781 -0.268 1 96.88 382 GLY B C 1
ATOM 7446 O O . GLY B 1 382 ? -5.602 19.062 -0.497 1 96.88 382 GLY B O 1
ATOM 7447 N N . TYR B 1 383 ? -6.465 20.797 0.589 1 97.94 383 TYR B N 1
ATOM 7448 C CA . TYR B 1 383 ? -5.164 21.219 1.098 1 97.94 383 TYR B CA 1
ATOM 7449 C C . TYR B 1 383 ? -4.59 20.172 2.053 1 97.94 383 TYR B C 1
ATOM 7451 O O . TYR B 1 383 ? -3.389 19.891 2.023 1 97.94 383 TYR B O 1
ATOM 7459 N N . VAL B 1 384 ? -5.438 19.625 2.904 1 97.56 384 VAL B N 1
ATOM 7460 C CA . VAL B 1 384 ? -4.984 18.594 3.846 1 97.56 384 VAL B CA 1
ATOM 7461 C C . VAL B 1 384 ? -4.523 17.359 3.084 1 97.56 384 VAL B C 1
ATOM 7463 O O . VAL B 1 384 ? -3.475 16.797 3.391 1 97.56 384 VAL B O 1
ATOM 7466 N N . ASP B 1 385 ? -5.312 17 2.137 1 94.38 385 ASP B N 1
ATOM 7467 C CA . ASP B 1 385 ? -4.945 15.852 1.309 1 94.38 385 ASP B CA 1
ATOM 7468 C C . ASP B 1 385 ? -3.633 16.109 0.569 1 94.38 385 ASP B C 1
ATOM 7470 O O . ASP B 1 385 ? -2.809 15.203 0.422 1 94.38 385 ASP B O 1
ATOM 7474 N N . LEU B 1 386 ? -3.498 17.266 0.084 1 96.62 386 LEU B N 1
ATOM 7475 C CA . LEU B 1 386 ? -2.27 17.656 -0.601 1 96.62 386 LEU B CA 1
ATOM 7476 C C . LEU B 1 386 ? -1.063 17.5 0.321 1 96.62 386 LEU B C 1
ATOM 7478 O O . LEU B 1 386 ? -0.07 16.875 -0.047 1 96.62 386 LEU B O 1
ATOM 7482 N N . GLY B 1 387 ? -1.158 18.062 1.469 1 97 387 GLY B N 1
ATOM 7483 C CA . GLY B 1 387 ? -0.08 17.953 2.438 1 97 387 GLY B CA 1
ATOM 7484 C C . GLY B 1 387 ? 0.216 16.516 2.836 1 97 387 GLY B C 1
ATOM 7485 O O . GLY B 1 387 ? 1.379 16.125 2.953 1 97 387 GLY B O 1
ATOM 7486 N N . ASP B 1 388 ? -0.777 15.805 3.062 1 94.5 388 ASP B N 1
ATOM 7487 C CA . ASP B 1 388 ? -0.612 14.414 3.475 1 94.5 388 ASP B CA 1
ATOM 7488 C C . ASP B 1 388 ? 0.05 13.586 2.371 1 94.5 388 ASP B C 1
ATOM 7490 O O . ASP B 1 388 ? 0.906 12.742 2.648 1 94.5 388 ASP B O 1
ATOM 7494 N N . ARG B 1 389 ? -0.403 13.789 1.188 1 93.12 389 ARG B N 1
ATOM 7495 C CA . ARG B 1 389 ? 0.206 13.102 0.058 1 93.12 389 ARG B CA 1
ATOM 7496 C C . ARG B 1 389 ? 1.697 13.406 -0.033 1 93.12 389 ARG B C 1
ATOM 7498 O O . ARG B 1 389 ? 2.512 12.492 -0.214 1 93.12 389 ARG B O 1
ATOM 7505 N N . MET B 1 390 ? 2.039 14.609 0.105 1 95.62 390 MET B N 1
ATOM 7506 C CA . MET B 1 390 ? 3.438 15.023 0.01 1 95.62 390 MET B CA 1
ATOM 7507 C C . MET B 1 390 ? 4.25 14.461 1.175 1 95.62 390 MET B C 1
ATOM 7509 O O . MET B 1 390 ? 5.352 13.945 0.98 1 95.62 390 MET B O 1
ATOM 7513 N N . ALA B 1 391 ? 3.688 14.547 2.287 1 94.81 391 ALA B N 1
ATOM 7514 C CA . ALA B 1 391 ? 4.391 14.102 3.484 1 94.81 391 ALA B CA 1
ATOM 7515 C C . ALA B 1 391 ? 4.578 12.586 3.475 1 94.81 391 ALA B C 1
ATOM 7517 O O . ALA B 1 391 ? 5.543 12.07 4.043 1 94.81 391 ALA B O 1
ATOM 7518 N N . SER B 1 392 ? 3.717 11.883 2.891 1 90.62 392 SER B N 1
ATOM 7519 C CA . SER B 1 392 ? 3.734 10.422 2.941 1 90.62 392 SER B CA 1
ATOM 7520 C C . SER B 1 392 ? 4.5 9.836 1.757 1 90.62 392 SER B C 1
ATOM 7522 O O . SER B 1 392 ? 4.613 8.617 1.627 1 90.62 392 SER B O 1
ATOM 7524 N N . THR B 1 393 ? 5.004 10.625 0.922 1 89.69 393 THR B N 1
ATOM 7525 C CA . THR B 1 393 ? 5.676 10.156 -0.286 1 89.69 393 THR B CA 1
ATOM 7526 C C . THR B 1 393 ? 6.965 9.422 0.065 1 89.69 393 THR B C 1
ATOM 7528 O O . THR B 1 393 ? 7.281 8.398 -0.539 1 89.69 393 THR B O 1
ATOM 7531 N N . TYR B 1 394 ? 7.723 9.93 1.023 1 90.31 394 TYR B N 1
ATOM 7532 C CA . TYR B 1 394 ? 9.008 9.352 1.397 1 90.31 394 TYR B CA 1
ATOM 7533 C C . TYR B 1 394 ? 9.008 8.922 2.859 1 90.31 394 TYR B C 1
ATOM 7535 O O . TYR B 1 394 ? 9.883 9.32 3.631 1 90.31 394 TYR B O 1
ATOM 7543 N N . THR B 1 395 ? 8.062 8.125 3.213 1 86.94 395 THR B N 1
ATOM 7544 C CA . THR B 1 395 ? 7.906 7.805 4.629 1 86.94 395 THR B CA 1
ATOM 7545 C C . THR B 1 395 ? 8.617 6.496 4.969 1 86.94 395 THR B C 1
ATOM 7547 O O . THR B 1 395 ? 8.797 5.637 4.102 1 86.94 395 THR B O 1
ATOM 7550 N N . PHE B 1 396 ? 9.094 6.559 6.207 1 81.81 396 PHE B N 1
ATOM 7551 C CA . PHE B 1 396 ? 9.664 5.352 6.797 1 81.81 396 PHE B CA 1
ATOM 7552 C C . PHE B 1 396 ? 8.578 4.312 7.055 1 81.81 396 PHE B C 1
ATOM 7554 O O . PHE B 1 396 ? 7.742 4.492 7.941 1 81.81 396 PHE B O 1
ATOM 7561 N N . THR B 1 397 ? 8.453 3.307 6.141 1 67.81 397 THR B N 1
ATOM 7562 C CA . THR B 1 397 ? 7.316 2.391 6.129 1 67.81 397 THR B CA 1
ATOM 7563 C C . THR B 1 397 ? 7.609 1.157 6.98 1 67.81 397 THR B C 1
ATOM 7565 O O . THR B 1 397 ? 6.863 0.177 6.941 1 67.81 397 THR B O 1
ATOM 7568 N N . ARG B 1 398 ? 8.047 1.291 8.109 1 69.44 398 ARG B N 1
ATOM 7569 C CA . ARG B 1 398 ? 8.297 0.065 8.859 1 69.44 398 ARG B CA 1
ATOM 7570 C C . ARG B 1 398 ? 7.105 -0.287 9.742 1 69.44 398 ARG B C 1
ATOM 7572 O O . ARG B 1 398 ? 6.461 0.601 10.305 1 69.44 398 ARG B O 1
ATOM 7579 N N . ARG B 1 399 ? 6.883 -1.551 9.703 1 67.88 399 ARG B N 1
ATOM 7580 C CA . ARG B 1 399 ? 5.832 -2.07 10.57 1 67.88 399 ARG B CA 1
ATOM 7581 C C . ARG B 1 399 ? 6.262 -2.033 12.031 1 67.88 399 ARG B C 1
ATOM 7583 O O . ARG B 1 399 ? 7.422 -2.312 12.352 1 67.88 399 ARG B O 1
ATOM 7590 N N . THR B 1 400 ? 5.551 -1.294 12.789 1 73.12 400 THR B N 1
ATOM 7591 C CA . THR B 1 400 ? 5.805 -1.265 14.227 1 73.12 400 THR B CA 1
ATOM 7592 C C . THR B 1 400 ? 4.523 -1.538 15.008 1 73.12 400 THR B C 1
ATOM 7594 O O . THR B 1 400 ? 3.424 -1.266 14.516 1 73.12 400 THR B O 1
ATOM 7597 N N . ILE B 1 401 ? 4.77 -2.174 16.141 1 70.19 401 ILE B N 1
ATOM 7598 C CA . ILE B 1 401 ? 3.625 -2.48 16.984 1 70.19 401 ILE B CA 1
ATOM 7599 C C . ILE B 1 401 ? 3.352 -1.311 17.922 1 70.19 401 ILE B C 1
ATOM 7601 O O . ILE B 1 401 ? 2.275 -1.222 18.516 1 70.19 401 ILE B O 1
ATOM 7605 N N . LYS B 1 402 ? 4.289 -0.464 18.016 1 82.12 402 LYS B N 1
ATOM 7606 C CA . LYS B 1 402 ? 4.109 0.676 18.906 1 82.12 402 LYS B CA 1
ATOM 7607 C C . LYS B 1 402 ? 3.557 1.883 18.156 1 82.12 402 LYS B C 1
ATOM 7609 O O . LYS B 1 402 ? 4.238 2.461 17.312 1 82.12 402 LYS B O 1
ATOM 7614 N N . TRP B 1 403 ? 2.424 2.344 18.547 1 84.88 403 TRP B N 1
ATOM 7615 C CA . TRP B 1 403 ? 1.739 3.422 17.844 1 84.88 403 TRP B CA 1
ATOM 7616 C C . TRP B 1 403 ? 2.453 4.754 18.062 1 84.88 403 TRP B C 1
ATOM 7618 O O . TRP B 1 403 ? 2.406 5.637 17.203 1 84.88 403 TRP B O 1
ATOM 7628 N N . THR B 1 404 ? 3.1 4.941 19.219 1 88.81 404 THR B N 1
ATOM 7629 C CA . THR B 1 404 ? 3.783 6.191 19.516 1 88.81 404 THR B CA 1
ATOM 7630 C C . THR B 1 404 ? 4.926 6.438 18.547 1 88.81 404 THR B C 1
ATOM 7632 O O . THR B 1 404 ? 5.148 7.57 18.109 1 88.81 404 THR B O 1
ATOM 7635 N N . LYS B 1 405 ? 5.633 5.414 18.25 1 90.69 405 LYS B N 1
ATOM 7636 C CA . LYS B 1 405 ? 6.727 5.551 17.297 1 90.69 405 LYS B CA 1
ATOM 7637 C C . LYS B 1 405 ? 6.199 5.879 15.898 1 90.69 405 LYS B C 1
ATOM 7639 O O . LYS B 1 405 ? 6.777 6.707 15.188 1 90.69 405 LYS B O 1
ATOM 7644 N N . LYS B 1 406 ? 5.129 5.203 15.562 1 90 406 LYS B N 1
ATOM 7645 C CA . LYS B 1 406 ? 4.52 5.48 14.266 1 90 406 LYS B CA 1
ATOM 7646 C C . LYS B 1 406 ? 4.094 6.941 14.156 1 90 406 LYS B C 1
ATOM 7648 O O . LYS B 1 406 ? 4.344 7.59 13.141 1 90 406 LYS B O 1
ATOM 7653 N N . LEU B 1 407 ? 3.449 7.41 15.148 1 90.88 407 LEU B N 1
ATOM 7654 C CA . LEU B 1 407 ? 3.02 8.805 15.172 1 90.88 407 LEU B CA 1
ATOM 7655 C C . LEU B 1 407 ? 4.219 9.742 15.141 1 90.88 407 LEU B C 1
ATOM 7657 O O . LEU B 1 407 ? 4.203 10.75 14.43 1 90.88 407 LEU B O 1
ATOM 7661 N N . PHE B 1 408 ? 5.223 9.43 15.875 1 93.94 408 PHE B N 1
ATOM 7662 C CA . PHE B 1 408 ? 6.422 10.266 15.938 1 93.94 408 PHE B CA 1
ATOM 7663 C C . PHE B 1 408 ? 7.051 10.406 14.555 1 93.94 408 PHE B C 1
ATOM 7665 O O . PHE B 1 408 ? 7.375 11.516 14.125 1 93.94 408 PHE B O 1
ATOM 7672 N N . PHE B 1 409 ? 7.246 9.32 13.898 1 94.44 409 PHE B N 1
ATOM 7673 C CA . PHE B 1 409 ? 7.871 9.367 12.586 1 94.44 409 PHE B CA 1
ATOM 7674 C C . PHE B 1 409 ? 6.992 10.125 11.594 1 94.44 409 PHE B C 1
ATOM 7676 O O . PHE B 1 409 ? 7.5 10.812 10.703 1 94.44 409 PHE B O 1
ATOM 7683 N N . SER B 1 410 ? 5.711 10 11.711 1 93.44 410 SER B N 1
ATOM 7684 C CA . SER B 1 410 ? 4.809 10.789 10.875 1 93.44 410 SER B CA 1
ATOM 7685 C C . SER B 1 410 ? 4.965 12.281 11.141 1 93.44 410 SER B C 1
ATOM 7687 O O . SER B 1 410 ? 4.898 13.086 10.219 1 93.44 410 SER B O 1
ATOM 7689 N N . LEU B 1 411 ? 5.102 12.594 12.406 1 96.12 411 LEU B N 1
ATOM 7690 C CA . LEU B 1 411 ? 5.301 13.992 12.773 1 96.12 411 LEU B CA 1
ATOM 7691 C C . LEU B 1 411 ? 6.594 14.531 12.172 1 96.12 411 LEU B C 1
ATOM 7693 O O . LEU B 1 411 ? 6.652 15.688 11.75 1 96.12 411 LEU B O 1
ATOM 7697 N N . ILE B 1 412 ? 7.609 13.734 12.141 1 96.75 412 ILE B N 1
ATOM 7698 C CA . ILE B 1 412 ? 8.875 14.133 11.539 1 96.75 412 ILE B CA 1
ATOM 7699 C C . ILE B 1 412 ? 8.68 14.406 10.055 1 96.75 412 ILE B C 1
ATOM 7701 O O . ILE B 1 412 ? 9.18 15.406 9.523 1 96.75 412 ILE B O 1
ATOM 7705 N N . ASP B 1 413 ? 7.961 13.586 9.383 1 96.75 413 ASP B N 1
ATOM 7706 C CA . ASP B 1 413 ? 7.688 13.781 7.961 1 96.75 413 ASP B CA 1
ATOM 7707 C C . ASP B 1 413 ? 6.938 15.086 7.719 1 96.75 413 ASP B C 1
ATOM 7709 O O . ASP B 1 413 ? 7.227 15.805 6.762 1 96.75 413 ASP B O 1
ATOM 7713 N N . ILE B 1 414 ? 5.992 15.352 8.562 1 97.69 414 ILE B N 1
ATOM 7714 C CA . ILE B 1 414 ? 5.234 16.594 8.445 1 97.69 414 ILE B CA 1
ATOM 7715 C C . ILE B 1 414 ? 6.16 17.781 8.68 1 97.69 414 ILE B C 1
ATOM 7717 O O . ILE B 1 414 ? 6.082 18.781 7.961 1 97.69 414 ILE B O 1
ATOM 7721 N N . ALA B 1 415 ? 7.004 17.656 9.672 1 98.25 415 ALA B N 1
ATOM 7722 C CA . ALA B 1 415 ? 7.949 18.719 9.969 1 98.25 415 ALA B CA 1
ATOM 7723 C C . ALA B 1 415 ? 8.875 18.984 8.789 1 98.25 415 ALA B C 1
ATOM 7725 O O . ALA B 1 415 ? 9.156 20.141 8.453 1 98.25 415 ALA B O 1
ATOM 7726 N N . VAL B 1 416 ? 9.344 17.953 8.172 1 98.06 416 VAL B N 1
ATOM 7727 C CA . VAL B 1 416 ? 10.219 18.094 7.012 1 98.06 416 VAL B CA 1
ATOM 7728 C C . VAL B 1 416 ? 9.461 18.766 5.871 1 98.06 416 VAL B C 1
ATOM 7730 O O . VAL B 1 416 ? 10 19.656 5.207 1 98.06 416 VAL B O 1
ATOM 7733 N N . LEU B 1 417 ? 8.273 18.375 5.637 1 98 417 LEU B N 1
ATOM 7734 C CA . LEU B 1 417 ? 7.461 19 4.598 1 98 417 LEU B CA 1
ATOM 7735 C C . LEU B 1 417 ? 7.254 20.484 4.895 1 98 417 LEU B C 1
ATOM 7737 O O . LEU B 1 417 ? 7.426 21.328 4.008 1 98 417 LEU B O 1
ATOM 7741 N N . ASN B 1 418 ? 6.848 20.781 6.129 1 98.19 418 ASN B N 1
ATOM 7742 C CA . ASN B 1 418 ? 6.664 22.172 6.516 1 98.19 418 ASN B CA 1
ATOM 7743 C C . ASN B 1 418 ? 7.941 22.984 6.309 1 98.19 418 ASN B C 1
ATOM 7745 O O . ASN B 1 418 ? 7.891 24.125 5.828 1 98.19 418 ASN B O 1
ATOM 7749 N N . ALA B 1 419 ? 9.07 22.391 6.637 1 96.94 419 ALA B N 1
ATOM 7750 C CA . ALA B 1 419 ? 10.352 23.047 6.434 1 96.94 419 ALA B CA 1
ATOM 7751 C C . ALA B 1 419 ? 10.609 23.312 4.953 1 96.94 419 ALA B C 1
ATOM 7753 O O . ALA B 1 419 ? 11.086 24.391 4.578 1 96.94 419 ALA B O 1
ATOM 7754 N N . PHE B 1 420 ? 10.328 22.422 4.098 1 96.44 420 PHE B N 1
ATOM 7755 C CA . PHE B 1 420 ? 10.477 22.562 2.654 1 96.44 420 PHE B CA 1
ATOM 7756 C C . PHE B 1 420 ? 9.609 23.688 2.121 1 96.44 420 PHE B C 1
ATOM 7758 O O . PHE B 1 420 ? 10.078 24.516 1.324 1 96.44 420 PHE B O 1
ATOM 7765 N N . LEU B 1 421 ? 8.328 23.641 2.605 1 96.12 421 LEU B N 1
ATOM 7766 C CA . LEU B 1 421 ? 7.398 24.656 2.121 1 96.12 421 LEU B CA 1
ATOM 7767 C C . LEU B 1 421 ? 7.82 26.047 2.572 1 96.12 421 LEU B C 1
ATOM 7769 O O . LEU B 1 421 ? 7.68 27.016 1.825 1 96.12 421 LEU B O 1
ATOM 7773 N N . MET B 1 422 ? 8.359 26.141 3.799 1 94.31 422 MET B N 1
ATOM 7774 C CA . MET B 1 422 ? 8.922 27.406 4.273 1 94.31 422 MET B CA 1
ATOM 7775 C C . MET B 1 422 ? 10.125 27.812 3.426 1 94.31 422 MET B C 1
ATOM 7777 O O . MET B 1 422 ? 10.25 28.969 3.039 1 94.31 422 MET B O 1
ATOM 7781 N N . PHE B 1 423 ? 10.969 26.828 3.176 1 92.75 423 PHE B N 1
ATOM 7782 C CA . PHE B 1 423 ? 12.164 27.062 2.365 1 92.75 423 PHE B CA 1
ATOM 7783 C C . PHE B 1 423 ? 11.773 27.531 0.966 1 92.75 423 PHE B C 1
ATOM 7785 O O . PHE B 1 423 ? 12.367 28.469 0.439 1 92.75 423 PHE B O 1
ATOM 7792 N N . LYS B 1 424 ? 10.844 26.891 0.362 1 90.62 424 LYS B N 1
ATOM 7793 C CA . LYS B 1 424 ? 10.375 27.203 -0.984 1 90.62 424 LYS B CA 1
ATOM 7794 C C . LYS B 1 424 ? 9.758 28.594 -1.044 1 90.62 424 LYS B C 1
ATOM 7796 O O . LYS B 1 424 ? 9.867 29.281 -2.059 1 90.62 424 LYS B O 1
ATOM 7801 N N . SER B 1 425 ? 9.039 28.984 -0.018 1 87.25 425 SER B N 1
ATOM 7802 C CA . SER B 1 425 ? 8.414 30.297 0.026 1 87.25 425 SER B CA 1
ATOM 7803 C C . SER B 1 425 ? 9.461 31.406 0.018 1 87.25 425 SER B C 1
ATOM 7805 O O . SER B 1 425 ? 9.18 32.531 -0.393 1 87.25 425 SER B O 1
ATOM 7807 N N . ASN B 1 426 ? 10.617 31.125 0.447 1 78.94 426 ASN B N 1
ATOM 7808 C CA . ASN B 1 426 ? 11.688 32.125 0.539 1 78.94 426 ASN B CA 1
ATOM 7809 C C . ASN B 1 426 ? 12.547 32.125 -0.722 1 78.94 426 ASN B C 1
ATOM 7811 O O . ASN B 1 426 ? 13.32 33.062 -0.937 1 78.94 426 ASN B O 1
ATOM 7815 N N . GLN B 1 427 ? 12.516 30.984 -1.423 1 75.75 427 GLN B N 1
ATOM 7816 C CA . GLN B 1 427 ? 13.391 30.891 -2.59 1 75.75 427 GLN B CA 1
ATOM 7817 C C . GLN B 1 427 ? 12.656 31.312 -3.859 1 75.75 427 GLN B C 1
ATOM 7819 O O . GLN B 1 427 ? 11.445 31.125 -3.973 1 75.75 427 GLN B O 1
ATOM 7824 N N . THR B 1 428 ? 13.336 32.125 -4.59 1 62.34 428 THR B N 1
ATOM 7825 C CA . THR B 1 428 ? 12.82 32.562 -5.879 1 62.34 428 THR B CA 1
ATOM 7826 C C . THR B 1 428 ? 12.883 31.438 -6.91 1 62.34 428 THR B C 1
ATOM 7828 O O . THR B 1 428 ? 12.25 31.531 -7.965 1 62.34 428 THR B O 1
ATOM 7831 N N . LYS B 1 429 ? 13.82 30.453 -6.688 1 61.28 429 LYS B N 1
ATOM 7832 C CA . LYS B 1 429 ? 13.961 29.422 -7.727 1 61.28 429 LYS B CA 1
ATOM 7833 C C . LYS B 1 429 ? 12.828 28.422 -7.66 1 61.28 429 LYS B C 1
ATOM 7835 O O . LYS B 1 429 ? 12.539 27.859 -6.598 1 61.28 429 LYS B O 1
ATOM 7840 N N . SER B 1 430 ? 12.016 28.312 -8.555 1 64.75 430 SER B N 1
ATOM 7841 C CA . SER B 1 430 ? 10.742 27.609 -8.688 1 64.75 430 SER B CA 1
ATOM 7842 C C . SER B 1 430 ? 10.945 26.109 -8.797 1 64.75 430 SER B C 1
ATOM 7844 O O . SER B 1 430 ? 10.078 25.328 -8.391 1 64.75 430 SER B O 1
ATOM 7846 N N . ASN B 1 431 ? 12.148 25.547 -9.047 1 77.5 431 ASN B N 1
ATOM 7847 C CA . ASN B 1 431 ? 12.148 24.156 -9.445 1 77.5 431 ASN B CA 1
ATOM 7848 C C . ASN B 1 431 ? 12.82 23.266 -8.398 1 77.5 431 ASN B C 1
ATOM 7850 O O . ASN B 1 431 ? 13.328 22.188 -8.719 1 77.5 431 ASN B O 1
ATOM 7854 N N . PHE B 1 432 ? 12.711 23.703 -7.098 1 84.94 432 PHE B N 1
ATOM 7855 C CA . PHE B 1 432 ? 13.344 22.906 -6.047 1 84.94 432 PHE B CA 1
ATOM 7856 C C . PHE B 1 432 ? 12.359 21.891 -5.473 1 84.94 432 PHE B C 1
ATOM 7858 O O . PHE B 1 432 ? 11.32 22.266 -4.926 1 84.94 432 PHE B O 1
ATOM 7865 N N . SER B 1 433 ? 12.617 20.547 -5.621 1 92.69 433 SER B N 1
ATOM 7866 C CA . SER B 1 433 ? 11.672 19.5 -5.266 1 92.69 433 SER B CA 1
ATOM 7867 C C . SER B 1 433 ? 11.844 19.078 -3.811 1 92.69 433 SER B C 1
ATOM 7869 O O . SER B 1 433 ? 12.883 19.328 -3.201 1 92.69 433 SER B O 1
ATOM 7871 N N . LEU B 1 434 ? 10.789 18.547 -3.275 1 95.5 434 LEU B N 1
ATOM 7872 C CA . LEU B 1 434 ? 10.812 18.016 -1.918 1 95.5 434 LEU B CA 1
ATOM 7873 C C . LEU B 1 434 ? 11.906 16.969 -1.767 1 95.5 434 LEU B C 1
ATOM 7875 O O . LEU B 1 434 ? 12.594 16.922 -0.743 1 95.5 434 LEU B O 1
ATOM 7879 N N . LYS B 1 435 ? 12.109 16.156 -2.77 1 94.31 435 LYS B N 1
ATOM 7880 C CA . LYS B 1 435 ? 13.164 15.141 -2.754 1 94.31 435 LYS B CA 1
ATOM 7881 C C . LYS B 1 435 ? 14.539 15.773 -2.582 1 94.31 435 LYS B C 1
ATOM 7883 O O . LYS B 1 435 ? 15.336 15.336 -1.752 1 94.31 435 LYS B O 1
ATOM 7888 N N . GLU B 1 436 ? 14.82 16.75 -3.34 1 93.25 436 GLU B N 1
ATOM 7889 C CA . GLU B 1 436 ? 16.094 17.453 -3.256 1 93.25 436 GLU B CA 1
ATOM 7890 C C . GLU B 1 436 ? 16.297 18.078 -1.879 1 93.25 436 GLU B C 1
ATOM 7892 O O . GLU B 1 436 ? 17.391 18.016 -1.312 1 93.25 436 GLU B O 1
ATOM 7897 N N . PHE B 1 437 ? 15.258 18.734 -1.419 1 95.44 437 PHE B N 1
ATOM 7898 C CA . PHE B 1 437 ? 15.32 19.328 -0.088 1 95.44 437 PHE B CA 1
ATOM 7899 C C . PHE B 1 437 ? 15.695 18.281 0.954 1 95.44 437 PHE B C 1
ATOM 7901 O O . PHE B 1 437 ? 16.578 18.5 1.783 1 95.44 437 PHE B O 1
ATOM 7908 N N . ARG B 1 438 ? 15.016 17.156 0.925 1 96.38 438 ARG B N 1
ATOM 7909 C CA . ARG B 1 438 ? 15.242 16.078 1.884 1 96.38 438 ARG B CA 1
ATOM 7910 C C . ARG B 1 438 ? 16.672 15.547 1.79 1 96.38 438 ARG B C 1
ATOM 7912 O O . ARG B 1 438 ? 17.328 15.32 2.811 1 96.38 438 ARG B O 1
ATOM 7919 N N . MET B 1 439 ? 17.172 15.352 0.562 1 94.75 439 MET B N 1
ATOM 7920 C CA . MET B 1 439 ? 18.531 14.867 0.362 1 94.75 439 MET B CA 1
ATOM 7921 C C . MET B 1 439 ? 19.547 15.844 0.933 1 94.75 439 MET B C 1
ATOM 7923 O O . MET B 1 439 ? 20.5 15.438 1.6 1 94.75 439 MET B O 1
ATOM 7927 N N . ASN B 1 440 ? 19.328 17.062 0.666 1 94.88 440 ASN B N 1
ATOM 7928 C CA . ASN B 1 440 ? 20.219 18.078 1.208 1 94.88 440 ASN B CA 1
ATOM 7929 C C . ASN B 1 440 ? 20.156 18.125 2.732 1 94.88 440 ASN B C 1
ATOM 7931 O O . ASN B 1 440 ? 21.188 18.281 3.393 1 94.88 440 ASN B O 1
ATOM 7935 N N . LEU B 1 441 ? 18.969 18.016 3.215 1 96.56 441 LEU B N 1
ATOM 7936 C CA . LEU B 1 441 ? 18.797 18 4.664 1 96.56 441 LEU B CA 1
ATOM 7937 C C . LEU B 1 441 ? 19.562 16.844 5.289 1 96.56 441 LEU B C 1
ATOM 7939 O O . LEU B 1 441 ? 20.297 17.031 6.266 1 96.56 441 LEU B O 1
ATOM 7943 N N . ILE B 1 442 ? 19.406 15.656 4.723 1 96.19 442 ILE B N 1
ATOM 7944 C CA . ILE B 1 442 ? 20.078 14.461 5.227 1 96.19 442 ILE B CA 1
ATOM 7945 C C . ILE B 1 442 ? 21.594 14.648 5.133 1 96.19 442 ILE B C 1
ATOM 7947 O O . ILE B 1 442 ? 22.312 14.32 6.07 1 96.19 442 ILE B O 1
ATOM 7951 N N . GLY B 1 443 ? 22.031 15.172 4.012 1 94.06 443 GLY B N 1
ATOM 7952 C CA . GLY B 1 443 ? 23.453 15.469 3.861 1 94.06 443 GLY B CA 1
ATOM 7953 C C . GLY B 1 443 ? 23.969 16.422 4.922 1 94.06 443 GLY B C 1
ATOM 7954 O O . GLY B 1 443 ? 25.062 16.203 5.469 1 94.06 443 GLY B O 1
ATOM 7955 N N . ASN B 1 444 ? 23.234 17.391 5.23 1 93.19 444 ASN B N 1
ATOM 7956 C CA . ASN B 1 444 ? 23.609 18.375 6.238 1 93.19 444 ASN B CA 1
ATOM 7957 C C . ASN B 1 444 ? 23.656 17.75 7.633 1 93.19 444 ASN B C 1
ATOM 7959 O O . ASN B 1 444 ? 24.578 18.047 8.414 1 93.19 444 ASN B O 1
ATOM 7963 N N . ILE B 1 445 ? 22.688 16.953 7.906 1 92.81 445 ILE B N 1
ATOM 7964 C CA . ILE B 1 445 ? 22.656 16.281 9.203 1 92.81 445 ILE B CA 1
ATOM 7965 C C . ILE B 1 445 ? 23.891 15.398 9.367 1 92.81 445 ILE B C 1
ATOM 7967 O O . ILE B 1 445 ? 24.547 15.414 10.414 1 92.81 445 ILE B O 1
ATOM 7971 N N . ASN B 1 446 ? 24.203 14.664 8.344 1 87.44 446 ASN B N 1
ATOM 7972 C CA . ASN B 1 446 ? 25.344 13.758 8.383 1 87.44 446 ASN B CA 1
ATOM 7973 C C . ASN B 1 446 ? 26.656 14.516 8.477 1 87.44 446 ASN B C 1
ATOM 7975 O O . ASN B 1 446 ? 27.609 14.047 9.109 1 87.44 446 ASN B O 1
ATOM 7979 N N . SER B 1 447 ? 26.75 15.617 7.875 1 81.81 447 SER B N 1
ATOM 7980 C CA . SER B 1 447 ? 27.969 16.422 7.887 1 81.81 447 SER B CA 1
ATOM 7981 C C . SER B 1 447 ? 28.172 17.109 9.242 1 81.81 447 SER B C 1
ATOM 7983 O O . SER B 1 447 ? 29.297 17.25 9.703 1 81.81 447 SER B O 1
ATOM 7985 N N . LYS B 1 448 ? 27.094 17.531 9.766 1 70.81 448 LYS B N 1
ATOM 7986 C CA . LYS B 1 448 ? 27.172 18.234 11.039 1 70.81 448 LYS B CA 1
ATOM 7987 C C . LYS B 1 448 ? 27.594 17.297 12.164 1 70.81 448 LYS B C 1
ATOM 7989 O O . LYS B 1 448 ? 28.266 17.719 13.109 1 70.81 448 LYS B O 1
ATOM 7994 N N . VAL B 1 449 ? 27.109 16.109 12.016 1 61.78 449 VAL B N 1
ATOM 7995 C CA . VAL B 1 449 ? 27.406 15.148 13.07 1 61.78 449 VAL B CA 1
ATOM 7996 C C . VAL B 1 449 ? 28.781 14.516 12.828 1 61.78 449 VAL B C 1
ATOM 7998 O O . VAL B 1 449 ? 29.328 13.852 13.711 1 61.78 449 VAL B O 1
ATOM 8001 N N . ALA B 1 450 ? 29.156 14.383 11.656 1 53.53 450 ALA B N 1
ATOM 8002 C CA . ALA B 1 450 ? 30.469 13.805 11.391 1 53.53 450 ALA B CA 1
ATOM 8003 C C . ALA B 1 450 ? 31.531 14.43 12.281 1 53.53 450 ALA B C 1
ATOM 8005 O O . ALA B 1 450 ? 31.953 15.57 12.055 1 53.53 450 ALA B O 1
ATOM 8006 N N . GLU B 1 451 ? 31.047 14.523 13.547 1 46.06 451 GLU B N 1
ATOM 8007 C CA . GLU B 1 451 ? 32.219 14.742 14.383 1 46.06 451 GLU B CA 1
ATOM 8008 C C . GLU B 1 451 ? 33.406 13.906 13.883 1 46.06 451 GLU B C 1
ATOM 8010 O O . GLU B 1 451 ? 33.219 12.859 13.258 1 46.06 451 GLU B O 1
ATOM 8015 N N . PRO B 1 452 ? 34.656 14.438 14.164 1 33.81 452 PRO B N 1
ATOM 8016 C CA . PRO B 1 452 ? 35.844 13.633 13.875 1 33.81 452 PRO B CA 1
ATOM 8017 C C . PRO B 1 452 ? 35.719 12.203 14.398 1 33.81 452 PRO B C 1
ATOM 8019 O O . PRO B 1 452 ? 35.594 11.992 15.609 1 33.81 452 PRO B O 1
ATOM 8022 N N . SER B 1 453 ? 34.844 11.445 13.984 1 32.03 453 SER B N 1
ATOM 8023 C CA . SER B 1 453 ? 34.875 10.047 14.406 1 32.03 453 SER B CA 1
ATOM 8024 C C . SER B 1 453 ? 36.281 9.625 14.82 1 32.03 453 SER B C 1
ATOM 8026 O O . SER B 1 453 ? 37.25 10.195 14.344 1 32.03 453 SER B O 1
ATOM 8028 N N . VAL B 1 454 ? 36.312 8.898 15.906 1 28.84 454 VAL B N 1
ATOM 8029 C CA . VAL B 1 454 ? 37.531 8.164 16.266 1 28.84 454 VAL B CA 1
ATOM 8030 C C . VAL B 1 454 ? 38.125 7.516 15.016 1 28.84 454 VAL B C 1
ATOM 8032 O O . VAL B 1 454 ? 37.375 7.129 14.102 1 28.84 454 VAL B O 1
ATOM 8035 N N . THR B 1 455 ? 39.344 7.723 14.773 1 26.88 455 THR B N 1
ATOM 8036 C CA . THR B 1 455 ? 40.219 7.012 13.852 1 26.88 455 THR B CA 1
ATOM 8037 C C . THR B 1 455 ? 39.812 5.543 13.742 1 26.88 455 THR B C 1
ATOM 8039 O O . THR B 1 455 ? 39.906 4.801 14.727 1 26.88 455 THR B O 1
ATOM 8042 N N . PRO B 1 456 ? 38.781 5.223 13.188 1 27.95 456 PRO B N 1
ATOM 8043 C CA . PRO B 1 456 ? 38.656 3.768 13.047 1 27.95 456 PRO B CA 1
ATOM 8044 C C . PRO B 1 456 ? 40.031 3.074 12.969 1 27.95 456 PRO B C 1
ATOM 8046 O O . PRO B 1 456 ? 41 3.654 12.477 1 27.95 456 PRO B O 1
ATOM 8049 N N . LYS B 1 457 ? 40.25 2.172 13.742 1 25.3 457 LYS B N 1
ATOM 8050 C CA . LYS B 1 457 ? 41.375 1.271 13.539 1 25.3 457 LYS B CA 1
ATOM 8051 C C . LYS B 1 457 ? 41.469 0.838 12.086 1 25.3 457 LYS B C 1
ATOM 8053 O O . LYS B 1 457 ? 40.5 0.336 11.508 1 25.3 457 LYS B O 1
ATOM 8058 N N . LEU B 1 458 ? 42.219 1.365 11.203 1 25.34 458 LEU B N 1
ATOM 8059 C CA . LEU B 1 458 ? 42.719 0.828 9.945 1 25.34 458 LEU B CA 1
ATOM 8060 C C . LEU B 1 458 ? 42.719 -0.697 9.961 1 25.34 458 LEU B C 1
ATOM 8062 O O . LEU B 1 458 ? 43.469 -1.317 10.711 1 25.34 458 LEU B O 1
ATOM 8066 N N . LYS B 1 459 ? 41.656 -1.273 10.016 1 25.83 459 LYS B N 1
ATOM 8067 C CA . LYS B 1 459 ? 42 -2.604 9.508 1 25.83 459 LYS B CA 1
ATOM 8068 C C . LYS B 1 459 ? 42.812 -2.518 8.234 1 25.83 459 LYS B C 1
ATOM 8070 O O . LYS B 1 459 ? 42.469 -1.793 7.301 1 25.83 459 LYS B O 1
ATOM 8075 N N . SER B 1 460 ? 44 -2.695 8.203 1 26.83 460 SER B N 1
ATOM 8076 C CA . SER B 1 460 ? 45.031 -3.053 7.234 1 26.83 460 SER B CA 1
ATOM 8077 C C . SER B 1 460 ? 44.5 -3.973 6.152 1 26.83 460 SER B C 1
ATOM 8079 O O . SER B 1 460 ? 44.812 -5.16 6.109 1 26.83 460 SER B O 1
ATOM 8081 N N . ASN B 1 461 ? 43.25 -4.004 6.078 1 26.42 461 ASN B N 1
ATOM 8082 C CA . ASN B 1 461 ? 43.031 -4.855 4.914 1 26.42 461 ASN B CA 1
ATOM 8083 C C . ASN B 1 461 ? 43.656 -4.246 3.656 1 26.42 461 ASN B C 1
ATOM 8085 O O . ASN B 1 461 ? 43.438 -3.068 3.363 1 26.42 461 ASN B O 1
ATOM 8089 N N . ASP B 1 462 ? 44.594 -4.727 3.053 1 27.3 462 ASP B N 1
ATOM 8090 C CA . ASP B 1 462 ? 45.531 -4.98 1.981 1 27.3 462 ASP B CA 1
ATOM 8091 C C . ASP B 1 462 ? 44.906 -4.793 0.61 1 27.3 462 ASP B C 1
ATOM 8093 O O . ASP B 1 462 ? 45.594 -4.852 -0.416 1 27.3 462 ASP B O 1
ATOM 8097 N N . ASP B 1 463 ? 43.594 -4.828 0.401 1 27.86 463 ASP B N 1
ATOM 8098 C CA . ASP B 1 463 ? 43.438 -5.105 -1.023 1 27.86 463 ASP B CA 1
ATOM 8099 C C . ASP B 1 463 ? 43.344 -3.811 -1.83 1 27.86 463 ASP B C 1
ATOM 8101 O O . ASP B 1 463 ? 43.5 -3.828 -3.055 1 27.86 463 ASP B O 1
ATOM 8105 N N . THR B 1 464 ? 42.719 -2.553 -1.69 1 29.69 464 THR B N 1
ATOM 8106 C CA . THR B 1 464 ? 42.656 -1.864 -2.977 1 29.69 464 THR B CA 1
ATOM 8107 C C . THR B 1 464 ? 43.969 -1.146 -3.25 1 29.69 464 THR B C 1
ATOM 8109 O O . THR B 1 464 ? 44.75 -0.88 -2.324 1 29.69 464 THR B O 1
ATOM 8112 N N . LYS B 1 465 ? 44.156 -0.042 -4.516 1 30.75 465 LYS B N 1
ATOM 8113 C CA . LYS B 1 465 ? 45.188 0.692 -5.258 1 30.75 465 LYS B CA 1
ATOM 8114 C C . LYS B 1 465 ? 45.594 1.959 -4.516 1 30.75 465 LYS B C 1
ATOM 8116 O O . LYS B 1 465 ? 44.938 2.992 -4.617 1 30.75 465 LYS B O 1
ATOM 8121 N N . PHE B 1 466 ? 46.25 2.697 -3.668 1 36.12 466 PHE B N 1
ATOM 8122 C CA . PHE B 1 466 ? 47.156 3.82 -3.463 1 36.12 466 PHE B CA 1
ATOM 8123 C C . PHE B 1 466 ? 48.375 3.736 -4.41 1 36.12 466 PHE B C 1
ATOM 8125 O O . PHE B 1 466 ? 49.312 2.973 -4.168 1 36.12 466 PHE B O 1
ATOM 8132 N N . SER B 1 467 ? 48.406 4.559 -5.75 1 48.44 467 SER B N 1
ATOM 8133 C CA . SER B 1 467 ? 49.625 4.246 -6.516 1 48.44 467 SER B CA 1
ATOM 8134 C C . SER B 1 467 ? 50.75 5.188 -6.156 1 48.44 467 SER B C 1
ATOM 8136 O O . SER B 1 467 ? 50.781 6.344 -6.578 1 48.44 467 SER B O 1
ATOM 8138 N N . HIS B 1 468 ? 51.719 5.367 -5.168 1 55.38 468 HIS B N 1
ATOM 8139 C CA . HIS B 1 468 ? 52.969 6.031 -4.816 1 55.38 468 HIS B CA 1
ATOM 8140 C C . HIS B 1 468 ? 54.156 5.367 -5.512 1 55.38 468 HIS B C 1
ATOM 8142 O O . HIS B 1 468 ? 54.719 4.398 -5 1 55.38 468 HIS B O 1
ATOM 8148 N N . TRP B 1 469 ? 54.656 6.277 -6.668 1 63.84 469 TRP B N 1
ATOM 8149 C CA . TRP B 1 469 ? 55.688 5.598 -7.449 1 63.84 469 TRP B CA 1
ATOM 8150 C C . TRP B 1 469 ? 57.062 6.199 -7.172 1 63.84 469 TRP B C 1
ATOM 8152 O O . TRP B 1 469 ? 57.219 7.422 -7.152 1 63.84 469 TRP B O 1
ATOM 8162 N N . PRO B 1 470 ? 58.344 5.461 -7.102 1 63.09 470 PRO B N 1
ATOM 8163 C CA . PRO B 1 470 ? 59.656 6.059 -6.832 1 63.09 470 PRO B CA 1
ATOM 8164 C C . PRO B 1 470 ? 60.406 6.434 -8.109 1 63.09 470 PRO B C 1
ATOM 8166 O O . PRO B 1 470 ? 60.406 5.66 -9.07 1 63.09 470 PRO B O 1
ATOM 8169 N N . ILE B 1 471 ? 60.781 7.754 -8.352 1 69.44 471 ILE B N 1
ATOM 8170 C CA . ILE B 1 471 ? 61.562 8.148 -9.516 1 69.44 471 ILE B CA 1
ATOM 8171 C C . ILE B 1 471 ? 62.969 8.562 -9.07 1 69.44 471 ILE B C 1
ATOM 8173 O O . ILE B 1 471 ? 63.125 9.125 -7.988 1 69.44 471 ILE B O 1
ATOM 8177 N N . ASP B 1 472 ? 64.062 8.414 -10.023 1 72.12 472 ASP B N 1
ATOM 8178 C CA . ASP B 1 472 ? 65.375 8.773 -9.648 1 72.12 472 ASP B CA 1
ATOM 8179 C C . ASP B 1 472 ? 65.812 10.117 -10.242 1 72.12 472 ASP B C 1
ATOM 8181 O O . ASP B 1 472 ? 65.938 10.258 -11.461 1 72.12 472 ASP B O 1
ATOM 8185 N N . GLU B 1 473 ? 65.875 11.25 -9.383 1 75.19 473 GLU B N 1
ATOM 8186 C CA . GLU B 1 473 ? 66.188 12.602 -9.867 1 75.19 473 GLU B CA 1
ATOM 8187 C C . GLU B 1 473 ? 67.688 12.867 -9.93 1 75.19 473 GLU B C 1
ATOM 8189 O O . GLU B 1 473 ? 68.062 14 -10.18 1 75.19 473 GLU B O 1
ATOM 8194 N N . LYS B 1 474 ? 68.562 11.75 -10 1 62.97 474 LYS B N 1
ATOM 8195 C CA . LYS B 1 474 ? 70 11.672 -10.078 1 62.97 474 LYS B CA 1
ATOM 8196 C C . LYS B 1 474 ? 70.688 12.711 -9.188 1 62.97 474 LYS B C 1
ATOM 8198 O O . LYS B 1 474 ? 71.938 12.875 -9.203 1 62.97 474 LYS B O 1
ATOM 8203 N N . LYS B 1 475 ? 69.438 14.156 -8.414 1 67.38 475 LYS B N 1
ATOM 8204 C CA . LYS B 1 475 ? 69.812 15.141 -7.426 1 67.38 475 LYS B CA 1
ATOM 8205 C C . LYS B 1 475 ? 69.438 14.695 -6.016 1 67.38 475 LYS B C 1
ATOM 8207 O O . LYS B 1 475 ? 68.312 14.266 -5.77 1 67.38 475 LYS B O 1
ATOM 8212 N N . ARG B 1 476 ? 70.562 14.281 -5.148 1 73.06 476 ARG B N 1
ATOM 8213 C CA . ARG B 1 476 ? 70.25 13.828 -3.793 1 73.06 476 ARG B CA 1
ATOM 8214 C C . ARG B 1 476 ? 69.5 14.883 -3.012 1 73.06 476 ARG B C 1
ATOM 8216 O O . ARG B 1 476 ? 69.875 16.062 -3.014 1 73.06 476 ARG B O 1
ATOM 8223 N N . ARG B 1 477 ? 68.312 13.984 -2.297 1 82.31 477 ARG B N 1
ATOM 8224 C CA . ARG B 1 477 ? 67.562 14.883 -1.447 1 82.31 477 ARG B CA 1
ATOM 8225 C C . ARG B 1 477 ? 67.312 14.258 -0.077 1 82.31 477 ARG B C 1
ATOM 8227 O O . ARG B 1 477 ? 67.312 13.039 0.075 1 82.31 477 ARG B O 1
ATOM 8234 N N . ARG B 1 478 ? 67.062 15.289 0.782 1 84.69 478 ARG B N 1
ATOM 8235 C CA . ARG B 1 478 ? 66.812 14.812 2.141 1 84.69 478 ARG B CA 1
ATOM 8236 C C . ARG B 1 478 ? 65.625 13.93 2.191 1 84.69 478 ARG B C 1
ATOM 8238 O O . ARG B 1 478 ? 64.562 14.297 1.67 1 84.69 478 ARG B O 1
ATOM 8245 N N . CYS B 1 479 ? 65.375 12.336 2.863 1 75.5 479 CYS B N 1
ATOM 8246 C CA . CYS B 1 479 ? 64.25 11.461 2.936 1 75.5 479 CYS B CA 1
ATOM 8247 C C . CYS B 1 479 ? 63.156 12.031 3.871 1 75.5 479 CYS B C 1
ATOM 8249 O O . CYS B 1 479 ? 63.469 12.375 5.016 1 75.5 479 CYS B O 1
ATOM 8251 N N . ALA B 1 480 ? 62.5 12.398 3.621 1 75.06 480 ALA B N 1
ATOM 8252 C CA . ALA B 1 480 ? 61.5 13.18 4.344 1 75.06 480 ALA B CA 1
ATOM 8253 C C . ALA B 1 480 ? 61 12.438 5.578 1 75.06 480 ALA B C 1
ATOM 8255 O O . ALA B 1 480 ? 60.531 13.055 6.539 1 75.06 480 ALA B O 1
ATOM 8256 N N . CYS B 1 481 ? 61 10.664 5.844 1 76.25 481 CYS B N 1
ATOM 8257 C CA . CYS B 1 481 ? 60.688 9.828 7 1 76.25 481 CYS B CA 1
ATOM 8258 C C . CYS B 1 481 ? 61.812 9.883 8.023 1 76.25 481 CYS B C 1
ATOM 8260 O O . CYS B 1 481 ? 61.562 10.047 9.219 1 76.25 481 CYS B O 1
ATOM 8262 N N . CYS B 1 482 ? 63.156 9.758 7.457 1 69.25 482 CYS B N 1
ATOM 8263 C CA . CYS B 1 482 ? 64.312 9.781 8.336 1 69.25 482 CYS B CA 1
ATOM 8264 C C . CYS B 1 482 ? 64.5 11.148 9.008 1 69.25 482 CYS B C 1
ATOM 8266 O O . CYS B 1 482 ? 64.875 11.227 10.164 1 69.25 482 CYS B O 1
ATOM 8268 N N . ALA B 1 483 ? 63.906 12.344 8.195 1 76.5 483 ALA B N 1
ATOM 8269 C CA . ALA B 1 483 ? 63.969 13.719 8.695 1 76.5 483 ALA B CA 1
ATOM 8270 C C . ALA B 1 483 ? 63.031 13.914 9.891 1 76.5 483 ALA B C 1
ATOM 8272 O O . ALA B 1 483 ? 63.344 14.695 10.797 1 76.5 483 ALA B O 1
ATOM 8273 N N . LYS B 1 484 ? 61.656 13.023 9.953 1 76.12 484 LYS B N 1
ATOM 8274 C CA . LYS B 1 484 ? 60.688 13.141 11.039 1 76.12 484 LYS B CA 1
ATOM 8275 C C . LYS B 1 484 ? 61.188 12.477 12.312 1 76.12 484 LYS B C 1
ATOM 8277 O O . LYS B 1 484 ? 60.812 12.859 13.414 1 76.12 484 LYS B O 1
ATOM 8282 N N . LYS B 1 485 ? 62.219 11.461 12.305 1 68.06 485 LYS B N 1
ATOM 8283 C CA . LYS B 1 485 ? 62.812 10.656 13.383 1 68.06 485 LYS B CA 1
ATOM 8284 C C . LYS B 1 485 ? 64.188 11.195 13.805 1 68.06 485 LYS B C 1
ATOM 8286 O O . LYS B 1 485 ? 64.938 10.484 14.43 1 68.06 485 LYS B O 1
ATOM 8291 N N . ASP B 1 486 ? 64.438 12.352 13.375 1 76.12 486 ASP B N 1
ATOM 8292 C CA . ASP B 1 486 ? 65.625 13.125 13.656 1 76.12 486 ASP B CA 1
ATOM 8293 C C . ASP B 1 486 ? 66.875 12.352 13.242 1 76.12 486 ASP B C 1
ATOM 8295 O O . ASP B 1 486 ? 67.875 12.367 13.961 1 76.12 486 ASP B O 1
ATOM 8299 N N . LYS B 1 487 ? 66.625 11.477 12.023 1 70.5 487 LYS B N 1
ATOM 8300 C CA . LYS B 1 487 ? 67.812 10.75 11.469 1 70.5 487 LYS B CA 1
ATOM 8301 C C . LYS B 1 487 ? 68.188 11.336 10.125 1 70.5 487 LYS B C 1
ATOM 8303 O O . LYS B 1 487 ? 67.375 11.602 9.266 1 70.5 487 LYS B O 1
ATOM 8308 N N . GLN B 1 488 ? 69.5 11.477 9.773 1 76.12 488 GLN B N 1
ATOM 8309 C CA . GLN B 1 488 ? 70 12.094 8.539 1 76.12 488 GLN B CA 1
ATOM 8310 C C . GLN B 1 488 ? 70.375 11.039 7.5 1 76.12 488 GLN B C 1
ATOM 8312 O O . GLN B 1 488 ? 71.438 10.43 7.574 1 76.12 488 GLN B O 1
ATOM 8317 N N . LYS B 1 489 ? 69.375 11.141 6.578 1 71.88 489 LYS B N 1
ATOM 8318 C CA . LYS B 1 489 ? 69.625 10.195 5.5 1 71.88 489 LYS B CA 1
ATOM 8319 C C . LYS B 1 489 ? 69.25 10.758 4.148 1 71.88 489 LYS B C 1
ATOM 8321 O O . LYS B 1 489 ? 68.125 11.25 4 1 71.88 489 LYS B O 1
ATOM 8326 N N . ARG B 1 490 ? 70 11.031 3.105 1 69.38 490 ARG B N 1
ATOM 8327 C CA . ARG B 1 490 ? 69.625 11.469 1.757 1 69.38 490 ARG B CA 1
ATOM 8328 C C . ARG B 1 490 ? 69.5 10.281 0.813 1 69.38 490 ARG B C 1
ATOM 8330 O O . ARG B 1 490 ? 70.25 9.297 0.936 1 69.38 490 ARG B O 1
ATOM 8337 N N . THR B 1 491 ? 68.5 10.969 -1.033 1 67.25 491 THR B N 1
ATOM 8338 C CA . THR B 1 491 ? 68.188 9.844 -1.918 1 67.25 491 THR B CA 1
ATOM 8339 C C . THR B 1 491 ? 67.75 10.344 -3.287 1 67.25 491 THR B C 1
ATOM 8341 O O . THR B 1 491 ? 67.188 11.445 -3.404 1 67.25 491 THR B O 1
ATOM 8344 N N . THR B 1 492 ? 68.312 9.188 -3.438 1 74.69 492 THR B N 1
ATOM 8345 C CA . THR B 1 492 ? 68.062 9.82 -4.719 1 74.69 492 THR B CA 1
ATOM 8346 C C . THR B 1 492 ? 66.625 9.508 -5.164 1 74.69 492 THR B C 1
ATOM 8348 O O . THR B 1 492 ? 66.125 10.047 -6.168 1 74.69 492 THR B O 1
ATOM 8351 N N . ILE B 1 493 ? 65.938 8.969 -4.648 1 80.12 493 ILE B N 1
ATOM 8352 C CA . ILE B 1 493 ? 64.625 8.391 -5.051 1 80.12 493 ILE B CA 1
ATOM 8353 C C . ILE B 1 493 ? 63.5 9.266 -4.539 1 80.12 493 ILE B C 1
ATOM 8355 O O . ILE B 1 493 ? 63.375 9.523 -3.338 1 80.12 493 ILE B O 1
ATOM 8359 N N . ILE B 1 494 ? 62.75 9.43 -5.25 1 80.06 494 ILE B N 1
ATOM 8360 C CA . ILE B 1 494 ? 61.688 10.352 -4.852 1 80.06 494 ILE B CA 1
ATOM 8361 C C . ILE B 1 494 ? 60.344 9.75 -5.168 1 80.06 494 ILE B C 1
ATOM 8363 O O . ILE B 1 494 ? 60.188 8.953 -6.102 1 80.06 494 ILE B O 1
ATOM 8367 N N . CYS B 1 495 ? 59.031 10.297 -4.41 1 64.56 495 CYS B N 1
ATOM 8368 C CA . CYS B 1 495 ? 57.688 9.898 -4.828 1 64.56 495 CYS B CA 1
ATOM 8369 C C . CYS B 1 495 ? 57.125 10.891 -5.832 1 64.56 495 CYS B C 1
ATOM 8371 O O . CYS B 1 495 ? 57.031 12.086 -5.555 1 64.56 495 CYS B O 1
ATOM 8373 N N . LYS B 1 496 ? 56.938 10.344 -7.125 1 67.81 496 LYS B N 1
ATOM 8374 C CA . LYS B 1 496 ? 56.531 11.125 -8.281 1 67.81 496 LYS B CA 1
ATOM 8375 C C . LYS B 1 496 ? 55.344 12.016 -7.934 1 67.81 496 LYS B C 1
ATOM 8377 O O . LYS B 1 496 ? 55.281 13.18 -8.344 1 67.81 496 LYS B O 1
ATOM 8382 N N . ALA B 1 497 ? 54.281 11.508 -7.141 1 63.38 497 ALA B N 1
ATOM 8383 C CA . ALA B 1 497 ? 52.969 12.133 -6.867 1 63.38 497 ALA B CA 1
ATOM 8384 C C . ALA B 1 497 ? 53.094 13.164 -5.746 1 63.38 497 ALA B C 1
ATOM 8386 O O . ALA B 1 497 ? 52.5 14.25 -5.832 1 63.38 497 ALA B O 1
ATOM 8387 N N . CYS B 1 498 ? 54.062 13.227 -4.684 1 67.88 498 CYS B N 1
ATOM 8388 C CA . CYS B 1 498 ? 54.156 14.031 -3.471 1 67.88 498 CYS B CA 1
ATOM 8389 C C . CYS B 1 498 ? 55.344 15 -3.553 1 67.88 498 CYS B C 1
ATOM 8391 O O . CYS B 1 498 ? 55.469 15.898 -2.719 1 67.88 498 CYS B O 1
ATOM 8393 N N . ASN B 1 499 ? 56.062 14.555 -4.445 1 76.69 499 ASN B N 1
ATOM 8394 C CA . ASN B 1 499 ? 57.312 15.273 -4.707 1 76.69 499 ASN B CA 1
ATOM 8395 C C . ASN B 1 499 ? 58.188 15.367 -3.453 1 76.69 499 ASN B C 1
ATOM 8397 O O . ASN B 1 499 ? 58.656 16.453 -3.111 1 76.69 499 ASN B O 1
ATOM 8401 N N . VAL B 1 500 ? 58.125 14 -3.117 1 72.69 500 VAL B N 1
ATOM 8402 C CA . VAL B 1 500 ? 58.938 13.891 -1.896 1 72.69 500 VAL B CA 1
ATOM 8403 C C . VAL B 1 500 ? 59.938 12.773 -2.043 1 72.69 500 VAL B C 1
ATOM 8405 O O . VAL B 1 500 ? 59.625 11.688 -2.527 1 72.69 500 VAL B O 1
ATOM 8408 N N . ALA B 1 501 ? 61.031 13.477 -1.258 1 71.44 501 ALA B N 1
ATOM 8409 C CA . ALA B 1 501 ? 62.156 12.547 -1.415 1 71.44 501 ALA B CA 1
ATOM 8410 C C . ALA B 1 501 ? 62.219 11.578 -0.239 1 71.44 501 ALA B C 1
ATOM 8412 O O . ALA B 1 501 ? 62.312 12 0.917 1 71.44 501 ALA B O 1
ATOM 8413 N N . LEU B 1 502 ? 62.344 9.359 -0.238 1 82.06 502 LEU B N 1
ATOM 8414 C CA . LEU B 1 502 ? 62.188 8.297 0.753 1 82.06 502 LEU B CA 1
ATOM 8415 C C . LEU B 1 502 ? 63.188 7.18 0.52 1 82.06 502 LEU B C 1
ATOM 8417 O O . LEU B 1 502 ? 63.406 6.754 -0.618 1 82.06 502 LEU B O 1
ATOM 8421 N N . CYS B 1 503 ? 63.969 6.758 1.95 1 77.81 503 CYS B N 1
ATOM 8422 C CA . CYS B 1 503 ? 64.938 5.707 1.837 1 77.81 503 CYS B CA 1
ATOM 8423 C C . CYS B 1 503 ? 64.312 4.355 1.573 1 77.81 503 CYS B C 1
ATOM 8425 O O . CYS B 1 503 ? 63.25 4.043 2.145 1 77.81 503 CYS B O 1
ATOM 8427 N N . ILE B 1 504 ? 64.625 3.186 0.49 1 72.62 504 ILE B N 1
ATOM 8428 C CA . ILE B 1 504 ? 63.969 1.885 0.28 1 72.62 504 ILE B CA 1
ATOM 8429 C C . ILE B 1 504 ? 64.625 0.845 1.185 1 72.62 504 ILE B C 1
ATOM 8431 O O . ILE B 1 504 ? 63.969 -0.09 1.646 1 72.62 504 ILE B O 1
ATOM 8435 N N . ASP B 1 505 ? 65.938 0.919 1.765 1 70.5 505 ASP B N 1
ATOM 8436 C CA . ASP B 1 505 ? 66.75 -0.022 2.555 1 70.5 505 ASP B CA 1
ATOM 8437 C C . ASP B 1 505 ? 66.25 -0.1 3.99 1 70.5 505 ASP B C 1
ATOM 8439 O O . ASP B 1 505 ? 66.312 -1.149 4.629 1 70.5 505 ASP B O 1
ATOM 8443 N N . GLN B 1 506 ? 65.875 1.012 4.352 1 60.84 506 GLN B N 1
ATOM 8444 C CA . GLN B 1 506 ? 65.375 1.083 5.727 1 60.84 506 GLN B CA 1
ATOM 8445 C C . GLN B 1 506 ? 63.844 1.106 5.766 1 60.84 506 GLN B C 1
ATOM 8447 O O . GLN B 1 506 ? 63.25 1.529 6.762 1 60.84 506 GLN B O 1
ATOM 8452 N N . ASN B 1 507 ? 63.344 1.606 5.41 1 73.94 507 ASN B N 1
ATOM 8453 C CA . ASN B 1 507 ? 61.906 1.322 5.277 1 73.94 507 ASN B CA 1
ATOM 8454 C C . ASN B 1 507 ? 61.062 2.592 5.391 1 73.94 507 ASN B C 1
ATOM 8456 O O . ASN B 1 507 ? 59.906 2.537 5.773 1 73.94 507 ASN B O 1
ATOM 8460 N N . CYS B 1 508 ? 61.594 2.9 4.363 1 76.88 508 CYS B N 1
ATOM 8461 C CA . CYS B 1 508 ? 61 4.199 4.66 1 76.88 508 CYS B CA 1
ATOM 8462 C C . CYS B 1 508 ? 59.844 4.492 3.723 1 76.88 508 CYS B C 1
ATOM 8464 O O . CYS B 1 508 ? 58.906 5.207 4.094 1 76.88 508 CYS B O 1
ATOM 8466 N N . PHE B 1 509 ? 60 4.504 3.107 1 69.56 509 PHE B N 1
ATOM 8467 C CA . PHE B 1 509 ? 59.062 4.73 2.01 1 69.56 509 PHE B CA 1
ATOM 8468 C C . PHE B 1 509 ? 57.656 4.273 2.389 1 69.56 509 PHE B C 1
ATOM 8470 O O . PHE B 1 509 ? 56.688 5 2.182 1 69.56 509 PHE B O 1
ATOM 8477 N N . GLU B 1 510 ? 57.594 2.625 2.953 1 71.25 510 GLU B N 1
ATOM 8478 C CA . GLU B 1 510 ? 56.344 2.062 3.395 1 71.25 510 GLU B CA 1
ATOM 8479 C C . GLU B 1 510 ? 55.844 2.744 4.668 1 71.25 510 GLU B C 1
ATOM 8481 O O . GLU B 1 510 ? 54.656 3.1 4.77 1 71.25 510 GLU B O 1
ATOM 8486 N N . GLU B 1 511 ? 56.906 3.367 5.543 1 69.25 511 GLU B N 1
ATOM 8487 C CA . GLU B 1 511 ? 56.656 3.941 6.859 1 69.25 511 GLU B CA 1
ATOM 8488 C C . GLU B 1 511 ? 56.094 5.352 6.742 1 69.25 511 GLU B C 1
ATOM 8490 O O . GLU B 1 511 ? 55.156 5.711 7.461 1 69.25 511 GLU B O 1
ATOM 8495 N N . TYR B 1 512 ? 56.375 5.852 5.844 1 68.06 512 TYR B N 1
ATOM 8496 C CA . TYR B 1 512 ? 55.906 7.207 5.562 1 68.06 512 TYR B CA 1
ATOM 8497 C C . TYR B 1 512 ? 54.469 7.207 5.059 1 68.06 512 TYR B C 1
ATOM 8499 O O . TYR B 1 512 ? 53.656 8.023 5.488 1 68.06 512 TYR B O 1
ATOM 8507 N N . HIS B 1 513 ? 54.188 6.633 3.984 1 63.66 513 HIS B N 1
ATOM 8508 C CA . HIS B 1 513 ? 52.938 6.668 3.252 1 63.66 513 HIS B CA 1
ATOM 8509 C C . HIS B 1 513 ? 51.812 5.961 4.027 1 63.66 513 HIS B C 1
ATOM 8511 O O . HIS B 1 513 ? 50.625 6.184 3.768 1 63.66 513 HIS B O 1
ATOM 8517 N N . THR B 1 514 ? 52.312 5.027 5.359 1 65.62 514 THR B N 1
ATOM 8518 C CA . THR B 1 514 ? 51.344 4.309 6.164 1 65.62 514 THR B CA 1
ATOM 8519 C C . THR B 1 514 ? 51.125 4.984 7.516 1 65.62 514 THR B C 1
ATOM 8521 O O . THR B 1 514 ? 50.062 4.934 8.094 1 65.62 514 THR B O 1
ATOM 8524 N N . ILE B 1 515 ? 52.469 5.738 7.887 1 58.66 515 ILE B N 1
ATOM 8525 C CA . ILE B 1 515 ? 52.531 6.238 9.258 1 58.66 515 ILE B CA 1
ATOM 8526 C C . ILE B 1 515 ? 52.344 7.754 9.258 1 58.66 515 ILE B C 1
ATOM 8528 O O . ILE B 1 515 ? 51.5 8.281 10 1 58.66 515 ILE B O 1
ATOM 8532 N N . TYR B 1 516 ? 52.75 8.273 8.289 1 53.06 516 TYR B N 1
ATOM 8533 C CA . TYR B 1 516 ? 52.406 9.695 8.367 1 53.06 516 TYR B CA 1
ATOM 8534 C C . TYR B 1 516 ? 51.156 10 7.551 1 53.06 516 TYR B C 1
ATOM 8536 O O . TYR B 1 516 ? 50.312 10.805 7.973 1 53.06 516 TYR B O 1
ATOM 8544 N N . LEU B 1 517 ? 50.938 9.766 6.102 1 50.5 517 LEU B N 1
ATOM 8545 C CA . LEU B 1 517 ? 49.938 10.281 5.16 1 50.5 517 LEU B CA 1
ATOM 8546 C C . LEU B 1 517 ? 48.531 9.922 5.609 1 50.5 517 LEU B C 1
ATOM 8548 O O . LEU B 1 517 ? 47.594 10.648 5.312 1 50.5 517 LEU B O 1
ATOM 8552 N N . LYS B 1 518 ? 48.344 9.234 6.688 1 44.38 518 LYS B N 1
ATOM 8553 C CA . LYS B 1 518 ? 47.156 8.969 7.492 1 44.38 518 LYS B CA 1
ATOM 8554 C C . LYS B 1 518 ? 47.094 9.883 8.719 1 44.38 518 LYS B C 1
ATOM 8556 O O . LYS B 1 518 ? 46.062 9.984 9.383 1 44.38 518 LYS B O 1
ATOM 8561 N N . MET B 1 519 ? 48.062 10.312 9.172 1 35.31 519 MET B N 1
ATOM 8562 C CA . MET B 1 519 ? 47.969 11.016 10.445 1 35.31 519 MET B CA 1
ATOM 8563 C C . MET B 1 519 ? 47.219 12.328 10.273 1 35.31 519 MET B C 1
ATOM 8565 O O . MET B 1 519 ? 46.969 13.047 11.242 1 35.31 519 MET B O 1
ATOM 8569 N N . ILE B 1 520 ? 46.875 12.953 8.758 1 31.95 520 ILE B N 1
ATOM 8570 C CA . ILE B 1 520 ? 45.906 13.984 8.484 1 31.95 520 ILE B CA 1
ATOM 8571 C C . ILE B 1 520 ? 44.688 13.375 7.754 1 31.95 520 ILE B C 1
ATOM 8573 O O . ILE B 1 520 ? 44.875 12.578 6.824 1 31.95 520 ILE B O 1
#

Organism: Araneus ventricosus (NCBI:txid182803)

InterPro domains:
  IPR029526 PiggyBac transposable element-derived protein [PF13843] (39-420)

Foldseek 3Di:
DPPLVQLDWFADPPPQDFDADDFADDFFWPDDCPPPDALQSLLCLLVDVVLLVLQQVQLQVQVCVVCVVCVPDDPPVVPLPDDDRDHSLLVLLLVLVQLVCLVPPDDDLVLQCDPPPVRYDPVNVVQDNSSSSVSSVVSGFRDDPVPQDDPPDLPHDLCRRHVVVQVSNLVSLQNTTDADQFKEKDKDFQAADADDPPWAADPVDPRRTGWIKIFIFHLQLATNHMDTDRPPRPNDDPDDDDPLLVVCVVGCQSVFDRSGEYEYEQVRDDPVSQVCCCPPRNYWYKYWHDLPGPSHDVCQDPPDDDAQDKGWIDGPQKIWMWHHHVHTTIMITNRDDNPFDKDWDFDQPQPPPPVPPPPPSPSPRPTDIDGPSVVVNVSRHCSNVNNLCQLSSRASPDHDNDNSVSVVSSSSSSSLSNSVVSVCVPDPDNPQDSVNSSVSNSVVSSVVSVPVPDLPQPPLPPDDDDPFDKDFDDDKDWAPLQVVVVHGDIGRMAGPVPRGTADVVVPRSVCVVSPPVVVD/DPPLVQLDWFADPPPQDFDADDFADDFFWPDDCPPPDALQSLLCLLVDVVLLVLQQVQLQVQVCVVCVVCVPDDPPVVPLPDDDRDHSLLVLLLVLVQLVCLVPPDDDLVLQCDPPPVRYDPVNVVQDNSSSSVSSVVSGFRDDPVPQDDPPDLPHDPCRRHVVVQVSNLVSLQNTTDADQFKEKDKDFQAADADDPPWAADPVDPRGTGWIKIFIFHLQLATNHMDTDRPPSPPDPPDDDDPLLVVCVVRCQSVFPRSGEYEYEQVRDDPVSQVCCCPPRVYWYKYWHDLPGPSHDVCQDPPDDDAQDKGWIDGPQKIWMWHHHVHTTIMITNRDDNPFDKDWDFDQPQPPPPVPPPPPSPSPRPTDIDGPSVVVNVSRHCSNVNNLCQLSSRASDDHDNDNSVSVVSSSSSSSLSNSVVSVCVPDPDNPQDSVNSSVSNSVVSSVVSVPVPDPPDPPPPPDDDPDFDKDFPVDKDFAPQCVVVVHTDIDRIAGPVPRGGHDVVPDTPVCPVVPPVPVD

Nearest PDB structures (foldseek):
  6x68-assembly1_C  TM=7.456E-01  e=2.224E-29  Trichoplusia ni
  5u2a-assembly1_A  TM=3.719E-01  e=1.381E+00  Brucella canis ATCC 23365
  8k5t-assembly1_A  TM=3.401E-01  e=1.908E+00  Escherichia coli
  6x68-assembly1_C  TM=7.531E-01  e=1.294E-28  Trichoplusia ni
  6iyl-assembly2_B  TM=3.403E-01  e=4.143E-01  Escherichia coli 1303

Secondary structure (DSSP, 8-state):
--HHHHT--EE--S-----PPPP----EESS-GGG--SHHHHHHHHS-HHHHHHHHHHHHHHHHHHHHHHTSS-GGGTTS--PPPP-HHHHHHHHHHHHHHTTSB-SSGGGGG---TTT--THHHHHS-HHHHHHHHHH---S-GGGPPPTTSTT--TTTTTHHHHHHHHHHHHHHEEPPSEEEEEEEEEE--S--TT-EE-TTSS--EEEEEEEEE-TT--EEEEEE--SS--------S-HHHHHHHHHGGGGTTTT-EEEE-TTT--HHHHHHIIIII--EEEEE--TTSTTS-TT-S-SS--TT-EEEEEETTEEEEEEESSSEEEEEESSS-SS--EEEEEEEEE----TT------EEEEEEEEEHHHHHHHHHTTHHHHHHHHHTTT------S-HHHHHHHHHHHHHHHHHHHHHHHH-S-TT--HHHHHHHHHHHHHHHH--------------S-----EEEEEEEEEBHHHHTTT---EEEEEETTT--B--TTTTHHHHIIIIITTT-/--HHHHT--EE--S-----PPPP----EESS--TT--SHHHHHHHHS-HHHHHHHHHHHHHHHHHHHHHHTSS-GGGTTS--PPPP-HHHHHHHHHHHHHHTTSB-SSGGGGG---TTT--THHHHHS-HHHHHHHHHH---S-GGGPPPTTSTT--TTTTTHHHHHHHHHHHHHHEEPPSEEEEEEEEEE--S--TT-EE-TTSS--EEEEEEEEE-TT--EEEEEE--SS-----SS-S-HHHHHHHHHGGGGTTTT-EEEE-TTT--HHHHHHHHHHH--EEEEE--TTSTTS-TT-S-SS--TT-EEEEEETTEEEEEEESSSEEEEEESSS-SS--EEEEEEEEE----TT------EEEEEEEEEHHHHHHHHHTTHHHHHHHHHTTT------S-HHHHHHHHHHHHHHHHHHHHHHHH-S-TT--HHHHHHHHHHHHHHHH--------------S-----EEEEEEEEE-HHHHHTT---EEEEEETTTTEE--TTTTHHHHIIIIITT--